Protein AF-A0A953D0G1-F1 (afdb_monomer_lite)

Structure (mmCIF, N/CA/C/O backbone):
data_AF-A0A953D0G1-F1
#
_entry.id   AF-A0A953D0G1-F1
#
loop_
_atom_site.group_PDB
_atom_site.id
_atom_site.type_symbol
_atom_site.label_atom_id
_atom_site.label_alt_id
_atom_site.label_comp_id
_atom_site.label_asym_id
_atom_site.label_entity_id
_atom_site.label_seq_id
_atom_site.pdbx_PDB_ins_code
_atom_site.Cartn_x
_atom_site.Cartn_y
_atom_site.Cartn_z
_atom_site.occupancy
_atom_site.B_iso_or_equiv
_atom_site.auth_seq_id
_atom_site.auth_comp_id
_atom_site.auth_asym_id
_atom_site.auth_atom_id
_atom_site.pdbx_PDB_model_num
ATOM 1 N N . MET A 1 1 ? -32.115 -0.349 17.732 1.00 46.56 1 MET A N 1
ATOM 2 C CA . MET A 1 1 ? -31.097 -0.478 16.671 1.00 46.56 1 MET A CA 1
ATOM 3 C C . MET A 1 1 ? -31.678 0.105 15.397 1.00 46.56 1 MET A C 1
ATOM 5 O O . MET A 1 1 ? -32.883 -0.043 15.217 1.00 46.56 1 MET A O 1
ATOM 9 N N . PRO A 1 2 ? -30.878 0.761 14.545 1.00 66.00 2 PRO A N 1
ATOM 10 C CA . PRO A 1 2 ? -31.287 1.095 13.185 1.00 66.00 2 PRO A CA 1
ATOM 11 C C . PRO A 1 2 ? -31.813 -0.146 12.453 1.00 66.00 2 PRO A C 1
ATOM 13 O O . PRO A 1 2 ? -31.323 -1.262 12.674 1.00 66.00 2 PRO A O 1
ATOM 16 N N . ALA A 1 3 ? -32.807 0.029 11.581 1.00 73.88 3 ALA A N 1
ATOM 17 C CA . ALA A 1 3 ? -33.380 -1.086 10.828 1.00 73.88 3 ALA A CA 1
ATOM 18 C C . ALA A 1 3 ? -32.315 -1.794 9.967 1.00 73.88 3 ALA A C 1
ATOM 20 O O . ALA A 1 3 ? -32.366 -3.013 9.815 1.00 73.88 3 ALA A O 1
ATOM 21 N N . THR A 1 4 ? -31.308 -1.056 9.481 1.00 72.38 4 THR A N 1
ATOM 22 C CA . THR A 1 4 ? -30.199 -1.603 8.679 1.00 72.38 4 THR A CA 1
ATOM 23 C C . THR A 1 4 ? -29.346 -2.585 9.473 1.00 72.38 4 THR A C 1
ATOM 25 O O . THR A 1 4 ? -29.095 -3.696 9.010 1.00 72.38 4 THR A O 1
ATOM 28 N N . ASP A 1 5 ? -28.963 -2.215 10.694 1.00 65.75 5 ASP A N 1
ATOM 29 C CA . ASP A 1 5 ? -28.135 -3.062 11.560 1.00 65.75 5 ASP A CA 1
ATOM 30 C C . ASP A 1 5 ? -28.916 -4.293 12.026 1.00 65.75 5 ASP A C 1
ATOM 32 O O . ASP A 1 5 ? -28.376 -5.393 12.130 1.00 65.75 5 ASP A O 1
ATOM 36 N N . THR A 1 6 ? -30.221 -4.116 12.251 1.00 77.75 6 THR A N 1
ATOM 37 C CA . THR A 1 6 ? -31.141 -5.211 12.582 1.00 77.75 6 THR A CA 1
ATOM 38 C C . THR A 1 6 ? -31.219 -6.213 11.431 1.00 77.75 6 THR A C 1
ATOM 40 O O . THR A 1 6 ? -31.063 -7.410 11.656 1.00 77.75 6 THR A O 1
ATOM 43 N N . ALA A 1 7 ? -31.384 -5.737 10.193 1.00 79.38 7 ALA A N 1
ATOM 44 C CA . ALA A 1 7 ? -31.421 -6.582 9.003 1.00 79.38 7 ALA A CA 1
ATOM 45 C C . ALA A 1 7 ? -30.132 -7.402 8.836 1.00 79.38 7 ALA A C 1
ATOM 47 O O . ALA A 1 7 ? -30.193 -8.616 8.636 1.00 79.38 7 ALA A O 1
ATOM 48 N N . ALA A 1 8 ? -28.971 -6.751 8.960 1.00 67.19 8 ALA A N 1
ATOM 49 C CA . ALA A 1 8 ? -27.669 -7.402 8.835 1.00 67.19 8 ALA A CA 1
ATOM 50 C C . ALA A 1 8 ? -27.447 -8.454 9.934 1.00 67.19 8 ALA A C 1
ATOM 52 O O . ALA A 1 8 ? -27.114 -9.602 9.635 1.00 67.19 8 ALA A O 1
ATOM 53 N N . SER A 1 9 ? -27.704 -8.088 11.193 1.00 73.00 9 SER A N 1
ATOM 54 C CA . SER A 1 9 ? -27.576 -8.987 12.343 1.00 73.00 9 SER A CA 1
ATOM 55 C C . SER A 1 9 ? -28.488 -10.210 12.222 1.00 73.00 9 SER A C 1
ATOM 57 O O . SER A 1 9 ? -28.054 -11.330 12.481 1.00 73.00 9 SER A O 1
ATOM 59 N N . TRP A 1 10 ? -29.731 -10.027 11.776 1.00 84.06 10 TRP A N 1
ATOM 60 C CA . TRP A 1 10 ? -30.706 -11.114 11.689 1.00 84.06 10 TRP A CA 1
ATOM 61 C C . TRP A 1 10 ? -30.413 -12.085 10.553 1.00 84.06 10 TRP A C 1
ATOM 63 O O . TRP A 1 10 ? -30.514 -13.297 10.738 1.00 84.06 10 TRP A O 1
ATOM 73 N N . LEU A 1 11 ? -30.022 -11.565 9.387 1.00 79.12 11 LEU A N 1
ATOM 74 C CA . LEU A 1 11 ? -29.588 -12.404 8.274 1.00 79.12 11 LEU A CA 1
ATOM 75 C C . LEU A 1 11 ? -28.327 -13.187 8.648 1.00 79.12 11 LEU A C 1
ATOM 77 O O . LEU A 1 11 ? -28.242 -14.374 8.343 1.00 79.12 11 LEU A O 1
ATOM 81 N N . HIS A 1 12 ? -27.379 -12.554 9.344 1.00 68.50 12 HIS A N 1
ATOM 82 C CA . HIS A 1 12 ? -26.197 -13.237 9.857 1.00 68.50 12 HIS A CA 1
ATOM 83 C C . HIS A 1 12 ? -26.571 -14.347 10.846 1.00 68.50 12 HIS A C 1
ATOM 85 O O . HIS A 1 12 ? -26.161 -15.485 10.643 1.00 68.50 12 HIS A O 1
ATOM 91 N N . ALA A 1 13 ? -27.397 -14.044 11.854 1.00 71.31 13 ALA A N 1
ATOM 92 C CA . ALA A 1 13 ? -27.840 -15.013 12.855 1.00 71.31 13 ALA A CA 1
ATOM 93 C C . ALA A 1 13 ? -28.551 -16.220 12.226 1.00 71.31 13 ALA A C 1
ATOM 95 O O . ALA A 1 13 ? -28.287 -17.361 12.596 1.00 71.31 13 ALA A O 1
ATOM 96 N N . TYR A 1 14 ? -29.402 -15.990 11.222 1.00 78.69 14 TYR A N 1
ATOM 97 C CA . TYR A 1 14 ? -30.036 -17.078 10.485 1.00 78.69 14 TYR A CA 1
ATOM 98 C C . TYR A 1 14 ? -28.998 -17.997 9.818 1.00 78.69 14 TYR A C 1
ATOM 100 O O . TYR A 1 14 ? -29.037 -19.209 10.039 1.00 78.69 14 TYR A O 1
ATOM 108 N N . HIS A 1 15 ? -28.047 -17.429 9.068 1.00 70.50 15 HIS A N 1
ATOM 109 C CA . HIS A 1 15 ? -27.034 -18.187 8.315 1.00 70.50 15 HIS A CA 1
ATOM 110 C C . HIS A 1 15 ? -26.004 -18.897 9.193 1.00 70.50 15 HIS A C 1
ATOM 112 O O . HIS A 1 15 ? -25.489 -19.939 8.801 1.00 70.50 15 HIS A O 1
ATOM 118 N N . THR A 1 16 ? -25.716 -18.371 10.382 1.00 62.53 16 THR A N 1
ATOM 119 C CA . THR A 1 16 ? -24.800 -19.003 11.345 1.00 62.53 16 THR A CA 1
ATOM 120 C C . THR A 1 16 ? -25.491 -19.977 12.295 1.00 62.53 16 THR A C 1
ATOM 122 O O . THR A 1 16 ? -24.829 -20.592 13.127 1.00 62.53 16 THR A O 1
ATOM 125 N N . GLY A 1 17 ? -26.813 -20.140 12.182 1.00 71.19 17 GLY A N 1
ATOM 126 C CA . GLY A 1 17 ? -27.579 -21.009 13.075 1.00 71.19 17 GLY A CA 1
ATOM 127 C C . GLY A 1 17 ? -27.797 -20.432 14.476 1.00 71.19 17 GLY A C 1
ATOM 128 O O . GLY A 1 17 ? -28.228 -21.165 15.359 1.00 71.19 17 GLY A O 1
ATOM 129 N N . ALA A 1 18 ? -27.525 -19.143 14.689 1.00 71.94 18 ALA A N 1
ATOM 130 C CA . ALA A 1 18 ? -27.785 -18.468 15.953 1.00 71.94 18 ALA A CA 1
ATOM 131 C C . ALA A 1 18 ? -29.286 -18.184 16.157 1.00 71.94 18 ALA A C 1
ATOM 133 O O . ALA A 1 18 ? -30.061 -18.034 15.204 1.00 71.94 18 ALA A O 1
ATOM 134 N N . ASP A 1 19 ? -29.692 -18.083 17.424 1.00 76.06 19 ASP A N 1
ATOM 135 C CA . ASP A 1 19 ? -31.077 -17.805 17.798 1.00 76.06 19 ASP A CA 1
ATOM 136 C C . ASP A 1 19 ? -31.446 -16.329 17.601 1.00 76.06 19 ASP A C 1
ATOM 138 O O . ASP A 1 19 ? -30.710 -15.413 17.971 1.00 76.06 19 ASP A O 1
ATOM 142 N N . LEU A 1 20 ? -32.639 -16.094 17.050 1.00 77.44 20 LEU A N 1
ATOM 143 C CA . LEU A 1 20 ? -33.211 -14.756 16.898 1.00 77.44 20 LEU A CA 1
ATOM 144 C C . LEU A 1 20 ? -34.002 -14.358 18.157 1.00 77.44 20 LEU A C 1
ATOM 146 O O . LEU A 1 20 ? -34.798 -15.163 18.655 1.00 77.44 20 LEU A O 1
ATOM 150 N N . PRO A 1 21 ? -33.876 -13.108 18.647 1.00 73.69 21 PRO A N 1
ATOM 151 C CA . PRO A 1 21 ? -34.663 -12.622 19.778 1.00 73.69 21 PRO A CA 1
ATOM 152 C C . PRO A 1 21 ? -36.174 -12.784 19.548 1.00 73.69 21 PRO A C 1
ATOM 154 O O . PRO A 1 21 ? -36.735 -12.244 18.594 1.00 73.69 21 PRO A O 1
ATOM 157 N N . GLY A 1 22 ? -36.849 -13.521 20.436 1.00 74.88 22 GLY A N 1
ATOM 158 C CA . GLY A 1 22 ? -38.285 -13.813 20.317 1.00 74.88 22 GLY A CA 1
ATOM 159 C C . GLY A 1 22 ? -38.638 -15.009 19.420 1.00 74.88 22 GLY A C 1
ATOM 160 O O . GLY A 1 22 ? -39.822 -15.245 19.175 1.00 74.88 22 GLY A O 1
ATOM 161 N N . GLY A 1 23 ? -37.634 -15.772 18.972 1.00 86.56 23 GLY A N 1
ATOM 162 C CA . GLY A 1 23 ? -37.783 -17.002 18.195 1.00 86.56 23 GLY A CA 1
ATOM 163 C C . GLY A 1 23 ? -38.026 -16.770 16.702 1.00 86.56 23 GLY A C 1
ATOM 164 O O . GLY A 1 23 ? -38.278 -15.652 16.254 1.00 86.56 23 GLY A O 1
ATOM 165 N N . LEU A 1 24 ? -37.961 -17.843 15.913 1.00 90.31 24 LEU A N 1
ATOM 166 C CA . LEU A 1 24 ? -38.213 -17.820 14.471 1.00 90.31 24 LEU A CA 1
ATOM 167 C C . LEU A 1 24 ? -39.171 -18.953 14.096 1.00 90.31 24 LEU A C 1
ATOM 169 O O . LEU A 1 24 ? -38.821 -20.131 14.177 1.00 90.31 24 LEU A O 1
ATOM 173 N N . ALA A 1 25 ? -40.389 -18.597 13.688 1.00 90.69 25 ALA A N 1
ATOM 174 C CA . ALA A 1 25 ? -41.349 -19.577 13.196 1.00 90.69 25 ALA A CA 1
ATOM 175 C C . ALA A 1 25 ? -40.888 -20.164 11.852 1.00 90.69 25 ALA A C 1
ATOM 177 O O . ALA A 1 25 ? -40.199 -19.504 11.076 1.00 90.69 25 ALA A O 1
ATOM 178 N N . PHE A 1 26 ? -41.297 -21.405 11.574 1.00 91.38 26 PHE A N 1
ATOM 179 C CA . PHE A 1 26 ? -41.009 -22.116 10.320 1.00 91.38 26 PHE A CA 1
ATOM 180 C C . PHE A 1 26 ? -39.513 -22.288 9.993 1.00 91.38 26 PHE A C 1
ATOM 182 O O . PHE A 1 26 ? -39.172 -22.488 8.830 1.00 91.38 26 PHE A O 1
ATOM 189 N N . ARG A 1 27 ? -38.618 -22.269 10.996 1.00 88.88 27 ARG A N 1
ATOM 190 C CA . ARG A 1 27 ? -37.161 -22.409 10.804 1.00 88.88 27 ARG A CA 1
ATOM 191 C C . ARG A 1 27 ? -36.781 -23.606 9.925 1.00 88.88 27 ARG A C 1
ATOM 193 O O . ARG A 1 27 ? -36.149 -23.409 8.900 1.00 88.88 27 ARG A O 1
ATOM 200 N N . ALA A 1 28 ? -37.266 -24.804 10.252 1.00 85.12 28 ALA A N 1
ATOM 201 C CA . ALA A 1 28 ? -36.971 -26.011 9.474 1.00 85.12 28 ALA A CA 1
ATOM 202 C C . ALA A 1 28 ? -37.431 -25.920 8.005 1.00 85.12 28 ALA A C 1
ATOM 204 O O . ALA A 1 28 ? -36.800 -26.486 7.118 1.00 85.12 28 ALA A O 1
ATOM 205 N N . ALA A 1 29 ? -38.523 -25.199 7.735 1.00 86.75 29 ALA A N 1
ATOM 206 C CA . ALA A 1 29 ? -39.020 -24.998 6.379 1.00 86.75 29 ALA A CA 1
ATOM 207 C C . ALA A 1 29 ? -38.210 -23.932 5.620 1.00 86.75 29 ALA A C 1
ATOM 209 O O . ALA A 1 29 ? -38.031 -24.050 4.411 1.00 86.75 29 ALA A O 1
ATOM 210 N N . LEU A 1 30 ? -37.683 -22.920 6.319 1.00 89.12 30 LEU A N 1
ATOM 211 C CA . LEU A 1 30 ? -36.721 -21.970 5.756 1.00 89.12 30 LEU A CA 1
ATOM 212 C C . LEU A 1 30 ? -35.383 -22.644 5.432 1.00 89.12 30 LEU A C 1
ATOM 214 O O . LEU A 1 30 ? -34.840 -22.407 4.356 1.00 89.12 30 LEU A O 1
ATOM 218 N N . ASP A 1 31 ? -34.897 -23.527 6.309 1.00 83.75 31 ASP A N 1
ATOM 219 C CA . ASP A 1 31 ? -33.670 -24.293 6.070 1.00 83.75 31 ASP A CA 1
ATOM 220 C C . ASP A 1 31 ? -33.829 -25.190 4.822 1.00 83.75 31 ASP A C 1
ATOM 222 O O . ASP A 1 31 ? -32.925 -25.273 3.997 1.00 83.75 31 ASP A O 1
ATOM 226 N N . GLN A 1 32 ? -35.013 -25.784 4.611 1.00 83.12 32 GLN A N 1
ATOM 227 C CA . GLN A 1 32 ? -35.348 -26.526 3.382 1.00 83.12 32 GLN A CA 1
ATOM 228 C C . GLN A 1 32 ? -35.504 -25.633 2.144 1.00 83.12 32 GLN A C 1
ATOM 230 O O . GLN A 1 32 ? -35.216 -26.066 1.027 1.00 83.12 32 GLN A O 1
ATOM 235 N N . ALA A 1 33 ? -35.998 -24.405 2.317 1.00 82.81 33 ALA A N 1
ATOM 236 C CA . ALA A 1 33 ? -36.114 -23.436 1.234 1.00 82.81 33 ALA A CA 1
ATOM 237 C C . ALA A 1 33 ? -34.751 -22.879 0.794 1.00 82.81 33 ALA A C 1
ATOM 239 O O . ALA A 1 33 ? -34.701 -22.251 -0.260 1.00 82.81 33 ALA A O 1
ATOM 240 N N . ASP A 1 34 ? -33.684 -23.133 1.558 1.00 79.81 34 ASP A N 1
ATOM 241 C CA . ASP A 1 34 ? -32.287 -22.794 1.278 1.00 79.81 34 ASP A CA 1
ATOM 242 C C . ASP A 1 34 ? -32.098 -21.336 0.829 1.00 79.81 34 ASP A C 1
ATOM 244 O O . ASP A 1 34 ? -32.114 -21.005 -0.359 1.00 79.81 34 ASP A O 1
ATOM 248 N N . LEU A 1 35 ? -31.965 -20.431 1.798 1.00 81.44 35 LEU A N 1
ATOM 249 C CA . LEU A 1 35 ? -31.828 -18.992 1.567 1.00 81.44 35 LEU A CA 1
ATOM 250 C C . LEU A 1 35 ? -30.412 -18.611 1.070 1.00 81.44 35 LEU A C 1
ATOM 252 O O . LEU A 1 35 ? -29.725 -17.797 1.674 1.00 81.44 35 LEU A O 1
ATOM 256 N N . ASP A 1 36 ? -29.996 -19.121 -0.084 1.00 72.25 36 ASP A N 1
ATOM 257 C CA . ASP A 1 36 ? -28.635 -19.003 -0.655 1.00 72.25 36 ASP A CA 1
ATOM 258 C C . ASP A 1 36 ? -28.317 -17.675 -1.392 1.00 72.25 36 ASP A C 1
ATOM 260 O O . ASP A 1 36 ? -27.187 -17.428 -1.807 1.00 72.25 36 ASP A O 1
ATOM 264 N N . TYR A 1 37 ? -29.308 -16.798 -1.542 1.00 70.50 37 TYR A N 1
ATOM 265 C CA . TYR A 1 37 ? -29.297 -15.522 -2.277 1.00 70.50 37 TYR A CA 1
ATOM 266 C C . TYR A 1 37 ? -29.243 -15.672 -3.805 1.00 70.50 37 TYR A C 1
ATOM 268 O O . TYR A 1 37 ? -29.005 -14.698 -4.530 1.00 70.50 37 TYR A O 1
ATOM 276 N N . SER A 1 38 ? -29.523 -16.870 -4.313 1.00 70.25 38 SER A N 1
ATOM 277 C CA . SER A 1 38 ? -29.777 -17.108 -5.731 1.00 70.25 38 SER A CA 1
ATOM 278 C C . SER A 1 38 ? -31.161 -16.582 -6.131 1.00 70.25 38 SER A C 1
ATOM 280 O O . SER A 1 38 ? -32.081 -16.584 -5.311 1.00 70.25 38 SER A O 1
ATOM 282 N N . PRO A 1 39 ? -31.380 -16.183 -7.394 1.00 71.12 39 PRO A N 1
ATOM 283 C CA . PRO A 1 39 ? -32.729 -15.917 -7.896 1.00 71.12 39 PRO A CA 1
ATOM 284 C C . PRO A 1 39 ? -33.682 -17.115 -7.721 1.00 71.12 39 PRO A C 1
ATOM 286 O O . PRO A 1 39 ? -34.866 -16.924 -7.451 1.00 71.12 39 PRO A O 1
ATOM 289 N N . ASP A 1 40 ? -33.162 -18.346 -7.782 1.00 74.62 40 ASP A N 1
ATOM 290 C CA . ASP A 1 40 ? -33.941 -19.581 -7.615 1.00 74.62 40 ASP A CA 1
ATOM 291 C C . ASP A 1 40 ? -34.504 -19.751 -6.195 1.00 74.62 40 ASP A C 1
ATOM 293 O O . ASP A 1 40 ? -35.574 -20.347 -6.015 1.00 74.62 40 ASP A O 1
ATOM 297 N N . SER A 1 41 ? -33.841 -19.182 -5.182 1.00 80.25 41 SER A N 1
ATOM 298 C CA . SER A 1 41 ? -34.364 -19.132 -3.810 1.00 80.25 41 SER A CA 1
ATOM 299 C C . SER A 1 41 ? -35.730 -18.450 -3.736 1.00 80.25 41 SER A C 1
ATOM 301 O O . SER A 1 41 ? -36.585 -18.881 -2.964 1.00 80.25 41 SER A O 1
ATOM 303 N N . LEU A 1 42 ? -36.004 -17.457 -4.593 1.00 86.75 42 LEU A N 1
ATOM 304 C CA . LEU A 1 42 ? -37.288 -16.756 -4.616 1.00 86.75 42 LEU A CA 1
ATOM 305 C C . LEU A 1 42 ? -38.433 -17.706 -4.967 1.00 86.75 42 LEU A C 1
ATOM 307 O O . LEU A 1 42 ? -39.495 -17.633 -4.353 1.00 86.75 42 LEU A O 1
ATOM 311 N N . ALA A 1 43 ? -38.205 -18.648 -5.886 1.00 83.12 43 ALA A N 1
ATOM 312 C CA . ALA A 1 43 ? -39.187 -19.670 -6.244 1.00 83.12 43 ALA A CA 1
ATOM 313 C C . ALA A 1 43 ? -39.382 -20.713 -5.128 1.00 83.12 43 ALA A C 1
ATOM 315 O O . ALA A 1 43 ? -40.465 -21.288 -4.985 1.00 83.12 43 ALA A O 1
ATOM 316 N N . ARG A 1 44 ? -38.348 -20.985 -4.319 1.00 88.88 44 ARG A N 1
ATOM 317 C CA . ARG A 1 44 ? -38.456 -21.852 -3.131 1.00 88.88 44 ARG A CA 1
ATOM 318 C C . ARG A 1 44 ? -39.252 -21.167 -2.019 1.00 88.88 44 ARG A C 1
ATOM 320 O O . ARG A 1 44 ? -40.179 -21.772 -1.482 1.00 88.88 44 ARG A O 1
ATOM 327 N N . ILE A 1 45 ? -38.972 -19.892 -1.751 1.00 92.00 45 ILE A N 1
ATOM 328 C CA . ILE A 1 45 ? -39.709 -19.079 -0.773 1.00 92.00 45 ILE A CA 1
ATOM 329 C C . ILE A 1 45 ? -41.170 -18.905 -1.206 1.00 92.00 45 ILE A C 1
ATOM 331 O O . ILE A 1 45 ? -42.072 -19.051 -0.387 1.00 92.00 45 ILE A O 1
ATOM 335 N N . ASP A 1 46 ? -41.433 -18.645 -2.488 1.00 89.62 46 ASP A N 1
ATOM 336 C CA . ASP A 1 46 ? -42.798 -18.504 -3.008 1.00 89.62 46 ASP A CA 1
ATOM 337 C C . ASP A 1 46 ? -43.622 -19.785 -2.785 1.00 89.62 46 ASP A C 1
ATOM 339 O O . ASP A 1 46 ? -44.746 -19.730 -2.277 1.00 89.62 46 ASP A O 1
ATOM 343 N N . ARG A 1 47 ? -43.030 -20.959 -3.059 1.00 89.44 47 ARG A N 1
ATOM 344 C CA . ARG A 1 47 ? -43.646 -22.262 -2.755 1.00 89.44 47 ARG A CA 1
ATOM 345 C C . ARG A 1 47 ? -43.948 -22.423 -1.267 1.00 89.44 47 ARG A C 1
ATOM 347 O O . ARG A 1 47 ? -45.065 -22.822 -0.933 1.00 89.44 47 ARG A O 1
ATOM 354 N N . LEU A 1 48 ? -43.002 -22.069 -0.396 1.00 92.50 48 LEU A N 1
ATOM 355 C CA . LEU A 1 48 ? -43.180 -22.114 1.057 1.00 92.50 48 LEU A CA 1
ATOM 356 C C . LEU A 1 48 ? -44.343 -21.218 1.513 1.00 92.50 48 LEU A C 1
ATOM 358 O O . LEU A 1 48 ? -45.238 -21.677 2.220 1.00 92.50 48 LEU A O 1
ATOM 362 N N . LEU A 1 49 ? -44.386 -19.960 1.071 1.00 91.62 49 LEU A N 1
ATOM 363 C CA . LEU A 1 49 ? -45.449 -19.022 1.447 1.00 91.62 49 LEU A CA 1
ATOM 364 C C . LEU A 1 49 ? -46.828 -19.494 0.969 1.00 91.62 49 LEU A C 1
ATOM 366 O O . LEU A 1 49 ? -47.806 -19.405 1.715 1.00 91.62 49 LEU A O 1
ATOM 370 N N . ARG A 1 50 ? -46.918 -20.047 -0.248 1.00 90.19 50 ARG A N 1
ATOM 371 C CA . ARG A 1 50 ? -48.169 -20.627 -0.764 1.00 90.19 50 ARG A CA 1
ATOM 372 C C . ARG A 1 50 ? -48.593 -21.869 0.010 1.00 90.19 50 ARG A C 1
ATOM 374 O O . ARG A 1 50 ? -49.791 -22.061 0.206 1.00 90.19 50 ARG A O 1
ATOM 381 N N . GLN A 1 51 ? -47.649 -22.702 0.445 1.00 90.00 51 GLN A N 1
ATOM 382 C CA . GLN A 1 51 ? -47.943 -23.858 1.289 1.00 90.00 51 GLN A CA 1
ATOM 383 C C . GLN A 1 51 ? -48.514 -23.411 2.640 1.00 90.00 51 GLN A C 1
ATOM 385 O O . GLN A 1 51 ? -49.606 -23.842 3.004 1.00 90.00 51 GLN A O 1
ATOM 390 N N . ILE A 1 52 ? -47.858 -22.457 3.310 1.00 90.00 52 ILE A N 1
ATOM 391 C CA . ILE A 1 52 ? -48.342 -21.876 4.571 1.00 90.00 52 ILE A CA 1
ATOM 392 C C . ILE A 1 52 ? -49.747 -21.284 4.390 1.00 90.00 52 ILE A C 1
ATOM 394 O O . ILE A 1 52 ? -50.629 -21.513 5.217 1.00 90.00 52 ILE A O 1
ATOM 398 N N . ARG A 1 53 ? -50.005 -20.570 3.284 1.00 88.38 53 ARG A N 1
ATOM 399 C CA . ARG A 1 53 ? -51.344 -20.039 2.986 1.00 88.38 53 ARG A CA 1
ATOM 400 C C . ARG A 1 53 ? -52.389 -21.143 2.823 1.00 88.38 53 ARG A C 1
ATOM 402 O O . ARG A 1 53 ? -53.502 -20.975 3.312 1.00 88.38 53 ARG A O 1
ATOM 409 N N . ARG A 1 54 ? -52.063 -22.231 2.120 1.00 88.69 54 ARG A N 1
ATOM 410 C CA . ARG A 1 54 ? -52.984 -23.356 1.884 1.00 88.69 54 ARG A CA 1
ATOM 411 C C . ARG A 1 54 ? -53.321 -24.106 3.169 1.00 88.69 54 ARG A C 1
ATOM 413 O O . ARG A 1 54 ? -54.466 -24.501 3.336 1.00 88.69 54 ARG A O 1
ATOM 420 N N . GLU A 1 55 ? -52.339 -24.296 4.043 1.00 87.56 55 GLU A N 1
ATOM 421 C CA . GLU A 1 55 ? -52.492 -25.092 5.263 1.00 87.56 55 GLU A CA 1
ATOM 422 C C . GLU A 1 55 ? -53.081 -24.289 6.430 1.00 87.56 55 GLU A C 1
ATOM 424 O O . GLU A 1 55 ? -53.910 -24.811 7.169 1.00 87.56 55 GLU A O 1
ATOM 429 N N . LEU A 1 56 ? -52.680 -23.022 6.593 1.00 86.00 56 LEU A N 1
ATOM 430 C CA . LEU A 1 56 ? -53.041 -22.212 7.765 1.00 86.00 56 LEU A CA 1
ATOM 431 C C . LEU A 1 56 ? -54.045 -21.091 7.472 1.00 86.00 56 LEU A C 1
ATOM 433 O O . LEU A 1 56 ? -54.662 -20.588 8.405 1.00 86.00 56 LEU A O 1
ATOM 437 N N . ALA A 1 57 ? -54.182 -20.665 6.210 1.00 84.88 57 ALA A N 1
ATOM 438 C CA . ALA A 1 57 ? -55.008 -19.526 5.792 1.00 84.88 57 ALA A CA 1
ATOM 439 C C . ALA A 1 57 ? -54.921 -18.304 6.743 1.00 84.88 57 ALA A C 1
ATOM 441 O O . ALA A 1 57 ? -55.953 -17.807 7.199 1.00 84.88 57 ALA A O 1
ATOM 442 N N . PRO A 1 58 ? -53.708 -17.805 7.056 1.00 85.00 58 PRO A N 1
ATOM 443 C CA . PRO A 1 58 ? -53.509 -16.901 8.183 1.00 85.00 58 PRO A CA 1
ATOM 444 C C . PRO A 1 58 ? -54.217 -15.554 7.990 1.00 85.00 58 PRO A C 1
ATOM 446 O O . PRO A 1 58 ? -54.258 -15.005 6.882 1.00 85.00 58 PRO A O 1
ATOM 449 N N . GLU A 1 59 ? -54.751 -15.013 9.086 1.00 84.88 59 GLU A N 1
ATOM 450 C CA . GLU A 1 59 ? -55.275 -13.647 9.160 1.00 84.88 59 GLU A CA 1
ATOM 451 C C . GLU A 1 59 ? -54.127 -12.686 9.540 1.00 84.88 59 GLU A C 1
ATOM 453 O O . GLU A 1 59 ? -53.372 -12.992 10.468 1.00 84.88 59 GLU A O 1
ATOM 458 N N . PRO A 1 60 ? -53.942 -11.553 8.829 1.00 82.25 60 PRO A N 1
ATOM 459 C CA . PRO A 1 60 ? -52.771 -10.691 8.998 1.00 82.25 60 PRO A CA 1
ATOM 460 C C . PRO A 1 60 ? -52.519 -10.175 10.416 1.00 82.25 60 PRO A C 1
ATOM 462 O O . PRO A 1 60 ? -51.361 -10.100 10.820 1.00 82.25 60 PRO A O 1
ATOM 465 N N . ARG A 1 61 ? -53.555 -9.782 11.170 1.00 81.56 61 ARG A N 1
ATOM 466 C CA . ARG A 1 61 ? -53.365 -9.226 12.519 1.00 81.56 61 ARG A CA 1
ATOM 467 C C . ARG A 1 61 ? -52.932 -10.316 13.488 1.00 81.56 61 ARG A C 1
ATOM 469 O O . ARG A 1 61 ? -51.887 -10.173 14.115 1.00 81.56 61 ARG A O 1
ATOM 476 N N . ILE A 1 62 ? -53.663 -11.428 13.522 1.00 85.06 62 ILE A N 1
ATOM 477 C CA . ILE A 1 62 ? -53.383 -12.558 14.419 1.00 85.06 62 ILE A CA 1
ATOM 478 C C . ILE A 1 62 ? -51.994 -13.148 14.137 1.00 85.06 62 ILE A C 1
ATOM 480 O O . ILE A 1 62 ? -51.243 -13.459 15.060 1.00 85.06 62 ILE A O 1
ATOM 484 N N . PHE A 1 63 ? -51.622 -13.270 12.861 1.00 87.81 63 PHE A N 1
ATOM 485 C CA . PHE A 1 63 ? -50.323 -13.823 12.475 1.00 87.81 63 PHE A CA 1
ATOM 486 C C . PHE A 1 63 ? -49.152 -12.911 12.879 1.00 87.81 63 PHE A C 1
ATOM 488 O O . PHE A 1 63 ? -48.088 -13.380 13.272 1.00 87.81 63 PHE A O 1
ATOM 495 N N . MET A 1 64 ? -49.334 -11.590 12.815 1.00 84.56 64 MET A N 1
ATOM 496 C CA . MET A 1 64 ? -48.282 -10.626 13.158 1.00 84.56 64 MET A CA 1
ATOM 497 C C . MET A 1 64 ? -48.171 -10.341 14.664 1.00 84.56 64 MET A C 1
ATOM 499 O O . MET A 1 64 ? -47.149 -9.806 15.100 1.00 84.56 64 MET A O 1
ATOM 503 N N . GLU A 1 65 ? -49.182 -10.704 15.462 1.00 86.19 65 GLU A N 1
ATOM 504 C CA . GLU A 1 65 ? -49.140 -10.644 16.932 1.00 86.19 65 GLU A CA 1
ATOM 505 C C . GLU A 1 65 ? -48.179 -11.682 17.528 1.00 86.19 65 GLU A C 1
ATOM 507 O O . GLU A 1 65 ? -47.580 -11.447 18.579 1.00 86.19 65 GLU A O 1
ATOM 512 N N . GLN A 1 66 ? -47.972 -12.812 16.845 1.00 88.38 66 GLN A N 1
ATOM 513 C CA . GLN A 1 66 ? -47.024 -13.828 17.288 1.00 88.38 66 GLN A CA 1
ATOM 514 C C . GLN A 1 66 ? -45.589 -13.434 16.919 1.00 88.38 66 GLN A C 1
ATOM 516 O O . GLN A 1 66 ? -45.223 -13.376 15.743 1.00 88.38 66 GLN A O 1
ATOM 521 N N . THR A 1 67 ? -44.736 -13.231 17.928 1.00 87.25 67 THR A N 1
ATOM 522 C CA . THR A 1 67 ? -43.351 -12.759 17.745 1.00 87.25 67 THR A CA 1
ATOM 523 C C . THR A 1 67 ? -42.552 -13.606 16.752 1.00 87.25 67 THR A C 1
ATOM 525 O O . THR A 1 67 ? -41.940 -13.051 15.843 1.00 87.25 67 THR A O 1
ATOM 528 N N . GLY A 1 68 ? -42.612 -14.939 16.848 1.00 87.38 68 GLY A N 1
ATOM 529 C CA . GLY A 1 68 ? -41.882 -15.827 15.936 1.00 87.38 68 GLY A CA 1
ATOM 530 C C . GLY A 1 68 ? -42.363 -15.759 14.480 1.00 87.38 68 GLY A C 1
ATOM 531 O O . GLY A 1 68 ? -41.551 -15.860 13.560 1.00 87.38 68 GLY A O 1
ATOM 532 N N . GLN A 1 69 ? -43.665 -15.555 14.255 1.00 90.94 69 GLN A N 1
ATOM 533 C CA . GLN A 1 69 ? -44.263 -15.422 12.918 1.00 90.94 69 GLN A CA 1
ATOM 534 C C . GLN A 1 69 ? -43.969 -14.048 12.308 1.00 90.94 69 GLN A C 1
ATOM 536 O O . GLN A 1 69 ? -43.613 -13.946 11.134 1.00 90.94 69 GLN A O 1
ATOM 541 N N . ARG A 1 70 ? -44.006 -12.992 13.125 1.00 90.31 70 ARG A N 1
ATOM 542 C CA . ARG A 1 70 ? -43.534 -11.659 12.737 1.00 90.31 70 ARG A CA 1
ATOM 543 C C . ARG A 1 70 ? -42.057 -11.682 12.341 1.00 90.31 70 ARG A C 1
ATOM 545 O O . ARG A 1 70 ? -41.697 -11.117 11.309 1.00 90.31 70 ARG A O 1
ATOM 552 N N . ASN A 1 71 ? -41.217 -12.361 13.124 1.00 92.00 71 ASN A N 1
ATOM 553 C CA . ASN A 1 71 ? -39.790 -12.495 12.840 1.00 92.00 71 ASN A CA 1
ATOM 554 C C . ASN A 1 71 ? -39.537 -13.237 11.520 1.00 92.00 71 ASN A C 1
ATOM 556 O O . ASN A 1 71 ? -38.682 -12.817 10.746 1.00 92.00 71 ASN A O 1
ATOM 560 N N . PHE A 1 72 ? -40.325 -14.275 11.222 1.00 93.88 72 PHE A N 1
ATOM 561 C CA . PHE A 1 72 ? -40.293 -14.989 9.941 1.00 93.88 72 PHE A CA 1
ATOM 562 C C . PHE A 1 72 ? -40.546 -14.058 8.744 1.00 93.88 72 PHE A C 1
ATOM 564 O O . PHE A 1 72 ? -39.765 -14.043 7.792 1.00 93.88 72 PHE A O 1
ATOM 571 N N . VAL A 1 73 ? -41.594 -13.229 8.803 1.00 92.50 73 VAL A N 1
ATOM 572 C CA . VAL A 1 73 ? -41.924 -12.297 7.710 1.00 92.50 73 VAL A CA 1
ATOM 573 C C . VAL A 1 73 ? -40.848 -11.216 7.552 1.00 92.50 73 VAL A C 1
ATOM 575 O O . VAL A 1 73 ? -40.476 -10.882 6.427 1.00 92.50 73 VAL A O 1
ATOM 578 N N . LEU A 1 74 ? -40.318 -10.688 8.660 1.00 91.75 74 LEU A N 1
ATOM 579 C CA . LEU A 1 74 ? -39.252 -9.680 8.635 1.00 91.75 74 LEU A CA 1
ATOM 580 C C . LEU A 1 74 ? -37.934 -10.237 8.091 1.00 91.75 74 LEU A C 1
ATOM 582 O O . LEU A 1 74 ? -37.292 -9.574 7.282 1.00 91.75 74 LEU A O 1
ATOM 586 N N . LEU A 1 75 ? -37.557 -11.462 8.464 1.00 92.50 75 LEU A N 1
ATOM 587 C CA . LEU A 1 75 ? -36.359 -12.116 7.940 1.00 92.50 75 LEU A CA 1
ATOM 588 C C . LEU A 1 75 ? -36.437 -12.285 6.416 1.00 92.50 75 LEU A C 1
ATOM 590 O O . LEU A 1 75 ? -35.489 -11.942 5.714 1.00 92.50 75 LEU A O 1
ATOM 594 N N . LEU A 1 76 ? -37.578 -12.749 5.893 1.00 94.38 76 LEU A N 1
ATOM 595 C CA . LEU A 1 76 ? -37.795 -12.855 4.446 1.00 94.38 76 LEU A CA 1
ATOM 596 C C . LEU A 1 76 ? -37.798 -11.488 3.756 1.00 94.38 76 LEU A C 1
ATOM 598 O O . LEU A 1 76 ? -37.314 -11.365 2.630 1.00 94.38 76 LEU A O 1
ATOM 602 N N . ALA A 1 77 ? -38.307 -10.452 4.425 1.00 93.75 77 ALA A N 1
ATOM 603 C CA . ALA A 1 77 ? -38.257 -9.093 3.908 1.00 93.75 77 ALA A CA 1
ATOM 604 C C . ALA A 1 77 ? -36.808 -8.610 3.776 1.00 93.75 77 ALA A C 1
ATOM 606 O O . ALA A 1 77 ? -36.419 -8.166 2.693 1.00 93.75 77 ALA A O 1
ATOM 607 N N . PHE A 1 78 ? -36.006 -8.769 4.836 1.00 92.62 78 PHE A N 1
ATOM 608 C CA . PHE A 1 78 ? -34.576 -8.460 4.841 1.00 92.62 78 PHE A CA 1
ATOM 609 C C . PHE A 1 78 ? -33.824 -9.234 3.768 1.00 92.62 78 PHE A C 1
ATOM 611 O O . PHE A 1 78 ? -33.026 -8.660 3.029 1.00 92.62 78 PHE A O 1
ATOM 618 N N . TYR A 1 79 ? -34.126 -10.521 3.634 1.00 90.12 79 TYR A N 1
ATOM 619 C CA . TYR A 1 79 ? -33.530 -11.376 2.625 1.00 90.12 79 TYR A CA 1
ATOM 620 C C . TYR A 1 79 ? -33.813 -10.876 1.206 1.00 90.12 79 TYR A C 1
ATOM 622 O O . TYR A 1 79 ? -32.883 -10.723 0.418 1.00 90.12 79 TYR A O 1
ATOM 630 N N . LEU A 1 80 ? -35.073 -10.557 0.894 1.00 89.94 80 LEU A N 1
ATOM 631 C CA . LEU A 1 80 ? -35.489 -10.105 -0.434 1.00 89.94 80 LEU A CA 1
ATOM 632 C C . LEU A 1 80 ? -34.840 -8.770 -0.823 1.00 89.94 80 LEU A C 1
ATOM 634 O O . LEU A 1 80 ? -34.341 -8.629 -1.938 1.00 89.94 80 LEU A O 1
ATOM 638 N N . GLY A 1 81 ? -34.812 -7.801 0.098 1.00 88.00 81 GLY A N 1
ATOM 639 C CA . GLY A 1 81 ? -34.130 -6.524 -0.133 1.00 88.00 81 GLY A CA 1
ATOM 640 C C . GLY A 1 81 ? -32.628 -6.716 -0.347 1.00 88.00 81 GLY A C 1
ATOM 641 O O . GLY A 1 81 ? -32.071 -6.203 -1.316 1.00 88.00 81 GLY A O 1
ATOM 642 N N . THR A 1 82 ? -31.983 -7.512 0.508 1.00 82.44 82 THR A N 1
ATOM 643 C CA . THR A 1 82 ? -30.551 -7.818 0.401 1.00 82.44 82 THR A CA 1
ATOM 644 C C . THR A 1 82 ? -30.223 -8.574 -0.884 1.00 82.44 82 THR A C 1
ATOM 646 O O . THR A 1 82 ? -29.228 -8.255 -1.523 1.00 82.44 82 THR A O 1
ATOM 649 N N . LEU A 1 83 ? -31.058 -9.520 -1.321 1.00 82.06 83 LEU A N 1
ATOM 650 C CA . LEU A 1 83 ? -30.894 -10.206 -2.603 1.00 82.06 83 LEU A CA 1
ATOM 651 C C . LEU A 1 83 ? -30.887 -9.195 -3.754 1.00 82.06 83 LEU A C 1
ATOM 653 O O . LEU A 1 83 ? -29.950 -9.192 -4.548 1.00 82.06 83 LEU A O 1
ATOM 657 N N . ILE A 1 84 ? -31.866 -8.286 -3.810 1.00 80.00 84 ILE A N 1
ATOM 658 C CA . ILE A 1 84 ? -31.908 -7.243 -4.847 1.00 80.00 84 ILE A CA 1
ATOM 659 C C . ILE A 1 84 ? -30.632 -6.391 -4.801 1.00 80.00 84 ILE A C 1
ATOM 661 O O . ILE A 1 84 ? -29.996 -6.208 -5.833 1.00 80.00 84 ILE A O 1
ATOM 665 N N . ALA A 1 85 ? -30.217 -5.938 -3.616 1.00 75.94 85 ALA A N 1
ATOM 666 C CA . ALA A 1 85 ? -29.013 -5.125 -3.437 1.00 75.94 85 ALA A CA 1
ATOM 667 C C . ALA A 1 85 ? -27.727 -5.831 -3.899 1.00 75.94 85 ALA A C 1
ATOM 669 O O . ALA A 1 85 ? -26.877 -5.212 -4.540 1.00 75.94 85 ALA A O 1
ATOM 670 N N . ARG A 1 86 ? -27.598 -7.133 -3.608 1.00 71.62 86 ARG A N 1
ATOM 671 C CA . ARG A 1 86 ? -26.471 -7.971 -4.044 1.00 71.62 86 ARG A CA 1
ATOM 672 C C . ARG A 1 86 ? -26.428 -8.100 -5.562 1.00 71.62 86 ARG A C 1
ATOM 674 O O . ARG A 1 86 ? -25.376 -7.912 -6.163 1.00 71.62 86 ARG A O 1
ATOM 681 N N . HIS A 1 87 ? -27.575 -8.363 -6.185 1.00 67.38 87 HIS A N 1
ATOM 682 C CA . HIS A 1 87 ? -27.672 -8.522 -7.639 1.00 67.38 87 HIS A CA 1
ATOM 683 C C . HIS A 1 87 ? -27.513 -7.194 -8.395 1.00 67.38 87 HIS A C 1
ATOM 685 O O . HIS A 1 87 ? -27.012 -7.188 -9.518 1.00 67.38 87 HIS A O 1
ATOM 691 N N . THR A 1 88 ? -27.854 -6.052 -7.786 1.00 66.25 88 THR A N 1
ATOM 692 C CA . THR A 1 88 ? -27.648 -4.720 -8.385 1.00 66.25 88 THR A CA 1
ATOM 693 C C . THR A 1 88 ? -26.324 -4.048 -7.994 1.00 66.25 88 THR A C 1
ATOM 695 O O . THR A 1 88 ? -26.030 -2.965 -8.504 1.00 66.25 88 THR A O 1
ATOM 698 N N . LEU A 1 89 ? -25.518 -4.671 -7.121 1.00 59.75 89 LEU A N 1
ATOM 699 C CA . LEU A 1 89 ? -24.330 -4.087 -6.472 1.00 59.75 89 LEU A CA 1
ATOM 700 C C . LEU A 1 89 ? -24.604 -2.685 -5.898 1.00 59.75 89 LEU A C 1
ATOM 702 O O . LEU A 1 89 ? -23.844 -1.738 -6.116 1.00 59.75 89 LEU A O 1
ATOM 706 N N . GLN A 1 90 ? -25.729 -2.533 -5.203 1.00 64.00 90 GLN A N 1
ATOM 707 C CA . GLN A 1 90 ? -26.118 -1.281 -4.559 1.00 64.00 90 GLN A CA 1
ATOM 708 C C . GLN A 1 90 ? -26.021 -1.404 -3.047 1.00 64.00 90 GLN A C 1
ATOM 710 O O . GLN A 1 90 ? -26.289 -2.457 -2.469 1.00 64.00 90 GLN A O 1
ATOM 715 N N . ARG A 1 91 ? -25.695 -0.292 -2.386 1.00 67.69 91 ARG A N 1
ATOM 716 C CA . ARG A 1 91 ? -25.821 -0.223 -0.933 1.00 67.69 91 ARG A CA 1
ATOM 717 C C . ARG A 1 91 ? -27.302 -0.241 -0.576 1.00 67.69 91 ARG A C 1
ATOM 719 O O . ARG A 1 91 ? -28.082 0.508 -1.162 1.00 67.69 91 ARG A O 1
ATOM 726 N N . ILE A 1 92 ? -27.666 -1.057 0.404 1.00 79.81 92 ILE A N 1
ATOM 727 C CA . ILE A 1 92 ? -29.011 -1.093 0.967 1.00 79.81 92 ILE A CA 1
ATOM 728 C C . ILE A 1 92 ? -29.028 -0.413 2.330 1.00 79.81 92 ILE A C 1
ATOM 730 O O . ILE A 1 92 ? -28.214 -0.724 3.194 1.00 79.81 92 ILE A O 1
ATOM 734 N N . ASP A 1 93 ? -29.973 0.498 2.514 1.00 81.38 93 ASP A N 1
ATOM 735 C CA . ASP A 1 93 ? -30.306 1.056 3.821 1.00 81.38 93 ASP A CA 1
ATOM 736 C C . ASP A 1 93 ? -31.785 0.762 4.105 1.00 81.38 93 ASP A C 1
ATOM 738 O O . ASP A 1 93 ? -32.629 0.827 3.205 1.00 81.38 93 ASP A O 1
ATOM 742 N N . TRP A 1 94 ? -32.095 0.408 5.345 1.00 87.06 94 TRP A N 1
ATOM 743 C CA . TRP A 1 94 ? -33.426 0.021 5.792 1.00 87.06 94 TRP A CA 1
ATOM 744 C C . TRP A 1 94 ? -34.032 1.109 6.664 1.00 87.06 94 TRP A C 1
ATOM 746 O O . TRP A 1 94 ? -33.334 1.720 7.472 1.00 87.06 94 TRP A O 1
ATOM 756 N N . TYR A 1 95 ? -35.340 1.298 6.522 1.00 85.06 95 TYR A N 1
ATOM 757 C CA . TYR A 1 95 ? -36.086 2.346 7.203 1.00 85.06 95 TYR A CA 1
ATOM 758 C C . TYR A 1 95 ? -37.432 1.821 7.685 1.00 85.06 95 TYR A C 1
ATOM 760 O O . TYR A 1 95 ? -38.141 1.104 6.966 1.00 85.06 95 TYR A O 1
ATOM 768 N N . HIS A 1 96 ? -37.804 2.215 8.895 1.00 87.06 96 HIS A N 1
ATOM 769 C CA . HIS A 1 96 ? -39.181 2.154 9.349 1.00 87.06 96 HIS A CA 1
ATOM 770 C C . HIS A 1 96 ? -40.014 3.236 8.662 1.00 87.06 96 HIS A C 1
ATOM 772 O O . HIS A 1 96 ? -39.488 4.227 8.158 1.00 87.06 96 HIS A O 1
ATOM 778 N N . HIS A 1 97 ? -41.334 3.054 8.655 1.00 83.12 97 HIS A N 1
ATOM 779 C CA . HIS A 1 97 ? -42.256 3.990 8.008 1.00 83.12 97 HIS A CA 1
ATOM 780 C C . HIS A 1 97 ? -42.031 5.454 8.415 1.00 83.12 97 HIS A C 1
ATOM 782 O O . HIS A 1 97 ? -42.019 6.342 7.566 1.00 83.12 97 HIS A O 1
ATOM 788 N N . ASP A 1 98 ? -41.805 5.686 9.707 1.00 81.38 98 ASP A N 1
ATOM 789 C CA . ASP A 1 98 ? -41.658 7.027 10.280 1.00 81.38 98 ASP A CA 1
ATOM 790 C C . ASP A 1 98 ? -40.363 7.727 9.832 1.00 81.38 98 ASP A C 1
ATOM 792 O O . ASP A 1 98 ? -40.244 8.944 9.940 1.00 81.38 98 ASP A O 1
ATOM 796 N N . GLU A 1 99 ? -39.401 6.968 9.301 1.00 81.88 99 GLU A N 1
ATOM 797 C CA . GLU A 1 99 ? -38.099 7.452 8.831 1.00 81.88 99 GLU A CA 1
ATOM 798 C C . GLU A 1 99 ? -38.107 7.753 7.320 1.00 81.88 99 GLU A C 1
ATOM 800 O O . GLU A 1 99 ? -37.162 8.340 6.795 1.00 81.88 99 GLU A O 1
ATOM 805 N N . LEU A 1 100 ? -39.172 7.387 6.592 1.00 80.00 100 LEU A N 1
ATOM 806 C CA . LEU A 1 100 ? -39.238 7.564 5.135 1.00 80.00 100 LEU A CA 1
ATOM 807 C C . LEU A 1 100 ? -39.289 9.034 4.709 1.00 80.00 100 LEU A C 1
ATOM 809 O O . LEU A 1 100 ? -38.810 9.362 3.624 1.00 80.00 100 LEU A O 1
ATOM 813 N N . ALA A 1 101 ? -39.827 9.912 5.561 1.00 80.44 101 ALA A N 1
ATOM 814 C CA . ALA A 1 101 ? -39.872 11.355 5.321 1.00 80.44 101 ALA A CA 1
ATOM 815 C C . ALA A 1 101 ? -38.476 11.994 5.227 1.00 80.44 101 ALA A C 1
ATOM 817 O O . ALA A 1 101 ? -38.314 12.999 4.539 1.00 80.44 101 ALA A O 1
ATOM 818 N N . ASP A 1 102 ? -37.473 11.385 5.864 1.00 74.50 102 ASP A N 1
ATOM 819 C CA . ASP A 1 102 ? -36.097 11.888 5.886 1.00 74.50 102 ASP A CA 1
ATOM 820 C C . ASP A 1 102 ? -35.293 11.461 4.640 1.00 74.50 102 ASP A C 1
ATOM 822 O O . ASP A 1 102 ? -34.145 11.875 4.463 1.00 74.50 102 ASP A O 1
ATOM 826 N N . VAL A 1 103 ? -35.858 10.590 3.792 1.00 74.00 103 VAL A N 1
ATOM 827 C CA . VAL A 1 103 ? -35.110 9.890 2.733 1.00 74.00 103 VAL A CA 1
ATOM 828 C C . VAL A 1 103 ? -35.798 9.929 1.374 1.00 74.00 103 VAL A C 1
ATOM 830 O O . VAL A 1 103 ? -35.111 9.988 0.355 1.00 74.00 103 VAL A O 1
ATOM 833 N N . LEU A 1 104 ? -37.130 9.883 1.329 1.00 77.88 104 LEU A N 1
ATOM 834 C CA . LEU A 1 104 ? -37.900 9.909 0.088 1.00 77.88 104 LEU A CA 1
ATOM 835 C C . LEU A 1 104 ? -38.486 11.307 -0.177 1.00 77.88 104 LEU A C 1
ATOM 837 O O . LEU A 1 104 ? -38.812 12.025 0.768 1.00 77.88 104 LEU A O 1
ATOM 841 N N . PRO A 1 105 ? -38.693 11.692 -1.452 1.00 78.69 105 PRO A N 1
ATOM 842 C CA . PRO A 1 105 ? -39.398 12.925 -1.792 1.00 78.69 105 PRO A CA 1
ATOM 843 C C . PRO A 1 105 ? -40.796 12.983 -1.159 1.00 78.69 105 PRO A C 1
ATOM 845 O O . PRO A 1 105 ? -41.503 11.973 -1.111 1.00 78.69 105 PRO A O 1
ATOM 848 N N . ALA A 1 106 ? -41.231 14.175 -0.738 1.00 74.50 106 ALA A N 1
ATOM 849 C CA . ALA A 1 106 ? -42.499 14.371 -0.024 1.00 74.50 106 ALA A CA 1
ATOM 850 C C . ALA A 1 106 ? -43.724 13.796 -0.766 1.00 74.50 106 ALA A C 1
ATOM 852 O O . ALA A 1 106 ? -44.641 13.266 -0.136 1.00 74.50 106 ALA A O 1
ATOM 853 N N . ASP A 1 107 ? -43.729 13.850 -2.099 1.00 79.56 107 ASP A N 1
ATOM 854 C CA . ASP A 1 107 ? -44.814 13.307 -2.922 1.00 79.56 107 ASP A CA 1
ATOM 855 C C . ASP A 1 107 ? -44.876 11.776 -2.918 1.00 79.56 107 ASP A C 1
ATOM 857 O O . ASP A 1 107 ? -45.963 11.210 -3.022 1.00 79.56 107 ASP A O 1
ATOM 861 N N . GLU A 1 108 ? -43.741 11.090 -2.769 1.00 77.81 108 GLU A N 1
ATOM 862 C CA . GLU A 1 108 ? -43.704 9.631 -2.635 1.00 77.81 108 GLU A CA 1
ATOM 863 C C . GLU A 1 108 ? -44.164 9.201 -1.243 1.00 77.81 108 GLU A C 1
ATOM 865 O O . GLU A 1 108 ? -44.979 8.290 -1.117 1.00 77.81 108 GLU A O 1
ATOM 870 N N . VAL A 1 109 ? -43.740 9.916 -0.197 1.00 82.50 109 VAL A N 1
ATOM 871 C CA . VAL A 1 109 ? -44.158 9.643 1.188 1.00 82.50 109 VAL A CA 1
ATOM 872 C C . VAL A 1 109 ? -45.674 9.792 1.344 1.00 82.50 109 VAL A C 1
ATOM 874 O O . VAL A 1 109 ? -46.320 8.939 1.946 1.00 82.50 109 VAL A O 1
ATOM 877 N N . ARG A 1 110 ? -46.285 10.808 0.716 1.00 80.75 110 ARG A N 1
ATOM 878 C CA . ARG A 1 110 ? -47.749 11.008 0.721 1.00 80.75 110 ARG A CA 1
ATOM 879 C C . ARG A 1 110 ? -48.539 9.837 0.128 1.00 80.75 110 ARG A C 1
ATOM 881 O O . ARG A 1 110 ? -49.688 9.631 0.509 1.00 80.75 110 ARG A O 1
ATOM 888 N N . LYS A 1 111 ? -47.950 9.071 -0.797 1.00 82.12 111 LYS A N 1
ATOM 889 C CA . LYS A 1 111 ? -48.588 7.899 -1.430 1.00 82.12 111 LYS A CA 1
ATOM 890 C C . LYS A 1 111 ? -48.496 6.635 -0.570 1.00 82.12 111 LYS A C 1
ATOM 892 O O . LYS A 1 111 ? -49.085 5.614 -0.930 1.00 82.12 111 LYS A O 1
ATOM 897 N N . LEU A 1 112 ? -47.760 6.676 0.539 1.00 85.31 112 LEU A N 1
ATOM 898 C CA . LEU A 1 112 ? -47.500 5.536 1.408 1.00 85.31 112 LEU A CA 1
ATOM 899 C C . LEU A 1 112 ? -48.271 5.707 2.725 1.00 85.31 112 LEU A C 1
ATOM 901 O O . LEU A 1 112 ? -47.750 6.310 3.655 1.00 85.31 112 LEU A O 1
ATOM 905 N N . PRO A 1 113 ? -49.505 5.183 2.853 1.00 84.56 113 PRO A N 1
ATOM 906 C CA . PRO A 1 113 ? -50.205 5.199 4.134 1.00 84.56 113 PRO A CA 1
ATOM 907 C C . PRO A 1 113 ? -49.505 4.281 5.142 1.00 84.56 113 PRO A C 1
ATOM 909 O O . PRO A 1 113 ? -48.956 3.245 4.755 1.00 84.56 113 PRO A O 1
ATOM 912 N N . HIS A 1 114 ? -49.555 4.624 6.432 1.00 82.94 114 HIS A N 1
ATOM 913 C CA . HIS A 1 114 ? -49.008 3.797 7.516 1.00 82.94 114 HIS A CA 1
ATOM 914 C C . HIS A 1 114 ? -49.791 2.481 7.608 1.00 82.94 114 HIS A C 1
ATOM 916 O O . HIS A 1 114 ? -50.986 2.461 7.902 1.00 82.94 114 HIS A O 1
ATOM 922 N N . SER A 1 115 ? -49.146 1.374 7.253 1.00 85.00 115 SER A N 1
ATOM 923 C CA . SER A 1 115 ? -49.766 0.052 7.158 1.00 85.00 115 SER A CA 1
ATOM 924 C C . SER A 1 115 ? -48.723 -1.036 7.386 1.00 85.00 115 SER A C 1
ATOM 926 O O . SER A 1 115 ? -47.525 -0.801 7.248 1.00 85.00 115 SER A O 1
ATOM 928 N N . MET A 1 116 ? -49.161 -2.271 7.640 1.00 84.00 116 MET A N 1
ATOM 929 C CA . MET A 1 116 ? -48.246 -3.412 7.771 1.00 84.00 116 MET A CA 1
ATOM 930 C C . MET A 1 116 ? -47.333 -3.580 6.543 1.00 84.00 116 MET A C 1
ATOM 932 O O . MET A 1 116 ? -46.170 -3.925 6.685 1.00 84.00 116 MET A O 1
ATOM 936 N N . THR A 1 117 ? -47.825 -3.317 5.330 1.00 85.50 117 THR A N 1
ATOM 937 C CA . THR A 1 117 ? -47.030 -3.470 4.097 1.00 85.50 117 THR A CA 1
ATOM 938 C C . THR A 1 117 ? -46.046 -2.329 3.834 1.00 85.50 117 THR A C 1
ATOM 940 O O . THR A 1 117 ? -45.209 -2.447 2.943 1.00 85.50 117 THR A O 1
ATOM 943 N N . THR A 1 118 ? -46.160 -1.229 4.579 1.00 87.00 118 THR A N 1
ATOM 944 C CA . THR A 1 118 ? -45.334 -0.016 4.460 1.00 87.00 118 THR A CA 1
ATOM 945 C C . THR A 1 118 ? -44.560 0.283 5.745 1.00 87.00 118 THR A C 1
ATOM 947 O O . THR A 1 118 ? -43.900 1.315 5.819 1.00 87.00 118 THR A O 1
ATOM 950 N N . SER A 1 119 ? -44.628 -0.604 6.745 1.00 87.75 119 SER A N 1
ATOM 951 C CA . SER A 1 119 ? -43.959 -0.456 8.045 1.00 87.75 119 SER A CA 1
ATOM 952 C C . SER A 1 119 ? -42.439 -0.610 7.962 1.00 87.75 119 SER A C 1
ATOM 954 O O . SER A 1 119 ? -41.722 -0.140 8.846 1.00 87.75 119 SER A O 1
ATOM 956 N N . LEU A 1 120 ? -41.963 -1.253 6.894 1.00 90.69 120 LEU A N 1
ATOM 957 C CA . LEU A 1 120 ? -40.560 -1.457 6.579 1.00 90.69 120 LEU A CA 1
ATOM 958 C C . LEU A 1 120 ? -40.336 -1.210 5.086 1.00 90.69 120 LEU A C 1
ATOM 960 O O . LEU A 1 120 ? -41.019 -1.798 4.239 1.00 90.69 120 LEU A O 1
ATOM 964 N N . ALA A 1 121 ? -39.344 -0.385 4.774 1.00 89.69 121 ALA A N 1
ATOM 965 C CA . ALA A 1 121 ? -38.843 -0.187 3.425 1.00 89.69 121 ALA A CA 1
ATOM 966 C C . ALA A 1 121 ? -37.325 -0.345 3.398 1.00 89.69 121 ALA A C 1
ATOM 968 O O . ALA A 1 121 ? -36.642 -0.175 4.409 1.00 89.69 121 ALA A O 1
ATOM 969 N N . CYS A 1 122 ? -36.793 -0.607 2.213 1.00 88.31 122 CYS A N 1
ATOM 970 C CA . CYS A 1 122 ? -35.374 -0.458 1.950 1.00 88.31 122 CYS A CA 1
ATOM 971 C C . CYS A 1 122 ? -35.152 0.487 0.776 1.00 88.31 122 CYS A C 1
ATOM 973 O O . CYS A 1 122 ? -35.906 0.484 -0.199 1.00 88.31 122 CYS A O 1
ATOM 975 N N . THR A 1 123 ? -34.101 1.288 0.856 1.00 84.44 123 THR A N 1
ATOM 976 C CA . THR A 1 123 ? -33.626 2.093 -0.263 1.00 84.44 123 THR A CA 1
ATOM 977 C C . THR A 1 123 ? -32.339 1.521 -0.806 1.00 84.44 123 THR A C 1
ATOM 979 O O . THR A 1 123 ? -31.484 1.076 -0.042 1.00 84.44 123 THR A O 1
ATOM 982 N N . PHE A 1 124 ? -32.182 1.609 -2.116 1.00 78.50 124 PHE A N 1
ATOM 983 C CA . PHE A 1 124 ? -30.947 1.283 -2.798 1.00 78.50 124 PHE A CA 1
ATOM 984 C C . PHE A 1 124 ? -30.226 2.575 -3.146 1.00 78.50 124 PHE A C 1
ATOM 986 O O . PHE A 1 124 ? -30.805 3.464 -3.781 1.00 78.50 124 PHE A O 1
ATOM 993 N N . ARG A 1 125 ? -28.962 2.675 -2.740 1.00 65.94 125 ARG A N 1
ATOM 994 C CA . ARG A 1 125 ? -28.107 3.821 -3.032 1.00 65.94 125 ARG A CA 1
ATOM 995 C C . ARG A 1 125 ? -27.030 3.477 -4.050 1.00 65.94 125 ARG A C 1
ATOM 997 O O . ARG A 1 125 ? -26.445 2.393 -4.014 1.00 65.94 125 ARG A O 1
ATOM 1004 N N . ARG A 1 126 ? -26.756 4.429 -4.938 1.00 53.66 126 ARG A N 1
ATOM 1005 C CA . ARG A 1 126 ? -25.693 4.397 -5.946 1.00 53.66 126 ARG A CA 1
ATOM 1006 C C . ARG A 1 126 ? -24.803 5.613 -5.710 1.00 53.66 126 ARG A C 1
ATOM 1008 O O . ARG A 1 126 ? -25.311 6.723 -5.698 1.00 53.66 126 ARG A O 1
ATOM 1015 N N . ASP A 1 127 ? -23.519 5.393 -5.436 1.00 50.38 127 ASP A N 1
ATOM 1016 C CA . ASP A 1 127 ? -22.532 6.463 -5.203 1.00 50.38 127 ASP A CA 1
ATOM 1017 C C . ASP A 1 127 ? -22.950 7.485 -4.114 1.00 50.38 127 ASP A C 1
ATOM 1019 O O . ASP A 1 127 ? -22.556 8.644 -4.118 1.00 50.38 127 ASP A O 1
ATOM 1023 N N . GLY A 1 128 ? -23.753 7.032 -3.139 1.00 49.00 128 GLY A N 1
ATOM 1024 C CA . GLY A 1 128 ? -24.301 7.846 -2.044 1.00 49.00 128 GLY A CA 1
ATOM 1025 C C . GLY A 1 128 ? -25.710 8.403 -2.295 1.00 49.00 128 GLY A C 1
ATOM 1026 O O . GLY A 1 128 ? -26.417 8.724 -1.333 1.00 49.00 128 GLY A O 1
ATOM 1027 N N . GLU A 1 129 ? -26.164 8.424 -3.545 1.00 53.84 129 GLU A N 1
ATOM 1028 C CA . GLU A 1 129 ? -27.471 8.944 -3.953 1.00 53.84 129 GLU A CA 1
ATOM 1029 C C . GLU A 1 129 ? -28.561 7.871 -3.963 1.00 53.84 129 GLU A C 1
ATOM 1031 O O . GLU A 1 129 ? -28.298 6.687 -4.174 1.00 53.84 129 GLU A O 1
ATOM 1036 N N . LEU A 1 130 ? -29.810 8.281 -3.733 1.00 65.88 130 LEU A N 1
ATOM 1037 C CA . LEU A 1 130 ? -30.972 7.395 -3.763 1.00 65.88 130 LEU A CA 1
ATOM 1038 C C . LEU A 1 130 ? -31.277 6.969 -5.208 1.00 65.88 130 LEU A C 1
ATOM 1040 O O . LEU A 1 130 ? -31.680 7.786 -6.027 1.00 65.88 130 LEU A O 1
ATOM 1044 N N . SER A 1 131 ? -31.143 5.678 -5.506 1.00 66.38 131 SER A N 1
ATOM 1045 C CA . SER A 1 131 ? -31.422 5.128 -6.838 1.00 66.38 131 SER A CA 1
ATOM 1046 C C . SER A 1 131 ? -32.838 4.569 -6.963 1.00 66.38 131 SER A C 1
ATOM 1048 O O . SER A 1 131 ? -33.443 4.677 -8.027 1.00 66.38 131 SER A O 1
ATOM 1050 N N . ALA A 1 132 ? -33.342 3.913 -5.919 1.00 75.44 132 ALA A N 1
ATOM 1051 C CA . ALA A 1 132 ? -34.679 3.328 -5.880 1.00 75.44 132 ALA A CA 1
ATOM 1052 C C . ALA A 1 132 ? -35.068 3.001 -4.432 1.00 75.44 132 ALA A C 1
ATOM 1054 O O . ALA A 1 132 ? -34.212 2.934 -3.550 1.00 75.44 132 ALA A O 1
ATOM 1055 N N . PHE A 1 133 ? -36.350 2.732 -4.192 1.00 86.19 133 PHE A N 1
ATOM 1056 C CA . PHE A 1 133 ? -36.827 2.178 -2.926 1.00 86.19 133 PHE A CA 1
ATOM 1057 C C . PHE A 1 133 ? -37.764 0.995 -3.165 1.00 86.19 133 PHE A C 1
ATOM 1059 O O . PHE A 1 133 ? -38.409 0.893 -4.210 1.00 86.19 133 PHE A O 1
ATOM 1066 N N . PHE A 1 134 ? -37.826 0.094 -2.192 1.00 88.69 134 PHE A N 1
ATOM 1067 C CA . PHE A 1 134 ? -38.591 -1.138 -2.253 1.00 88.69 134 PHE A CA 1
ATOM 1068 C C . PHE A 1 134 ? -39.317 -1.407 -0.935 1.00 88.69 134 PHE A C 1
ATOM 1070 O O . PHE A 1 134 ? -38.820 -1.108 0.149 1.00 88.69 134 PHE A O 1
ATOM 1077 N N . LEU A 1 135 ? -40.521 -1.971 -1.051 1.00 90.81 135 LEU A N 1
ATOM 1078 C CA . LEU A 1 135 ? -41.414 -2.306 0.058 1.00 90.81 135 LEU A CA 1
ATOM 1079 C C . LEU A 1 135 ? -41.543 -3.832 0.146 1.00 90.81 135 LEU A C 1
ATOM 1081 O O . LEU A 1 135 ? -42.505 -4.392 -0.388 1.00 90.81 135 LEU A O 1
ATOM 1085 N N . PRO A 1 136 ? -40.583 -4.524 0.781 1.00 91.31 136 PRO A N 1
ATOM 1086 C CA . PRO A 1 136 ? -40.489 -5.983 0.728 1.00 91.31 136 PRO A CA 1
ATOM 1087 C C . PRO A 1 136 ? -41.667 -6.699 1.396 1.00 91.31 136 PRO A C 1
ATOM 1089 O O . PRO A 1 136 ? -42.028 -7.802 0.991 1.00 91.31 136 PRO A O 1
ATOM 1092 N N . LEU A 1 137 ? -42.330 -6.061 2.365 1.00 91.00 137 LEU A N 1
ATOM 1093 C CA . LEU A 1 137 ? -43.510 -6.627 3.024 1.00 91.00 137 LEU A CA 1
ATOM 1094 C C . LEU A 1 137 ? -44.739 -6.686 2.111 1.00 91.00 137 LEU A C 1
ATOM 1096 O O . LEU A 1 137 ? -45.633 -7.495 2.345 1.00 91.00 137 LEU A O 1
ATOM 1100 N N . ARG A 1 138 ? -44.803 -5.865 1.058 1.00 89.19 138 ARG A N 1
ATOM 1101 C CA . ARG A 1 138 ? -45.945 -5.821 0.137 1.00 89.19 138 ARG A CA 1
ATOM 1102 C C . ARG A 1 138 ? -46.122 -7.116 -0.675 1.00 89.19 138 ARG A C 1
ATOM 1104 O O . ARG A 1 138 ? -47.228 -7.658 -0.628 1.00 89.19 138 ARG A O 1
ATOM 1111 N N . PRO A 1 139 ? -45.109 -7.637 -1.397 1.00 88.81 139 PRO A N 1
ATOM 1112 C CA . PRO A 1 139 ? -45.252 -8.905 -2.114 1.00 88.81 139 PRO A CA 1
ATOM 1113 C C . PRO A 1 139 ? -45.403 -10.102 -1.160 1.00 88.81 139 PRO A C 1
ATOM 1115 O O . PRO A 1 139 ? -46.251 -10.958 -1.403 1.00 88.81 139 PRO A O 1
ATOM 1118 N N . LEU A 1 140 ? -44.689 -10.113 -0.025 1.00 90.69 140 LEU A N 1
ATOM 1119 C CA . LEU A 1 140 ? -44.816 -11.163 0.997 1.00 90.69 140 LEU A CA 1
ATOM 1120 C C . LEU A 1 140 ? -46.246 -11.256 1.548 1.00 90.69 140 LEU A C 1
ATOM 1122 O O . LEU A 1 140 ? -46.837 -12.334 1.577 1.00 90.69 140 LEU A O 1
ATOM 1126 N N . ALA A 1 141 ? -46.833 -10.117 1.927 1.00 87.94 141 ALA A N 1
ATOM 1127 C CA . ALA A 1 141 ? -48.207 -10.049 2.413 1.00 87.94 141 ALA A CA 1
ATOM 1128 C C . ALA A 1 141 ? -49.235 -10.432 1.340 1.00 87.94 141 ALA A C 1
ATOM 1130 O O . ALA A 1 141 ? -50.279 -11.002 1.659 1.00 87.94 141 ALA A O 1
ATOM 1131 N N . GLY A 1 142 ? -48.953 -10.124 0.070 1.00 86.56 142 GLY A N 1
ATOM 1132 C CA . GLY A 1 142 ? -49.788 -10.534 -1.056 1.00 86.56 142 GLY A CA 1
ATOM 1133 C C . GLY A 1 142 ? -49.946 -12.052 -1.117 1.00 86.56 142 GLY A C 1
ATOM 1134 O O . GLY A 1 142 ? -51.066 -12.559 -1.049 1.00 86.56 142 GLY A O 1
ATOM 1135 N N . ILE A 1 143 ? -48.826 -12.772 -1.132 1.00 88.19 143 ILE A N 1
ATOM 1136 C CA . ILE A 1 143 ? -48.819 -14.235 -1.249 1.00 88.19 143 ILE A CA 1
ATOM 1137 C C . ILE A 1 143 ? -49.366 -14.887 0.029 1.00 88.19 143 ILE A C 1
ATOM 1139 O O . ILE A 1 143 ? -50.218 -15.775 -0.038 1.00 88.19 143 ILE A O 1
ATOM 1143 N N . LEU A 1 144 ? -48.916 -14.420 1.198 1.00 88.00 144 LEU A N 1
ATOM 1144 C CA . LEU A 1 144 ? -49.226 -15.047 2.484 1.00 88.00 144 LEU A CA 1
ATOM 1145 C C . LEU A 1 144 ? -50.665 -14.796 2.960 1.00 88.00 144 LEU A C 1
ATOM 1147 O O . LEU A 1 144 ? -51.214 -15.630 3.677 1.00 88.00 144 LEU A O 1
ATOM 1151 N N . PHE A 1 145 ? -51.293 -13.680 2.568 1.00 86.50 145 PHE A N 1
ATOM 1152 C CA . PHE A 1 145 ? -52.616 -13.297 3.081 1.00 86.50 145 PHE A CA 1
ATOM 1153 C C . PHE A 1 145 ? -53.707 -13.151 2.012 1.00 86.50 145 PHE A C 1
ATOM 1155 O O . PHE A 1 145 ? -54.883 -13.289 2.350 1.00 86.50 145 PHE A O 1
ATOM 1162 N N . ARG A 1 146 ? -53.367 -12.885 0.740 1.00 78.88 146 ARG A N 1
ATOM 1163 C CA . ARG A 1 146 ? -54.357 -12.635 -0.332 1.00 78.88 146 ARG A CA 1
ATOM 1164 C C . ARG A 1 146 ? -54.473 -13.760 -1.369 1.00 78.88 146 ARG A C 1
ATOM 1166 O O . ARG A 1 146 ? -55.532 -13.881 -1.973 1.00 78.88 146 ARG A O 1
ATOM 1173 N N . GLY A 1 147 ? -53.473 -14.634 -1.514 1.00 65.69 147 GLY A N 1
ATOM 1174 C CA . GLY A 1 147 ? -53.566 -15.852 -2.338 1.00 65.69 147 GLY A CA 1
ATOM 1175 C C . GLY A 1 147 ? -53.108 -15.703 -3.801 1.00 65.69 147 GLY A C 1
ATOM 1176 O O . GLY A 1 147 ? -52.362 -14.796 -4.142 1.00 65.69 147 GLY A O 1
ATOM 1177 N N . THR A 1 148 ? -53.511 -16.641 -4.671 1.00 57.62 148 THR A N 1
ATOM 1178 C CA . THR A 1 148 ? -52.857 -16.981 -5.961 1.00 57.62 148 THR A CA 1
ATOM 1179 C C . THR A 1 148 ? -52.931 -15.949 -7.092 1.00 57.62 148 THR A C 1
ATOM 1181 O O . THR A 1 148 ? -52.312 -16.175 -8.127 1.00 57.62 148 THR A O 1
ATOM 1184 N N . GLU A 1 149 ? -53.658 -14.844 -6.924 1.00 58.59 149 GLU A N 1
ATOM 1185 C CA . GLU A 1 149 ? -53.759 -13.771 -7.930 1.00 58.59 149 GLU A CA 1
ATOM 1186 C C . GLU A 1 149 ? -52.644 -12.717 -7.808 1.00 58.59 149 GLU A C 1
ATOM 1188 O O . GLU A 1 149 ? -52.549 -11.808 -8.632 1.00 58.59 149 GLU A O 1
ATOM 1193 N N . THR A 1 150 ? -51.782 -12.813 -6.790 1.00 62.69 150 THR A N 1
ATOM 1194 C CA . THR A 1 150 ? -50.656 -11.887 -6.615 1.00 62.69 150 THR A CA 1
ATOM 1195 C C . THR A 1 150 ? -49.418 -12.339 -7.393 1.00 62.69 150 THR A C 1
ATOM 1197 O O . THR A 1 150 ? -49.141 -13.541 -7.420 1.00 62.69 150 THR A O 1
ATOM 1200 N N . PRO A 1 151 ? -48.640 -11.404 -7.976 1.00 67.50 151 PRO A N 1
ATOM 1201 C CA . PRO A 1 151 ? -47.362 -11.734 -8.603 1.00 67.50 151 PRO A CA 1
ATOM 1202 C C . PRO A 1 151 ? -46.438 -12.437 -7.600 1.00 67.50 151 PRO A C 1
ATOM 1204 O O . PRO A 1 151 ? -46.448 -12.107 -6.411 1.00 67.50 151 PRO A O 1
ATOM 1207 N N . ASP A 1 152 ? -45.669 -13.413 -8.083 1.00 77.81 152 ASP A N 1
ATOM 1208 C CA . ASP A 1 152 ? -44.696 -14.136 -7.266 1.00 77.81 152 ASP A CA 1
ATOM 1209 C C . ASP A 1 152 ? -43.528 -13.229 -6.834 1.00 77.81 152 ASP A C 1
ATOM 1211 O O . ASP A 1 152 ? -43.341 -12.104 -7.319 1.00 77.81 152 ASP A O 1
ATOM 1215 N N . LEU A 1 153 ? -42.738 -13.706 -5.867 1.00 82.19 153 LEU A N 1
ATOM 1216 C CA . LEU A 1 153 ? -41.587 -12.949 -5.358 1.00 82.19 153 LEU A CA 1
ATOM 1217 C C . LEU A 1 153 ? -40.565 -12.629 -6.452 1.00 82.19 153 LEU A C 1
ATOM 1219 O O . LEU A 1 153 ? -39.968 -11.549 -6.429 1.00 82.19 153 LEU A O 1
ATOM 1223 N N . ALA A 1 154 ? -40.400 -13.541 -7.413 1.00 74.62 154 ALA A N 1
ATOM 1224 C CA . ALA A 1 154 ? -39.537 -13.340 -8.565 1.00 74.62 154 ALA A CA 1
ATOM 1225 C C . ALA A 1 154 ? -40.012 -12.140 -9.389 1.00 74.62 154 ALA A C 1
ATOM 1227 O O . ALA A 1 154 ? -39.222 -11.236 -9.606 1.00 74.62 154 ALA A O 1
ATOM 1228 N N . ALA A 1 155 ? -41.295 -12.039 -9.742 1.00 74.31 155 ALA A N 1
ATOM 1229 C CA . ALA A 1 155 ? -41.860 -10.909 -10.479 1.00 74.31 155 ALA A CA 1
ATOM 1230 C C . ALA A 1 155 ? -41.765 -9.574 -9.714 1.00 74.31 155 ALA A C 1
ATOM 1232 O O . ALA A 1 155 ? -41.563 -8.516 -10.318 1.00 74.31 155 ALA A O 1
ATOM 1233 N N . ALA A 1 156 ? -41.879 -9.596 -8.382 1.00 77.56 156 ALA A N 1
ATOM 1234 C CA . ALA A 1 156 ? -41.687 -8.400 -7.563 1.00 77.56 156 ALA A CA 1
ATOM 1235 C C . ALA A 1 156 ? -40.232 -7.894 -7.623 1.00 77.56 156 ALA A C 1
ATOM 1237 O O . ALA A 1 156 ? -40.006 -6.699 -7.854 1.00 77.56 156 ALA A O 1
ATOM 1238 N N . ALA A 1 157 ? -39.261 -8.802 -7.473 1.00 76.00 157 ALA A N 1
ATOM 1239 C CA . ALA A 1 157 ? -37.834 -8.508 -7.612 1.00 76.00 157 ALA A CA 1
ATOM 1240 C C . ALA A 1 157 ? -37.462 -8.144 -9.061 1.00 76.00 157 ALA A C 1
ATOM 1242 O O . ALA A 1 157 ? -36.697 -7.207 -9.287 1.00 76.00 157 ALA A O 1
ATOM 1243 N N . GLU A 1 158 ? -38.087 -8.798 -10.041 1.00 67.50 158 GLU A N 1
ATOM 1244 C CA . GLU A 1 158 ? -37.893 -8.612 -11.480 1.00 67.50 158 GLU A CA 1
ATOM 1245 C C . GLU A 1 158 ? -38.131 -7.161 -11.890 1.00 67.50 158 GLU A C 1
ATOM 1247 O O . GLU A 1 158 ? -37.457 -6.661 -12.773 1.00 67.50 158 GLU A O 1
ATOM 1252 N N . SER A 1 159 ? -39.024 -6.416 -11.235 1.00 62.28 159 SER A N 1
ATOM 1253 C CA . SER A 1 159 ? -39.205 -4.988 -11.540 1.00 62.28 159 SER A CA 1
ATOM 1254 C C . SER A 1 159 ? -37.977 -4.125 -11.203 1.00 62.28 159 SER A C 1
ATOM 1256 O O . SER A 1 159 ? -37.777 -3.077 -11.820 1.00 62.28 159 SER A O 1
ATOM 1258 N N . PHE A 1 160 ? -37.155 -4.540 -10.238 1.00 66.56 160 PHE A N 1
ATOM 1259 C CA . PHE A 1 160 ? -35.896 -3.887 -9.865 1.00 66.56 160 PHE A CA 1
ATOM 1260 C C . PHE A 1 160 ? -34.733 -4.432 -10.695 1.00 66.56 160 PHE A C 1
ATOM 1262 O O . PHE A 1 160 ? -33.895 -3.654 -11.149 1.00 66.56 160 PHE A O 1
ATOM 1269 N N . LEU A 1 161 ? -34.750 -5.734 -10.991 1.00 62.81 161 LEU A N 1
ATOM 1270 C CA . LEU A 1 161 ? -33.778 -6.386 -11.869 1.00 62.81 161 LEU A CA 1
ATOM 1271 C C . LEU A 1 161 ? -33.955 -5.973 -13.353 1.00 62.81 161 LEU A C 1
ATOM 1273 O O . LEU A 1 161 ? -32.966 -5.781 -14.048 1.00 62.81 161 LEU A O 1
ATOM 1277 N N . ARG A 1 162 ? -35.186 -5.723 -13.839 1.00 50.12 162 ARG A N 1
ATOM 1278 C CA . ARG A 1 162 ? -35.517 -5.286 -15.220 1.00 50.12 162 ARG A CA 1
ATOM 1279 C C . ARG A 1 162 ? -35.438 -3.792 -15.468 1.00 50.12 162 ARG A C 1
ATOM 1281 O O . ARG A 1 162 ? -35.067 -3.407 -16.572 1.00 50.12 162 ARG A O 1
ATOM 1288 N N . ARG A 1 163 ? -35.781 -2.925 -14.503 1.00 45.16 163 ARG A N 1
ATOM 1289 C CA . ARG A 1 163 ? -35.577 -1.463 -14.668 1.00 45.16 163 ARG A CA 1
ATOM 1290 C C . ARG A 1 163 ? -34.095 -1.114 -14.847 1.00 45.16 163 ARG A C 1
ATOM 1292 O O . ARG A 1 163 ? -33.760 -0.066 -15.381 1.00 45.16 163 ARG A O 1
ATOM 1299 N N . ALA A 1 164 ? -33.232 -2.041 -14.463 1.00 45.34 164 ALA A N 1
ATOM 1300 C CA . ALA A 1 164 ? -31.811 -2.075 -14.731 1.00 45.34 164 ALA A CA 1
ATOM 1301 C C . ALA A 1 164 ? -31.430 -2.536 -16.168 1.00 45.34 164 ALA A C 1
ATOM 1303 O O . ALA A 1 164 ? -30.327 -2.236 -16.607 1.00 45.34 164 ALA A O 1
ATOM 1304 N N . LEU A 1 165 ? -32.316 -3.205 -16.917 1.00 44.25 165 LEU A N 1
ATOM 1305 C CA . LEU A 1 165 ? -32.003 -3.988 -18.127 1.00 44.25 165 LEU A CA 1
ATOM 1306 C C . LEU A 1 165 ? -32.668 -3.534 -19.436 1.00 44.25 165 LEU A C 1
ATOM 1308 O O . LEU A 1 165 ? -32.505 -4.204 -20.452 1.00 44.25 165 LEU A O 1
ATOM 1312 N N . ALA A 1 166 ? -33.415 -2.430 -19.467 1.00 45.72 166 ALA A N 1
ATOM 1313 C CA . ALA A 1 166 ? -34.178 -2.018 -20.655 1.00 45.72 166 ALA A CA 1
ATOM 1314 C C . ALA A 1 166 ? -33.327 -1.386 -21.786 1.00 45.72 166 ALA A C 1
ATOM 1316 O O . ALA A 1 166 ? -33.767 -0.435 -22.427 1.00 45.72 166 ALA A O 1
ATOM 1317 N N . ALA A 1 167 ? -32.115 -1.889 -22.034 1.00 59.47 167 ALA A N 1
ATOM 1318 C CA . ALA A 1 167 ? -31.216 -1.395 -23.072 1.00 59.47 167 ALA A CA 1
ATOM 1319 C C . ALA A 1 167 ? -31.012 -2.453 -24.167 1.00 59.47 167 ALA A C 1
ATOM 1321 O O . ALA A 1 167 ? -30.656 -3.595 -23.871 1.00 59.47 167 ALA A O 1
ATOM 1322 N N . ALA A 1 168 ? -31.229 -2.082 -25.433 1.00 68.31 168 ALA A N 1
ATOM 1323 C CA . ALA A 1 168 ? -31.031 -2.986 -26.569 1.00 68.31 168 ALA A CA 1
ATOM 1324 C C . ALA A 1 168 ? -29.554 -3.407 -26.675 1.00 68.31 168 ALA A C 1
ATOM 1326 O O . ALA A 1 168 ? -28.658 -2.583 -26.485 1.00 68.31 168 ALA A O 1
ATOM 1327 N N . VAL A 1 169 ? -29.288 -4.683 -26.965 1.00 77.50 169 VAL A N 1
ATOM 1328 C CA . VAL A 1 169 ? -27.922 -5.226 -27.048 1.00 77.50 169 VAL A CA 1
ATOM 1329 C C . VAL A 1 169 ? -27.376 -5.052 -28.464 1.00 77.50 169 VAL A C 1
ATOM 1331 O O . VAL A 1 169 ? -28.010 -5.496 -29.420 1.00 77.50 169 VAL A O 1
ATOM 1334 N N . LEU A 1 170 ? -26.193 -4.448 -28.612 1.00 81.62 170 LEU A N 1
ATOM 1335 C CA . LEU A 1 170 ? -25.484 -4.444 -29.896 1.00 81.62 170 LEU A CA 1
ATOM 1336 C C . LEU A 1 170 ? -24.742 -5.773 -30.067 1.00 81.62 170 LEU A C 1
ATOM 1338 O O . LEU A 1 170 ? -23.911 -6.143 -29.236 1.00 81.62 170 LEU A O 1
ATOM 1342 N N . VAL A 1 171 ? -25.032 -6.485 -31.154 1.00 79.81 171 VAL A N 1
ATOM 1343 C CA . VAL A 1 171 ? -24.392 -7.764 -31.489 1.00 79.81 171 VAL A CA 1
ATOM 1344 C C . VAL A 1 171 ? -23.336 -7.529 -32.565 1.00 79.81 171 VAL A C 1
ATOM 1346 O O . VAL A 1 171 ? -23.602 -6.845 -33.556 1.00 79.81 171 VAL A O 1
ATOM 1349 N N . ALA A 1 172 ? -22.137 -8.079 -32.362 1.00 76.62 172 ALA A N 1
ATOM 1350 C CA . ALA A 1 172 ? -21.068 -8.005 -33.351 1.00 76.62 172 ALA A CA 1
ATOM 1351 C C . ALA A 1 172 ? -21.471 -8.765 -34.631 1.00 76.62 172 ALA A C 1
ATOM 1353 O O . ALA A 1 172 ? -21.970 -9.887 -34.528 1.00 76.62 172 ALA A O 1
ATOM 1354 N N . PRO A 1 173 ? -21.294 -8.177 -35.829 1.00 72.12 173 PRO A N 1
ATOM 1355 C CA . PRO A 1 173 ? -21.617 -8.854 -37.080 1.00 72.12 173 PRO A CA 1
ATOM 1356 C C . PRO A 1 173 ? -20.668 -10.036 -37.334 1.00 72.12 173 PRO A C 1
ATOM 1358 O O . PRO A 1 173 ? -19.492 -9.982 -36.976 1.00 72.12 173 PRO A O 1
ATOM 1361 N N . GLU A 1 174 ? -21.165 -11.099 -37.976 1.00 63.50 174 GLU A N 1
ATOM 1362 C CA . GLU A 1 174 ? -20.325 -12.233 -38.378 1.00 63.50 174 GLU A CA 1
ATOM 1363 C C . GLU A 1 174 ? -19.252 -11.801 -39.402 1.00 63.50 174 GLU A C 1
ATOM 1365 O O . GLU A 1 174 ? -19.536 -10.952 -40.253 1.00 63.50 174 GLU A O 1
ATOM 1370 N N . PRO A 1 175 ? -18.044 -12.409 -39.396 1.00 51.69 175 PRO A N 1
ATOM 1371 C CA . PRO A 1 175 ? -16.914 -12.013 -40.253 1.00 51.69 175 PRO A CA 1
ATOM 1372 C C . PRO A 1 175 ? -17.174 -12.063 -41.768 1.00 51.69 175 PRO A C 1
ATOM 1374 O O . PRO A 1 175 ? -16.355 -11.577 -42.542 1.00 51.69 175 PRO A O 1
ATOM 1377 N N . GLN A 1 176 ? -18.277 -12.683 -42.199 1.00 46.00 176 GLN A N 1
ATOM 1378 C CA . GLN A 1 176 ? -18.646 -12.884 -43.603 1.00 46.00 176 GLN A CA 1
ATOM 1379 C C . GLN A 1 176 ? -19.858 -12.049 -44.049 1.00 46.00 176 GLN A C 1
ATOM 1381 O O . GLN A 1 176 ? -20.323 -12.209 -45.175 1.00 46.00 176 GLN A O 1
ATOM 1386 N N . ALA A 1 177 ? -20.382 -11.154 -43.205 1.00 45.69 177 ALA A N 1
ATOM 1387 C CA . ALA A 1 177 ? -21.460 -10.262 -43.616 1.00 45.69 177 ALA A CA 1
ATOM 1388 C C . ALA A 1 177 ? -20.922 -9.214 -44.608 1.00 45.69 177 ALA A C 1
ATOM 1390 O O . ALA A 1 177 ? -20.072 -8.399 -44.253 1.00 45.69 177 ALA A O 1
ATOM 1391 N N . GLU A 1 178 ? -21.409 -9.254 -45.851 1.00 44.22 178 GLU A N 1
ATOM 1392 C CA . GLU A 1 178 ? -21.091 -8.282 -46.902 1.00 44.22 178 GLU A CA 1
ATOM 1393 C C . GLU A 1 178 ? -21.171 -6.840 -46.372 1.00 44.22 178 GLU A C 1
ATOM 1395 O O . GLU A 1 178 ? -22.138 -6.462 -45.703 1.00 44.22 178 GLU A O 1
ATOM 1400 N N . SER A 1 179 ? -20.155 -6.025 -46.687 1.00 44.12 179 SER A N 1
ATOM 1401 C CA . SER A 1 179 ? -20.205 -4.576 -46.476 1.00 44.12 179 SER A CA 1
ATOM 1402 C C . SER A 1 179 ? -21.492 -4.042 -47.107 1.00 44.12 179 SER A C 1
ATOM 1404 O O . SER A 1 179 ? -21.685 -4.257 -48.307 1.00 44.12 179 SER A O 1
ATOM 1406 N N . PRO A 1 180 ? -22.377 -3.361 -46.357 1.00 44.22 180 PRO A N 1
ATOM 1407 C CA . PRO A 1 180 ? -23.594 -2.833 -46.948 1.00 44.22 180 PRO A CA 1
ATOM 1408 C C . PRO A 1 180 ? -23.224 -1.903 -48.107 1.00 44.22 180 PRO A C 1
ATOM 1410 O O . PRO A 1 180 ? -22.324 -1.066 -47.985 1.00 44.22 180 PRO A O 1
ATOM 1413 N N . GLN A 1 181 ? -23.913 -2.073 -49.239 1.00 52.91 181 GLN A N 1
ATOM 1414 C CA . GLN A 1 181 ? -23.918 -1.086 -50.314 1.00 52.91 181 GLN A CA 1
ATOM 1415 C C . GLN A 1 181 ? -24.191 0.296 -49.709 1.00 52.91 181 GLN A C 1
ATOM 1417 O O . GLN A 1 181 ? -24.982 0.413 -48.770 1.00 52.91 181 GLN A O 1
ATOM 1422 N N . GLN A 1 182 ? -23.502 1.313 -50.232 1.00 52.31 182 GLN A N 1
ATOM 1423 C CA . GLN A 1 182 ? -23.595 2.705 -49.792 1.00 52.31 182 GLN A CA 1
ATOM 1424 C C . GLN A 1 182 ? -25.064 3.067 -49.503 1.00 52.31 182 GLN A C 1
ATOM 1426 O O . GLN A 1 182 ? -25.897 2.897 -50.400 1.00 52.31 182 GLN A O 1
ATOM 1431 N N . PRO A 1 183 ? -25.413 3.473 -48.268 1.00 53.38 183 PRO A N 1
ATOM 1432 C CA . PRO A 1 183 ? -26.804 3.688 -47.901 1.00 53.38 183 PRO A CA 1
ATOM 1433 C C . PRO A 1 183 ? -27.443 4.707 -48.849 1.00 53.38 183 PRO A C 1
ATOM 1435 O O . PRO A 1 183 ? -26.939 5.812 -49.021 1.00 53.38 183 PRO A O 1
ATOM 1438 N N . ALA A 1 184 ? -28.559 4.328 -49.478 1.00 55.09 184 ALA A N 1
ATOM 1439 C CA . ALA A 1 184 ? -29.271 5.176 -50.438 1.00 55.09 184 ALA A CA 1
ATOM 1440 C C . ALA A 1 184 ? -29.987 6.380 -49.780 1.00 55.09 184 ALA A C 1
ATOM 1442 O O . ALA A 1 184 ? -30.523 7.231 -50.486 1.00 55.09 184 ALA A O 1
ATOM 1443 N N . ASP A 1 185 ? -30.002 6.444 -48.442 1.00 74.62 185 ASP A N 1
ATOM 1444 C CA . ASP A 1 185 ? -30.682 7.449 -47.620 1.00 74.62 185 ASP A CA 1
ATOM 1445 C C . ASP A 1 185 ? -29.676 8.222 -46.744 1.00 74.62 185 ASP A C 1
ATOM 1447 O O . ASP A 1 185 ? -28.833 7.636 -46.058 1.00 74.62 185 ASP A O 1
ATOM 1451 N N . TYR A 1 186 ? -29.807 9.549 -46.734 1.00 74.25 186 TYR A N 1
ATOM 1452 C CA . TYR A 1 186 ? -28.995 10.493 -45.962 1.00 74.25 186 TYR A CA 1
ATOM 1453 C C . TYR A 1 186 ? -29.018 10.205 -44.450 1.00 74.25 186 TYR A C 1
ATOM 1455 O O . TYR A 1 186 ? -27.996 10.337 -43.776 1.00 74.25 186 TYR A O 1
ATOM 1463 N N . ALA A 1 187 ? -30.156 9.758 -43.906 1.00 77.12 187 ALA A N 1
ATOM 1464 C CA . ALA A 1 187 ? -30.258 9.406 -42.488 1.00 77.12 187 ALA A CA 1
ATOM 1465 C C . ALA A 1 187 ? -29.485 8.120 -42.137 1.00 77.12 187 ALA A C 1
ATOM 1467 O O . ALA A 1 187 ? -28.925 8.008 -41.044 1.00 77.12 187 ALA A O 1
ATOM 1468 N N . ALA A 1 188 ? -29.420 7.164 -43.066 1.00 81.50 188 ALA A N 1
ATOM 1469 C CA . ALA A 1 188 ? -28.670 5.925 -42.890 1.00 81.50 188 ALA A CA 1
ATOM 1470 C C . ALA A 1 188 ? -27.149 6.149 -43.007 1.00 81.50 188 ALA A C 1
ATOM 1472 O O . ALA A 1 188 ? -26.403 5.557 -42.227 1.00 81.50 188 ALA A O 1
ATOM 1473 N N . ASP A 1 189 ? -26.694 7.046 -43.894 1.00 84.75 189 ASP A N 1
ATOM 1474 C CA . ASP A 1 189 ? -25.283 7.476 -43.961 1.00 84.75 189 ASP A CA 1
ATOM 1475 C C . ASP A 1 189 ? -24.839 8.168 -42.664 1.00 84.75 189 ASP A C 1
ATOM 1477 O O . ASP A 1 189 ? -23.820 7.808 -42.069 1.00 84.75 189 ASP A O 1
ATOM 1481 N N . ALA A 1 190 ? -25.651 9.103 -42.162 1.00 86.81 190 ALA A N 1
ATOM 1482 C CA . ALA A 1 190 ? -25.396 9.784 -40.897 1.00 86.81 190 ALA A CA 1
ATOM 1483 C C . ALA A 1 190 ? -25.289 8.804 -39.718 1.00 86.81 190 ALA A C 1
ATOM 1485 O O . ALA A 1 190 ? -24.366 8.896 -38.908 1.00 86.81 190 ALA A O 1
ATOM 1486 N N . LEU A 1 191 ? -26.188 7.818 -39.647 1.00 88.19 191 LEU A N 1
ATOM 1487 C CA . LEU A 1 191 ? -26.162 6.792 -38.608 1.00 88.19 191 LEU A CA 1
ATOM 1488 C C . LEU A 1 191 ? -24.940 5.867 -38.724 1.00 88.19 191 LEU A C 1
ATOM 1490 O O . LEU A 1 191 ? -24.346 5.501 -37.708 1.00 88.19 191 LEU A O 1
ATOM 1494 N N . GLN A 1 192 ? -24.531 5.519 -39.948 1.00 89.56 192 GLN A N 1
ATOM 1495 C CA . GLN A 1 192 ? -23.319 4.741 -40.202 1.00 89.56 192 GLN A CA 1
ATOM 1496 C C . GLN A 1 192 ? -22.062 5.518 -39.776 1.00 89.56 192 GLN A C 1
ATOM 1498 O O . GLN A 1 192 ? -21.180 4.966 -39.115 1.00 89.56 192 GLN A O 1
ATOM 1503 N N . ARG A 1 193 ? -21.969 6.811 -40.102 1.00 90.31 193 ARG A N 1
ATOM 1504 C CA . ARG A 1 193 ? -20.843 7.665 -39.686 1.00 90.31 193 ARG A CA 1
ATOM 1505 C C . ARG A 1 193 ? -20.811 7.861 -38.173 1.00 90.31 193 ARG A C 1
ATOM 1507 O O . ARG A 1 193 ? -19.741 7.718 -37.581 1.00 90.31 193 ARG A O 1
ATOM 1514 N N . LEU A 1 194 ? -21.967 8.077 -37.542 1.00 91.44 194 LEU A N 1
ATOM 1515 C CA . LEU A 1 194 ? -22.095 8.185 -36.088 1.00 91.44 194 LEU A CA 1
ATOM 1516 C C . LEU A 1 194 ? -21.663 6.893 -35.378 1.00 91.44 194 LEU A C 1
ATOM 1518 O O . LEU A 1 194 ? -20.882 6.950 -34.430 1.00 91.44 194 LEU A O 1
ATOM 1522 N N . GLY A 1 195 ? -22.112 5.730 -35.863 1.00 92.06 195 GLY A N 1
ATOM 1523 C CA . GLY A 1 195 ? -21.701 4.429 -35.328 1.00 92.06 195 GLY A CA 1
ATOM 1524 C C . GLY A 1 195 ? -20.193 4.224 -35.429 1.00 92.06 195 GLY A C 1
ATOM 1525 O O . GLY A 1 195 ? -19.549 3.889 -34.435 1.00 92.06 195 GLY A O 1
ATOM 1526 N N . ARG A 1 196 ? -19.596 4.521 -36.590 1.00 92.81 196 ARG A N 1
ATOM 1527 C CA . ARG A 1 196 ? -18.141 4.428 -36.784 1.00 92.81 196 ARG A CA 1
ATOM 1528 C C . ARG A 1 196 ? -17.371 5.364 -35.850 1.00 92.81 196 ARG A C 1
ATOM 1530 O O . ARG A 1 196 ? -16.378 4.934 -35.267 1.00 92.81 196 ARG A O 1
ATOM 1537 N N . LEU A 1 197 ? -17.822 6.609 -35.689 1.00 93.38 197 LEU A N 1
ATOM 1538 C CA . LEU A 1 197 ? -17.204 7.582 -34.784 1.00 93.38 197 LEU A CA 1
ATOM 1539 C C . LEU A 1 197 ? -17.273 7.110 -33.322 1.00 93.38 197 LEU A C 1
ATOM 1541 O O . LEU A 1 197 ? -16.273 7.175 -32.610 1.00 93.38 197 LEU A O 1
ATOM 1545 N N . ALA A 1 198 ? -18.412 6.551 -32.900 1.00 93.75 198 ALA A N 1
ATOM 1546 C CA . ALA A 1 198 ? -18.580 5.983 -31.563 1.00 93.75 198 ALA A CA 1
ATOM 1547 C C . ALA A 1 198 ? -17.671 4.768 -31.318 1.00 93.75 198 ALA A C 1
ATOM 1549 O O . ALA A 1 198 ? -17.079 4.650 -30.245 1.00 93.75 198 ALA A O 1
ATOM 1550 N N . GLY A 1 199 ? -17.505 3.899 -32.319 1.00 93.56 199 GLY A N 1
ATOM 1551 C CA . GLY A 1 199 ? -16.592 2.756 -32.251 1.00 93.56 199 GLY A CA 1
ATOM 1552 C C . GLY A 1 199 ? -15.122 3.163 -32.127 1.00 93.56 199 GLY A C 1
ATOM 1553 O O . GLY A 1 199 ? -14.398 2.619 -31.295 1.00 93.56 199 GLY A O 1
ATOM 1554 N N . ILE A 1 200 ? -14.690 4.163 -32.904 1.00 92.19 200 ILE A N 1
ATOM 1555 C CA . ILE A 1 200 ? -13.330 4.724 -32.818 1.00 92.19 200 ILE A CA 1
ATOM 1556 C C . ILE A 1 200 ? -13.086 5.315 -31.426 1.00 92.19 200 ILE A C 1
ATOM 1558 O O . ILE A 1 200 ? -12.080 5.002 -30.789 1.00 92.19 200 ILE A O 1
ATOM 1562 N N . GLN A 1 201 ? -14.025 6.128 -30.930 1.00 94.12 201 GLN A N 1
ATOM 1563 C CA . GLN A 1 201 ? -13.883 6.762 -29.622 1.00 94.12 201 GLN A CA 1
ATOM 1564 C C . GLN A 1 201 ? -13.834 5.729 -28.488 1.00 94.12 201 GLN A C 1
ATOM 1566 O O . GLN A 1 201 ? -13.017 5.852 -27.576 1.00 94.12 201 GLN A O 1
ATOM 1571 N N . PHE A 1 202 ? -14.652 4.676 -28.561 1.00 94.06 202 PHE A N 1
ATOM 1572 C CA . PHE A 1 202 ? -14.579 3.567 -27.614 1.00 94.06 202 PHE A CA 1
ATOM 1573 C C . PHE A 1 202 ? -13.216 2.865 -27.643 1.00 94.06 202 PHE A C 1
ATOM 1575 O O . PHE A 1 202 ? -12.631 2.630 -26.588 1.00 94.06 202 PHE A O 1
ATOM 1582 N N . ALA A 1 203 ? -12.685 2.560 -28.831 1.00 92.38 203 ALA A N 1
ATOM 1583 C CA . ALA A 1 203 ? -11.383 1.911 -28.960 1.00 92.38 203 ALA A CA 1
ATOM 1584 C C . ALA A 1 203 ? -10.254 2.760 -28.356 1.00 92.38 203 ALA A C 1
ATOM 1586 O O . ALA A 1 203 ? -9.400 2.227 -27.649 1.00 92.38 203 ALA A O 1
ATOM 1587 N N . HIS A 1 204 ? -10.271 4.081 -28.558 1.00 90.44 204 HIS A N 1
ATOM 1588 C CA . HIS A 1 204 ? -9.317 4.984 -27.910 1.00 90.44 204 HIS A CA 1
ATOM 1589 C C . HIS A 1 204 ? -9.483 5.021 -26.387 1.00 90.44 204 HIS A C 1
ATOM 1591 O O . HIS A 1 204 ? -8.483 4.975 -25.673 1.00 90.44 204 HIS A O 1
ATOM 1597 N N . ALA A 1 205 ? -10.719 5.055 -25.877 1.00 89.00 205 ALA A N 1
ATOM 1598 C CA . ALA A 1 205 ? -10.979 5.007 -24.438 1.00 89.00 205 ALA A CA 1
ATOM 1599 C C . ALA A 1 205 ? -10.482 3.693 -23.808 1.00 89.00 205 ALA A C 1
ATOM 1601 O O . ALA A 1 205 ? -9.888 3.712 -22.731 1.00 89.00 205 ALA A O 1
ATOM 1602 N N . LEU A 1 206 ? -10.664 2.564 -24.500 1.00 88.62 206 LEU A N 1
ATOM 1603 C CA . LEU A 1 206 ? -10.184 1.252 -24.069 1.00 88.62 206 LEU A CA 1
ATOM 1604 C C . LEU A 1 206 ? -8.653 1.171 -24.059 1.00 88.62 206 LEU A C 1
ATOM 1606 O O . LEU A 1 206 ? -8.073 0.735 -23.071 1.00 88.62 206 LEU A O 1
ATOM 1610 N N . LEU A 1 207 ? -7.991 1.620 -25.129 1.00 86.69 207 LEU A N 1
ATOM 1611 C CA . LEU A 1 207 ? -6.527 1.631 -25.208 1.00 86.69 207 LEU A CA 1
ATOM 1612 C C . LEU A 1 207 ? -5.910 2.567 -24.161 1.00 86.69 207 LEU A C 1
ATOM 1614 O O . LEU A 1 207 ? -4.893 2.229 -23.560 1.00 86.69 207 LEU A O 1
ATOM 1618 N N . ALA A 1 208 ? -6.540 3.718 -23.908 1.00 82.75 208 ALA A N 1
ATOM 1619 C CA . ALA A 1 208 ? -6.132 4.624 -22.840 1.00 82.75 208 ALA A CA 1
ATOM 1620 C C . ALA A 1 208 ? -6.298 3.977 -21.459 1.00 82.75 208 ALA A C 1
ATOM 1622 O O . ALA A 1 208 ? -5.404 4.099 -20.628 1.00 82.75 208 ALA A O 1
ATOM 1623 N N . TRP A 1 209 ? -7.390 3.236 -21.231 1.00 83.00 209 TRP A N 1
ATOM 1624 C CA . TRP A 1 209 ? -7.566 2.477 -19.994 1.00 83.00 209 TRP A CA 1
ATOM 1625 C C . TRP A 1 209 ? -6.446 1.449 -19.818 1.00 83.00 209 TRP A C 1
ATOM 1627 O O . TRP A 1 209 ? -5.801 1.427 -18.775 1.00 83.00 209 TRP A O 1
ATOM 1637 N N . GLN A 1 210 ? -6.147 0.650 -20.843 1.00 81.00 210 GLN A N 1
ATOM 1638 C CA . GLN A 1 210 ? -5.067 -0.341 -20.776 1.00 81.00 210 GLN A CA 1
ATOM 1639 C C . GLN A 1 210 ? -3.699 0.284 -20.487 1.00 81.00 210 GLN A C 1
ATOM 1641 O O . GLN A 1 210 ? -2.915 -0.293 -19.746 1.00 81.00 210 GLN A O 1
ATOM 1646 N N . ALA A 1 211 ? -3.414 1.459 -21.051 1.00 77.44 211 ALA A N 1
ATOM 1647 C CA . ALA A 1 211 ? -2.149 2.150 -20.824 1.00 77.44 211 ALA A CA 1
ATOM 1648 C C . ALA A 1 211 ? -2.044 2.774 -19.420 1.00 77.44 211 ALA A C 1
ATOM 1650 O O . ALA A 1 211 ? -0.956 2.825 -18.855 1.00 77.44 211 ALA A O 1
ATOM 1651 N N . GLU A 1 212 ? -3.153 3.275 -18.867 1.00 72.88 212 GLU A N 1
ATOM 1652 C CA . GLU A 1 212 ? -3.171 3.984 -17.580 1.00 72.88 212 GLU A CA 1
ATOM 1653 C C . GLU A 1 212 ? -3.531 3.083 -16.383 1.00 72.88 212 GLU A C 1
ATOM 1655 O O . GLU A 1 212 ? -3.461 3.537 -15.242 1.00 72.88 212 GLU A O 1
ATOM 1660 N N . GLY A 1 213 ? -3.965 1.838 -16.613 1.00 68.00 213 GLY A N 1
ATOM 1661 C CA . GLY A 1 213 ? -4.427 0.914 -15.565 1.00 68.00 213 GLY A CA 1
ATOM 1662 C C . GLY A 1 213 ? -5.741 1.332 -14.886 1.00 68.00 213 GLY A C 1
ATOM 1663 O O . GLY A 1 213 ? -6.179 0.709 -13.921 1.00 68.00 213 GLY A O 1
ATOM 1664 N N . ARG A 1 214 ? -6.399 2.386 -15.379 1.00 69.06 214 ARG A N 1
ATOM 1665 C CA . ARG A 1 214 ? -7.631 2.966 -14.821 1.00 69.06 214 ARG A CA 1
ATOM 1666 C C . ARG A 1 214 ? -8.515 3.537 -15.936 1.00 69.06 214 ARG A C 1
ATOM 1668 O O . ARG A 1 214 ? -7.986 3.863 -16.997 1.00 69.06 214 ARG A O 1
ATOM 1675 N N . PRO A 1 215 ? -9.833 3.705 -15.717 1.00 72.62 215 PRO A N 1
ATOM 1676 C CA . PRO A 1 215 ? -10.707 4.332 -16.704 1.00 72.62 215 PRO A CA 1
ATOM 1677 C C . PRO A 1 215 ? -10.186 5.714 -17.118 1.00 72.62 215 PRO A C 1
ATOM 1679 O O . PRO A 1 215 ? -9.807 6.515 -16.263 1.00 72.62 215 PRO A O 1
ATOM 1682 N N . ALA A 1 216 ? -10.177 5.990 -18.422 1.00 71.06 216 ALA A N 1
ATOM 1683 C CA . ALA A 1 216 ? -9.706 7.266 -18.949 1.00 71.06 216 ALA A CA 1
ATOM 1684 C C . ALA A 1 216 ? -10.603 8.439 -18.501 1.00 71.06 216 ALA A C 1
ATOM 1686 O O . ALA A 1 216 ? -11.828 8.296 -18.424 1.00 71.06 216 ALA A O 1
ATOM 1687 N N . ASP A 1 217 ? -9.993 9.608 -18.260 1.00 78.62 217 ASP A N 1
ATOM 1688 C CA . ASP A 1 217 ? -10.714 10.874 -18.034 1.00 78.62 217 ASP A CA 1
ATOM 1689 C C . ASP A 1 217 ? -11.712 11.149 -19.176 1.00 78.62 217 ASP A C 1
ATOM 1691 O O . ASP A 1 217 ? -11.442 10.716 -20.301 1.00 78.62 217 ASP A O 1
ATOM 1695 N N . PRO A 1 218 ? -12.816 11.891 -18.947 1.00 86.38 218 PRO A N 1
ATOM 1696 C CA . PRO A 1 218 ? -13.779 12.223 -19.994 1.00 86.38 218 PRO A CA 1
ATOM 1697 C C . PRO A 1 218 ? -13.132 12.822 -21.251 1.00 86.38 218 PRO A C 1
ATOM 1699 O O . PRO A 1 218 ? -12.244 13.679 -21.193 1.00 86.38 218 PRO A O 1
ATOM 1702 N N . GLN A 1 219 ? -13.572 12.358 -22.418 1.00 87.88 219 GLN A N 1
ATOM 1703 C CA . GLN A 1 219 ? -13.016 12.757 -23.714 1.00 87.88 219 GLN A CA 1
ATOM 1704 C C . GLN A 1 219 ? -14.136 13.073 -24.689 1.00 87.88 219 GLN A C 1
ATOM 1706 O O . GLN A 1 219 ? -15.187 12.442 -24.651 1.00 87.88 219 GLN A O 1
ATOM 1711 N N . LEU A 1 220 ? -13.878 14.011 -25.593 1.00 89.75 220 LEU A N 1
ATOM 1712 C CA . LEU A 1 220 ? -14.795 14.415 -26.646 1.00 89.75 220 LEU A CA 1
ATOM 1713 C C . LEU A 1 220 ? -14.101 14.262 -27.999 1.00 89.75 220 LEU A C 1
ATOM 1715 O O . LEU A 1 220 ? -13.107 14.938 -28.265 1.00 89.75 220 LEU A O 1
ATOM 1719 N N . CYS A 1 221 ? -14.625 13.395 -28.857 1.00 92.06 221 CYS A N 1
ATOM 1720 C CA . CYS A 1 221 ? -14.220 13.287 -30.256 1.00 92.06 221 CYS A CA 1
ATOM 1721 C C . CYS A 1 221 ? -15.282 13.915 -31.150 1.00 92.06 221 CYS A C 1
ATOM 1723 O O . CYS A 1 221 ? -16.469 13.823 -30.856 1.00 92.06 221 CYS A O 1
ATOM 1725 N N . PHE A 1 222 ? -14.869 14.560 -32.235 1.00 92.69 222 PHE A N 1
ATOM 1726 C CA . PHE A 1 222 ? -15.785 15.161 -33.196 1.00 92.69 222 PHE A CA 1
ATOM 1727 C C . PHE A 1 222 ? -15.289 14.986 -34.629 1.00 92.69 222 PHE A C 1
ATOM 1729 O O . PHE A 1 222 ? -14.101 14.789 -34.891 1.00 92.69 222 PHE A O 1
ATOM 1736 N N . GLU A 1 223 ? -16.230 15.058 -35.564 1.00 92.56 223 GLU A N 1
ATOM 1737 C CA . GLU A 1 223 ? -15.999 15.056 -37.002 1.00 92.56 223 GLU A CA 1
ATOM 1738 C C . GLU A 1 223 ? -16.487 16.385 -37.582 1.00 92.56 223 GLU A C 1
ATOM 1740 O O . GLU A 1 223 ? -17.582 16.846 -37.248 1.00 92.56 223 GLU A O 1
ATOM 1745 N N . THR A 1 224 ? -15.681 17.011 -38.441 1.00 90.31 224 THR A N 1
ATOM 1746 C CA . THR A 1 224 ? -16.032 18.272 -39.106 1.00 90.31 224 THR A CA 1
ATOM 1747 C C . THR A 1 224 ? -16.655 18.041 -40.482 1.00 90.31 224 THR A C 1
ATOM 1749 O O . THR A 1 224 ? -16.535 16.965 -41.073 1.00 90.31 224 THR A O 1
ATOM 1752 N N . SER A 1 225 ? -17.286 19.072 -41.044 1.00 84.69 225 SER A N 1
ATOM 1753 C CA . SER A 1 225 ? -17.866 19.054 -42.397 1.00 84.69 225 SER A CA 1
ATOM 1754 C C . SER A 1 225 ? -16.851 18.741 -43.505 1.00 84.69 225 SER A C 1
ATOM 1756 O O . SER A 1 225 ? -17.227 18.200 -44.543 1.00 84.69 225 SER A O 1
ATOM 1758 N N . ALA A 1 226 ? -15.560 18.991 -43.264 1.00 83.31 226 ALA A N 1
ATOM 1759 C CA . ALA A 1 226 ? -14.457 18.622 -44.154 1.00 83.31 226 ALA A CA 1
ATOM 1760 C C . ALA A 1 226 ? -14.003 17.151 -44.008 1.00 83.31 226 ALA A C 1
ATOM 1762 O O . ALA A 1 226 ? -13.026 16.746 -44.635 1.00 83.31 226 ALA A O 1
ATOM 1763 N N . GLY A 1 227 ? -14.662 16.357 -43.156 1.00 78.94 227 GLY A N 1
ATOM 1764 C CA . GLY A 1 227 ? -14.310 14.961 -42.881 1.00 78.94 227 GLY A CA 1
ATOM 1765 C C . GLY A 1 227 ? -13.094 14.783 -41.966 1.00 78.94 227 GLY A C 1
ATOM 1766 O O . GLY A 1 227 ? -12.614 13.662 -41.795 1.00 78.94 227 GLY A O 1
ATOM 1767 N N . ARG A 1 228 ? -12.581 15.867 -41.364 1.00 84.75 228 ARG A N 1
ATOM 1768 C CA . ARG A 1 228 ? -11.495 15.802 -40.377 1.00 84.75 228 ARG A CA 1
ATOM 1769 C C . ARG A 1 228 ? -12.053 15.321 -39.041 1.00 84.75 228 ARG A C 1
ATOM 1771 O O . ARG A 1 228 ? -13.073 15.831 -38.584 1.00 84.75 228 ARG A O 1
ATOM 1778 N N . ARG A 1 229 ? -11.350 14.388 -38.399 1.00 87.25 229 ARG A N 1
ATOM 1779 C CA . ARG A 1 229 ? -11.639 13.926 -37.036 1.00 87.25 229 ARG A CA 1
ATOM 1780 C C . ARG A 1 229 ? -10.582 14.434 -36.079 1.00 87.25 229 ARG A C 1
ATOM 1782 O O . ARG A 1 229 ? -9.403 14.434 -36.426 1.00 87.25 229 ARG A O 1
ATOM 1789 N N . ASP A 1 230 ? -11.013 14.844 -34.899 1.00 82.88 230 ASP A N 1
ATOM 1790 C CA . ASP A 1 230 ? -10.127 15.300 -33.834 1.00 82.88 230 ASP A CA 1
ATOM 1791 C C . ASP A 1 230 ? -10.696 14.896 -32.465 1.00 82.88 230 ASP A C 1
ATOM 1793 O O . ASP A 1 230 ? -11.868 14.521 -32.341 1.00 82.88 230 ASP A O 1
ATOM 1797 N N . GLN A 1 231 ? -9.850 14.921 -31.439 1.00 83.44 231 GLN A N 1
ATOM 1798 C CA . GLN A 1 231 ? -10.167 14.456 -30.095 1.00 83.44 231 GLN A CA 1
ATOM 1799 C C . GLN A 1 231 ? -9.607 15.419 -29.050 1.00 83.44 231 GLN A C 1
ATOM 1801 O O . GLN A 1 231 ? -8.437 15.791 -29.070 1.00 83.44 231 GLN A O 1
ATOM 1806 N N . ARG A 1 232 ? -10.446 15.803 -28.087 1.00 81.38 232 ARG A N 1
ATOM 1807 C CA . ARG A 1 232 ? -10.087 16.688 -26.976 1.00 81.38 232 ARG A CA 1
ATOM 1808 C C . ARG A 1 232 ? -10.316 15.965 -25.651 1.00 81.38 232 ARG A C 1
ATOM 1810 O O . ARG A 1 232 ? -11.416 15.486 -25.382 1.00 81.38 232 ARG A O 1
ATOM 1817 N N . ARG A 1 233 ? -9.285 15.900 -24.803 1.00 73.06 233 ARG A N 1
ATOM 1818 C CA . ARG A 1 233 ? -9.404 15.410 -23.418 1.00 73.06 233 ARG A CA 1
ATOM 1819 C C . ARG A 1 233 ? -9.924 16.545 -22.530 1.00 73.06 233 ARG A C 1
ATOM 1821 O O . ARG A 1 233 ? -9.440 17.671 -22.637 1.00 73.06 233 ARG A O 1
ATOM 1828 N N . VAL A 1 234 ? -10.899 16.254 -21.671 1.00 70.25 234 VAL A N 1
ATOM 1829 C CA . VAL A 1 234 ? -11.471 17.211 -20.713 1.00 70.25 234 VAL A CA 1
ATOM 1830 C C . VAL A 1 234 ? -11.002 16.799 -19.319 1.00 70.25 234 VAL A C 1
ATOM 1832 O O . VAL A 1 234 ? -11.287 15.698 -18.858 1.00 70.25 234 VAL A O 1
ATOM 1835 N N . SER A 1 235 ? -10.179 17.638 -18.687 1.00 58.88 235 SER A N 1
ATOM 1836 C CA . SER A 1 235 ? -9.456 17.276 -17.463 1.00 58.88 235 SER A CA 1
ATOM 1837 C C . SER A 1 235 ? -10.218 17.692 -16.210 1.00 58.88 235 SER A C 1
ATOM 1839 O O . SER A 1 235 ? -10.563 18.860 -16.041 1.00 58.88 235 SER A O 1
ATOM 1841 N N . SER A 1 236 ? -10.347 16.760 -15.266 1.00 52.53 236 SER A N 1
ATOM 1842 C CA . SER A 1 236 ? -10.876 16.993 -13.913 1.00 52.53 236 SER A CA 1
ATOM 1843 C C . SER A 1 236 ? -10.085 18.020 -13.089 1.00 52.53 236 SER A C 1
ATOM 1845 O O . SER A 1 236 ? -10.563 18.481 -12.058 1.00 52.53 236 SER A O 1
ATOM 1847 N N . ARG A 1 237 ? -8.869 18.396 -13.516 1.00 49.84 237 ARG A N 1
ATOM 1848 C CA . ARG A 1 237 ? -8.052 19.426 -12.845 1.00 49.84 237 ARG A CA 1
ATOM 1849 C C . ARG A 1 237 ? -8.462 20.858 -13.192 1.00 49.84 237 ARG A C 1
ATOM 1851 O O . ARG A 1 237 ? -8.061 21.774 -12.481 1.00 49.84 237 ARG A O 1
ATOM 1858 N N . LEU A 1 238 ? -9.180 21.052 -14.297 1.00 49.44 238 LEU A N 1
ATOM 1859 C CA . LEU A 1 238 ? -9.535 22.372 -14.830 1.00 49.44 238 LEU A CA 1
ATOM 1860 C C . LEU A 1 238 ? -11.044 22.635 -14.773 1.00 49.44 238 LEU A C 1
ATOM 1862 O O . LEU A 1 238 ? -11.445 23.784 -14.617 1.00 49.44 238 LEU A O 1
ATOM 1866 N N . ASP A 1 239 ? -11.860 21.582 -14.855 1.00 47.28 239 ASP A N 1
ATOM 1867 C CA . ASP A 1 239 ? -13.319 21.660 -14.872 1.00 47.28 239 ASP A CA 1
ATOM 1868 C C . ASP A 1 239 ? -13.923 21.036 -13.602 1.00 47.28 239 ASP A C 1
ATOM 1870 O O . ASP A 1 239 ? -13.513 19.954 -13.180 1.00 47.28 239 ASP A O 1
ATOM 1874 N N . ALA A 1 240 ? -14.919 21.701 -13.004 1.00 51.50 240 ALA A N 1
ATOM 1875 C CA . ALA A 1 240 ? -15.604 21.220 -11.798 1.00 51.50 240 ALA A CA 1
ATOM 1876 C C . ALA A 1 240 ? -16.427 19.938 -12.043 1.00 51.50 240 ALA A C 1
ATOM 1878 O O . ALA A 1 240 ? -16.536 19.108 -11.143 1.00 51.50 240 ALA A O 1
ATOM 1879 N N . ASP A 1 241 ? -16.963 19.773 -13.261 1.00 74.06 241 ASP A N 1
ATOM 1880 C CA . ASP A 1 241 ? -17.604 18.546 -13.745 1.00 74.06 241 ASP A CA 1
ATOM 1881 C C . ASP A 1 241 ? -17.236 18.303 -15.229 1.00 74.06 241 ASP A C 1
ATOM 1883 O O . ASP A 1 241 ? -17.852 18.870 -16.136 1.00 74.06 241 ASP A O 1
ATOM 1887 N N . PRO A 1 242 ? -16.207 17.485 -15.512 1.00 74.25 242 PRO A N 1
ATOM 1888 C CA . PRO A 1 242 ? -15.727 17.261 -16.874 1.00 74.25 242 PRO A CA 1
ATOM 1889 C C . PRO A 1 242 ? -16.722 16.507 -17.777 1.00 74.25 242 PRO A C 1
ATOM 1891 O O . PRO A 1 242 ? -16.631 16.630 -19.002 1.00 74.25 242 PRO A O 1
ATOM 1894 N N . VAL A 1 243 ? -17.681 15.754 -17.217 1.00 77.62 243 VAL A N 1
ATOM 1895 C CA . VAL A 1 243 ? -18.745 15.105 -18.007 1.00 77.62 243 VAL A CA 1
ATOM 1896 C C . VAL A 1 243 ? -19.758 16.153 -18.452 1.00 77.62 243 VAL A C 1
ATOM 1898 O O . VAL A 1 243 ? -20.101 16.218 -19.635 1.00 77.62 243 VAL A O 1
ATOM 1901 N N . GLU A 1 244 ? -20.166 17.031 -17.539 1.00 77.31 244 GLU A N 1
ATOM 1902 C CA . GLU A 1 244 ? -21.100 18.108 -17.857 1.00 77.31 244 GLU A CA 1
ATOM 1903 C C . GLU A 1 244 ? -20.487 19.121 -18.839 1.00 77.31 244 GLU A C 1
ATOM 1905 O O . GLU A 1 244 ? -21.164 19.586 -19.755 1.00 77.31 244 GLU A O 1
ATOM 1910 N N . THR A 1 245 ? -19.173 19.372 -18.764 1.00 79.19 245 THR A N 1
ATOM 1911 C CA . THR A 1 245 ? -18.444 20.155 -19.778 1.00 79.19 245 THR A CA 1
ATOM 1912 C C . THR A 1 245 ? -18.505 19.511 -21.170 1.00 79.19 245 THR A C 1
ATOM 1914 O O . THR A 1 245 ? -18.665 20.220 -22.169 1.00 79.19 245 THR A O 1
ATOM 1917 N N . CYS A 1 246 ? -18.404 18.179 -21.274 1.00 82.69 246 CYS A N 1
ATOM 1918 C CA . CYS A 1 246 ? -18.572 17.482 -22.555 1.00 82.69 246 CYS A CA 1
ATOM 1919 C C . CYS A 1 246 ? -19.997 17.661 -23.097 1.00 82.69 246 CYS A C 1
ATOM 1921 O O . CYS A 1 246 ? -20.166 18.034 -24.260 1.00 82.69 246 CYS A O 1
ATOM 1923 N N . ARG A 1 247 ? -21.012 17.476 -22.244 1.00 84.06 247 ARG A N 1
ATOM 1924 C CA . ARG A 1 247 ? -22.427 17.656 -22.607 1.00 84.06 247 ARG A CA 1
ATOM 1925 C C . ARG A 1 247 ? -22.745 19.078 -23.042 1.00 84.06 247 ARG A C 1
ATOM 1927 O O . ARG A 1 247 ? -23.379 19.263 -24.076 1.00 84.06 247 ARG A O 1
ATOM 1934 N N . ALA A 1 248 ? -22.252 20.082 -22.319 1.00 82.44 248 ALA A N 1
ATOM 1935 C CA . ALA A 1 248 ? -22.446 21.488 -22.660 1.00 82.44 248 ALA A CA 1
ATOM 1936 C C . ALA A 1 248 ? -21.872 21.825 -24.046 1.00 82.44 248 ALA A C 1
ATOM 1938 O O . ALA A 1 248 ? -22.510 22.521 -24.836 1.00 82.44 248 ALA A O 1
ATOM 1939 N N . ARG A 1 249 ? -20.697 21.277 -24.385 1.00 85.00 249 ARG A N 1
ATOM 1940 C CA . ARG A 1 249 ? -20.089 21.444 -25.717 1.00 85.00 249 ARG A CA 1
ATOM 1941 C C . ARG A 1 249 ? -20.843 20.696 -26.811 1.00 85.00 249 ARG A C 1
ATOM 1943 O O . ARG A 1 249 ? -20.918 21.181 -27.930 1.00 85.00 249 ARG A O 1
ATOM 1950 N N . MET A 1 250 ? -21.419 19.536 -26.507 1.00 86.00 250 MET A N 1
ATOM 1951 C CA . MET A 1 250 ? -22.278 18.818 -27.452 1.00 86.00 250 MET A CA 1
ATOM 1952 C C . MET A 1 250 ? -23.648 19.485 -27.636 1.00 86.00 250 MET A C 1
ATOM 1954 O O . MET A 1 250 ? -24.240 19.353 -28.703 1.00 86.00 250 MET A O 1
ATOM 1958 N N . ALA A 1 251 ? -24.152 20.208 -26.634 1.00 85.19 251 ALA A N 1
ATOM 1959 C CA . ALA A 1 251 ? -25.363 21.023 -26.746 1.00 85.19 251 ALA A CA 1
ATOM 1960 C C . ALA A 1 251 ? -25.130 22.306 -27.567 1.00 85.19 251 ALA A C 1
ATOM 1962 O O . ALA A 1 251 ? -26.042 22.783 -28.243 1.00 85.19 251 ALA A O 1
ATOM 1963 N N . HIS A 1 252 ? -23.903 22.834 -27.544 1.00 85.38 252 HIS A N 1
ATOM 1964 C CA . HIS A 1 252 ? -23.475 24.017 -28.293 1.00 85.38 252 HIS A CA 1
ATOM 1965 C C . HIS A 1 252 ? -22.234 23.715 -29.157 1.00 85.38 252 HIS A C 1
ATOM 1967 O O . HIS A 1 252 ? -21.141 24.195 -28.840 1.00 85.38 252 HIS A O 1
ATOM 1973 N N . PRO A 1 253 ? -22.375 22.904 -30.226 1.00 86.00 253 PRO A N 1
ATOM 1974 C CA . PRO A 1 253 ? -21.243 22.484 -31.049 1.00 86.00 253 PRO A CA 1
ATOM 1975 C C . PRO A 1 253 ? -20.621 23.653 -31.822 1.00 86.00 253 PRO A C 1
ATOM 1977 O O . PRO A 1 253 ? -21.303 24.626 -32.156 1.00 86.00 253 PRO A O 1
ATOM 1980 N N . GLU A 1 254 ? -19.327 23.548 -32.148 1.00 84.81 254 GLU A N 1
ATOM 1981 C CA . GLU A 1 254 ? -18.694 24.508 -33.061 1.00 84.81 254 GLU A CA 1
ATOM 1982 C C . GLU A 1 254 ? -19.368 24.425 -34.454 1.00 84.81 254 GLU A C 1
ATOM 1984 O O . GLU A 1 254 ? -19.819 23.346 -34.852 1.00 84.81 254 GLU A O 1
ATOM 1989 N N . PRO A 1 255 ? -19.460 25.534 -35.218 1.00 83.00 255 PRO A N 1
ATOM 1990 C CA . PRO A 1 255 ? -20.266 25.588 -36.445 1.00 83.00 255 PRO A CA 1
ATOM 1991 C C . PRO A 1 255 ? -19.873 24.590 -37.542 1.00 83.00 255 PRO A C 1
ATOM 1993 O O . PRO A 1 255 ? -20.663 24.333 -38.447 1.00 83.00 255 PRO A O 1
ATOM 1996 N N . ASP A 1 256 ? -18.648 24.062 -37.510 1.00 89.31 256 ASP A N 1
ATOM 1997 C CA . ASP A 1 256 ? -18.125 23.117 -38.493 1.00 89.31 256 ASP A CA 1
ATOM 1998 C C . ASP A 1 256 ? -18.303 21.645 -38.091 1.00 89.31 256 ASP A C 1
ATOM 2000 O O . ASP A 1 256 ? -17.993 20.770 -38.903 1.00 89.31 256 ASP A O 1
ATOM 2004 N N . TRP A 1 257 ? -18.801 21.348 -36.887 1.00 90.88 257 TRP A N 1
ATOM 2005 C CA . TRP A 1 257 ? -19.001 19.978 -36.414 1.00 90.88 257 TRP A CA 1
ATOM 2006 C C . TRP A 1 257 ? -20.234 19.346 -37.062 1.00 90.88 257 TRP A C 1
ATOM 2008 O O . TRP A 1 257 ? -21.333 19.896 -37.031 1.00 90.88 257 TRP A O 1
ATOM 2018 N N . VAL A 1 258 ? -20.066 18.143 -37.611 1.00 91.25 258 VAL A N 1
ATOM 2019 C CA . VAL A 1 258 ? -21.168 17.334 -38.159 1.00 91.25 258 VAL A CA 1
ATOM 2020 C C . VAL A 1 258 ? -21.591 16.211 -37.215 1.00 91.25 258 VAL A C 1
ATOM 2022 O O . VAL A 1 258 ? -22.760 15.827 -37.209 1.00 91.25 258 VAL A O 1
ATOM 2025 N N . GLY A 1 259 ?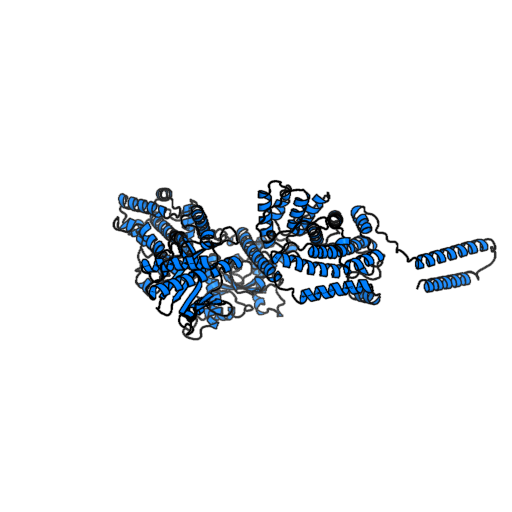 -20.685 15.750 -36.350 1.00 91.88 259 GLY A N 1
ATOM 2026 C CA . GLY A 1 259 ? -20.997 14.812 -35.276 1.00 91.88 259 GLY A CA 1
ATOM 2027 C C . GLY A 1 259 ? -19.948 14.822 -34.171 1.00 91.88 259 GLY A C 1
ATOM 2028 O O . GLY A 1 259 ? -18.802 15.204 -34.399 1.00 91.88 259 GLY A O 1
ATOM 2029 N N . ALA A 1 260 ? -20.345 14.411 -32.972 1.00 94.25 260 ALA A N 1
ATOM 2030 C CA . ALA A 1 260 ? -19.494 14.351 -31.794 1.00 94.25 260 ALA A CA 1
ATOM 2031 C C . ALA A 1 260 ? -19.849 13.158 -30.902 1.00 94.25 260 ALA A C 1
ATOM 2033 O O . ALA A 1 260 ? -21.006 12.754 -30.817 1.00 94.25 260 ALA A O 1
ATOM 2034 N N . VAL A 1 261 ? -18.848 12.602 -30.224 1.00 94.81 261 VAL A N 1
ATOM 2035 C CA . VAL A 1 261 ? -18.986 11.514 -29.258 1.00 94.81 261 VAL A CA 1
ATOM 2036 C C . VAL A 1 261 ? -18.206 11.863 -28.002 1.00 94.81 261 VAL A C 1
ATOM 2038 O O . VAL A 1 261 ? -16.980 11.986 -28.042 1.00 94.81 261 VAL A O 1
ATOM 2041 N N . ALA A 1 262 ? -18.909 11.989 -26.883 1.00 91.81 262 ALA A N 1
ATOM 2042 C CA . ALA A 1 262 ? -18.296 12.033 -25.568 1.00 91.81 262 ALA A CA 1
ATOM 2043 C C . ALA A 1 262 ? -18.149 10.613 -25.017 1.00 91.81 262 ALA A C 1
ATOM 2045 O O . ALA A 1 262 ? -19.077 9.811 -25.108 1.00 91.81 262 ALA A O 1
ATOM 2046 N N . SER A 1 263 ? -16.999 10.306 -24.423 1.00 92.62 263 SER A N 1
ATOM 2047 C CA . SER A 1 263 ? -16.786 9.081 -23.657 1.00 92.62 263 SER A CA 1
ATOM 2048 C C . SER A 1 263 ? -16.414 9.395 -22.221 1.00 92.62 263 SER A C 1
ATOM 2050 O O . SER A 1 263 ? -15.536 10.228 -21.993 1.00 92.62 263 SER A O 1
ATOM 2052 N N . HIS A 1 264 ? -17.001 8.683 -21.268 1.00 87.06 264 HIS A N 1
ATOM 2053 C CA . HIS A 1 264 ? -16.638 8.784 -19.859 1.00 87.06 264 HIS A CA 1
ATOM 2054 C C . HIS A 1 264 ? -16.838 7.448 -19.137 1.00 87.06 264 HIS A C 1
ATOM 2056 O O . HIS A 1 264 ? -17.543 6.557 -19.616 1.00 87.06 264 HIS A O 1
ATOM 2062 N N . ALA A 1 265 ? -16.220 7.296 -17.969 1.00 82.31 265 ALA A N 1
ATOM 2063 C CA . ALA A 1 265 ? -16.476 6.149 -17.109 1.00 82.31 265 ALA A CA 1
ATOM 2064 C C . ALA A 1 265 ? -17.891 6.225 -16.514 1.00 82.31 265 ALA A C 1
ATOM 2066 O O . ALA A 1 265 ? -18.383 7.298 -16.156 1.00 82.31 265 ALA A O 1
ATOM 2067 N N . GLY A 1 266 ? -18.547 5.077 -16.393 1.00 74.69 266 GLY A N 1
ATOM 2068 C CA . GLY A 1 266 ? -19.848 4.947 -15.756 1.00 74.69 266 GLY A CA 1
ATOM 2069 C C . GLY A 1 266 ? -20.151 3.500 -15.399 1.00 74.69 266 GLY A C 1
ATOM 2070 O O . GLY A 1 266 ? -19.249 2.678 -15.236 1.00 74.69 266 GLY A O 1
ATOM 2071 N N . HIS A 1 267 ? -21.434 3.188 -15.244 1.00 71.75 267 HIS A N 1
ATOM 2072 C CA . HIS A 1 267 ? -21.882 1.863 -14.834 1.00 71.75 267 HIS A CA 1
ATOM 2073 C C . HIS A 1 267 ? -23.176 1.483 -15.541 1.00 71.75 267 HIS A C 1
ATOM 2075 O O . HIS A 1 267 ? -24.055 2.322 -15.738 1.00 71.75 267 HIS A O 1
ATOM 2081 N N . VAL A 1 268 ? -23.319 0.197 -15.848 1.00 70.31 268 VAL A N 1
ATOM 2082 C CA . VAL A 1 268 ? -24.519 -0.379 -16.457 1.00 70.31 268 VAL A CA 1
ATOM 2083 C C . VAL A 1 268 ? -24.907 -1.652 -15.720 1.00 70.31 268 VAL A C 1
ATOM 2085 O O . VAL A 1 268 ? -24.053 -2.389 -15.225 1.00 70.31 268 VAL A O 1
ATOM 2088 N N . ASN A 1 269 ? -26.205 -1.907 -15.623 1.00 66.94 269 ASN A N 1
ATOM 2089 C CA . ASN A 1 269 ? -26.691 -3.145 -15.042 1.00 66.94 269 ASN A CA 1
ATOM 2090 C C . ASN A 1 269 ? -26.903 -4.185 -16.152 1.00 66.94 269 ASN A C 1
ATOM 2092 O O . ASN A 1 269 ? -27.516 -3.904 -17.182 1.00 66.94 269 ASN A O 1
ATOM 2096 N N . LEU A 1 270 ? -26.371 -5.380 -15.933 1.00 67.44 270 LEU A N 1
ATOM 2097 C CA . LEU A 1 270 ? -26.527 -6.564 -16.772 1.00 67.44 270 LEU A CA 1
ATOM 2098 C C . LEU A 1 270 ? -27.526 -7.528 -16.131 1.00 67.44 270 LEU A C 1
ATOM 2100 O O . LEU A 1 270 ? -28.014 -7.290 -15.027 1.00 67.44 270 LEU A O 1
ATOM 2104 N N . ALA A 1 271 ? -27.861 -8.610 -16.841 1.00 60.34 271 ALA A N 1
ATOM 2105 C CA . ALA A 1 271 ? -28.976 -9.487 -16.473 1.00 60.34 271 ALA A CA 1
ATOM 2106 C C . ALA A 1 271 ? -28.854 -10.095 -15.070 1.00 60.34 271 ALA A C 1
ATOM 2108 O O . ALA A 1 271 ? -29.855 -10.465 -14.464 1.00 60.34 271 ALA A O 1
ATOM 2109 N N . ARG A 1 272 ? -27.620 -10.217 -14.574 1.00 56.69 272 ARG A N 1
ATOM 2110 C CA . ARG A 1 272 ? -27.287 -10.917 -13.331 1.00 56.69 272 ARG A CA 1
ATOM 2111 C C . ARG A 1 272 ? -26.389 -10.113 -12.385 1.00 56.69 272 ARG A C 1
ATOM 2113 O O . ARG A 1 272 ? -26.120 -10.584 -11.288 1.00 56.69 272 ARG A O 1
ATOM 2120 N N . PHE A 1 273 ? -25.875 -8.956 -12.807 1.00 62.41 273 PHE A N 1
ATOM 2121 C CA . PHE A 1 273 ? -24.901 -8.163 -12.045 1.00 62.41 273 PHE A CA 1
ATOM 2122 C C . PHE A 1 273 ? -24.757 -6.745 -12.610 1.00 62.41 273 PHE A C 1
ATOM 2124 O O . PHE A 1 273 ? -25.060 -6.496 -13.774 1.00 62.41 273 PHE A O 1
ATOM 2131 N N . ARG A 1 274 ? -24.241 -5.803 -11.816 1.00 68.19 274 ARG A N 1
ATOM 2132 C CA . ARG A 1 274 ? -23.778 -4.494 -12.307 1.00 68.19 274 ARG A CA 1
ATOM 2133 C C . ARG A 1 274 ? -22.339 -4.605 -12.808 1.00 68.19 274 ARG A C 1
ATOM 2135 O O . ARG A 1 274 ? -21.531 -5.321 -12.230 1.00 68.19 274 ARG A O 1
ATOM 2142 N N . SER A 1 275 ? -22.011 -3.868 -13.863 1.00 72.31 275 SER A N 1
ATOM 2143 C CA . SER A 1 275 ? -20.648 -3.752 -14.380 1.00 72.31 275 SER A CA 1
ATOM 2144 C C . SER A 1 275 ? -20.257 -2.284 -14.505 1.00 72.31 275 SER A C 1
ATOM 2146 O O . SER A 1 275 ? -21.096 -1.436 -14.832 1.00 72.31 275 SER A O 1
ATOM 2148 N N . SER A 1 276 ? -18.978 -1.973 -14.284 1.00 77.69 276 SER A N 1
ATOM 2149 C CA . SER A 1 276 ? -18.398 -0.740 -14.821 1.00 77.69 276 SER A CA 1
ATOM 2150 C C . SER A 1 276 ? -18.606 -0.711 -16.334 1.00 77.69 276 SER A C 1
ATOM 2152 O O . SER A 1 276 ? -18.779 -1.754 -16.968 1.00 77.69 276 SER A O 1
ATOM 2154 N N . ALA A 1 277 ? -18.665 0.479 -16.911 1.00 83.69 277 ALA A N 1
ATOM 2155 C CA . ALA A 1 277 ? -18.881 0.650 -18.335 1.00 83.69 277 ALA A CA 1
ATOM 2156 C C . ALA A 1 277 ? -18.154 1.884 -18.855 1.00 83.69 277 ALA A C 1
ATOM 2158 O O . ALA A 1 277 ? -18.030 2.890 -18.153 1.00 83.69 277 ALA A O 1
ATOM 2159 N N . VAL A 1 278 ? -17.744 1.824 -20.117 1.00 89.94 278 VAL A N 1
ATOM 2160 C CA . VAL A 1 278 ? -17.448 3.029 -20.892 1.00 89.94 278 VAL A CA 1
ATOM 2161 C C . VAL A 1 278 ? -18.770 3.540 -21.449 1.00 89.94 278 VAL A C 1
ATOM 2163 O O . VAL A 1 278 ? -19.435 2.852 -22.225 1.00 89.94 278 VAL A O 1
ATOM 2166 N N . MET A 1 279 ? -19.166 4.729 -21.015 1.00 88.44 279 MET A N 1
ATOM 2167 C CA . MET A 1 279 ? -20.365 5.420 -21.472 1.00 88.44 279 MET A CA 1
ATOM 2168 C C . MET A 1 279 ? -20.007 6.263 -22.688 1.00 88.44 279 MET A C 1
ATOM 2170 O O . MET A 1 279 ? -19.016 6.988 -22.654 1.00 88.44 279 MET A O 1
ATOM 2174 N N . LEU A 1 280 ? -20.807 6.164 -23.743 1.00 92.06 280 LEU A N 1
ATOM 2175 C CA . LEU A 1 280 ? -20.673 6.921 -24.979 1.00 92.06 280 LEU A CA 1
ATOM 2176 C C . LEU A 1 280 ? -21.958 7.713 -25.199 1.00 92.06 280 LEU A C 1
ATOM 2178 O O . LEU A 1 280 ? -23.030 7.121 -25.312 1.00 92.06 280 LEU A O 1
ATOM 2182 N N . GLU A 1 281 ? -21.849 9.031 -25.290 1.00 91.62 281 GLU A N 1
ATOM 2183 C CA . GLU A 1 281 ? -22.932 9.920 -25.708 1.00 91.62 281 GLU A CA 1
ATOM 2184 C C . GLU A 1 281 ? -22.574 10.430 -27.105 1.00 91.62 281 GLU A C 1
ATOM 2186 O O . GLU A 1 281 ? -21.591 11.147 -27.271 1.00 91.62 281 GLU A O 1
ATOM 2191 N N . ALA A 1 282 ? -23.308 9.995 -28.129 1.00 91.50 282 ALA A N 1
ATOM 2192 C CA . ALA A 1 282 ? -22.973 10.211 -29.534 1.00 91.50 282 ALA A CA 1
ATOM 2193 C C . ALA A 1 282 ? -24.068 11.021 -30.232 1.00 91.50 282 ALA A C 1
ATOM 2195 O O . ALA A 1 282 ? -25.204 10.561 -30.332 1.00 91.50 282 ALA A O 1
ATOM 2196 N N . HIS A 1 283 ? -23.735 12.212 -30.728 1.00 92.00 283 HIS A N 1
ATOM 2197 C CA . HIS A 1 283 ? -24.643 13.101 -31.449 1.00 92.00 283 HIS A CA 1
ATOM 2198 C C . HIS A 1 283 ? -24.181 13.307 -32.894 1.00 92.00 283 HIS A C 1
ATOM 2200 O O . HIS A 1 283 ? -23.015 13.588 -33.159 1.00 92.00 283 HIS A O 1
ATOM 2206 N N . TRP A 1 284 ? -25.115 13.231 -33.830 1.00 91.31 284 TRP A N 1
ATOM 2207 C CA . TRP A 1 284 ? -24.977 13.739 -35.186 1.00 91.31 284 TRP A CA 1
ATOM 2208 C C . TRP A 1 284 ? -25.882 14.964 -35.316 1.00 91.31 284 TRP A C 1
ATOM 2210 O O . TRP A 1 284 ? -27.053 14.904 -34.938 1.00 91.31 284 TRP A O 1
ATOM 2220 N N . PHE A 1 285 ? -25.348 16.095 -35.778 1.00 88.12 285 PHE A N 1
ATOM 2221 C CA . PHE A 1 285 ? -26.055 17.380 -35.678 1.00 88.12 285 PHE A CA 1
ATOM 2222 C C . PHE A 1 285 ? -27.005 17.641 -36.850 1.00 88.12 285 PHE A C 1
ATOM 2224 O O . PHE A 1 285 ? -27.996 18.343 -36.679 1.00 88.12 285 PHE A O 1
ATOM 2231 N N . ALA A 1 286 ? -26.745 17.053 -38.019 1.00 81.44 286 ALA A N 1
ATOM 2232 C CA . ALA A 1 286 ? -27.617 17.140 -39.189 1.00 81.44 286 ALA A CA 1
ATOM 2233 C C . ALA A 1 286 ? -27.544 15.826 -39.998 1.00 81.44 286 ALA A C 1
ATOM 2235 O O . ALA A 1 286 ? -26.511 15.570 -40.622 1.00 81.44 286 ALA A O 1
ATOM 2236 N N . PRO A 1 287 ? -28.588 14.967 -39.976 1.00 79.44 287 PRO A N 1
ATOM 2237 C CA . PRO A 1 287 ? -29.824 15.078 -39.192 1.00 79.44 287 PRO A CA 1
ATOM 2238 C C . PRO A 1 287 ? -29.566 14.879 -37.688 1.00 79.44 287 PRO A C 1
ATOM 2240 O O . PRO A 1 287 ? -28.593 14.228 -37.322 1.00 79.44 287 PRO A O 1
ATOM 2243 N N . HIS A 1 288 ? -30.439 15.420 -36.831 1.00 84.50 288 HIS A N 1
ATOM 2244 C CA . HIS A 1 288 ? -30.339 15.294 -35.371 1.00 84.50 288 HIS A CA 1
ATOM 2245 C C . HIS A 1 288 ? -30.517 13.838 -34.913 1.00 84.50 288 HIS A C 1
ATOM 2247 O O . HIS A 1 288 ? -31.636 13.384 -34.673 1.00 84.50 288 HIS A O 1
ATOM 2253 N N . LEU A 1 289 ? -29.411 13.107 -34.789 1.00 86.44 289 LEU A N 1
ATOM 2254 C CA . LEU A 1 289 ? -29.371 11.746 -34.255 1.00 86.44 289 LEU A CA 1
ATOM 2255 C C . LEU A 1 289 ? -28.616 11.768 -32.932 1.00 86.44 289 LEU A C 1
ATOM 2257 O O . LEU A 1 289 ? -27.520 12.309 -32.862 1.00 86.44 289 LEU A O 1
ATOM 2261 N N . ALA A 1 290 ? -29.176 11.161 -31.895 1.00 87.06 290 ALA A N 1
ATOM 2262 C CA . ALA A 1 290 ? -28.515 11.021 -30.605 1.00 87.06 290 ALA A CA 1
ATOM 2263 C C . ALA A 1 290 ? -28.604 9.568 -30.153 1.00 87.06 290 ALA A C 1
ATOM 2265 O O . ALA A 1 290 ? -29.666 8.951 -30.250 1.00 87.06 290 ALA A O 1
ATOM 2266 N N . VAL A 1 291 ? -27.483 9.021 -29.694 1.00 86.75 291 VAL A N 1
ATOM 2267 C CA . VAL A 1 291 ? -27.364 7.634 -29.253 1.00 86.75 291 VAL A CA 1
ATOM 2268 C C . VAL A 1 291 ? -26.497 7.581 -28.012 1.00 86.75 291 VAL A C 1
ATOM 2270 O O . VAL A 1 291 ? -25.352 8.028 -28.032 1.00 86.75 291 VAL A O 1
ATOM 2273 N N . SER A 1 292 ? -27.014 6.963 -26.956 1.00 86.75 292 SER A N 1
ATOM 2274 C CA . SER A 1 292 ? -26.218 6.638 -25.775 1.00 86.75 292 SER A CA 1
ATOM 2275 C C . SER A 1 292 ? -25.915 5.145 -25.733 1.00 86.75 292 SER A C 1
ATOM 2277 O O . SER A 1 292 ? -26.836 4.326 -25.753 1.00 86.75 292 SER A O 1
ATOM 2279 N N . VAL A 1 293 ? -24.636 4.782 -25.647 1.00 88.06 293 VAL A N 1
ATOM 2280 C CA . VAL A 1 293 ? -24.176 3.390 -25.563 1.00 88.06 293 VAL A CA 1
ATOM 2281 C C . VAL A 1 293 ? -23.349 3.203 -24.301 1.00 88.06 293 VAL A C 1
ATOM 2283 O O . VAL A 1 293 ? -22.399 3.937 -24.067 1.00 88.06 293 VAL A O 1
ATOM 2286 N N . ALA A 1 294 ? -23.670 2.193 -23.502 1.00 87.69 294 ALA A N 1
ATOM 2287 C CA . ALA A 1 294 ? -22.790 1.703 -22.452 1.00 87.69 294 ALA A CA 1
ATOM 2288 C C . ALA A 1 294 ? -22.097 0.435 -22.938 1.00 87.69 294 ALA A C 1
ATOM 2290 O O . ALA A 1 294 ? -22.768 -0.529 -23.302 1.00 87.69 294 ALA A O 1
ATOM 2291 N N . VAL A 1 295 ? -20.768 0.408 -22.919 1.00 90.94 295 VAL A N 1
ATOM 2292 C CA . VAL A 1 295 ? -20.000 -0.818 -23.147 1.00 90.94 295 VAL A CA 1
ATOM 2293 C C . VAL A 1 295 ? -19.565 -1.359 -21.789 1.00 90.94 295 VAL A C 1
ATOM 2295 O O . VAL A 1 295 ? -18.667 -0.774 -21.179 1.00 90.94 295 VAL A O 1
ATOM 2298 N N . PRO A 1 296 ? -20.211 -2.420 -21.272 1.00 87.12 296 PRO A N 1
ATOM 2299 C CA . PRO A 1 296 ? -19.867 -2.969 -19.974 1.00 87.12 296 PRO A CA 1
ATOM 2300 C C . PRO A 1 296 ? -18.475 -3.589 -20.022 1.00 87.12 296 PRO A C 1
ATOM 2302 O O . PRO A 1 296 ? -18.126 -4.301 -20.963 1.00 87.12 296 PRO A O 1
ATOM 2305 N N . CYS A 1 297 ? -17.693 -3.325 -18.991 1.00 85.62 297 CYS A N 1
ATOM 2306 C CA . CYS A 1 297 ? -16.310 -3.738 -18.894 1.00 85.62 297 CYS A CA 1
ATOM 2307 C C . CYS A 1 297 ? -15.900 -3.987 -17.440 1.00 85.62 297 CYS A C 1
ATOM 2309 O O . CYS A 1 297 ? -16.504 -3.454 -16.503 1.00 85.62 297 CYS A O 1
ATOM 2311 N N . ARG A 1 298 ? -14.841 -4.771 -17.253 1.00 80.38 298 ARG A N 1
ATOM 2312 C CA . ARG A 1 298 ? -14.185 -4.975 -15.958 1.00 80.38 298 ARG A CA 1
ATOM 2313 C C . ARG A 1 298 ? -12.676 -5.167 -16.131 1.00 80.38 298 ARG A C 1
ATOM 2315 O O . ARG A 1 298 ? -12.254 -5.593 -17.208 1.00 80.38 298 ARG A O 1
ATOM 2322 N N . PRO A 1 299 ? -11.868 -4.930 -15.089 1.00 71.31 299 PRO A N 1
ATOM 2323 C CA . PRO A 1 299 ? -10.497 -5.427 -15.058 1.00 71.31 299 PRO A CA 1
ATOM 2324 C C . PRO A 1 299 ? -10.491 -6.959 -15.169 1.00 71.31 299 PRO A C 1
ATOM 2326 O O . PRO A 1 299 ? -11.346 -7.641 -14.593 1.00 71.31 299 PRO A O 1
ATOM 2329 N N . ALA A 1 300 ? -9.553 -7.512 -15.929 1.00 65.44 300 ALA A N 1
ATOM 2330 C CA . ALA A 1 300 ? -9.233 -8.931 -15.906 1.00 65.44 300 ALA A CA 1
ATOM 2331 C C . ALA A 1 300 ? -8.425 -9.268 -14.640 1.00 65.44 300 ALA A C 1
ATOM 2333 O O . ALA A 1 300 ? -7.935 -8.382 -13.946 1.00 65.44 300 ALA A O 1
ATOM 2334 N N . ALA A 1 301 ? -8.281 -10.561 -14.334 1.00 52.56 301 ALA A N 1
ATOM 2335 C CA . ALA A 1 301 ? -7.404 -11.015 -13.248 1.00 52.56 301 ALA A CA 1
ATOM 2336 C C . ALA A 1 301 ? -5.918 -10.707 -13.526 1.00 52.56 301 ALA A C 1
ATOM 2338 O O . ALA A 1 301 ? -5.123 -10.585 -12.600 1.00 52.56 301 ALA A O 1
ATOM 2339 N N . ASP A 1 302 ? -5.568 -10.561 -14.804 1.00 55.94 302 ASP A N 1
ATOM 2340 C CA . ASP A 1 302 ? -4.296 -10.019 -15.267 1.00 55.94 302 ASP A CA 1
ATOM 2341 C C . ASP A 1 302 ? -4.381 -8.481 -15.264 1.00 55.94 302 ASP A C 1
ATOM 2343 O O . ASP A 1 302 ? -5.306 -7.923 -15.865 1.00 55.94 302 ASP A O 1
ATOM 2347 N N . ARG A 1 303 ? -3.458 -7.803 -14.563 1.00 43.44 303 ARG A N 1
ATOM 2348 C CA . ARG A 1 303 ? -3.545 -6.363 -14.223 1.00 43.44 303 ARG A CA 1
ATOM 2349 C C . ARG A 1 303 ? -3.628 -5.435 -15.449 1.00 43.44 303 ARG A C 1
ATOM 2351 O O . ARG A 1 303 ? -4.105 -4.312 -15.305 1.00 43.44 303 ARG A O 1
ATOM 2358 N N . ASP A 1 304 ? -3.270 -5.928 -16.637 1.00 47.62 304 ASP A N 1
ATOM 2359 C CA . ASP A 1 304 ? -3.207 -5.151 -17.886 1.00 47.62 304 ASP A CA 1
ATOM 2360 C C . ASP A 1 304 ? -4.328 -5.474 -18.900 1.00 47.62 304 ASP A C 1
ATOM 2362 O O . ASP A 1 304 ? -4.393 -4.896 -19.994 1.00 47.62 304 ASP A O 1
ATOM 2366 N N . ALA A 1 305 ? -5.235 -6.403 -18.581 1.00 66.25 305 ALA A N 1
ATOM 2367 C CA . ALA A 1 305 ? -6.320 -6.790 -19.481 1.00 66.25 305 ALA A CA 1
ATOM 2368 C C . ALA A 1 305 ? -7.680 -6.259 -18.998 1.00 66.25 305 ALA A C 1
ATOM 2370 O O . ALA A 1 305 ? -8.007 -6.297 -17.819 1.00 66.25 305 ALA A O 1
ATOM 2371 N N . VAL A 1 306 ? -8.502 -5.767 -19.927 1.00 81.50 306 VAL A N 1
ATOM 2372 C CA . VAL A 1 306 ? -9.896 -5.363 -19.678 1.00 81.50 306 VAL A CA 1
ATOM 2373 C C . VAL A 1 306 ? -10.800 -6.388 -20.352 1.00 81.50 306 VAL A C 1
ATOM 2375 O O . VAL A 1 306 ? -10.592 -6.697 -21.521 1.00 81.50 306 VAL A O 1
ATOM 2378 N N . MET A 1 307 ? -11.791 -6.925 -19.648 1.00 86.19 307 MET A N 1
ATOM 2379 C CA . MET A 1 307 ? -12.815 -7.785 -20.247 1.00 86.19 307 MET A CA 1
ATOM 2380 C C . MET A 1 307 ? -14.039 -6.948 -20.604 1.00 86.19 307 MET A C 1
ATOM 2382 O O . MET A 1 307 ? -14.453 -6.093 -19.820 1.00 86.19 307 MET A O 1
ATOM 2386 N N . LEU A 1 308 ? -14.609 -7.190 -21.781 1.00 88.75 308 LEU A N 1
ATOM 2387 C CA . LEU A 1 308 ? -15.764 -6.489 -22.333 1.00 88.75 308 LEU A CA 1
ATOM 2388 C C . LEU A 1 308 ? -16.965 -7.422 -22.429 1.00 88.75 308 LEU A C 1
ATOM 2390 O O . LEU A 1 308 ? -16.833 -8.590 -22.786 1.00 88.75 308 LEU A O 1
ATOM 2394 N N . HIS A 1 309 ? -18.148 -6.868 -22.206 1.00 86.62 309 HIS A N 1
ATOM 2395 C CA . HIS A 1 309 ? -19.422 -7.530 -22.464 1.00 86.62 309 HIS A CA 1
ATOM 2396 C C . HIS A 1 309 ? -20.183 -6.805 -23.579 1.00 86.62 309 HIS A C 1
ATOM 2398 O O . HIS A 1 309 ? -19.745 -5.773 -24.095 1.00 86.62 309 HIS A O 1
ATOM 2404 N N . SER A 1 310 ? -21.332 -7.349 -23.983 1.00 87.06 310 SER A N 1
ATOM 2405 C CA . SER A 1 310 ? -22.077 -6.810 -25.122 1.00 87.06 310 SER A CA 1
ATOM 2406 C C . SER A 1 310 ? -22.539 -5.361 -24.861 1.00 87.06 310 SER A C 1
ATOM 2408 O O . SER A 1 310 ? -23.098 -5.080 -23.796 1.00 87.06 310 SER A O 1
ATOM 2410 N N . PRO A 1 311 ? -22.357 -4.419 -25.804 1.00 89.12 311 PRO A N 1
ATOM 2411 C CA . PRO A 1 311 ? -22.788 -3.038 -25.612 1.00 89.12 311 PRO A CA 1
ATOM 2412 C C . PRO A 1 311 ? -24.306 -2.915 -25.448 1.00 89.12 311 PRO A C 1
ATOM 2414 O O . PRO A 1 311 ? -25.073 -3.690 -26.022 1.00 89.12 311 PRO A O 1
ATOM 2417 N N . ARG A 1 312 ? -24.736 -1.913 -24.683 1.00 83.69 312 ARG A N 1
ATOM 2418 C CA . ARG A 1 312 ? -26.129 -1.617 -24.342 1.00 83.69 312 ARG A CA 1
ATOM 2419 C C . ARG A 1 312 ? -26.518 -0.229 -24.843 1.00 83.69 312 ARG A C 1
ATOM 2421 O O . ARG A 1 312 ? -25.893 0.752 -24.457 1.00 83.69 312 ARG A O 1
ATOM 2428 N N . VAL A 1 313 ? -27.558 -0.132 -25.668 1.00 81.69 313 VAL A N 1
ATOM 2429 C CA . VAL A 1 313 ? -28.124 1.144 -26.137 1.00 81.69 313 VAL A CA 1
ATOM 2430 C C . VAL A 1 313 ? -29.124 1.654 -25.107 1.00 81.69 313 VAL A C 1
ATOM 2432 O O . VAL A 1 313 ? -30.150 1.017 -24.877 1.00 81.69 313 VAL A O 1
ATOM 2435 N N . LEU A 1 314 ? -28.814 2.784 -24.473 1.00 74.06 314 LEU A N 1
ATOM 2436 C CA . LEU A 1 314 ? -29.561 3.305 -23.329 1.00 74.06 314 LEU A CA 1
ATOM 2437 C C . LEU A 1 314 ? -30.756 4.170 -23.747 1.00 74.06 314 LEU A C 1
ATOM 2439 O O . LEU A 1 314 ? -31.828 4.022 -23.167 1.00 74.06 314 LEU A O 1
ATOM 2443 N N . GLN A 1 315 ? -30.588 5.065 -24.728 1.00 65.88 315 GLN A N 1
ATOM 2444 C CA . GLN A 1 315 ? -31.626 5.987 -25.215 1.00 65.88 315 GLN A CA 1
ATOM 2445 C C . GLN A 1 315 ? -31.299 6.514 -26.630 1.00 65.88 315 GLN A C 1
ATOM 2447 O O . GLN A 1 315 ? -30.113 6.659 -26.944 1.00 65.88 315 GLN A O 1
ATOM 2452 N N . PRO A 1 316 ? -32.315 6.898 -27.436 1.00 53.56 316 PRO A N 1
ATOM 2453 C CA . PRO A 1 316 ? -33.662 6.326 -27.526 1.00 53.56 316 PRO A CA 1
ATOM 2454 C C . PRO A 1 316 ? -33.667 5.016 -28.344 1.00 53.56 316 PRO A C 1
ATOM 2456 O O . PRO A 1 316 ? -32.690 4.671 -29.008 1.00 53.56 316 PRO A O 1
ATOM 2459 N N . ALA A 1 317 ? -34.775 4.268 -28.280 1.00 55.25 317 ALA A N 1
ATOM 2460 C CA . ALA A 1 317 ? -34.942 3.003 -28.996 1.00 55.25 317 ALA A CA 1
ATOM 2461 C C . ALA A 1 317 ? -34.826 3.212 -30.517 1.00 55.25 317 ALA A C 1
ATOM 2463 O O . ALA A 1 317 ? -35.731 3.752 -31.152 1.00 55.25 317 ALA A O 1
ATOM 2464 N N . MET A 1 318 ? -33.703 2.784 -31.095 1.00 66.25 318 MET A N 1
ATOM 2465 C CA . MET A 1 318 ? -33.544 2.685 -32.544 1.00 66.25 318 MET A CA 1
ATOM 2466 C C . MET A 1 318 ? -34.540 1.672 -33.108 1.00 66.25 318 MET A C 1
ATOM 2468 O O . MET A 1 318 ? -34.797 0.638 -32.488 1.00 66.25 318 MET A O 1
ATOM 2472 N N . GLN A 1 319 ? -35.049 1.920 -34.317 1.00 69.00 319 GLN A N 1
ATOM 2473 C CA . GLN A 1 319 ? -35.734 0.864 -35.063 1.00 69.00 319 GLN A CA 1
ATOM 2474 C C . GLN A 1 319 ? -34.755 -0.287 -35.349 1.00 69.00 319 GLN A C 1
ATOM 2476 O O . GLN A 1 319 ? -33.553 -0.065 -35.487 1.00 69.00 319 GLN A O 1
ATOM 2481 N N . GLU A 1 320 ? -35.253 -1.517 -35.484 1.00 65.38 320 GLU A N 1
ATOM 2482 C CA . GLU A 1 320 ? -34.416 -2.719 -35.648 1.00 65.38 320 GLU A CA 1
ATOM 2483 C C . GLU A 1 320 ? -33.415 -2.605 -36.820 1.00 65.38 320 GLU A C 1
ATOM 2485 O O . GLU A 1 320 ? -32.244 -2.967 -36.690 1.00 65.38 320 GLU A O 1
ATOM 2490 N N . GLY A 1 321 ? -33.828 -1.986 -37.934 1.00 71.44 321 GLY A N 1
ATOM 2491 C CA . GLY A 1 321 ? -32.944 -1.697 -39.071 1.00 71.44 321 GLY A CA 1
ATOM 2492 C C . GLY A 1 321 ? -31.847 -0.665 -38.770 1.00 71.44 321 GLY A C 1
ATOM 2493 O O . GLY A 1 321 ? -30.707 -0.834 -39.198 1.00 71.44 321 GLY A O 1
ATOM 2494 N N . GLN A 1 322 ? -32.154 0.369 -37.982 1.00 78.19 322 GLN A N 1
ATOM 2495 C CA . GLN A 1 322 ? -31.195 1.396 -37.557 1.00 78.19 322 GLN A CA 1
ATOM 2496 C C . GLN A 1 322 ? -30.170 0.826 -36.567 1.00 78.19 322 GLN A C 1
ATOM 2498 O O . GLN A 1 322 ? -28.973 1.072 -36.709 1.00 78.19 322 GLN A O 1
ATOM 2503 N N . ALA A 1 323 ? -30.619 -0.004 -35.620 1.00 77.38 323 ALA A N 1
ATOM 2504 C CA . ALA A 1 323 ? -29.742 -0.682 -34.669 1.00 77.38 323 ALA A CA 1
ATOM 2505 C C . ALA A 1 323 ? -28.704 -1.563 -35.378 1.00 77.38 323 ALA A C 1
ATOM 2507 O O . ALA A 1 323 ? -27.533 -1.555 -35.001 1.00 77.38 323 ALA A O 1
ATOM 2508 N N . LYS A 1 324 ? -29.102 -2.268 -36.447 1.00 81.56 324 LYS A N 1
ATOM 2509 C CA . LYS A 1 324 ? -28.189 -3.090 -37.254 1.00 81.56 324 LYS A CA 1
ATOM 2510 C C . LYS A 1 324 ? -27.135 -2.249 -37.983 1.00 81.56 324 LYS A C 1
ATOM 2512 O O . LYS A 1 324 ? -25.957 -2.601 -37.940 1.00 81.56 324 LYS A O 1
ATOM 2517 N N . ILE A 1 325 ? -27.539 -1.136 -38.604 1.00 85.25 325 ILE A N 1
ATOM 2518 C CA . ILE A 1 325 ? -26.625 -0.203 -39.293 1.00 85.25 325 ILE A CA 1
ATOM 2519 C C . ILE A 1 325 ? -25.615 0.385 -38.300 1.00 85.25 325 ILE A C 1
ATOM 2521 O O . ILE A 1 325 ? -24.408 0.364 -38.551 1.00 85.25 325 ILE A O 1
ATOM 2525 N N . PHE A 1 326 ? -26.099 0.863 -37.151 1.00 87.62 326 PHE A N 1
ATOM 2526 C CA . PHE A 1 326 ? -25.248 1.421 -36.107 1.00 87.62 326 PHE A CA 1
ATOM 2527 C C . PHE A 1 326 ? -24.292 0.369 -35.536 1.00 87.62 326 PHE A C 1
ATOM 2529 O O . PHE A 1 326 ? -23.099 0.639 -35.443 1.00 87.62 326 PHE A O 1
ATOM 2536 N N . ALA A 1 327 ? -24.779 -0.834 -35.203 1.00 87.31 327 ALA A N 1
ATOM 2537 C CA . ALA A 1 327 ? -23.957 -1.921 -34.670 1.00 87.31 327 ALA A CA 1
ATOM 2538 C C . ALA A 1 327 ? -22.814 -2.282 -35.627 1.00 87.31 327 ALA A C 1
ATOM 2540 O O . ALA A 1 327 ? -21.653 -2.307 -35.222 1.00 87.31 327 ALA A O 1
ATOM 2541 N N . GLN A 1 328 ? -23.121 -2.498 -36.910 1.00 87.56 328 GLN A N 1
ATOM 2542 C CA . GLN A 1 328 ? -22.111 -2.812 -37.924 1.00 87.56 328 GLN A CA 1
ATOM 2543 C C . GLN A 1 328 ? -21.041 -1.721 -38.014 1.00 87.56 328 GLN A C 1
ATOM 2545 O O . GLN A 1 328 ? -19.846 -2.020 -38.010 1.00 87.56 328 GLN A O 1
ATOM 2550 N N . ALA A 1 329 ? -21.457 -0.455 -38.053 1.00 90.19 329 ALA A N 1
ATOM 2551 C CA . ALA A 1 329 ? -20.530 0.662 -38.121 1.00 90.19 329 ALA A CA 1
ATOM 2552 C C . ALA A 1 329 ? -19.710 0.840 -36.835 1.00 90.19 329 ALA A C 1
ATOM 2554 O O . ALA A 1 329 ? -18.523 1.149 -36.915 1.00 90.19 329 ALA A O 1
ATOM 2555 N N . PHE A 1 330 ? -20.318 0.608 -35.672 1.00 93.25 330 PHE A N 1
ATOM 2556 C CA . PHE A 1 330 ? -19.674 0.655 -34.363 1.00 93.25 330 PHE A CA 1
ATOM 2557 C C . PHE A 1 330 ? -18.526 -0.346 -34.269 1.00 93.25 330 PHE A C 1
ATOM 2559 O O . PHE A 1 330 ? -17.384 0.056 -34.051 1.00 93.25 330 PHE A O 1
ATOM 2566 N N . PHE A 1 331 ? -18.782 -1.627 -34.539 1.00 92.81 331 PHE A N 1
ATOM 2567 C CA . PHE A 1 331 ? -17.722 -2.638 -34.522 1.00 92.81 331 PHE A CA 1
ATOM 2568 C C . PHE A 1 331 ? -16.675 -2.392 -35.618 1.00 92.81 331 PHE A C 1
ATOM 2570 O O . PHE A 1 331 ? -15.483 -2.516 -35.353 1.00 92.81 331 PHE A O 1
ATOM 2577 N N . ALA A 1 332 ? -17.075 -1.929 -36.809 1.00 89.50 332 ALA A N 1
ATOM 2578 C CA . ALA A 1 332 ? -16.121 -1.529 -37.848 1.00 89.50 332 ALA A CA 1
ATOM 2579 C C . ALA A 1 332 ? -15.242 -0.328 -37.440 1.00 89.50 332 ALA A C 1
ATOM 2581 O O . ALA A 1 332 ? -14.104 -0.214 -37.894 1.00 89.50 332 ALA A O 1
ATOM 2582 N N . GLY A 1 333 ? -15.755 0.578 -36.602 1.00 91.00 333 GLY A N 1
ATOM 2583 C CA . GLY A 1 333 ? -14.988 1.674 -36.011 1.00 91.00 333 GLY A CA 1
ATOM 2584 C C . GLY A 1 333 ? -13.928 1.174 -35.032 1.00 91.00 333 GLY A C 1
ATOM 2585 O O . GLY A 1 333 ? -12.783 1.609 -35.115 1.00 91.00 333 GLY A O 1
ATOM 2586 N N . ILE A 1 334 ? -14.289 0.218 -34.168 1.00 92.88 334 ILE A N 1
ATOM 2587 C CA . ILE A 1 334 ? -13.369 -0.409 -33.204 1.00 92.88 334 ILE A CA 1
ATOM 2588 C C . ILE A 1 334 ? -12.225 -1.116 -33.936 1.00 92.88 334 ILE A C 1
ATOM 2590 O O . ILE A 1 334 ? -11.049 -0.846 -33.691 1.00 92.88 334 ILE A O 1
ATOM 2594 N N . GLU A 1 335 ? -12.580 -1.985 -34.880 1.00 90.44 335 GLU A N 1
ATOM 2595 C CA . GLU A 1 335 ? -11.624 -2.781 -35.653 1.00 90.44 335 GLU A CA 1
ATOM 2596 C C . GLU A 1 335 ? -10.761 -1.913 -36.584 1.00 90.44 335 GLU A C 1
ATOM 2598 O O . GLU A 1 335 ? -9.619 -2.258 -36.881 1.00 90.44 335 GLU A O 1
ATOM 2603 N N . GLY A 1 336 ? -11.274 -0.749 -36.999 1.00 87.06 336 GLY A N 1
ATOM 2604 C CA . GLY A 1 336 ? -10.530 0.236 -37.782 1.00 87.06 336 GLY A CA 1
ATOM 2605 C C . GLY A 1 336 ? -9.398 0.930 -37.016 1.00 87.06 336 GLY A C 1
ATOM 2606 O O . GLY A 1 336 ? -8.458 1.401 -37.651 1.00 87.06 336 GLY A O 1
ATOM 2607 N N . VAL A 1 337 ? -9.463 0.989 -35.680 1.00 89.75 337 VAL A N 1
ATOM 2608 C CA . VAL A 1 337 ? -8.373 1.516 -34.837 1.00 89.75 337 VAL A CA 1
ATOM 2609 C C . VAL A 1 337 ? -7.304 0.450 -34.617 1.00 89.75 337 VAL A C 1
ATOM 2611 O O . VAL A 1 337 ? -6.115 0.710 -34.802 1.00 89.75 337 VAL A O 1
ATOM 2614 N N . LYS A 1 338 ? -7.715 -0.759 -34.220 1.00 86.81 338 LYS A N 1
ATOM 2615 C CA . LYS A 1 338 ? -6.811 -1.894 -34.015 1.00 86.81 338 LYS A CA 1
ATOM 2616 C C . LYS A 1 338 ? -7.536 -3.205 -34.347 1.00 86.81 338 LYS A C 1
ATOM 2618 O O . LYS A 1 338 ? -8.443 -3.581 -33.606 1.00 86.81 338 LYS A O 1
ATOM 2623 N N . PRO A 1 339 ? -7.121 -3.926 -35.403 1.00 89.69 339 PRO A N 1
ATOM 2624 C CA . PRO A 1 339 ? -7.726 -5.208 -35.750 1.00 89.69 339 PRO A CA 1
ATOM 2625 C C . PRO A 1 339 ? -7.606 -6.243 -34.621 1.00 89.69 339 PRO A C 1
ATOM 2627 O O . PRO A 1 339 ? -6.553 -6.379 -33.993 1.00 89.69 339 PRO A O 1
ATOM 2630 N N . GLY A 1 340 ? -8.683 -6.986 -34.377 1.00 84.44 340 GLY A N 1
ATOM 2631 C CA . GLY A 1 340 ? -8.825 -7.993 -33.328 1.00 84.44 340 GLY A CA 1
ATOM 2632 C C . GLY A 1 340 ? -9.089 -7.428 -31.929 1.00 84.44 340 GLY A C 1
ATOM 2633 O O . GLY A 1 340 ? -9.112 -8.202 -30.969 1.00 84.44 340 GLY A O 1
ATOM 2634 N N . LEU A 1 341 ? -9.266 -6.107 -31.781 1.00 86.62 341 LEU A N 1
ATOM 2635 C CA . LEU A 1 341 ? -9.409 -5.470 -30.469 1.00 86.62 341 LEU A CA 1
ATOM 2636 C C . LEU A 1 341 ? -10.678 -5.933 -29.751 1.00 86.62 341 LEU A C 1
ATOM 2638 O O . LEU A 1 341 ? -10.614 -6.241 -28.566 1.00 86.62 341 LEU A O 1
ATOM 2642 N N . TRP A 1 342 ? -11.813 -6.051 -30.442 1.00 88.38 342 TRP A N 1
ATOM 2643 C CA . TRP A 1 342 ? -13.033 -6.522 -29.788 1.00 88.38 342 TRP A CA 1
ATOM 2644 C C . TRP A 1 342 ? -12.929 -8.001 -29.401 1.00 88.38 342 TRP A C 1
ATOM 2646 O O . TRP A 1 342 ? -13.152 -8.365 -28.247 1.00 88.38 342 TRP A O 1
ATOM 2656 N N . ALA A 1 343 ? -12.526 -8.851 -30.350 1.00 85.94 343 ALA A N 1
ATOM 2657 C CA . ALA A 1 343 ? -12.468 -10.301 -30.164 1.00 85.94 343 ALA A CA 1
ATOM 2658 C C . ALA A 1 343 ? -11.503 -10.731 -29.045 1.00 85.94 343 ALA A C 1
ATOM 2660 O O . ALA A 1 343 ? -11.762 -11.714 -28.359 1.00 85.94 343 ALA A O 1
ATOM 2661 N N . ARG A 1 344 ? -10.412 -9.983 -28.830 1.00 84.75 344 ARG A N 1
ATOM 2662 C CA . ARG A 1 344 ? -9.441 -10.251 -27.759 1.00 84.75 344 ARG A CA 1
ATOM 2663 C C . ARG A 1 344 ? -9.999 -9.996 -26.356 1.00 84.75 344 ARG A C 1
ATOM 2665 O O . ARG A 1 344 ? -9.528 -10.609 -25.403 1.00 84.75 344 ARG A O 1
ATOM 2672 N N . HIS A 1 345 ? -10.940 -9.065 -26.231 1.00 86.50 345 HIS A N 1
ATOM 2673 C CA . HIS A 1 345 ? -11.416 -8.563 -24.944 1.00 86.50 345 HIS A CA 1
ATOM 2674 C C . HIS A 1 345 ? -12.844 -9.008 -24.610 1.00 86.50 345 HIS A C 1
ATOM 2676 O O . HIS A 1 345 ? -13.249 -8.935 -23.454 1.00 86.50 345 HIS A O 1
ATOM 2682 N N . PHE A 1 346 ? -13.615 -9.467 -25.5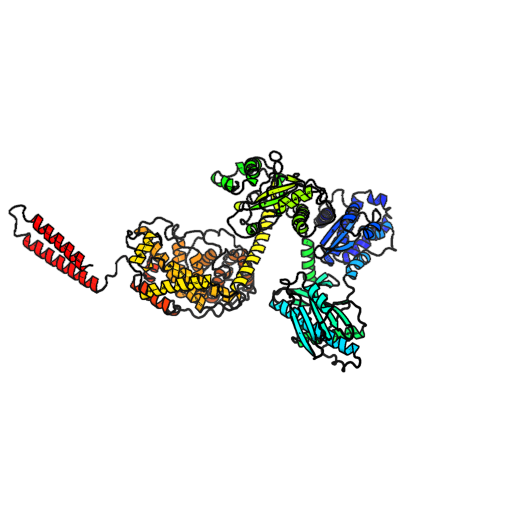94 1.00 89.31 346 PHE A N 1
ATOM 2683 C CA . PHE A 1 346 ? -15.000 -9.872 -25.400 1.00 89.31 346 PHE A CA 1
ATOM 2684 C C . PHE A 1 346 ? -15.133 -11.193 -24.629 1.00 89.31 346 PHE A C 1
ATOM 2686 O O . PHE A 1 346 ? -14.562 -12.213 -25.012 1.00 89.31 346 PHE A O 1
ATOM 2693 N N . VAL A 1 347 ? -15.968 -11.181 -23.590 1.00 85.94 347 VAL A N 1
ATOM 2694 C CA . VAL A 1 347 ? -16.381 -12.358 -22.821 1.00 85.94 347 VAL A CA 1
ATOM 2695 C C . VAL A 1 347 ? -17.902 -12.361 -22.703 1.00 85.94 347 VAL A C 1
ATOM 2697 O O . VAL A 1 347 ? -18.523 -11.366 -22.310 1.00 85.94 347 VAL A O 1
ATOM 2700 N N . ALA A 1 348 ? -18.515 -13.499 -23.031 1.00 81.44 348 ALA A N 1
ATOM 2701 C CA . ALA A 1 348 ? -19.955 -13.668 -22.904 1.00 81.44 348 ALA A CA 1
ATOM 2702 C C . ALA A 1 348 ? -20.385 -13.582 -21.430 1.00 81.44 348 ALA A C 1
ATOM 2704 O O . ALA A 1 348 ? -19.786 -14.199 -20.558 1.00 81.44 348 ALA A O 1
ATOM 2705 N N . GLU A 1 349 ? -21.481 -12.874 -21.153 1.00 74.06 349 GLU A N 1
ATOM 2706 C CA . GLU A 1 349 ? -22.033 -12.734 -19.791 1.00 74.06 349 GLU A CA 1
ATOM 2707 C C . GLU A 1 349 ? -22.477 -14.075 -19.181 1.00 74.06 349 GLU A C 1
ATOM 2709 O O . GLU A 1 349 ? -22.645 -14.195 -17.970 1.00 74.06 349 GLU A O 1
ATOM 2714 N N . THR A 1 350 ? -22.699 -15.082 -20.028 1.00 74.50 350 THR A N 1
ATOM 2715 C CA . THR A 1 350 ? -23.064 -16.448 -19.644 1.00 74.50 350 THR A CA 1
ATOM 2716 C C . THR A 1 350 ? -21.862 -17.377 -19.496 1.00 74.50 350 THR A C 1
ATOM 2718 O O . THR A 1 350 ? -22.063 -18.565 -19.249 1.00 74.50 350 THR A O 1
ATOM 2721 N N . ASP A 1 351 ? -20.637 -16.883 -19.692 1.00 78.56 351 ASP A N 1
ATOM 2722 C CA . ASP A 1 351 ? -19.433 -17.689 -19.523 1.00 78.56 351 ASP A CA 1
ATOM 2723 C C . ASP A 1 351 ? -19.343 -18.219 -18.073 1.00 78.56 351 ASP A C 1
ATOM 2725 O O . ASP A 1 351 ? -19.498 -17.440 -17.127 1.00 78.56 351 ASP A O 1
ATOM 2729 N N . PRO A 1 352 ? -19.130 -19.531 -17.854 1.00 71.94 352 PRO A N 1
ATOM 2730 C CA . PRO A 1 352 ? -19.103 -20.100 -16.508 1.00 71.94 352 PRO A CA 1
ATOM 2731 C C . PRO A 1 352 ? -18.021 -19.509 -15.597 1.00 71.94 352 PRO A C 1
ATOM 2733 O O . PRO A 1 352 ? -18.263 -19.360 -14.399 1.00 71.94 352 PRO A O 1
ATOM 2736 N N . ALA A 1 353 ? -16.848 -19.163 -16.137 1.00 72.06 353 ALA A N 1
ATOM 2737 C CA . ALA A 1 353 ? -15.768 -18.563 -15.359 1.00 72.06 353 ALA A CA 1
ATOM 2738 C C . ALA A 1 353 ? -16.090 -17.104 -15.010 1.00 72.06 353 ALA A C 1
ATOM 2740 O O . ALA A 1 353 ? -15.831 -16.676 -13.884 1.00 72.06 353 ALA A O 1
ATOM 2741 N N . GLU A 1 354 ? -16.726 -16.371 -15.931 1.00 73.12 354 GLU A N 1
ATOM 2742 C CA . GLU A 1 354 ? -17.258 -15.033 -15.654 1.00 73.12 354 GLU A CA 1
ATOM 2743 C C . GLU A 1 354 ? -18.307 -15.075 -14.542 1.00 73.12 354 GLU A C 1
ATOM 2745 O O . GLU A 1 354 ? -18.212 -14.332 -13.570 1.00 73.12 354 GLU A O 1
ATOM 2750 N N . LEU A 1 355 ? -19.285 -15.976 -14.641 1.00 68.75 355 LEU A N 1
ATOM 2751 C CA . LEU A 1 355 ? -20.343 -16.110 -13.641 1.00 68.75 355 LEU A CA 1
ATOM 2752 C C . LEU A 1 355 ? -19.791 -16.499 -12.264 1.00 68.75 355 LEU A C 1
ATOM 2754 O O . LEU A 1 355 ? -20.228 -15.933 -11.264 1.00 68.75 355 LEU A O 1
ATOM 2758 N N . ALA A 1 356 ? -18.816 -17.409 -12.201 1.00 66.94 356 ALA A N 1
ATOM 2759 C CA . ALA A 1 356 ? -18.165 -17.794 -10.950 1.00 66.94 356 ALA A CA 1
ATOM 2760 C C . ALA A 1 356 ? -17.386 -16.626 -10.320 1.00 66.94 356 ALA A C 1
ATOM 2762 O O . ALA A 1 356 ? -17.504 -16.380 -9.119 1.00 66.94 356 ALA A O 1
ATOM 2763 N N . TRP A 1 357 ? -16.635 -15.870 -11.127 1.00 67.62 357 TRP A N 1
ATOM 2764 C CA . TRP A 1 357 ? -15.911 -14.682 -10.670 1.00 67.62 357 TRP A CA 1
ATOM 2765 C C . TRP A 1 357 ? -16.870 -13.595 -10.170 1.00 67.62 357 TRP A C 1
ATOM 2767 O O . TRP A 1 357 ? -16.684 -13.044 -9.088 1.00 67.62 357 TRP A O 1
ATOM 2777 N N . ARG A 1 358 ? -17.958 -13.338 -10.905 1.00 66.81 358 ARG A N 1
ATOM 2778 C CA . ARG A 1 358 ? -19.002 -12.381 -10.506 1.00 66.81 358 ARG A CA 1
ATOM 2779 C C . ARG A 1 358 ? -19.718 -12.808 -9.241 1.00 66.81 358 ARG A C 1
ATOM 2781 O O . ARG A 1 358 ? -20.036 -11.964 -8.413 1.00 66.81 358 ARG A O 1
ATOM 2788 N N . GLN A 1 359 ? -19.935 -14.104 -9.055 1.00 60.72 359 GLN A N 1
ATOM 2789 C CA . GLN A 1 359 ? -20.491 -14.624 -7.817 1.00 60.72 359 GLN A CA 1
ATOM 2790 C C . GLN A 1 359 ? -19.541 -14.376 -6.639 1.00 60.72 359 GLN A C 1
ATOM 2792 O O . GLN A 1 359 ? -20.004 -13.987 -5.573 1.00 60.72 359 GLN A O 1
ATOM 2797 N N . GLN A 1 360 ? -18.224 -14.504 -6.826 1.00 58.06 360 GLN A N 1
ATOM 2798 C CA . GLN A 1 360 ? -17.233 -14.129 -5.810 1.00 58.06 360 GLN A CA 1
ATOM 2799 C C . GLN A 1 360 ? -17.203 -12.616 -5.550 1.00 58.06 360 GLN A C 1
ATOM 2801 O O . GLN A 1 360 ? -17.179 -12.214 -4.392 1.00 58.06 360 GLN A O 1
ATOM 2806 N N . GLU A 1 361 ? -17.269 -11.776 -6.588 1.00 59.09 361 GLU A N 1
ATOM 2807 C CA . GLU A 1 361 ? -17.350 -10.310 -6.472 1.00 59.09 361 GLU A CA 1
ATOM 2808 C C . GLU A 1 361 ? -18.624 -9.879 -5.728 1.00 59.09 361 GLU A C 1
ATOM 2810 O O . GLU A 1 361 ? -18.576 -9.044 -4.828 1.00 59.09 361 GLU A O 1
ATOM 2815 N N . GLN A 1 362 ? -19.764 -10.495 -6.042 1.00 56.19 362 GLN A N 1
ATOM 2816 C CA . GLN A 1 362 ? -21.037 -10.276 -5.357 1.00 56.19 362 GLN A CA 1
ATOM 2817 C C . GLN A 1 362 ? -20.999 -10.768 -3.915 1.00 56.19 362 GLN A C 1
ATOM 2819 O O . GLN A 1 362 ? -21.532 -10.094 -3.038 1.00 56.19 362 GLN A O 1
ATOM 2824 N N . VAL A 1 363 ? -20.368 -11.914 -3.650 1.00 49.16 363 VAL A N 1
ATOM 2825 C CA . VAL A 1 363 ? -20.144 -12.420 -2.293 1.00 49.16 363 VAL A CA 1
ATOM 2826 C C . VAL A 1 363 ? -19.231 -11.471 -1.525 1.00 49.16 363 VAL A C 1
ATOM 2828 O O . VAL A 1 363 ? -19.576 -11.141 -0.402 1.00 49.16 363 VAL A O 1
ATOM 2831 N N . ALA A 1 364 ? -18.159 -10.947 -2.118 1.00 43.16 364 ALA A N 1
ATOM 2832 C CA . ALA A 1 364 ? -17.262 -9.976 -1.492 1.00 43.16 364 ALA A CA 1
ATOM 2833 C C . ALA A 1 364 ? -17.938 -8.613 -1.257 1.00 43.16 364 ALA A C 1
ATOM 2835 O O . ALA A 1 364 ? -17.797 -8.034 -0.185 1.00 43.16 364 ALA A O 1
ATOM 2836 N N . ALA A 1 365 ? -18.737 -8.120 -2.207 1.00 42.59 365 ALA A N 1
ATOM 2837 C CA . ALA A 1 365 ? -19.515 -6.889 -2.062 1.00 42.59 365 ALA A CA 1
ATOM 2838 C C . ALA A 1 365 ? -20.639 -7.040 -1.020 1.00 42.59 365 ALA A C 1
ATOM 2840 O O . ALA A 1 365 ? -20.930 -6.112 -0.268 1.00 42.59 365 ALA A O 1
ATOM 2841 N N . ALA A 1 366 ? -21.240 -8.230 -0.929 1.00 39.94 366 ALA A N 1
ATOM 2842 C CA . ALA A 1 366 ? -22.236 -8.587 0.077 1.00 39.94 366 ALA A CA 1
ATOM 2843 C C . ALA A 1 366 ? -21.634 -8.818 1.472 1.00 39.94 366 ALA A C 1
ATOM 2845 O O . ALA A 1 366 ? -22.223 -8.419 2.476 1.00 39.94 366 ALA A O 1
ATOM 2846 N N . GLN A 1 367 ? -20.463 -9.453 1.529 1.00 41.00 367 GLN A N 1
ATOM 2847 C CA . GLN A 1 367 ? -19.611 -9.636 2.707 1.00 41.00 367 GLN A CA 1
ATOM 2848 C C . GLN A 1 367 ? -18.780 -8.383 3.009 1.00 41.00 367 GLN A C 1
ATOM 2850 O O . GLN A 1 367 ? -18.034 -8.371 3.977 1.00 41.00 367 GLN A O 1
ATOM 2855 N N . GLY A 1 368 ? -18.985 -7.284 2.272 1.00 34.78 368 GLY A N 1
ATOM 2856 C CA . GLY A 1 368 ? -18.612 -5.931 2.689 1.00 34.78 368 GLY A CA 1
ATOM 2857 C C . GLY A 1 368 ? -19.347 -5.486 3.962 1.00 34.78 368 GLY A C 1
ATOM 2858 O O . GLY A 1 368 ? -19.012 -4.462 4.548 1.00 34.78 368 GLY A O 1
ATOM 2859 N N . THR A 1 369 ? -20.308 -6.291 4.428 1.00 41.53 369 THR A N 1
ATOM 2860 C CA . THR A 1 369 ? -20.600 -6.446 5.855 1.00 41.53 369 THR A CA 1
ATOM 2861 C C . THR A 1 369 ? -19.780 -7.605 6.419 1.00 41.53 369 THR A C 1
ATOM 2863 O O . THR A 1 369 ? -20.309 -8.662 6.761 1.00 41.53 369 THR A O 1
ATOM 2866 N N . ALA A 1 370 ? -18.469 -7.399 6.578 1.00 38.69 370 ALA A N 1
ATOM 2867 C CA . ALA A 1 370 ? -17.823 -8.017 7.721 1.00 38.69 370 ALA A CA 1
ATOM 2868 C C . ALA A 1 370 ? -18.682 -7.577 8.909 1.00 38.69 370 ALA A C 1
ATOM 2870 O O . ALA A 1 370 ? -19.045 -6.397 8.986 1.00 38.69 370 ALA A O 1
ATOM 2871 N N . CYS A 1 371 ? -19.090 -8.518 9.765 1.00 42.09 371 CYS A N 1
ATOM 2872 C CA . CYS A 1 371 ? -19.577 -8.160 11.092 1.00 42.09 371 CYS A CA 1
ATOM 2873 C C . CYS A 1 371 ? -18.637 -7.054 11.579 1.00 42.09 371 CYS A C 1
ATOM 2875 O O . CYS A 1 371 ? -17.425 -7.283 11.524 1.00 42.09 371 CYS A O 1
ATOM 2877 N N . ASP A 1 372 ? -19.159 -5.849 11.860 1.00 53.81 372 ASP A N 1
ATOM 2878 C CA . ASP A 1 372 ? -18.317 -4.717 12.258 1.00 53.81 372 ASP A CA 1
ATOM 2879 C C . ASP A 1 372 ? -17.353 -5.288 13.303 1.00 53.81 372 ASP A C 1
ATOM 2881 O O . ASP A 1 372 ? -17.842 -5.839 14.295 1.00 53.81 372 ASP A O 1
ATOM 2885 N N . PRO A 1 373 ? -16.023 -5.297 13.074 1.00 55.50 373 PRO A N 1
ATOM 2886 C CA . PRO A 1 373 ? -15.092 -5.934 14.004 1.00 55.50 373 PRO A CA 1
ATOM 2887 C C . PRO A 1 373 ? -15.244 -5.351 15.417 1.00 55.50 373 PRO A C 1
ATOM 2889 O O . PRO A 1 373 ? -14.830 -5.973 16.391 1.00 55.50 373 PRO A O 1
ATOM 2892 N N . CYS A 1 374 ? -15.895 -4.189 15.528 1.00 63.16 374 CYS A N 1
ATOM 2893 C CA . CYS A 1 374 ? -16.248 -3.502 16.755 1.00 63.16 374 CYS A CA 1
ATOM 2894 C C . CYS A 1 374 ? -17.553 -3.985 17.413 1.00 63.16 374 CYS A C 1
ATOM 2896 O O . CYS A 1 374 ? -17.735 -3.746 18.602 1.00 63.16 374 CYS A O 1
ATOM 2898 N N . ALA A 1 375 ? -18.463 -4.653 16.696 1.00 64.88 375 ALA A N 1
ATOM 2899 C CA . ALA A 1 375 ? -19.780 -5.055 17.205 1.00 64.88 375 ALA A CA 1
ATOM 2900 C C . ALA A 1 375 ? -19.717 -6.129 18.300 1.00 64.88 375 ALA A C 1
ATOM 2902 O O . ALA A 1 375 ? -20.594 -6.174 19.159 1.00 64.88 375 ALA A O 1
ATOM 2903 N N . ALA A 1 376 ? -18.692 -6.984 18.274 1.00 67.69 376 ALA A N 1
ATOM 2904 C CA . ALA A 1 376 ? -18.470 -8.015 19.289 1.00 67.69 376 ALA A CA 1
ATOM 2905 C C . ALA A 1 376 ? -17.579 -7.542 20.456 1.00 67.69 376 ALA A C 1
ATOM 2907 O O . ALA A 1 376 ? -17.353 -8.306 21.393 1.00 67.69 376 ALA A O 1
ATOM 2908 N N . LEU A 1 377 ? -17.047 -6.314 20.400 1.00 79.00 377 LEU A N 1
ATOM 2909 C CA . LEU A 1 377 ? -16.108 -5.796 21.395 1.00 79.00 377 LEU A CA 1
ATOM 2910 C C . LEU A 1 377 ? -16.843 -5.058 22.516 1.00 79.00 377 LEU A C 1
ATOM 2912 O O . LEU A 1 377 ? -17.495 -4.042 22.279 1.00 79.00 377 LEU A O 1
ATOM 2916 N N . ASP A 1 378 ? -16.660 -5.522 23.751 1.00 80.50 378 ASP A N 1
ATOM 2917 C CA . ASP A 1 378 ? -17.050 -4.776 24.948 1.00 80.50 378 ASP A CA 1
ATOM 2918 C C . ASP A 1 378 ? -15.883 -3.900 25.425 1.00 80.50 378 ASP A C 1
ATOM 2920 O O . ASP A 1 378 ? -15.026 -4.332 26.197 1.00 80.50 378 ASP A O 1
ATOM 2924 N N . LEU A 1 379 ? -15.837 -2.653 24.946 1.00 81.75 379 LEU A N 1
ATOM 2925 C CA . LEU A 1 379 ? -14.838 -1.680 25.399 1.00 81.75 379 LEU A CA 1
ATOM 2926 C C . LEU A 1 379 ? -15.012 -1.299 26.878 1.00 81.75 379 LEU A C 1
ATOM 2928 O O . LEU A 1 379 ? -14.043 -0.890 27.515 1.00 81.75 379 LEU A O 1
ATOM 2932 N N . GLY A 1 380 ? -16.220 -1.439 27.435 1.00 76.38 380 GLY A N 1
ATOM 2933 C CA . GLY A 1 380 ? -16.513 -1.084 28.823 1.00 76.38 380 GLY A CA 1
ATOM 2934 C C . GLY A 1 380 ? -15.856 -2.017 29.841 1.00 76.38 380 GLY A C 1
ATOM 2935 O O . GLY A 1 380 ? -15.689 -1.630 30.995 1.00 76.38 380 GLY A O 1
ATOM 2936 N N . ALA A 1 381 ? -15.445 -3.214 29.416 1.00 81.38 381 ALA A N 1
ATOM 2937 C CA . ALA A 1 381 ? -14.740 -4.179 30.254 1.00 81.38 381 ALA A CA 1
ATOM 2938 C C . ALA A 1 381 ? -13.265 -3.815 30.521 1.00 81.38 381 ALA A C 1
ATOM 2940 O O . ALA A 1 381 ? -12.632 -4.433 31.380 1.00 81.38 381 ALA A O 1
ATOM 2941 N N . LEU A 1 382 ? -12.695 -2.847 29.793 1.00 87.81 382 LEU A N 1
ATOM 2942 C CA . LEU A 1 382 ? -11.290 -2.469 29.933 1.00 87.81 382 LEU A CA 1
ATOM 2943 C C . LEU A 1 382 ? -11.080 -1.536 31.142 1.00 87.81 382 LEU A C 1
ATOM 2945 O O . LEU A 1 382 ? -11.536 -0.393 31.143 1.00 87.81 382 LEU A O 1
ATOM 2949 N N . ASP A 1 383 ? -10.354 -2.013 32.156 1.00 89.56 383 ASP A N 1
ATOM 2950 C CA . ASP A 1 383 ? -10.011 -1.247 33.362 1.00 89.56 383 ASP A CA 1
ATOM 2951 C C . ASP A 1 383 ? -8.665 -0.521 33.196 1.00 89.56 383 ASP A C 1
ATOM 2953 O O . ASP A 1 383 ? -7.589 -1.106 33.342 1.00 89.56 383 ASP A O 1
ATOM 2957 N N . ILE A 1 384 ? -8.730 0.779 32.902 1.00 91.75 384 ILE A N 1
ATOM 2958 C CA . ILE A 1 384 ? -7.546 1.613 32.656 1.00 91.75 384 ILE A CA 1
ATOM 2959 C C . ILE A 1 384 ? -6.691 1.789 33.910 1.00 91.75 384 ILE A C 1
ATOM 2961 O O . ILE A 1 384 ? -5.465 1.800 33.807 1.00 91.75 384 ILE A O 1
ATOM 2965 N N . ALA A 1 385 ? -7.303 1.877 35.093 1.00 89.00 385 ALA A N 1
ATOM 2966 C CA . ALA A 1 385 ? -6.559 2.021 36.341 1.00 89.00 385 ALA A CA 1
ATOM 2967 C C . ALA A 1 385 ? -5.686 0.785 36.582 1.00 89.00 385 ALA A C 1
ATOM 2969 O O . ALA A 1 385 ? -4.507 0.896 36.930 1.00 89.00 385 ALA A O 1
ATOM 2970 N N . ARG A 1 386 ? -6.243 -0.400 36.307 1.00 90.75 386 ARG A N 1
ATOM 2971 C CA . ARG A 1 386 ? -5.491 -1.653 36.330 1.00 90.75 386 ARG A CA 1
ATOM 2972 C C . ARG A 1 386 ? -4.384 -1.670 35.276 1.00 90.75 386 ARG A C 1
ATOM 2974 O O . ARG A 1 386 ? -3.239 -1.947 35.630 1.00 90.75 386 ARG A O 1
ATOM 2981 N N . CYS A 1 387 ? -4.685 -1.315 34.025 1.00 90.31 387 CYS A N 1
ATOM 2982 C CA . CYS A 1 387 ? -3.688 -1.240 32.952 1.00 90.31 387 CYS A CA 1
ATOM 2983 C C . CYS A 1 387 ? -2.519 -0.294 33.283 1.00 90.31 387 CYS A C 1
ATOM 2985 O O . CYS A 1 387 ? -1.373 -0.595 32.949 1.00 90.31 387 CYS A O 1
ATOM 2987 N N . MET A 1 388 ? -2.798 0.826 33.957 1.00 90.94 388 MET A N 1
ATOM 2988 C CA . MET A 1 388 ? -1.786 1.758 34.459 1.00 90.94 388 MET A CA 1
ATOM 2989 C C . MET A 1 388 ? -0.961 1.164 35.601 1.00 90.94 388 MET A C 1
ATOM 2991 O O . MET A 1 388 ? 0.246 1.358 35.635 1.00 90.94 388 MET A O 1
ATOM 2995 N N . SER A 1 389 ? -1.575 0.412 36.516 1.00 88.31 389 SER A N 1
ATOM 2996 C CA . SER A 1 389 ? -0.848 -0.225 37.625 1.00 88.31 389 SER A CA 1
ATOM 2997 C C . SER A 1 389 ? 0.075 -1.369 37.184 1.00 88.31 389 SER A C 1
ATOM 2999 O O . SER A 1 389 ? 1.078 -1.641 37.839 1.00 88.31 389 SER A O 1
ATOM 3001 N N . GLU A 1 390 ? -0.255 -2.032 36.073 1.00 90.19 390 GLU A N 1
ATOM 3002 C CA . GLU A 1 390 ? 0.519 -3.139 35.496 1.00 90.19 390 GLU A CA 1
ATOM 3003 C C . GLU A 1 390 ? 1.660 -2.651 34.576 1.00 90.19 390 GLU A C 1
ATOM 3005 O O . GLU A 1 390 ? 2.490 -3.449 34.136 1.00 90.19 390 GLU A O 1
ATOM 3010 N N . LEU A 1 391 ? 1.733 -1.345 34.285 1.00 88.75 391 LEU A N 1
ATOM 3011 C CA . LEU A 1 391 ? 2.789 -0.742 33.472 1.00 88.75 391 LEU A CA 1
ATOM 3012 C C . LEU A 1 391 ? 4.128 -0.680 34.239 1.00 88.75 391 LEU A C 1
ATOM 3014 O O . LEU A 1 391 ? 4.179 -0.163 35.359 1.00 88.75 391 LEU A O 1
ATOM 3018 N N . PRO A 1 392 ? 5.239 -1.141 33.631 1.00 88.44 392 PRO A N 1
ATOM 3019 C CA . PRO A 1 392 ? 6.580 -0.918 34.164 1.00 88.44 392 PRO A CA 1
ATOM 3020 C C . PRO A 1 392 ? 6.907 0.573 34.338 1.00 88.44 392 PRO A C 1
ATOM 3022 O O . PRO A 1 392 ? 6.446 1.418 33.568 1.00 88.44 392 PRO A O 1
ATOM 3025 N N . ALA A 1 393 ? 7.737 0.897 35.335 1.00 84.06 393 ALA A N 1
ATOM 3026 C CA . ALA A 1 393 ? 8.047 2.280 35.706 1.00 84.06 393 ALA A CA 1
ATOM 3027 C C . ALA A 1 393 ? 8.689 3.106 34.573 1.00 84.06 393 ALA A C 1
ATOM 3029 O O . ALA A 1 393 ? 8.426 4.296 34.426 1.00 84.06 393 ALA A O 1
ATOM 3030 N N . ASP A 1 394 ? 9.503 2.459 33.749 1.00 82.00 394 ASP A N 1
ATOM 3031 C CA . ASP A 1 394 ? 10.154 3.015 32.564 1.00 82.00 394 ASP A CA 1
ATOM 3032 C C . ASP A 1 394 ? 9.193 3.231 31.381 1.00 82.00 394 ASP A C 1
ATOM 3034 O O . ASP A 1 394 ? 9.550 3.892 30.409 1.00 82.00 394 ASP A O 1
ATOM 3038 N N . GLN A 1 395 ? 7.961 2.718 31.464 1.00 83.19 395 GLN A N 1
ATOM 3039 C CA . GLN A 1 395 ? 6.966 2.779 30.393 1.00 83.19 395 GLN A CA 1
ATOM 3040 C C . GLN A 1 395 ? 5.802 3.737 30.684 1.00 83.19 395 GLN A C 1
ATOM 3042 O O . GLN A 1 395 ? 4.966 3.937 29.805 1.00 83.19 395 GLN A O 1
ATOM 3047 N N . TYR A 1 396 ? 5.735 4.381 31.857 1.00 84.94 396 TYR A N 1
ATOM 3048 C CA . TYR A 1 396 ? 4.681 5.374 32.144 1.00 84.94 396 TYR A CA 1
ATOM 3049 C C . TYR A 1 396 ? 4.671 6.525 31.131 1.00 84.94 396 TYR A C 1
ATOM 3051 O O . TYR A 1 396 ? 3.604 6.918 30.661 1.00 84.94 396 TYR A O 1
ATOM 3059 N N . ALA A 1 397 ? 5.854 6.980 30.707 1.00 86.25 397 ALA A N 1
ATOM 3060 C CA . ALA A 1 397 ? 6.008 8.037 29.707 1.00 86.25 397 ALA A CA 1
ATOM 3061 C C . ALA A 1 397 ? 5.372 7.691 28.347 1.00 86.25 397 ALA A C 1
ATOM 3063 O O . ALA A 1 397 ? 5.045 8.588 27.570 1.00 86.25 397 ALA A O 1
ATOM 3064 N N . TYR A 1 398 ? 5.169 6.402 28.041 1.00 88.94 398 TYR A N 1
ATOM 3065 C CA . TYR A 1 398 ? 4.427 6.004 26.847 1.00 88.94 398 TYR A CA 1
ATOM 3066 C C . TYR A 1 398 ? 2.951 6.384 26.962 1.00 88.94 398 TYR A C 1
ATOM 3068 O O . TYR A 1 398 ? 2.399 6.873 25.988 1.00 88.94 398 TYR A O 1
ATOM 3076 N N . ALA A 1 399 ? 2.308 6.169 28.116 1.00 88.50 399 ALA A N 1
ATOM 3077 C CA . ALA A 1 399 ? 0.873 6.410 28.302 1.00 88.50 399 ALA A CA 1
ATOM 3078 C C . ALA A 1 399 ? 0.521 7.903 28.415 1.00 88.50 399 ALA A C 1
ATOM 3080 O O . ALA A 1 399 ? -0.609 8.295 28.130 1.00 88.50 399 ALA A O 1
ATOM 3081 N N . GLU A 1 400 ? 1.482 8.736 28.804 1.00 89.44 400 GLU A N 1
ATOM 3082 C CA . GLU A 1 400 ? 1.314 10.184 28.905 1.00 89.44 400 GLU A CA 1
ATOM 3083 C C . GLU A 1 400 ? 1.310 10.863 27.526 1.00 89.44 400 GLU A C 1
ATOM 3085 O O . GLU A 1 400 ? 1.941 10.400 26.573 1.00 89.44 400 GLU A O 1
ATOM 3090 N N . VAL A 1 401 ? 0.578 11.974 27.419 1.00 88.31 401 VAL A N 1
ATOM 3091 C CA . VAL A 1 401 ? 0.580 12.845 26.234 1.00 88.31 401 VAL A CA 1
ATOM 3092 C C . VAL A 1 401 ? 1.678 13.884 26.406 1.00 88.31 401 VAL A C 1
ATOM 3094 O O . VAL A 1 401 ? 1.713 14.576 27.428 1.00 88.31 401 VAL A O 1
ATOM 3097 N N . ASP A 1 402 ? 2.523 14.042 25.391 1.00 85.00 402 ASP A N 1
ATOM 3098 C CA . ASP A 1 402 ? 3.605 15.021 25.398 1.00 85.00 402 ASP A CA 1
ATOM 3099 C C . ASP A 1 402 ? 3.021 16.393 25.041 1.00 85.00 402 ASP A C 1
ATOM 3101 O O . ASP A 1 402 ? 3.010 16.840 23.891 1.00 85.00 402 ASP A O 1
ATOM 3105 N N . ALA A 1 403 ? 2.451 17.055 26.051 1.00 76.56 403 ALA A N 1
ATOM 3106 C CA . ALA A 1 403 ? 1.796 18.340 25.865 1.00 76.56 403 ALA A CA 1
ATOM 3107 C C . ALA A 1 403 ? 2.809 19.391 25.365 1.00 76.56 403 ALA A C 1
ATOM 3109 O O . ALA A 1 403 ? 3.861 19.585 25.986 1.00 76.56 403 ALA A O 1
ATOM 3110 N N . PRO A 1 404 ? 2.508 20.124 24.276 1.00 77.75 404 PRO A N 1
ATOM 3111 C CA . PRO A 1 404 ? 3.343 21.240 23.861 1.00 77.75 404 PRO A CA 1
ATOM 3112 C C . PRO A 1 404 ? 3.392 22.294 24.973 1.00 77.75 404 PRO A C 1
ATOM 3114 O O . PRO A 1 404 ? 2.440 22.452 25.740 1.00 77.75 404 PRO A O 1
ATOM 3117 N N . ALA A 1 405 ? 4.492 23.053 25.033 1.00 72.62 405 ALA A N 1
ATOM 3118 C CA . ALA A 1 405 ? 4.630 24.163 25.975 1.00 72.62 405 ALA A CA 1
ATOM 3119 C C . ALA A 1 405 ? 3.367 25.042 25.960 1.00 72.62 405 ALA A C 1
ATOM 3121 O O . ALA A 1 405 ? 2.884 25.397 24.884 1.00 72.62 405 ALA A O 1
ATOM 3122 N N . ALA A 1 406 ? 2.841 25.392 27.139 1.00 62.69 406 ALA A N 1
ATOM 3123 C CA . ALA A 1 406 ? 1.540 26.058 27.292 1.00 62.69 406 ALA A CA 1
ATOM 3124 C C . ALA A 1 406 ? 1.393 27.344 26.453 1.00 62.69 406 ALA A C 1
ATOM 3126 O O . ALA A 1 406 ? 0.291 27.687 26.033 1.00 62.69 406 ALA A O 1
ATOM 3127 N N . GLU A 1 407 ? 2.504 28.017 26.150 1.00 63.16 407 GLU A N 1
ATOM 3128 C CA . GLU A 1 407 ? 2.576 29.196 25.278 1.00 63.16 407 GLU A CA 1
ATOM 3129 C C . GLU A 1 407 ? 2.204 28.904 23.812 1.00 63.16 407 GLU A C 1
ATOM 3131 O O . GLU A 1 407 ? 1.704 29.783 23.116 1.00 63.16 407 GLU A O 1
ATOM 3136 N N . ARG A 1 408 ? 2.420 27.671 23.332 1.00 68.44 408 ARG A N 1
ATOM 3137 C CA . ARG A 1 408 ? 2.144 27.252 21.947 1.00 68.44 408 ARG A CA 1
ATOM 3138 C C . ARG A 1 408 ? 0.691 26.827 21.719 1.00 68.44 408 ARG A C 1
ATOM 3140 O O . ARG A 1 408 ? 0.236 26.852 20.579 1.00 68.44 408 ARG A O 1
ATOM 3147 N N . ALA A 1 409 ? -0.026 26.419 22.768 1.00 77.44 409 ALA A N 1
ATOM 3148 C CA . ALA A 1 409 ? -1.384 25.873 22.662 1.00 77.44 409 ALA A CA 1
ATOM 3149 C C . ALA A 1 409 ? -2.256 26.162 23.911 1.00 77.44 409 ALA A C 1
ATOM 3151 O O . ALA A 1 409 ? -2.821 25.231 24.499 1.00 77.44 409 ALA A O 1
ATOM 3152 N N . PRO A 1 410 ? -2.395 27.432 24.346 1.00 83.69 410 PRO A N 1
ATOM 3153 C CA . PRO A 1 410 ? -3.048 27.786 25.613 1.00 83.69 410 PRO A CA 1
ATOM 3154 C C . PRO A 1 410 ? -4.513 27.331 25.700 1.00 83.69 410 PRO A C 1
ATOM 3156 O O . PRO A 1 410 ? -4.998 26.972 26.772 1.00 83.69 410 PRO A O 1
ATOM 3159 N N . GLN A 1 411 ? -5.216 27.272 24.569 1.00 86.62 411 GLN A N 1
ATOM 3160 C CA . GLN A 1 411 ? -6.604 26.825 24.484 1.00 86.62 411 GLN A CA 1
ATOM 3161 C C . GLN A 1 411 ? -6.802 25.338 24.837 1.00 86.62 411 GLN A C 1
ATOM 3163 O O . GLN A 1 411 ? -7.914 24.935 25.178 1.00 86.62 411 GLN A O 1
ATOM 3168 N N . PHE A 1 412 ? -5.740 24.524 24.810 1.00 89.62 412 PHE A N 1
ATOM 3169 C CA . PHE A 1 412 ? -5.773 23.105 25.184 1.00 89.62 412 PHE A CA 1
ATOM 3170 C C . PHE A 1 412 ? -5.325 22.842 26.629 1.00 89.62 412 PHE A C 1
ATOM 3172 O O . PHE A 1 412 ? -5.447 21.712 27.097 1.00 89.62 412 PHE A O 1
ATOM 3179 N N . ALA A 1 413 ? -4.892 23.857 27.387 1.00 89.31 413 ALA A N 1
ATOM 3180 C CA . ALA A 1 413 ? -4.498 23.685 28.789 1.00 89.31 413 ALA A CA 1
ATOM 3181 C C . ALA A 1 413 ? -5.564 22.970 29.658 1.00 89.31 413 ALA A C 1
ATOM 3183 O O . ALA A 1 413 ? -5.194 22.078 30.425 1.00 89.31 413 ALA A O 1
ATOM 3184 N N . PRO A 1 414 ? -6.883 23.243 29.509 1.00 90.31 414 PRO A N 1
ATOM 3185 C CA . PRO A 1 414 ? -7.915 22.503 30.240 1.00 90.31 414 PRO A CA 1
ATOM 3186 C C . PRO A 1 414 ? -8.024 21.024 29.848 1.00 90.31 414 PRO A C 1
ATOM 3188 O O . PRO A 1 414 ? -8.458 20.211 30.660 1.00 90.31 414 PRO A O 1
ATOM 3191 N N . LEU A 1 415 ? -7.671 20.673 28.606 1.00 92.44 415 LEU A N 1
ATOM 3192 C CA . LEU A 1 415 ? -7.607 19.282 28.165 1.00 92.44 415 LEU A CA 1
ATOM 3193 C C . LEU A 1 415 ? -6.406 18.584 28.807 1.00 92.44 415 LEU A C 1
ATOM 3195 O O . LEU A 1 415 ? -6.587 17.536 29.418 1.00 92.44 415 LEU A O 1
ATOM 3199 N N . PHE A 1 416 ? -5.217 19.191 28.741 1.00 92.50 416 PHE A N 1
ATOM 3200 C CA . PHE A 1 416 ? -3.997 18.620 29.319 1.00 92.50 416 PHE A CA 1
ATOM 3201 C C . PHE A 1 416 ? -4.104 18.418 30.836 1.00 92.50 416 PHE A C 1
ATOM 3203 O O . PHE A 1 416 ? -3.724 17.367 31.343 1.00 92.50 416 PHE A O 1
ATOM 3210 N N . GLY A 1 417 ? -4.723 19.361 31.554 1.00 90.94 417 GLY A N 1
ATOM 3211 C CA . GLY A 1 417 ? -4.986 19.216 32.990 1.00 90.94 417 GLY A CA 1
ATOM 3212 C C . GLY A 1 417 ? -5.958 18.082 33.349 1.00 90.94 417 GLY A C 1
ATOM 3213 O O . GLY A 1 417 ? -5.947 17.611 34.483 1.00 90.94 417 GLY A O 1
ATOM 3214 N N . ALA A 1 418 ? -6.785 17.620 32.404 1.00 93.31 418 ALA A N 1
ATOM 3215 C CA . ALA A 1 418 ? -7.751 16.542 32.620 1.00 93.31 418 ALA A CA 1
ATOM 3216 C C . ALA A 1 418 ? -7.190 15.138 32.325 1.00 93.31 418 ALA A C 1
ATOM 3218 O O . ALA A 1 418 ? -7.795 14.152 32.751 1.00 93.31 418 ALA A O 1
ATOM 3219 N N . LEU A 1 419 ? -6.055 15.027 31.623 1.00 93.44 419 LEU A N 1
ATOM 3220 C CA . LEU A 1 419 ? -5.485 13.738 31.207 1.00 93.44 419 LEU A CA 1
ATOM 3221 C C . LEU A 1 419 ? -5.159 12.798 32.380 1.00 93.44 419 LEU A C 1
ATOM 3223 O O . LEU A 1 419 ? -5.531 11.627 32.290 1.00 93.44 419 LEU A O 1
ATOM 3227 N N . PRO A 1 420 ? -4.577 13.260 33.510 1.00 92.19 420 PRO A N 1
ATOM 3228 C CA . PRO A 1 420 ? -4.325 12.375 34.648 1.00 92.19 420 PRO A CA 1
ATOM 3229 C C . PRO A 1 420 ? -5.609 11.757 35.215 1.00 92.19 420 PRO A C 1
ATOM 3231 O O . PRO A 1 420 ? -5.624 10.586 35.580 1.00 92.19 420 PRO A O 1
ATOM 3234 N N . ALA A 1 421 ? -6.713 12.513 35.241 1.00 92.44 421 ALA A N 1
ATOM 3235 C CA . ALA A 1 421 ? -8.006 12.005 35.702 1.00 92.44 421 ALA A CA 1
ATOM 3236 C C . ALA A 1 421 ? -8.614 10.985 34.722 1.00 92.44 421 ALA A C 1
ATOM 3238 O O . ALA A 1 421 ? -9.242 10.018 35.152 1.00 92.44 421 ALA A O 1
ATOM 3239 N N . LEU A 1 422 ? -8.406 11.176 33.413 1.00 94.31 422 LEU A N 1
ATOM 3240 C CA . LEU A 1 422 ? -8.828 10.221 32.384 1.00 94.31 422 LEU A CA 1
ATOM 3241 C C . LEU A 1 422 ? -8.042 8.904 32.477 1.00 94.31 422 LEU A C 1
ATOM 3243 O O . LEU A 1 422 ? -8.643 7.841 32.364 1.00 94.31 422 LEU A O 1
ATOM 3247 N N . LEU A 1 423 ? -6.736 8.955 32.750 1.00 92.50 423 LEU A N 1
ATOM 3248 C CA . LEU A 1 423 ? -5.906 7.759 32.951 1.00 92.50 423 LEU A CA 1
ATOM 3249 C C . LEU A 1 423 ? -6.157 7.065 34.300 1.00 92.50 423 LEU A C 1
ATOM 3251 O O . LEU A 1 423 ? -5.996 5.855 34.403 1.00 92.50 423 LEU A O 1
ATOM 3255 N N . ALA A 1 424 ? -6.563 7.804 35.335 1.00 89.81 424 ALA A N 1
ATOM 3256 C CA . ALA A 1 424 ? -6.798 7.233 36.662 1.00 89.81 424 ALA A CA 1
ATOM 3257 C C . ALA A 1 424 ? -8.119 6.453 36.781 1.00 89.81 424 ALA A C 1
ATOM 3259 O O . ALA A 1 424 ? -8.230 5.575 37.632 1.00 89.81 424 ALA A O 1
ATOM 3260 N N . GLY A 1 425 ? -9.133 6.785 35.978 1.00 84.31 425 GLY A N 1
ATOM 3261 C CA . GLY A 1 425 ? -10.458 6.164 36.105 1.00 84.31 425 GLY A CA 1
ATOM 3262 C C . GLY A 1 425 ? -11.424 6.471 34.966 1.00 84.31 425 GLY A C 1
ATOM 3263 O O . GLY A 1 425 ? -12.638 6.421 35.158 1.00 84.31 425 GLY A O 1
ATOM 3264 N N . GLY A 1 426 ? -10.909 6.851 33.796 1.00 91.81 426 GLY A N 1
ATOM 3265 C CA . GLY A 1 426 ? -11.722 7.021 32.601 1.00 91.81 426 GLY A CA 1
ATOM 3266 C C . GLY A 1 426 ? -12.261 5.685 32.098 1.00 91.81 426 GLY A C 1
ATOM 3267 O O . GLY A 1 426 ? -11.651 4.632 32.274 1.00 91.81 426 GLY A O 1
ATOM 3268 N N . ARG A 1 427 ? -13.413 5.745 31.436 1.00 93.44 427 ARG A N 1
ATOM 3269 C CA . ARG A 1 427 ? -14.024 4.606 30.746 1.00 93.44 427 ARG A CA 1
ATOM 3270 C C . ARG A 1 427 ? -13.807 4.715 29.248 1.00 93.44 427 ARG A C 1
ATOM 3272 O O . ARG A 1 427 ? -13.768 5.820 28.702 1.00 93.44 427 ARG A O 1
ATOM 3279 N N . VAL A 1 428 ? -13.694 3.567 28.594 1.00 95.25 428 VAL A N 1
ATOM 3280 C CA . VAL A 1 428 ? -13.424 3.497 27.160 1.00 95.25 428 VAL A CA 1
ATOM 3281 C C . VAL A 1 428 ? -14.730 3.514 26.374 1.00 95.25 428 VAL A C 1
ATOM 3283 O O . VAL A 1 428 ? -15.649 2.747 26.651 1.00 95.25 428 VAL A O 1
ATOM 3286 N N . VAL A 1 429 ? -14.809 4.385 25.373 1.00 93.88 429 VAL A N 1
ATOM 3287 C CA . VAL A 1 429 ? -15.915 4.443 24.408 1.00 93.88 429 VAL A CA 1
ATOM 3288 C C . VAL A 1 429 ? -15.371 4.601 22.991 1.00 93.88 429 VAL A C 1
ATOM 3290 O O . VAL A 1 429 ? -14.196 4.908 22.792 1.00 93.88 429 VAL A O 1
ATOM 3293 N N . TRP A 1 430 ? -16.224 4.420 21.986 1.00 94.00 430 TRP A N 1
ATOM 3294 C CA . TRP A 1 430 ? -15.856 4.702 20.601 1.00 94.00 430 TRP A CA 1
ATOM 3295 C C . TRP A 1 430 ? -15.860 6.202 20.308 1.00 94.00 430 TRP A C 1
ATOM 3297 O O . TRP A 1 430 ? -16.831 6.903 20.597 1.00 94.00 430 TRP A O 1
ATOM 3307 N N . GLY A 1 431 ? -14.792 6.672 19.667 1.00 94.38 431 GLY A N 1
ATOM 3308 C CA . GLY A 1 431 ? -14.721 7.985 19.041 1.00 94.38 431 GLY A CA 1
ATOM 3309 C C . GLY A 1 431 ? -14.621 7.864 17.524 1.00 94.38 431 GLY A C 1
ATOM 3310 O O . GLY A 1 431 ? -13.922 6.992 17.004 1.00 94.38 431 GLY A O 1
ATOM 3311 N N . HIS A 1 432 ? -15.293 8.761 16.801 1.00 94.62 432 HIS A N 1
ATOM 3312 C CA . HIS A 1 432 ? -15.086 8.936 15.367 1.00 94.62 432 HIS A CA 1
ATOM 3313 C C . HIS A 1 432 ? -14.563 10.341 15.072 1.00 94.62 432 HIS A C 1
ATOM 3315 O O . HIS A 1 432 ? -15.160 11.352 15.444 1.00 94.62 432 HIS A O 1
ATOM 3321 N N . LEU A 1 433 ? -13.442 10.405 14.367 1.00 94.19 433 LEU A N 1
ATOM 3322 C CA . LEU A 1 433 ? -12.796 11.637 13.962 1.00 94.19 433 LEU A CA 1
ATOM 3323 C C . LEU A 1 433 ? -13.683 12.417 12.986 1.00 94.19 433 LEU A C 1
ATOM 3325 O O . LEU A 1 433 ? -14.124 11.891 11.959 1.00 94.19 433 LEU A O 1
ATOM 3329 N N . VAL A 1 434 ? -13.909 13.687 13.300 1.00 89.69 434 VAL A N 1
ATOM 3330 C CA . VAL A 1 434 ? -14.593 14.657 12.441 1.00 89.69 434 VAL A CA 1
ATOM 3331 C C . VAL A 1 434 ? -13.564 15.405 11.599 1.00 89.69 434 VAL A C 1
ATOM 3333 O O . VAL A 1 434 ? -13.702 15.490 10.378 1.00 89.69 434 VAL A O 1
ATOM 3336 N N . LEU A 1 435 ? -12.515 15.920 12.245 1.00 88.31 435 LEU A N 1
ATOM 3337 C CA . LEU A 1 435 ? -11.516 16.775 11.614 1.00 88.31 435 LEU A CA 1
ATOM 3338 C C . LEU A 1 435 ? -10.172 16.718 12.354 1.00 88.31 435 LEU A C 1
ATOM 3340 O O . LEU A 1 435 ? -10.149 16.634 13.574 1.00 88.31 435 LEU A O 1
ATOM 3344 N N . THR A 1 436 ? -9.066 16.795 11.617 1.00 90.25 436 THR A N 1
ATOM 3345 C CA . THR A 1 436 ? -7.703 17.025 12.127 1.00 90.25 436 THR A CA 1
ATOM 3346 C C . THR A 1 436 ? -6.814 17.499 10.972 1.00 90.25 436 THR A C 1
ATOM 3348 O O . THR A 1 436 ? -7.256 17.503 9.816 1.00 90.25 436 THR A O 1
ATOM 3351 N N . SER A 1 437 ? -5.567 17.845 11.284 1.00 85.12 437 SER A N 1
ATOM 3352 C CA . SER A 1 437 ? -4.532 18.170 10.307 1.00 85.12 437 SER A CA 1
ATOM 3353 C C . SER A 1 437 ? -4.275 17.005 9.352 1.00 85.12 437 SER A C 1
ATOM 3355 O O . SER A 1 437 ? -4.163 15.846 9.759 1.00 85.12 437 SER A O 1
ATOM 3357 N N . ARG A 1 438 ? -4.089 17.315 8.063 1.00 83.06 438 ARG A N 1
ATOM 3358 C CA . ARG A 1 438 ? -3.694 16.317 7.051 1.00 83.06 438 ARG A CA 1
ATOM 3359 C C . ARG A 1 438 ? -2.370 15.629 7.392 1.00 83.06 438 ARG A C 1
ATOM 3361 O O . ARG A 1 438 ? -2.173 14.490 6.992 1.00 83.06 438 ARG A O 1
ATOM 3368 N N . LEU A 1 439 ? -1.507 16.284 8.168 1.00 82.19 439 LEU A N 1
ATOM 3369 C CA . LEU A 1 439 ? -0.211 15.743 8.575 1.00 82.19 439 LEU A CA 1
ATOM 3370 C C . LEU A 1 439 ? -0.344 14.460 9.407 1.00 82.19 439 LEU A C 1
ATOM 3372 O O . LEU A 1 439 ? 0.525 13.602 9.306 1.00 82.19 439 LEU A O 1
ATOM 3376 N N . MET A 1 440 ? -1.443 14.268 10.150 1.00 85.94 440 MET A N 1
ATOM 3377 C CA . MET A 1 440 ? -1.671 13.036 10.924 1.00 85.94 440 MET A CA 1
ATOM 3378 C C . MET A 1 440 ? -1.854 11.788 10.050 1.00 85.94 440 MET A C 1
ATOM 3380 O O . MET A 1 440 ? -1.647 10.679 10.532 1.00 85.94 440 MET A O 1
ATOM 3384 N N . PHE A 1 441 ? -2.222 11.952 8.775 1.00 82.44 441 PHE A N 1
ATOM 3385 C CA . PHE A 1 441 ? -2.390 10.852 7.815 1.00 82.44 441 PHE A CA 1
ATOM 3386 C C . PHE A 1 441 ? -1.084 10.489 7.089 1.00 82.44 441 PHE A C 1
ATOM 3388 O O . PHE A 1 441 ? -1.072 9.575 6.272 1.00 82.44 441 PHE A O 1
ATOM 3395 N N . HIS A 1 442 ? 0.014 11.189 7.385 1.00 77.00 442 HIS A N 1
ATOM 3396 C CA . HIS A 1 442 ? 1.334 10.958 6.802 1.00 77.00 442 HIS A CA 1
ATOM 3397 C C . HIS A 1 442 ? 2.373 10.680 7.904 1.00 77.00 442 HIS A C 1
ATOM 3399 O O . HIS A 1 442 ? 2.149 11.057 9.063 1.00 77.00 442 HIS A O 1
ATOM 3405 N N . PRO A 1 443 ? 3.510 10.035 7.579 1.00 73.19 443 PRO A N 1
ATOM 3406 C CA . PRO A 1 443 ? 4.628 9.895 8.510 1.00 73.19 443 PRO A CA 1
ATOM 3407 C C . PRO A 1 443 ? 5.113 11.261 9.013 1.00 73.19 443 PRO A C 1
ATOM 3409 O O . PRO A 1 443 ? 5.172 12.228 8.253 1.00 73.19 443 PRO A O 1
ATOM 3412 N N . GLY A 1 444 ? 5.458 11.352 10.294 1.00 77.81 444 GLY A N 1
ATOM 3413 C CA . GLY A 1 444 ? 5.939 12.589 10.900 1.00 77.81 444 GLY A CA 1
ATOM 3414 C C . GLY A 1 444 ? 6.141 12.446 12.403 1.00 77.81 444 GLY A C 1
ATOM 3415 O O . GLY A 1 444 ? 5.658 11.492 12.999 1.00 77.81 444 GLY A O 1
ATOM 3416 N N . ALA A 1 445 ? 6.844 13.404 13.005 1.00 77.00 445 ALA A N 1
ATOM 3417 C CA . ALA A 1 445 ? 7.124 13.412 14.443 1.00 77.00 445 ALA A CA 1
ATOM 3418 C C . ALA A 1 445 ? 6.118 14.248 15.256 1.00 77.00 445 ALA A C 1
ATOM 3420 O O . ALA A 1 445 ? 6.078 14.152 16.477 1.00 77.00 445 ALA A O 1
ATOM 3421 N N . GLU A 1 446 ? 5.320 15.094 14.597 1.00 83.31 446 GLU A N 1
ATOM 3422 C CA . GLU A 1 446 ? 4.446 16.049 15.281 1.00 83.31 446 GLU A CA 1
ATOM 3423 C C . GLU A 1 446 ? 3.035 15.498 15.501 1.00 83.31 446 GLU A C 1
ATOM 3425 O O . GLU A 1 446 ? 2.366 15.058 14.560 1.00 83.31 446 GLU A O 1
ATOM 3430 N N . SER A 1 447 ? 2.577 15.575 16.748 1.00 89.94 447 SER A N 1
ATOM 3431 C CA . SER A 1 447 ? 1.200 15.299 17.160 1.00 89.94 447 SER A CA 1
ATOM 3432 C C . SER A 1 447 ? 0.314 16.525 16.936 1.00 89.94 447 SER A C 1
ATOM 3434 O O . SER A 1 447 ? 0.753 17.668 17.088 1.00 89.94 447 SER A O 1
ATOM 3436 N N . HIS A 1 448 ? -0.952 16.304 16.578 1.00 89.81 448 HIS A N 1
ATOM 3437 C CA . HIS A 1 448 ? -1.873 17.388 16.234 1.00 89.81 448 HIS A CA 1
ATOM 3438 C C . HIS A 1 448 ? -3.223 17.263 16.948 1.00 89.81 448 HIS A C 1
ATOM 3440 O O . HIS A 1 448 ? -3.694 16.155 17.226 1.00 89.81 448 HIS A O 1
ATOM 3446 N N . PRO A 1 449 ? -3.900 18.395 17.209 1.00 92.56 449 PRO A N 1
ATOM 3447 C CA . PRO A 1 449 ? -5.266 18.366 17.695 1.00 92.56 449 PRO A CA 1
ATOM 3448 C C . PRO A 1 449 ? -6.240 17.894 16.608 1.00 92.56 449 PRO A C 1
ATOM 3450 O O . PRO A 1 449 ? -5.985 17.946 15.400 1.00 92.56 449 PRO A O 1
ATOM 3453 N N . GLY A 1 450 ? -7.407 17.454 17.051 1.00 92.62 450 GLY A N 1
ATOM 3454 C CA . GLY A 1 450 ? -8.535 17.137 16.195 1.00 92.62 450 GLY A CA 1
ATOM 3455 C C . GLY A 1 450 ? -9.858 17.269 16.933 1.00 92.62 450 GLY A C 1
ATOM 3456 O O . GLY A 1 450 ? -9.910 17.611 18.113 1.00 92.62 450 GLY A O 1
ATOM 3457 N N . PHE A 1 451 ? -10.934 16.959 16.225 1.00 95.12 451 PHE A N 1
ATOM 3458 C CA . PHE A 1 451 ? -12.292 16.903 16.745 1.00 95.12 451 PHE A CA 1
ATOM 3459 C C . PHE A 1 451 ? -12.833 15.490 16.618 1.00 95.12 451 PHE A C 1
ATOM 3461 O O . PHE A 1 451 ? -12.770 14.891 15.542 1.00 95.12 451 PHE A O 1
ATOM 3468 N N . VAL A 1 452 ? -13.411 14.981 17.699 1.00 96.50 452 VAL A N 1
ATOM 3469 C CA . VAL A 1 452 ? -14.008 13.649 17.768 1.00 96.50 452 VAL A CA 1
ATOM 3470 C C . VAL A 1 452 ? -15.464 13.756 18.207 1.00 96.50 452 VAL A C 1
ATOM 3472 O O . VAL A 1 452 ? -15.795 14.515 19.119 1.00 96.50 452 VAL A O 1
ATOM 3475 N N . VAL A 1 453 ? -16.334 12.996 17.542 1.00 95.12 453 VAL A N 1
ATOM 3476 C CA . VAL A 1 453 ? -17.711 12.770 17.985 1.00 95.12 453 VAL A CA 1
ATOM 3477 C C . VAL A 1 453 ? -17.803 11.406 18.652 1.00 95.12 453 VAL A C 1
ATOM 3479 O O . VAL A 1 453 ? -17.239 10.428 18.158 1.00 95.12 453 VAL A O 1
ATOM 3482 N N . TYR A 1 454 ? -18.500 11.343 19.779 1.00 94.75 454 TYR A N 1
ATOM 3483 C CA . TYR A 1 454 ? -18.639 10.121 20.562 1.00 94.75 454 TYR A CA 1
ATOM 3484 C C . TYR A 1 454 ? -19.973 10.085 21.299 1.00 94.75 454 TYR A C 1
ATOM 3486 O O . TYR A 1 454 ? -20.611 11.113 21.550 1.00 94.75 454 TYR A O 1
ATOM 3494 N N . ASP A 1 455 ? -20.389 8.869 21.639 1.00 91.62 455 ASP A N 1
ATOM 3495 C CA . ASP A 1 455 ? -21.501 8.636 22.546 1.00 91.62 455 ASP A CA 1
ATOM 3496 C C . ASP A 1 455 ? -20.966 8.591 23.978 1.00 91.62 455 ASP A C 1
ATOM 3498 O O . ASP A 1 455 ? -20.244 7.645 24.318 1.00 91.62 455 ASP A O 1
ATOM 3502 N N . PRO A 1 456 ? -21.316 9.555 24.848 1.00 88.50 456 PRO A N 1
ATOM 3503 C CA . PRO A 1 456 ? -20.917 9.481 26.237 1.00 88.50 456 PRO A CA 1
ATOM 3504 C C . PRO A 1 456 ? -21.492 8.238 26.909 1.00 88.50 456 PRO A C 1
ATOM 3506 O O . PRO A 1 456 ? -20.930 7.836 27.900 1.00 88.50 456 PRO A O 1
ATOM 3509 N N . ALA A 1 457 ? -22.543 7.571 26.431 1.00 84.06 457 ALA A N 1
ATOM 3510 C CA . ALA A 1 457 ? -22.995 6.310 27.024 1.00 84.06 457 ALA A CA 1
ATOM 3511 C C . ALA A 1 457 ? -22.210 5.074 26.537 1.00 84.06 457 ALA A C 1
ATOM 3513 O O . ALA A 1 457 ? -22.411 3.993 27.086 1.00 84.06 457 ALA A O 1
ATOM 3514 N N . GLY A 1 458 ? -21.341 5.214 25.528 1.00 82.56 458 GLY A N 1
ATOM 3515 C CA . GLY A 1 458 ? -20.541 4.120 24.969 1.00 82.56 458 GLY A CA 1
ATOM 3516 C C . GLY A 1 458 ? -21.333 3.053 24.208 1.00 82.56 458 GLY A C 1
ATOM 3517 O O . GLY A 1 458 ? -20.827 1.953 24.020 1.00 82.56 458 GLY A O 1
ATOM 3518 N N . ARG A 1 459 ? -22.573 3.336 23.789 1.00 80.25 459 ARG A N 1
ATOM 3519 C CA . ARG A 1 459 ? -23.481 2.338 23.191 1.00 80.25 459 ARG A CA 1
ATOM 3520 C C . ARG A 1 459 ? -23.398 2.283 21.672 1.00 80.25 459 ARG A C 1
ATOM 3522 O O . ARG A 1 459 ? -23.821 1.297 21.074 1.00 80.25 459 ARG A O 1
ATOM 3529 N N . LEU A 1 460 ? -22.937 3.359 21.040 1.00 76.75 460 LEU A N 1
ATOM 3530 C CA . LEU A 1 460 ? -22.883 3.461 19.586 1.00 76.75 460 LEU A CA 1
ATOM 3531 C C . LEU A 1 460 ? -21.564 2.938 19.018 1.00 76.75 460 LEU A C 1
ATOM 3533 O O . LEU A 1 460 ? -20.484 3.238 19.523 1.00 76.75 460 LEU A O 1
ATOM 3537 N N . LEU A 1 461 ? -21.685 2.182 17.926 1.00 80.25 461 LEU A N 1
ATOM 3538 C CA . LEU A 1 461 ? -20.562 1.638 17.169 1.00 80.25 461 LEU A CA 1
ATOM 3539 C C . LEU A 1 461 ? -19.945 2.693 16.232 1.00 80.25 461 LEU A C 1
ATOM 3541 O O . LEU A 1 461 ? -20.632 3.648 15.837 1.00 80.25 461 LEU A O 1
ATOM 3545 N N . PRO A 1 462 ? -18.681 2.509 15.802 1.00 81.12 462 PRO A N 1
ATOM 3546 C CA . PRO A 1 462 ? -18.005 3.418 14.878 1.00 81.12 462 PRO A CA 1
ATOM 3547 C C . PRO A 1 462 ? -18.790 3.730 13.601 1.00 81.12 462 PRO A C 1
ATOM 3549 O O . PRO A 1 462 ? -18.816 4.885 13.172 1.00 81.12 462 PRO A O 1
ATOM 3552 N N . ALA A 1 463 ? -19.482 2.744 13.021 1.00 69.81 463 ALA A N 1
ATOM 3553 C CA . ALA A 1 463 ? -20.288 2.934 11.814 1.00 69.81 463 ALA A CA 1
ATOM 3554 C C . ALA A 1 463 ? -21.430 3.953 12.008 1.00 69.81 463 ALA A C 1
ATOM 3556 O O . ALA A 1 463 ? -21.682 4.784 11.132 1.00 69.81 463 ALA A O 1
ATOM 3557 N N . ALA A 1 464 ? -22.085 3.951 13.175 1.00 70.81 464 ALA A N 1
ATOM 3558 C CA . ALA A 1 464 ? -23.137 4.914 13.501 1.00 70.81 464 ALA A CA 1
ATOM 3559 C C . ALA A 1 464 ? -22.560 6.323 13.725 1.00 70.81 464 ALA A C 1
ATOM 3561 O O . ALA A 1 464 ? -23.100 7.315 13.225 1.00 70.81 464 ALA A O 1
ATOM 3562 N N . LEU A 1 465 ? -21.418 6.414 14.415 1.00 78.94 465 LEU A N 1
ATOM 3563 C CA . LEU A 1 465 ? -20.711 7.678 14.641 1.00 78.94 465 LEU A CA 1
ATOM 3564 C C . LEU A 1 465 ? -20.174 8.283 13.333 1.00 78.94 465 LEU A C 1
ATOM 3566 O O . LEU A 1 465 ? -20.185 9.504 13.175 1.00 78.94 465 LEU A O 1
ATOM 3570 N N . GLN A 1 466 ? -19.777 7.456 12.360 1.00 80.62 466 GLN A N 1
ATOM 3571 C CA . GLN A 1 466 ? -19.285 7.900 11.053 1.00 80.62 466 GLN A CA 1
ATOM 3572 C C . GLN A 1 466 ? -20.306 8.760 10.301 1.00 80.62 466 GLN A C 1
ATOM 3574 O O . GLN A 1 466 ? -19.944 9.777 9.702 1.00 80.62 466 GLN A O 1
ATOM 3579 N N . VAL A 1 467 ? -21.584 8.365 10.320 1.00 70.69 467 VAL A N 1
ATOM 3580 C CA . VAL A 1 467 ? -22.662 9.109 9.648 1.00 70.69 467 VAL A CA 1
ATOM 3581 C C . VAL A 1 467 ? -22.775 10.518 10.231 1.00 70.69 467 VAL A C 1
ATOM 3583 O O . VAL A 1 467 ? -22.862 11.498 9.489 1.00 70.69 467 VAL A O 1
ATOM 3586 N N . VAL A 1 468 ? -22.702 10.625 11.558 1.00 76.75 468 VAL A N 1
ATOM 3587 C CA . VAL A 1 468 ? -22.759 11.900 12.281 1.00 76.75 468 VAL A CA 1
ATOM 3588 C C . VAL A 1 468 ? -21.509 12.736 12.010 1.00 76.75 468 VAL A C 1
ATOM 3590 O O . VAL A 1 468 ? -21.628 13.911 11.670 1.00 76.75 468 VAL A O 1
ATOM 3593 N N . ALA A 1 469 ? -20.319 12.133 12.061 1.00 79.25 469 ALA A N 1
ATOM 3594 C CA . ALA A 1 469 ? -19.056 12.812 11.778 1.00 79.25 469 ALA A CA 1
ATOM 3595 C C . ALA A 1 469 ? -19.028 13.434 10.370 1.00 79.25 469 ALA A C 1
ATOM 3597 O O . ALA A 1 469 ? -18.603 14.578 10.205 1.00 79.25 469 ALA A O 1
ATOM 3598 N N . ARG A 1 470 ? -19.540 12.720 9.355 1.00 76.00 470 ARG A N 1
ATOM 3599 C CA . ARG A 1 470 ? -19.652 13.239 7.979 1.00 76.00 470 ARG A CA 1
ATOM 3600 C C . ARG A 1 470 ? -20.588 14.444 7.889 1.00 76.00 470 ARG A C 1
ATOM 3602 O O . ARG A 1 470 ? -20.249 15.413 7.214 1.00 76.00 470 ARG A O 1
ATOM 3609 N N . ARG A 1 471 ? -21.735 14.405 8.576 1.00 78.25 471 ARG A N 1
ATOM 3610 C CA . ARG A 1 471 ? -22.690 15.528 8.624 1.00 78.25 471 ARG A CA 1
ATOM 3611 C C . ARG A 1 471 ? -22.100 16.748 9.334 1.00 78.25 471 ARG A C 1
ATOM 3613 O O . ARG A 1 471 ? -22.224 17.854 8.822 1.00 78.25 471 ARG A O 1
ATOM 3620 N N . LEU A 1 472 ? -21.402 16.547 10.454 1.00 81.25 472 LEU A N 1
ATOM 3621 C CA . LEU A 1 472 ? -20.700 17.616 11.173 1.00 81.25 472 LEU A CA 1
ATOM 3622 C C . LEU A 1 472 ? -19.619 18.268 10.300 1.00 81.25 472 LEU A C 1
ATOM 3624 O O . LEU A 1 472 ? -19.552 19.489 10.212 1.00 81.25 472 LEU A O 1
ATOM 3628 N N . LEU A 1 473 ? -18.820 17.468 9.588 1.00 78.19 473 LEU A N 1
ATOM 3629 C CA . LEU A 1 473 ? -17.810 17.989 8.664 1.00 78.19 473 LEU A CA 1
ATOM 3630 C C . LEU A 1 473 ? -18.433 18.743 7.475 1.00 78.19 473 LEU A C 1
ATOM 3632 O O . LEU A 1 473 ? -17.845 19.708 6.986 1.00 78.19 473 LEU A O 1
ATOM 3636 N N . ALA A 1 474 ? -19.615 18.330 7.006 1.00 73.50 474 ALA A N 1
ATOM 3637 C CA . ALA A 1 474 ? -20.320 19.003 5.918 1.00 73.50 474 ALA A CA 1
ATOM 3638 C C . ALA A 1 474 ? -20.749 20.434 6.285 1.00 73.50 474 ALA A C 1
ATOM 3640 O O . ALA A 1 474 ? -20.679 21.302 5.416 1.00 73.50 474 ALA A O 1
ATOM 3641 N N . LEU A 1 475 ? -21.074 20.710 7.560 1.00 73.31 475 LEU A N 1
ATOM 3642 C CA . LEU A 1 475 ? -21.386 22.069 8.036 1.00 73.31 475 LEU A CA 1
ATOM 3643 C C . LEU A 1 475 ? -20.259 23.069 7.735 1.00 73.31 475 LEU A C 1
ATOM 3645 O O . LEU A 1 475 ? -20.517 24.197 7.314 1.00 73.31 475 LEU A O 1
ATOM 3649 N N . ARG A 1 476 ? -18.997 22.631 7.880 1.00 69.88 476 ARG A N 1
ATOM 3650 C CA . ARG A 1 476 ? -17.806 23.436 7.553 1.00 69.88 476 ARG A CA 1
ATOM 3651 C C . ARG A 1 476 ? -17.785 23.839 6.074 1.00 69.88 476 ARG A C 1
ATOM 3653 O O . ARG A 1 476 ? -17.323 24.925 5.750 1.00 69.88 476 ARG A O 1
ATOM 3660 N N . ARG A 1 477 ? -18.271 22.973 5.176 1.00 58.22 477 ARG A N 1
ATOM 3661 C CA . ARG A 1 477 ? -18.255 23.185 3.715 1.00 58.22 477 ARG A CA 1
ATOM 3662 C C . ARG A 1 477 ? -19.421 24.049 3.235 1.00 58.22 477 ARG A C 1
ATOM 3664 O O . ARG A 1 477 ? -19.238 24.860 2.335 1.00 58.22 477 ARG A O 1
ATOM 3671 N N . THR A 1 478 ? -20.598 23.913 3.843 1.00 55.41 478 THR A N 1
ATOM 3672 C CA . THR A 1 478 ? -21.792 24.706 3.495 1.00 55.41 478 THR A CA 1
ATOM 3673 C C . THR A 1 478 ? -21.708 26.155 3.971 1.00 55.41 478 THR A C 1
ATOM 3675 O O . THR A 1 478 ? -22.264 27.034 3.318 1.00 55.41 478 THR A O 1
ATOM 3678 N N . ALA A 1 479 ? -20.956 26.433 5.042 1.00 51.88 479 ALA A N 1
ATOM 3679 C CA . ALA A 1 479 ? -20.688 27.800 5.498 1.00 51.88 479 ALA A CA 1
ATOM 3680 C C . ALA A 1 479 ? -19.935 28.652 4.455 1.00 51.88 479 ALA A C 1
ATOM 3682 O O . ALA A 1 479 ? -20.054 29.874 4.463 1.00 51.88 479 ALA A O 1
ATOM 3683 N N . SER A 1 480 ? -19.203 28.019 3.528 1.00 44.41 480 SER A N 1
ATOM 3684 C CA . SER A 1 480 ? -18.545 28.699 2.404 1.00 44.41 480 SER A CA 1
ATOM 3685 C C . SER A 1 480 ? -19.446 28.900 1.175 1.00 44.41 480 SER A C 1
ATOM 3687 O O . SER A 1 480 ? -19.019 29.580 0.249 1.00 44.41 480 SER A O 1
ATOM 3689 N N . ALA A 1 481 ? -20.662 28.334 1.142 1.00 39.31 481 ALA A N 1
ATOM 3690 C CA . ALA A 1 481 ? -21.518 28.319 -0.051 1.00 39.31 481 ALA A CA 1
ATOM 3691 C C . ALA A 1 481 ? -22.911 28.957 0.125 1.00 39.31 481 ALA A C 1
ATOM 3693 O O . ALA A 1 481 ? -23.585 29.183 -0.875 1.00 39.31 481 ALA A O 1
ATOM 3694 N N . VAL A 1 482 ? -23.366 29.265 1.347 1.00 36.28 482 VAL A N 1
ATOM 3695 C CA . VAL A 1 482 ? -24.735 29.767 1.573 1.00 36.28 482 VAL A CA 1
ATOM 3696 C C . VAL A 1 482 ? -24.734 30.998 2.480 1.00 36.28 482 VAL A C 1
ATOM 3698 O O . VAL A 1 482 ? -24.601 30.915 3.699 1.00 36.28 482 VAL A O 1
ATOM 3701 N N . HIS A 1 483 ? -24.922 32.168 1.873 1.00 42.62 483 HIS A N 1
ATOM 3702 C CA . HIS A 1 483 ? -25.717 33.231 2.479 1.00 42.62 483 HIS A CA 1
ATOM 3703 C C . HIS A 1 483 ? -27.126 33.128 1.889 1.00 42.62 483 HIS A C 1
ATOM 3705 O O . HIS A 1 483 ? -27.253 33.052 0.671 1.00 42.62 483 HIS A O 1
ATOM 3711 N N . ALA A 1 484 ? -28.127 33.182 2.773 1.00 39.88 484 ALA A N 1
ATOM 3712 C CA . ALA A 1 484 ? -29.575 33.287 2.545 1.00 39.88 484 ALA A CA 1
ATOM 3713 C C . ALA A 1 484 ? -30.410 32.024 2.872 1.00 39.88 484 ALA A C 1
ATOM 3715 O O . ALA A 1 484 ? -30.166 30.934 2.373 1.00 39.88 484 ALA A O 1
ATOM 3716 N N . GLU A 1 485 ? -31.435 32.264 3.704 1.00 35.88 485 GLU A N 1
ATOM 3717 C CA . GLU A 1 485 ? -32.669 31.476 3.902 1.00 35.88 485 GLU A CA 1
ATOM 3718 C C . GLU A 1 485 ? -32.685 30.277 4.876 1.00 35.88 485 GLU A C 1
ATOM 3720 O O . GLU A 1 485 ? -33.246 29.232 4.580 1.00 35.88 485 GLU A O 1
ATOM 3725 N N . ALA A 1 486 ? -32.168 30.453 6.097 1.00 43.75 486 ALA A N 1
ATOM 3726 C CA . ALA A 1 486 ? -32.770 29.975 7.362 1.00 43.75 486 ALA A CA 1
ATOM 3727 C C . ALA A 1 486 ? -31.861 30.393 8.528 1.00 43.75 486 ALA A C 1
ATOM 3729 O O . ALA A 1 486 ? -30.641 30.304 8.406 1.00 43.75 486 ALA A O 1
ATOM 3730 N N . ALA A 1 487 ? -32.415 30.842 9.659 1.00 40.81 487 ALA A N 1
ATOM 3731 C CA . ALA A 1 487 ? -31.610 31.073 10.860 1.00 40.81 487 ALA A CA 1
ATOM 3732 C C . ALA A 1 487 ? -31.010 29.727 11.322 1.00 40.81 487 ALA A C 1
ATOM 3734 O O . ALA A 1 487 ? -31.785 28.825 11.652 1.00 40.81 487 ALA A O 1
ATOM 3735 N N . PRO A 1 488 ? -29.674 29.540 11.312 1.00 53.16 488 PRO A N 1
ATOM 3736 C CA . PRO A 1 488 ? -29.082 28.293 11.772 1.00 53.16 488 PRO A CA 1
ATOM 3737 C C . PRO A 1 488 ? -29.388 28.102 13.261 1.00 53.16 488 PRO A C 1
ATOM 3739 O O . PRO A 1 488 ? -29.325 29.053 14.041 1.00 53.16 488 PRO A O 1
ATOM 3742 N N . ASP A 1 489 ? -29.711 26.868 13.652 1.00 67.19 489 ASP A N 1
ATOM 3743 C CA . ASP A 1 489 ? -29.752 26.446 15.055 1.00 67.19 489 ASP A CA 1
ATOM 3744 C C . ASP A 1 489 ? -28.472 26.942 15.758 1.00 67.19 489 ASP A C 1
ATOM 3746 O O . ASP A 1 489 ? -27.365 26.729 15.253 1.00 67.19 489 ASP A O 1
ATOM 3750 N N . ALA A 1 490 ? -28.604 27.640 16.891 1.00 72.44 490 ALA A N 1
ATOM 3751 C CA . ALA A 1 490 ? -27.481 28.282 17.583 1.00 72.44 490 ALA A CA 1
ATOM 3752 C C . ALA A 1 490 ? -26.353 27.283 17.901 1.00 72.44 490 ALA A C 1
ATOM 3754 O O . ALA A 1 490 ? -25.171 27.627 17.865 1.00 72.44 490 ALA A O 1
ATOM 3755 N N . LEU A 1 491 ? -26.717 26.020 18.139 1.00 73.25 491 LEU A N 1
ATOM 3756 C CA . LEU A 1 491 ? -25.777 24.931 18.379 1.00 73.25 491 LEU A CA 1
ATOM 3757 C C . LEU A 1 491 ? -25.010 24.524 17.106 1.00 73.25 491 LEU A C 1
ATOM 3759 O O . LEU A 1 491 ? -23.812 24.245 17.162 1.00 73.25 491 LEU A O 1
ATOM 3763 N N . ALA A 1 492 ? -25.667 24.538 15.943 1.00 74.94 492 ALA A N 1
ATOM 3764 C CA . ALA A 1 492 ? -25.028 24.275 14.654 1.00 74.94 492 ALA A CA 1
ATOM 3765 C C . ALA A 1 492 ? -24.073 25.412 14.250 1.00 74.94 492 ALA A C 1
ATOM 3767 O O . ALA A 1 492 ? -22.997 25.144 13.710 1.00 74.94 492 ALA A O 1
ATOM 3768 N N . ALA A 1 493 ? -24.427 26.664 14.559 1.00 77.38 493 ALA A N 1
ATOM 3769 C CA . ALA A 1 493 ? -23.552 27.818 14.356 1.00 77.38 493 ALA A CA 1
ATOM 3770 C C . ALA A 1 493 ? -22.281 27.722 15.220 1.00 77.38 493 ALA A C 1
ATOM 3772 O O . ALA A 1 493 ? -21.177 27.835 14.689 1.00 77.38 493 ALA A O 1
ATOM 3773 N N . ALA A 1 494 ? -22.429 27.403 16.512 1.00 79.69 494 ALA A N 1
ATOM 3774 C CA . ALA A 1 494 ? -21.301 27.223 17.427 1.00 79.69 494 ALA A CA 1
ATOM 3775 C C . ALA A 1 494 ? -20.348 26.106 16.967 1.00 79.69 494 ALA A C 1
ATOM 3777 O O . ALA A 1 494 ? -19.134 26.287 16.951 1.00 79.69 494 ALA A O 1
ATOM 3778 N N . ILE A 1 495 ? -20.876 24.958 16.529 1.00 83.75 495 ILE A N 1
ATOM 3779 C CA . ILE A 1 495 ? -20.050 23.868 15.982 1.00 83.75 495 ILE A CA 1
ATOM 3780 C C . ILE A 1 495 ? -19.342 24.292 14.693 1.00 83.75 495 ILE A C 1
ATOM 3782 O O . ILE A 1 495 ? -18.172 23.964 14.500 1.00 83.75 495 ILE A O 1
ATOM 3786 N N . THR A 1 496 ? -20.033 25.016 13.810 1.00 83.62 496 THR A N 1
ATOM 3787 C CA . THR A 1 496 ? -19.450 25.491 12.549 1.00 83.62 496 THR A CA 1
ATOM 3788 C C . THR A 1 496 ? -18.250 26.397 12.813 1.00 83.62 496 THR A C 1
ATOM 3790 O O . THR A 1 496 ? -17.208 26.199 12.194 1.00 83.62 496 THR A O 1
ATOM 3793 N N . GLU A 1 497 ? -18.364 27.326 13.765 1.00 83.25 497 GLU A N 1
ATOM 3794 C CA . GLU A 1 497 ? -17.265 28.198 14.194 1.00 83.25 497 GLU A CA 1
ATOM 3795 C C . GLU A 1 497 ? -16.068 27.391 14.720 1.00 83.25 497 GLU A C 1
ATOM 3797 O O . GLU A 1 497 ? -14.934 27.609 14.291 1.00 83.25 497 GLU A O 1
ATOM 3802 N N . GLN A 1 498 ? -16.308 26.389 15.575 1.00 85.25 498 GLN A N 1
ATOM 3803 C CA . GLN A 1 498 ? -15.235 25.528 16.087 1.00 85.25 498 GLN A CA 1
ATOM 3804 C C . GLN A 1 498 ? -14.515 24.764 14.968 1.00 85.25 498 GLN A C 1
ATOM 3806 O O . GLN A 1 498 ? -13.292 24.675 14.975 1.00 85.25 498 GLN A O 1
ATOM 3811 N N . LEU A 1 499 ? -15.250 24.243 13.981 1.00 84.25 499 LEU A N 1
ATOM 3812 C CA . LEU A 1 499 ? -14.683 23.445 12.889 1.00 84.25 499 LEU A CA 1
ATOM 3813 C C . LEU A 1 499 ? -13.948 24.274 11.822 1.00 84.25 499 LEU A C 1
ATOM 3815 O O . LEU A 1 499 ? -13.273 23.690 10.971 1.00 84.25 499 LEU A O 1
ATOM 3819 N N . GLN A 1 500 ? -14.059 25.608 11.825 1.00 82.81 500 GLN A N 1
ATOM 3820 C CA . GLN A 1 500 ? -13.320 26.459 10.882 1.00 82.81 500 GLN A CA 1
ATOM 3821 C C . GLN A 1 500 ? -11.812 26.446 11.147 1.00 82.81 500 GLN A C 1
ATOM 3823 O O . GLN A 1 500 ? -11.033 26.482 10.190 1.00 82.81 500 GLN A O 1
ATOM 3828 N N . ASN A 1 501 ? -11.411 26.341 12.415 1.00 80.56 501 ASN A N 1
ATOM 3829 C CA . ASN A 1 501 ? -10.019 26.338 12.840 1.00 80.56 501 ASN A CA 1
ATOM 3830 C C . ASN A 1 501 ? -9.679 25.027 13.566 1.00 80.56 501 ASN A C 1
ATOM 3832 O O . ASN A 1 501 ? -10.219 24.717 14.621 1.00 80.56 501 ASN A O 1
ATOM 3836 N N . GLU A 1 502 ? -8.732 24.273 13.012 1.00 74.00 502 GLU A N 1
ATOM 3837 C CA . GLU A 1 502 ? -8.288 22.975 13.544 1.00 74.00 502 GLU A CA 1
ATOM 3838 C C . GLU A 1 502 ? -7.589 23.092 14.910 1.00 74.00 502 GLU A C 1
ATOM 3840 O O . GLU A 1 502 ? -7.479 22.103 15.630 1.00 74.00 502 GLU A O 1
ATOM 3845 N N . LEU A 1 503 ? -7.171 24.303 15.292 1.00 79.19 503 LEU A N 1
ATOM 3846 C CA . LEU A 1 503 ? -6.583 24.615 16.595 1.00 79.19 503 LEU A CA 1
ATOM 3847 C C . LEU A 1 503 ? -7.614 25.068 17.642 1.00 79.19 503 LEU A C 1
ATOM 3849 O O . LEU A 1 503 ? -7.223 25.398 18.762 1.00 79.19 503 LEU A O 1
ATOM 3853 N N . SER A 1 504 ? -8.905 25.122 17.308 1.00 84.19 504 SER A N 1
ATOM 3854 C CA . SER A 1 504 ? -9.963 25.458 18.265 1.00 84.19 504 SER A CA 1
ATOM 3855 C C . SER A 1 504 ? -10.192 24.332 19.283 1.00 84.19 504 SER A C 1
ATOM 3857 O O . SER A 1 504 ? -9.954 23.154 19.008 1.00 84.19 504 SER A O 1
ATOM 3859 N N . CYS A 1 505 ? -10.667 24.697 20.478 1.00 84.94 505 CYS A N 1
ATOM 3860 C CA . CYS A 1 505 ? -10.886 23.766 21.583 1.00 84.94 505 CYS A CA 1
ATOM 3861 C C . CYS A 1 505 ? -12.369 23.713 21.977 1.00 84.94 505 CYS A C 1
ATOM 3863 O O . CYS A 1 505 ? -12.903 24.651 22.568 1.00 84.94 505 CYS A O 1
ATOM 3865 N N . ALA A 1 506 ? -13.018 22.585 21.690 1.00 88.75 506 ALA A N 1
ATOM 3866 C CA . ALA A 1 506 ? -14.380 22.264 22.087 1.00 88.75 506 ALA A CA 1
ATOM 3867 C C . ALA A 1 506 ? -14.395 21.264 23.253 1.00 88.75 506 ALA A C 1
ATOM 3869 O O . ALA A 1 506 ? -13.580 20.342 23.328 1.00 88.75 506 ALA A O 1
ATOM 3870 N N . ALA A 1 507 ? -15.358 21.430 24.159 1.00 90.81 507 ALA A N 1
ATOM 3871 C CA . ALA A 1 507 ? -15.480 20.653 25.388 1.00 90.81 507 ALA A CA 1
ATOM 3872 C C . ALA A 1 507 ? -16.885 20.053 25.513 1.00 90.81 507 ALA A C 1
ATOM 3874 O O . ALA A 1 507 ? -17.735 20.612 26.199 1.00 90.81 507 ALA A O 1
ATOM 3875 N N . GLY A 1 508 ? -17.149 18.938 24.830 1.00 89.81 508 GLY A N 1
ATOM 3876 C CA . GLY A 1 508 ? -18.434 18.245 24.929 1.00 89.81 508 GLY A CA 1
ATOM 3877 C C . GLY A 1 508 ? -19.613 19.070 24.412 1.00 89.81 508 GLY A C 1
ATOM 3878 O O . GLY A 1 508 ? -20.648 19.148 25.068 1.00 89.81 508 GLY A O 1
ATOM 3879 N N . LEU A 1 509 ? -19.467 19.700 23.244 1.00 91.50 509 LEU A N 1
ATOM 3880 C CA . LEU A 1 509 ? -20.578 20.383 22.584 1.00 91.50 509 LEU A CA 1
ATOM 3881 C C . LEU A 1 509 ? -21.624 19.353 22.157 1.00 91.50 509 LEU A C 1
ATOM 3883 O O . LEU A 1 509 ? -21.296 18.382 21.477 1.00 91.50 509 LEU A O 1
ATOM 3887 N N . ALA A 1 510 ? -22.880 19.561 22.543 1.00 89.50 510 ALA A N 1
ATOM 3888 C CA . ALA A 1 510 ? -23.961 18.678 22.129 1.00 89.50 510 ALA A CA 1
ATOM 3889 C C . ALA A 1 510 ? -24.129 18.707 20.603 1.00 89.50 510 ALA A C 1
ATOM 3891 O O . ALA A 1 510 ? -24.059 19.765 19.976 1.00 89.50 510 ALA A O 1
ATOM 3892 N N . VAL A 1 511 ? -24.362 17.544 19.997 1.00 84.62 511 VAL A N 1
ATOM 3893 C CA . VAL A 1 511 ? -24.671 17.460 18.566 1.00 84.62 511 VAL A CA 1
ATOM 3894 C C . VAL A 1 511 ? -26.123 17.921 18.329 1.00 84.62 511 VAL A C 1
ATOM 3896 O O . VAL A 1 511 ? -27.023 17.427 19.008 1.00 84.62 511 VAL A O 1
ATOM 3899 N N . PRO A 1 512 ? -26.386 18.833 17.368 1.00 79.56 512 PRO A N 1
ATOM 3900 C CA . PRO A 1 512 ? -27.727 19.323 17.056 1.00 79.56 512 PRO A CA 1
ATOM 3901 C C . PRO A 1 512 ? -28.710 18.212 16.708 1.00 79.56 512 PRO A C 1
ATOM 3903 O O . PRO A 1 512 ? -28.369 17.273 15.984 1.00 79.56 512 PRO A O 1
ATOM 3906 N N . GLN A 1 513 ? -29.965 18.369 17.142 1.00 71.81 513 GLN A N 1
ATOM 3907 C CA . GLN A 1 513 ? -31.023 17.381 16.896 1.00 71.81 513 GLN A CA 1
ATOM 3908 C C . GLN A 1 513 ? -31.303 17.166 15.402 1.00 71.81 513 GLN A C 1
ATOM 3910 O O . GLN A 1 513 ? -31.649 16.056 14.999 1.00 71.81 513 GLN A O 1
ATOM 3915 N N . GLY A 1 514 ? -31.085 18.194 14.571 1.00 63.19 514 GLY A N 1
ATOM 3916 C CA . GLY A 1 514 ? -31.158 18.086 13.109 1.00 63.19 514 GLY A CA 1
ATOM 3917 C C . GLY A 1 514 ? -30.064 17.205 12.487 1.00 63.19 514 GLY A C 1
ATOM 3918 O O . GLY A 1 514 ? -30.187 16.789 11.340 1.00 63.19 514 GLY A O 1
ATOM 3919 N N . ILE A 1 515 ? -29.002 16.888 13.235 1.00 61.91 515 ILE A N 1
ATOM 3920 C CA . ILE A 1 515 ? -27.884 16.042 12.795 1.00 61.91 515 ILE A CA 1
ATOM 3921 C C . ILE A 1 515 ? -27.967 14.650 13.429 1.00 61.91 515 ILE A C 1
ATOM 3923 O O . ILE A 1 515 ? -27.757 13.654 12.729 1.00 61.91 515 ILE A O 1
ATOM 3927 N N . SER A 1 516 ? -28.288 14.580 14.726 1.00 67.62 516 SER A N 1
ATOM 3928 C CA . SER A 1 516 ? -28.456 13.348 15.503 1.00 67.62 516 SER A CA 1
ATOM 3929 C C . SER A 1 516 ? -29.508 13.540 16.597 1.00 67.62 516 SER A C 1
ATOM 3931 O O . SER A 1 516 ? -29.406 14.465 17.393 1.00 67.62 516 SER A O 1
ATOM 3933 N N . ARG A 1 517 ? -30.472 12.615 16.708 1.00 59.69 517 ARG A N 1
ATOM 3934 C CA . ARG A 1 517 ? -31.428 12.568 17.837 1.00 59.69 517 ARG A CA 1
ATOM 3935 C C . ARG A 1 517 ? -30.830 11.951 19.111 1.00 59.69 517 ARG A C 1
ATOM 3937 O O . ARG A 1 517 ? -31.428 12.025 20.179 1.00 59.69 517 ARG A O 1
ATOM 3944 N N . SER A 1 518 ? -29.661 11.328 18.994 1.00 60.94 518 SER A N 1
ATOM 3945 C CA . SER A 1 518 ? -28.872 10.764 20.093 1.00 60.94 518 SER A CA 1
ATOM 3946 C C . SER A 1 518 ? -28.047 11.861 20.772 1.00 60.94 518 SER A C 1
ATOM 3948 O O . SER A 1 518 ? -27.489 12.706 20.070 1.00 60.94 518 SER A O 1
ATOM 3950 N N . GLY A 1 519 ? -27.958 11.831 22.111 1.00 78.56 519 GLY A N 1
ATOM 3951 C CA . GLY A 1 519 ? -27.221 12.783 22.962 1.00 78.56 519 GLY A CA 1
ATOM 3952 C C . GLY A 1 519 ? -25.696 12.687 22.833 1.00 78.56 519 GLY A C 1
ATOM 3953 O O . GLY A 1 519 ? -24.993 12.493 23.819 1.00 78.56 519 GLY A O 1
ATOM 3954 N N . LEU A 1 520 ? -25.209 12.769 21.597 1.00 89.88 520 LEU A N 1
ATOM 3955 C CA . LEU A 1 520 ? -23.805 12.707 21.219 1.00 89.88 520 LEU A CA 1
ATOM 3956 C C . LEU A 1 520 ? -23.092 14.009 21.559 1.00 89.88 520 LEU A C 1
ATOM 3958 O O . LEU A 1 520 ? -23.691 15.088 21.517 1.00 89.88 520 LEU A O 1
ATOM 3962 N N . LEU A 1 521 ? -21.791 13.898 21.814 1.00 93.56 521 LEU A N 1
ATOM 3963 C CA . LEU A 1 521 ? -20.928 15.027 22.131 1.00 93.56 521 LEU A CA 1
ATOM 3964 C C . LEU A 1 521 ? -19.805 15.164 21.099 1.00 93.56 521 LEU A C 1
ATOM 3966 O O . LEU A 1 521 ? -19.268 14.172 20.606 1.00 93.56 521 LEU A O 1
ATOM 3970 N N . LEU A 1 522 ? -19.443 16.410 20.803 1.00 94.62 522 LEU A N 1
ATOM 3971 C CA . LEU A 1 522 ? -18.275 16.807 20.027 1.00 94.62 522 LEU A CA 1
ATOM 3972 C C . LEU A 1 522 ? -17.235 17.414 20.974 1.00 94.62 522 LEU A C 1
ATOM 3974 O O . LEU A 1 522 ? -17.496 18.425 21.632 1.00 94.62 522 LEU A O 1
ATOM 3978 N N . SER A 1 523 ? -16.042 16.831 21.012 1.00 96.25 523 SER A N 1
ATOM 3979 C CA . SER A 1 523 ? -14.922 17.339 21.811 1.00 96.25 523 SER A CA 1
ATOM 3980 C C . SER A 1 523 ? -13.665 17.474 20.968 1.00 96.25 523 SER A C 1
ATOM 3982 O O . SER A 1 523 ? -13.470 16.745 19.994 1.00 96.25 523 SER A O 1
ATOM 3984 N N . SER A 1 524 ? -12.788 18.384 21.378 1.00 94.75 524 SER A N 1
ATOM 3985 C CA . SER A 1 524 ? -11.411 18.382 20.907 1.00 94.75 524 SER A CA 1
ATOM 3986 C C . SER A 1 524 ? -10.617 17.263 21.572 1.00 94.75 524 SER A C 1
ATOM 3988 O O . SER A 1 524 ? -10.811 16.964 22.751 1.00 94.75 524 SER A O 1
ATOM 3990 N N . ILE A 1 525 ? -9.708 16.671 20.809 1.00 94.75 525 ILE A N 1
ATOM 3991 C CA . ILE A 1 525 ? -8.810 15.595 21.222 1.00 94.75 525 ILE A CA 1
ATOM 3992 C C . ILE A 1 525 ? -7.387 15.940 20.783 1.00 94.75 525 ILE A C 1
ATOM 3994 O O . ILE A 1 525 ? -7.198 16.526 19.717 1.00 94.75 525 ILE A O 1
ATOM 3998 N N . TRP A 1 526 ? -6.391 15.580 21.590 1.00 94.00 526 TRP A N 1
ATOM 3999 C CA . TRP A 1 526 ? -4.989 15.628 21.181 1.00 94.00 526 TRP A CA 1
ATOM 4000 C C . TRP A 1 526 ? -4.584 14.247 20.664 1.00 94.00 526 TRP A C 1
ATOM 4002 O O . TRP A 1 526 ? -4.641 13.274 21.417 1.00 94.00 526 TRP A O 1
ATOM 4012 N N . LEU A 1 527 ? -4.254 14.141 19.376 1.00 93.88 527 LEU A N 1
ATOM 4013 C CA . LEU A 1 527 ? -3.877 12.872 18.759 1.00 93.88 527 LEU A CA 1
ATOM 4014 C C . LEU A 1 527 ? -2.369 12.687 18.892 1.00 93.88 527 LEU A C 1
ATOM 4016 O O . LEU A 1 527 ? -1.597 13.176 18.067 1.00 93.88 527 LEU A O 1
ATOM 4020 N N . GLU A 1 528 ? -1.971 12.002 19.956 1.00 93.19 528 GLU A N 1
ATOM 4021 C CA . GLU A 1 528 ? -0.580 11.666 20.227 1.00 93.19 528 GLU A CA 1
ATOM 4022 C C . GLU A 1 528 ? -0.110 10.533 19.300 1.00 93.19 528 GLU A C 1
ATOM 4024 O O . GLU A 1 528 ? -0.704 9.453 19.284 1.00 93.19 528 GLU A O 1
ATOM 4029 N N . ARG A 1 529 ? 0.950 10.757 18.515 1.00 90.69 529 ARG A N 1
ATOM 4030 C CA . ARG A 1 529 ? 1.402 9.789 17.502 1.00 90.69 529 ARG A CA 1
ATOM 4031 C C . ARG A 1 529 ? 1.821 8.457 18.098 1.00 90.69 529 ARG A C 1
ATOM 4033 O O . ARG A 1 529 ? 1.342 7.432 17.629 1.00 90.69 529 ARG A O 1
ATOM 4040 N N . LYS A 1 530 ? 2.606 8.458 19.181 1.00 90.38 530 LYS A N 1
ATOM 4041 C CA . LYS A 1 530 ? 3.014 7.221 19.880 1.00 90.38 530 LYS A CA 1
ATOM 4042 C C . LYS A 1 530 ? 1.825 6.395 20.396 1.00 90.38 530 LYS A C 1
ATOM 4044 O O . LYS A 1 530 ? 1.992 5.230 20.730 1.00 90.38 530 LYS A O 1
ATOM 4049 N N . HIS A 1 531 ? 0.620 6.971 20.468 1.00 93.75 531 HIS A N 1
ATOM 4050 C CA . HIS A 1 531 ? -0.609 6.273 20.864 1.00 93.75 531 HIS A CA 1
ATOM 4051 C C . HIS A 1 531 ? -1.396 5.689 19.688 1.00 93.75 531 HIS A C 1
ATOM 4053 O O . HIS A 1 531 ? -2.392 5.013 19.937 1.00 93.75 531 HIS A O 1
ATOM 4059 N N . LEU A 1 532 ? -0.983 5.925 18.441 1.00 91.94 532 LEU A N 1
ATOM 4060 C CA . LEU A 1 532 ? -1.591 5.359 17.237 1.00 91.94 532 LEU A CA 1
ATOM 4061 C C . LEU A 1 532 ? -0.781 4.156 16.725 1.00 91.94 532 LEU A C 1
ATOM 4063 O O . LEU A 1 532 ? 0.451 4.172 16.794 1.00 91.94 532 LEU A O 1
ATOM 4067 N N . PRO A 1 533 ? -1.437 3.136 16.143 1.00 87.44 533 PRO A N 1
ATOM 4068 C CA . PRO A 1 533 ? -0.736 2.105 15.383 1.00 87.44 533 PRO A CA 1
ATOM 4069 C C . PRO A 1 533 ? 0.104 2.741 14.267 1.00 87.44 533 PRO A C 1
ATOM 4071 O O . PRO A 1 533 ? -0.379 3.622 13.558 1.00 87.44 533 PRO A O 1
ATOM 4074 N N . ALA A 1 534 ? 1.363 2.314 14.132 1.00 79.19 534 ALA A N 1
ATOM 4075 C CA . ALA A 1 534 ? 2.322 2.860 13.163 1.00 79.19 534 ALA A CA 1
ATOM 4076 C C . ALA A 1 534 ? 2.537 4.390 13.240 1.00 79.19 534 ALA A C 1
ATOM 4078 O O . ALA A 1 534 ? 2.974 4.998 12.264 1.00 79.19 534 ALA A O 1
ATOM 4079 N N . GLU A 1 535 ? 2.216 5.021 14.378 1.00 87.25 535 GLU A N 1
ATOM 4080 C CA . GLU A 1 535 ? 2.368 6.467 14.608 1.00 87.25 535 GLU A CA 1
ATOM 4081 C C . GLU A 1 535 ? 1.637 7.360 13.588 1.00 87.25 535 GLU A C 1
ATOM 4083 O O . GLU A 1 535 ? 1.954 8.544 13.397 1.00 87.25 535 GLU A O 1
ATOM 4088 N N . ARG A 1 536 ? 0.624 6.789 12.927 1.00 85.06 536 ARG A N 1
ATOM 4089 C CA . ARG A 1 536 ? -0.107 7.397 11.820 1.00 85.06 536 ARG A CA 1
ATOM 4090 C C . ARG A 1 536 ? -1.595 7.128 11.947 1.00 85.06 536 ARG A C 1
ATOM 4092 O O . ARG A 1 536 ? -2.041 6.100 12.442 1.00 85.06 536 ARG A O 1
ATOM 4099 N N . LEU A 1 537 ? -2.391 8.079 11.481 1.00 88.25 537 LEU A N 1
ATOM 4100 C CA . LEU A 1 537 ? -3.836 7.962 11.464 1.00 88.25 537 LEU A CA 1
ATOM 4101 C C . LEU A 1 537 ? -4.310 7.210 10.205 1.00 88.25 537 LEU A C 1
ATOM 4103 O O . LEU A 1 537 ? -4.651 7.831 9.198 1.00 88.25 537 LEU A O 1
ATOM 4107 N N . SER A 1 538 ? -4.353 5.879 10.270 1.00 82.69 538 SER A N 1
ATOM 4108 C CA . SER A 1 538 ? -4.733 5.011 9.137 1.00 82.69 538 SER A CA 1
ATOM 4109 C C . SER A 1 538 ? -6.248 4.773 9.038 1.00 82.69 538 SER A C 1
ATOM 4111 O O . SER A 1 538 ? -6.767 4.462 7.967 1.00 82.69 538 SER A O 1
ATOM 4113 N N . ALA A 1 539 ? -6.992 4.983 10.130 1.00 86.00 539 ALA A N 1
ATOM 4114 C CA . ALA A 1 539 ? -8.454 4.979 10.143 1.00 86.00 539 ALA A CA 1
ATOM 4115 C C . ALA A 1 539 ? -9.024 6.171 10.932 1.00 86.00 539 ALA A C 1
ATOM 4117 O O . ALA A 1 539 ? -8.325 6.887 11.644 1.00 86.00 539 ALA A O 1
ATOM 4118 N N . ARG A 1 540 ? -10.331 6.419 10.783 1.00 88.75 540 ARG A N 1
ATOM 4119 C CA . ARG A 1 540 ? -11.019 7.582 11.382 1.00 88.75 540 ARG A CA 1
ATOM 4120 C C . ARG A 1 540 ? -11.820 7.256 12.638 1.00 88.75 540 ARG A C 1
ATOM 4122 O O . ARG A 1 540 ? -12.568 8.109 13.103 1.00 88.75 540 ARG A O 1
ATOM 4129 N N . PHE A 1 541 ? -11.690 6.053 13.176 1.00 91.50 541 PHE A N 1
ATOM 4130 C CA . PHE A 1 541 ? -12.347 5.651 14.413 1.00 91.50 541 PHE A CA 1
ATOM 4131 C C . PHE A 1 541 ? -11.351 4.952 15.325 1.00 91.50 541 PHE A C 1
ATOM 4133 O O . PHE A 1 541 ? -10.498 4.205 14.853 1.00 91.50 541 PHE A O 1
ATOM 4140 N N . PHE A 1 542 ? -11.466 5.196 16.621 1.00 94.44 542 PHE A N 1
ATOM 4141 C CA . PHE A 1 542 ? -10.546 4.666 17.620 1.00 94.44 542 PHE A CA 1
ATOM 4142 C C . PHE A 1 542 ? -11.205 4.687 19.006 1.00 94.44 542 PHE A C 1
ATOM 4144 O O . PHE A 1 542 ? -12.138 5.471 19.231 1.00 94.44 542 PHE A O 1
ATOM 4151 N N . PRO A 1 543 ? -10.755 3.840 19.946 1.00 95.19 543 PRO A N 1
ATOM 4152 C CA . PRO A 1 543 ? -11.186 3.929 21.332 1.00 95.19 543 PRO A CA 1
ATOM 4153 C C . PRO A 1 543 ? -10.673 5.225 21.975 1.00 95.19 543 PRO A C 1
ATOM 4155 O O . PRO A 1 543 ? -9.530 5.638 21.766 1.00 95.19 543 PRO A O 1
ATOM 4158 N N . ILE A 1 544 ? -11.518 5.866 22.775 1.00 96.88 544 ILE A N 1
ATOM 4159 C CA . ILE A 1 544 ? -11.189 7.071 23.541 1.00 96.88 544 ILE A CA 1
ATOM 4160 C C . ILE A 1 544 ? -11.567 6.891 25.009 1.00 96.88 544 ILE A C 1
ATOM 4162 O O . ILE A 1 544 ? -12.493 6.151 25.337 1.00 96.88 544 ILE A O 1
ATOM 4166 N N . LEU A 1 545 ? -10.876 7.612 25.884 1.00 96.50 545 LEU A N 1
ATOM 4167 C CA . LEU A 1 545 ? -11.200 7.742 27.296 1.00 96.50 545 LEU A CA 1
ATOM 4168 C C . LEU A 1 545 ? -12.134 8.925 27.514 1.00 96.50 545 LEU A C 1
ATOM 4170 O O . LEU A 1 545 ? -11.876 10.028 27.026 1.00 96.50 545 LEU A O 1
ATOM 4174 N N . VAL A 1 546 ? -13.182 8.694 28.298 1.00 95.69 546 VAL A N 1
ATOM 4175 C CA . VAL A 1 546 ? -14.101 9.722 28.795 1.00 95.69 546 VAL A CA 1
ATOM 4176 C C . VAL A 1 546 ? -14.261 9.572 30.305 1.00 95.69 546 VAL A C 1
ATOM 4178 O O . VAL A 1 546 ? -14.098 8.479 30.848 1.00 95.69 546 VAL A O 1
ATOM 4181 N N . SER A 1 547 ? -14.592 10.656 31.004 1.00 92.94 547 SER A N 1
ATOM 4182 C CA . SER A 1 547 ? -14.858 10.609 32.442 1.00 92.94 547 SER A CA 1
ATOM 4183 C C . SER A 1 547 ? -15.966 11.573 32.828 1.00 92.94 547 SER A C 1
ATOM 4185 O O . SER A 1 547 ? -16.021 12.708 32.353 1.00 92.94 547 SER A O 1
ATOM 4187 N N . ASP A 1 548 ? -16.820 11.130 33.745 1.00 89.38 548 ASP A N 1
ATOM 4188 C CA . ASP A 1 548 ? -17.861 11.973 34.324 1.00 89.38 548 ASP A CA 1
ATOM 4189 C C . ASP A 1 548 ? -17.257 13.003 35.307 1.00 89.38 548 ASP A C 1
ATOM 4191 O O . ASP A 1 548 ? -17.884 14.020 35.597 1.00 89.38 548 ASP A O 1
ATOM 4195 N N . ALA A 1 549 ? -16.016 12.791 35.779 1.00 88.81 549 ALA A N 1
ATOM 4196 C CA . ALA A 1 549 ? -15.273 13.754 36.600 1.00 88.81 549 ALA A CA 1
ATOM 4197 C C . ALA A 1 549 ? -14.732 14.940 35.782 1.00 88.81 549 ALA A C 1
ATOM 4199 O O . ALA A 1 549 ? -14.528 16.029 36.319 1.00 88.81 549 ALA A O 1
ATOM 4200 N N . THR A 1 550 ? -14.519 14.744 34.478 1.00 91.75 550 THR A N 1
ATOM 4201 C CA . THR A 1 550 ? -14.065 15.778 33.538 1.00 91.75 550 THR A CA 1
ATOM 4202 C C . THR A 1 550 ? -14.942 15.795 32.275 1.00 91.75 550 THR A C 1
ATOM 4204 O O . THR A 1 550 ? -14.459 15.509 31.175 1.00 91.75 550 THR A O 1
ATOM 4207 N N . PRO A 1 551 ? -16.242 16.153 32.388 1.00 89.88 551 PRO A N 1
ATOM 4208 C CA . PRO A 1 551 ? -17.184 16.064 31.275 1.00 89.88 551 PRO A CA 1
ATOM 4209 C C . PRO A 1 551 ? -16.712 16.825 30.034 1.00 89.88 551 PRO A C 1
ATOM 4211 O O . PRO A 1 551 ? -16.222 17.953 30.115 1.00 89.88 551 PRO A O 1
ATOM 4214 N N . GLY A 1 552 ? -16.864 16.203 28.865 1.00 91.25 552 GLY A N 1
ATOM 4215 C CA . GLY A 1 552 ? -16.468 16.801 27.593 1.00 91.25 552 GLY A CA 1
ATOM 4216 C C . GLY A 1 552 ? -14.960 16.793 27.316 1.00 91.25 552 GLY A C 1
ATOM 4217 O O . GLY A 1 552 ? -14.564 17.218 26.228 1.00 91.25 552 GLY A O 1
ATOM 4218 N N . ARG A 1 553 ? -14.115 16.310 28.239 1.00 95.25 553 ARG A N 1
ATOM 4219 C CA . ARG A 1 553 ? -12.681 16.072 28.008 1.00 95.25 553 ARG A CA 1
ATOM 4220 C C . ARG A 1 553 ? -12.461 14.626 27.597 1.00 95.25 553 ARG A C 1
ATOM 4222 O O . ARG A 1 553 ? -13.026 13.718 28.200 1.00 95.25 553 ARG A O 1
ATOM 4229 N N . VAL A 1 554 ? -11.653 14.433 26.559 1.00 96.81 554 VAL A N 1
ATOM 4230 C CA . VAL A 1 554 ? -11.431 13.118 25.957 1.00 96.81 554 VAL A CA 1
ATOM 4231 C C . VAL A 1 554 ? -9.963 12.912 25.633 1.00 96.81 554 VAL A C 1
ATOM 4233 O O . VAL A 1 554 ? -9.268 13.855 25.265 1.00 96.81 554 VAL A O 1
ATOM 4236 N N . MET A 1 555 ? -9.503 11.674 25.736 1.00 96.00 555 MET A N 1
ATOM 4237 C CA . MET A 1 555 ? -8.132 11.291 25.407 1.00 96.00 555 MET A CA 1
ATOM 4238 C C . MET A 1 555 ? -8.154 10.083 24.476 1.00 96.00 555 MET A C 1
ATOM 4240 O O . MET A 1 555 ? -9.004 9.209 24.622 1.00 96.00 555 MET A O 1
ATOM 4244 N N . LEU A 1 556 ? -7.241 10.032 23.509 1.00 96.31 556 LEU A N 1
ATOM 4245 C CA . LEU A 1 556 ? -7.041 8.839 22.691 1.00 96.31 556 LEU A CA 1
ATOM 4246 C C . LEU A 1 556 ? -6.589 7.697 23.607 1.00 96.31 556 LEU A C 1
ATOM 4248 O O . LEU A 1 556 ? -5.663 7.887 24.392 1.00 96.31 556 LEU A O 1
ATOM 4252 N N . LEU A 1 557 ? -7.222 6.525 23.533 1.00 95.56 557 LEU A N 1
ATOM 4253 C CA . LEU A 1 557 ? -6.698 5.366 24.254 1.00 95.56 557 LEU A CA 1
ATOM 4254 C C . LEU A 1 557 ? -5.337 4.996 23.636 1.00 95.56 557 LEU A C 1
ATOM 4256 O O . LEU A 1 557 ? -5.284 4.827 22.420 1.00 95.56 557 LEU A O 1
ATOM 4260 N N . PRO A 1 558 ? -4.254 4.817 24.408 1.00 94.94 558 PRO A N 1
ATOM 4261 C CA . PRO A 1 558 ? -2.989 4.335 23.860 1.00 94.94 558 PRO A CA 1
ATOM 4262 C C . PRO A 1 558 ? -3.129 2.983 23.136 1.00 94.94 558 PRO A C 1
ATOM 4264 O O . PRO A 1 558 ? -3.678 2.034 23.700 1.00 94.94 558 PRO A O 1
ATOM 4267 N N . ALA A 1 559 ? -2.581 2.875 21.915 1.00 93.00 559 ALA A N 1
ATOM 4268 C CA . ALA A 1 559 ? -2.698 1.700 21.033 1.00 93.00 559 ALA A CA 1
ATOM 4269 C C . ALA A 1 559 ? -2.358 0.355 21.691 1.00 93.00 559 ALA A C 1
ATOM 4271 O O . ALA A 1 559 ? -2.925 -0.671 21.326 1.00 93.00 559 ALA A O 1
ATOM 4272 N N . ARG A 1 560 ? -1.481 0.343 22.701 1.00 90.19 560 ARG A N 1
ATOM 4273 C CA . ARG A 1 560 ? -1.082 -0.881 23.410 1.00 90.19 560 ARG A CA 1
ATOM 4274 C C . ARG A 1 560 ? -2.246 -1.607 24.092 1.00 90.19 560 ARG A C 1
ATOM 4276 O O . ARG A 1 560 ? -2.126 -2.787 24.391 1.00 90.19 560 ARG A O 1
ATOM 4283 N N . TRP A 1 561 ? -3.325 -0.888 24.399 1.00 92.38 561 TRP A N 1
ATOM 4284 C CA . TRP A 1 561 ? -4.513 -1.441 25.050 1.00 92.38 561 TRP A CA 1
ATOM 4285 C C . TRP A 1 561 ? -5.684 -1.617 24.088 1.00 92.38 561 TRP A C 1
ATOM 4287 O O . TRP A 1 561 ? -6.809 -1.876 24.515 1.00 92.38 561 TRP A O 1
ATOM 4297 N N . TRP A 1 562 ? -5.454 -1.437 22.788 1.00 91.56 562 TRP A N 1
ATOM 4298 C CA . TRP A 1 562 ? -6.500 -1.644 21.804 1.00 91.56 562 TRP A CA 1
ATOM 4299 C C . TRP A 1 562 ? -6.782 -3.137 21.644 1.00 91.56 562 TRP A C 1
ATOM 4301 O O . TRP A 1 562 ? -5.849 -3.941 21.640 1.00 91.56 562 TRP A O 1
ATOM 4311 N N . PRO A 1 563 ? -8.054 -3.531 21.475 1.00 89.31 563 PRO A N 1
ATOM 4312 C CA . PRO A 1 563 ? -8.380 -4.914 21.165 1.00 89.31 563 PRO A CA 1
ATOM 4313 C C . PRO A 1 563 ? -7.761 -5.354 19.833 1.00 89.31 563 PRO A C 1
ATOM 4315 O O . PRO A 1 563 ? -7.773 -4.601 18.856 1.00 89.31 563 PRO A O 1
ATOM 4318 N N . GLU A 1 564 ? -7.308 -6.607 19.768 1.00 85.56 564 GLU A N 1
ATOM 4319 C CA . GLU A 1 564 ? -6.648 -7.183 18.586 1.00 85.56 564 GLU A CA 1
ATOM 4320 C C . GLU A 1 564 ? -7.437 -7.003 17.271 1.00 85.56 564 GLU A C 1
ATOM 4322 O O . GLU A 1 564 ? -6.834 -6.602 16.277 1.00 85.56 564 GLU A O 1
ATOM 4327 N N . PRO A 1 565 ? -8.778 -7.176 17.218 1.00 83.12 565 PRO A N 1
ATOM 4328 C CA . PRO A 1 565 ? -9.525 -6.947 15.977 1.00 83.12 565 PRO A CA 1
ATOM 4329 C C . PRO A 1 565 ? -9.433 -5.503 15.459 1.00 83.12 565 PRO A C 1
ATOM 4331 O O . PRO A 1 565 ? -9.484 -5.269 14.251 1.00 83.12 565 PRO A O 1
ATOM 4334 N N . VAL A 1 566 ? -9.282 -4.530 16.364 1.00 85.06 566 VAL A N 1
ATOM 4335 C CA . VAL A 1 566 ? -9.132 -3.108 16.024 1.00 85.06 566 VAL A CA 1
ATOM 4336 C C . VAL A 1 566 ? -7.732 -2.848 15.490 1.00 85.06 566 VAL A C 1
ATOM 4338 O O . VAL A 1 566 ? -7.591 -2.206 14.450 1.00 85.06 566 VAL A O 1
ATOM 4341 N N . LEU A 1 567 ? -6.710 -3.380 16.167 1.00 85.25 567 LEU A N 1
ATOM 4342 C CA . LEU A 1 567 ? -5.319 -3.304 15.719 1.00 85.25 567 LEU A CA 1
ATOM 4343 C C . LEU A 1 567 ? -5.158 -3.932 14.333 1.00 85.25 567 LEU A C 1
ATOM 4345 O O . LEU A 1 567 ? -4.625 -3.286 13.436 1.00 85.25 567 LEU A O 1
ATOM 4349 N N . ALA A 1 568 ? -5.702 -5.128 14.113 1.00 80.62 568 ALA A N 1
ATOM 4350 C CA . ALA A 1 568 ? -5.660 -5.806 12.821 1.00 80.62 568 ALA A CA 1
ATOM 4351 C C . ALA A 1 568 ? -6.317 -4.980 11.700 1.00 80.62 568 ALA A C 1
ATOM 4353 O O . ALA A 1 568 ? -5.762 -4.877 10.604 1.00 80.62 568 ALA A O 1
ATOM 4354 N N . HIS A 1 569 ? -7.465 -4.348 11.975 1.00 81.00 569 HIS A N 1
ATOM 4355 C CA . HIS A 1 569 ? -8.125 -3.453 11.021 1.00 81.00 569 HIS A CA 1
ATOM 4356 C C . HIS A 1 569 ? -7.257 -2.233 10.683 1.00 81.00 569 HIS A C 1
ATOM 4358 O O . HIS A 1 569 ? -7.087 -1.895 9.511 1.00 81.00 569 HIS A O 1
ATOM 4364 N N . TRP A 1 570 ? -6.680 -1.592 11.699 1.00 85.94 570 TRP A N 1
ATOM 4365 C CA . TRP A 1 570 ? -5.795 -0.443 11.520 1.00 85.94 570 TRP A CA 1
ATOM 4366 C C . TRP A 1 570 ? -4.527 -0.800 10.750 1.00 85.94 570 TRP A C 1
ATOM 4368 O O . TRP A 1 570 ? -4.165 -0.087 9.821 1.00 85.94 570 TRP A O 1
ATOM 4378 N N . MET A 1 571 ? -3.903 -1.935 11.063 1.00 81.00 571 MET A N 1
ATOM 4379 C CA . MET A 1 571 ? -2.722 -2.427 10.352 1.00 81.00 571 MET A CA 1
ATOM 4380 C C . MET A 1 571 ? -3.037 -2.836 8.908 1.00 81.00 571 MET A C 1
ATOM 4382 O O . MET A 1 571 ? -2.180 -2.733 8.035 1.00 81.00 571 MET A O 1
ATOM 4386 N N . ALA A 1 572 ? -4.256 -3.298 8.613 1.00 77.81 572 ALA A N 1
ATOM 4387 C CA . ALA A 1 572 ? -4.689 -3.537 7.236 1.00 77.81 572 ALA A CA 1
ATOM 4388 C C . ALA A 1 572 ? -4.852 -2.220 6.458 1.00 77.81 572 ALA A C 1
ATOM 4390 O O . ALA A 1 572 ? -4.345 -2.107 5.345 1.00 77.81 572 ALA A O 1
ATOM 4391 N N . ALA A 1 573 ? -5.497 -1.212 7.053 1.00 76.94 573 ALA A N 1
ATOM 4392 C CA . ALA A 1 573 ? -5.617 0.116 6.448 1.00 76.94 573 ALA A CA 1
ATOM 4393 C C . ALA A 1 573 ? -4.245 0.785 6.251 1.00 76.94 573 ALA A C 1
ATOM 4395 O O . ALA A 1 573 ? -4.000 1.409 5.221 1.00 76.94 573 ALA A O 1
ATOM 4396 N N . GLU A 1 574 ? -3.336 0.606 7.210 1.00 80.06 574 GLU A N 1
ATOM 4397 C CA . GLU A 1 574 ? -1.960 1.089 7.139 1.00 80.06 574 GLU A CA 1
ATOM 4398 C C . GLU A 1 574 ? -1.194 0.472 5.971 1.00 80.06 574 GLU A C 1
ATOM 4400 O O . GLU A 1 574 ? -0.547 1.202 5.226 1.00 80.06 574 GLU A O 1
ATOM 4405 N N . ARG A 1 575 ? -1.304 -0.847 5.770 1.00 76.00 575 ARG A N 1
ATOM 4406 C CA . ARG A 1 575 ? -0.676 -1.540 4.634 1.00 76.00 575 ARG A CA 1
ATOM 4407 C C . ARG A 1 575 ? -1.174 -1.017 3.292 1.00 76.00 575 ARG A C 1
ATOM 4409 O O . ARG A 1 575 ? -0.360 -0.748 2.417 1.00 76.00 575 ARG A O 1
ATOM 4416 N N . VAL A 1 576 ? -2.484 -0.797 3.155 1.00 75.62 576 VAL A N 1
ATOM 4417 C CA . VAL A 1 576 ? -3.062 -0.191 1.943 1.00 75.62 576 VAL A CA 1
ATOM 4418 C C . VAL A 1 576 ? -2.489 1.208 1.712 1.00 75.62 576 VAL A C 1
ATOM 4420 O O . VAL A 1 576 ? -1.983 1.489 0.631 1.00 75.62 576 VAL A O 1
ATOM 4423 N N . ALA A 1 577 ? -2.489 2.063 2.737 1.00 75.44 577 ALA A N 1
ATOM 4424 C CA . ALA A 1 577 ? -1.964 3.421 2.619 1.00 75.44 577 ALA A CA 1
ATOM 4425 C C . ALA A 1 577 ? -0.449 3.455 2.335 1.00 75.44 577 ALA A C 1
ATOM 4427 O O . ALA A 1 577 ? 0.009 4.296 1.568 1.00 75.44 577 ALA A O 1
ATOM 4428 N N . ARG A 1 578 ? 0.342 2.537 2.913 1.00 76.75 578 ARG A N 1
ATOM 4429 C CA . ARG A 1 578 ? 1.769 2.371 2.579 1.00 76.75 578 ARG A CA 1
ATOM 4430 C C . ARG A 1 578 ? 1.960 1.910 1.128 1.00 76.75 578 ARG A C 1
ATOM 4432 O O . ARG A 1 578 ? 2.861 2.410 0.462 1.00 76.75 578 ARG A O 1
ATOM 4439 N N . GLY A 1 579 ? 1.091 1.030 0.626 1.00 78.69 579 GLY A N 1
ATOM 4440 C CA . GLY A 1 579 ? 1.054 0.642 -0.786 1.00 78.69 579 GLY A CA 1
ATOM 4441 C C . GLY A 1 579 ? 0.788 1.831 -1.715 1.00 78.69 579 GLY A C 1
ATOM 4442 O O . GLY A 1 579 ? 1.519 2.023 -2.687 1.00 78.69 579 GLY A O 1
ATOM 4443 N N . ASP A 1 580 ? -0.182 2.684 -1.375 1.00 75.44 580 ASP A N 1
ATOM 4444 C CA . ASP A 1 580 ? -0.473 3.917 -2.121 1.00 75.44 580 ASP A CA 1
ATOM 4445 C C . ASP A 1 580 ? 0.721 4.900 -2.091 1.00 75.44 580 ASP A C 1
ATOM 4447 O O . ASP A 1 580 ? 1.109 5.452 -3.126 1.00 75.44 580 ASP A O 1
ATOM 4451 N N . ASP A 1 581 ? 1.349 5.097 -0.922 1.00 75.94 581 ASP A N 1
ATOM 4452 C CA . ASP A 1 581 ? 2.552 5.931 -0.761 1.00 75.94 581 ASP A CA 1
ATOM 4453 C C . ASP A 1 581 ? 3.730 5.389 -1.586 1.00 75.94 581 ASP A C 1
ATOM 4455 O O . ASP A 1 581 ? 4.491 6.152 -2.196 1.00 75.94 581 ASP A O 1
ATOM 4459 N N . TRP A 1 582 ? 3.883 4.065 -1.634 1.00 83.00 582 TRP A N 1
ATOM 4460 C CA . TRP A 1 582 ? 4.883 3.405 -2.460 1.00 83.00 582 TRP A CA 1
ATOM 4461 C C . TRP A 1 582 ? 4.615 3.646 -3.949 1.00 83.00 582 TRP A C 1
ATOM 4463 O O . TRP A 1 582 ? 5.534 4.020 -4.683 1.00 83.00 582 TRP A O 1
ATOM 4473 N N . GLU A 1 583 ? 3.368 3.506 -4.409 1.00 80.00 583 GLU A N 1
ATOM 4474 C CA . GLU A 1 583 ? 3.014 3.780 -5.804 1.00 80.00 583 GLU A CA 1
ATOM 4475 C C . GLU A 1 583 ? 3.273 5.238 -6.177 1.00 80.00 583 GLU A C 1
ATOM 4477 O O . GLU A 1 583 ? 3.826 5.510 -7.248 1.00 80.00 583 GLU A O 1
ATOM 4482 N N . HIS A 1 584 ? 2.944 6.167 -5.277 1.00 80.31 584 HIS A N 1
ATOM 4483 C CA . HIS A 1 584 ? 3.262 7.580 -5.433 1.00 80.31 584 HIS A CA 1
ATOM 4484 C C . HIS A 1 584 ? 4.773 7.813 -5.537 1.00 80.31 584 HIS A C 1
ATOM 4486 O O . HIS A 1 584 ? 5.229 8.512 -6.443 1.00 80.31 584 HIS A O 1
ATOM 4492 N N . THR A 1 585 ? 5.560 7.185 -4.662 1.00 79.94 585 THR A N 1
ATOM 4493 C CA . THR A 1 585 ? 7.027 7.268 -4.673 1.00 79.94 585 THR A CA 1
ATOM 4494 C C . THR A 1 585 ? 7.609 6.716 -5.975 1.00 79.94 585 THR A C 1
ATOM 4496 O O . THR A 1 585 ? 8.435 7.369 -6.615 1.00 79.94 585 THR A O 1
ATOM 4499 N N . ARG A 1 586 ? 7.133 5.553 -6.435 1.00 80.12 586 ARG A N 1
ATOM 4500 C CA . ARG A 1 586 ? 7.529 4.960 -7.721 1.00 80.12 586 ARG A CA 1
ATOM 4501 C C . ARG A 1 586 ? 7.185 5.880 -8.895 1.00 80.12 586 ARG A C 1
ATOM 4503 O O . ARG A 1 586 ? 8.019 6.076 -9.777 1.00 80.12 586 ARG A O 1
ATOM 4510 N N . ALA A 1 587 ? 5.984 6.457 -8.908 1.00 79.88 587 ALA A N 1
ATOM 4511 C CA . ALA A 1 587 ? 5.564 7.397 -9.945 1.00 79.88 587 ALA A CA 1
ATOM 4512 C C . ALA A 1 587 ? 6.411 8.681 -9.931 1.00 79.88 587 ALA A C 1
ATOM 4514 O O . ALA A 1 587 ? 6.790 9.183 -10.988 1.00 79.88 587 ALA A O 1
ATOM 4515 N N . ALA A 1 588 ? 6.766 9.188 -8.748 1.00 80.00 588 ALA A N 1
ATOM 4516 C CA . ALA A 1 588 ? 7.652 10.338 -8.598 1.00 80.00 588 ALA A CA 1
ATOM 4517 C C . ALA A 1 588 ? 9.080 10.039 -9.084 1.00 80.00 588 ALA A C 1
ATOM 4519 O O . ALA A 1 588 ? 9.703 10.896 -9.709 1.00 80.00 588 ALA A O 1
ATOM 4520 N N . LEU A 1 589 ? 9.591 8.823 -8.864 1.00 77.06 589 LEU A N 1
ATOM 4521 C CA . LEU A 1 589 ? 10.898 8.401 -9.376 1.00 77.06 589 LEU A CA 1
ATOM 4522 C C . LEU A 1 589 ? 10.955 8.370 -10.903 1.00 77.06 589 LEU A C 1
ATOM 4524 O O . LEU A 1 589 ? 12.022 8.637 -11.460 1.00 77.06 589 LEU A O 1
ATOM 4528 N N . ALA A 1 590 ? 9.833 8.077 -11.569 1.00 69.88 590 ALA A N 1
ATOM 4529 C CA . ALA A 1 590 ? 9.735 8.115 -13.025 1.00 69.88 590 ALA A CA 1
ATOM 4530 C C . ALA A 1 590 ? 9.868 9.544 -13.599 1.00 69.88 590 ALA A C 1
ATOM 4532 O O . ALA A 1 590 ? 10.180 9.717 -14.775 1.00 69.88 590 ALA A O 1
ATOM 4533 N N . ALA A 1 591 ? 9.699 10.587 -12.783 1.00 75.50 591 ALA A N 1
ATOM 4534 C CA . ALA A 1 591 ? 9.973 11.954 -13.208 1.00 75.50 591 ALA A CA 1
ATOM 4535 C C . ALA A 1 591 ? 11.490 12.204 -13.408 1.00 75.50 591 ALA A C 1
ATOM 4537 O O . ALA A 1 591 ? 12.335 11.491 -12.848 1.00 75.50 591 ALA A O 1
ATOM 4538 N N . PRO A 1 592 ? 11.872 13.237 -14.188 1.00 75.38 592 PRO A N 1
ATOM 4539 C CA . PRO A 1 592 ? 13.263 13.664 -14.303 1.00 75.38 592 PRO A CA 1
ATOM 4540 C C . PRO A 1 592 ? 13.902 13.924 -12.934 1.00 75.38 592 PRO A C 1
ATOM 4542 O O . PRO A 1 592 ? 13.230 14.326 -11.982 1.00 75.38 592 PRO A O 1
ATOM 4545 N N . ARG A 1 593 ? 15.221 13.715 -12.840 1.00 76.94 593 ARG A N 1
ATOM 4546 C CA . ARG A 1 593 ? 15.982 13.958 -11.608 1.00 76.94 593 ARG A CA 1
ATOM 4547 C C . ARG A 1 593 ? 15.740 15.386 -11.108 1.00 76.94 593 ARG A C 1
ATOM 4549 O O . ARG A 1 593 ? 15.868 16.332 -11.878 1.00 76.94 593 ARG A O 1
ATOM 4556 N N . SER A 1 594 ? 15.442 15.537 -9.817 1.00 79.19 594 SER A N 1
ATOM 4557 C CA . SER A 1 594 ? 15.288 16.864 -9.218 1.00 79.19 594 SER A CA 1
ATOM 4558 C C . SER A 1 594 ? 16.626 17.604 -9.119 1.00 79.19 594 SER A C 1
ATOM 4560 O O . SER A 1 594 ? 17.682 16.993 -8.931 1.00 79.19 594 SER A O 1
ATOM 4562 N N . ASP A 1 595 ? 16.575 18.936 -9.161 1.00 82.69 595 ASP A N 1
ATOM 4563 C CA . ASP A 1 595 ? 17.760 19.800 -9.050 1.00 82.69 595 ASP A CA 1
ATOM 4564 C C . ASP A 1 595 ? 18.546 19.578 -7.750 1.00 82.69 595 ASP A C 1
ATOM 4566 O O . ASP A 1 595 ? 19.759 19.771 -7.706 1.00 82.69 595 ASP A O 1
ATOM 4570 N N . ALA A 1 596 ? 17.873 19.162 -6.674 1.00 82.50 596 ALA A N 1
ATOM 4571 C CA . ALA A 1 596 ? 18.521 18.825 -5.409 1.00 82.50 596 ALA A CA 1
ATOM 4572 C C . ALA A 1 596 ? 19.437 17.596 -5.542 1.00 82.50 596 ALA A C 1
ATOM 4574 O O . ALA A 1 596 ? 20.603 17.670 -5.169 1.00 82.50 596 ALA A O 1
ATOM 4575 N N . HIS A 1 597 ? 18.951 16.503 -6.140 1.00 82.38 597 HIS A N 1
ATOM 4576 C CA . HIS A 1 597 ? 19.763 15.297 -6.351 1.00 82.38 597 HIS A CA 1
ATOM 4577 C C . HIS A 1 597 ? 20.895 15.532 -7.357 1.00 82.38 597 HIS A C 1
ATOM 4579 O O . HIS A 1 597 ? 21.987 14.994 -7.196 1.00 82.38 597 HIS A O 1
ATOM 4585 N N . SER A 1 598 ? 20.653 16.344 -8.392 1.00 85.44 598 SER A N 1
ATOM 4586 C CA . SER A 1 598 ? 21.693 16.724 -9.356 1.00 85.44 598 SER A CA 1
ATOM 4587 C C . SER A 1 598 ? 22.823 17.512 -8.692 1.00 85.44 598 SER A C 1
ATOM 4589 O O . SER A 1 598 ? 23.988 17.225 -8.956 1.00 85.44 598 SER A O 1
ATOM 4591 N N . ARG A 1 599 ? 22.490 18.460 -7.804 1.00 89.38 599 ARG A N 1
ATOM 4592 C CA . ARG A 1 599 ? 23.480 19.215 -7.022 1.00 89.38 599 ARG A CA 1
ATOM 4593 C C . ARG A 1 599 ? 24.252 18.322 -6.056 1.00 89.38 599 ARG A C 1
ATOM 4595 O O . ARG A 1 599 ? 25.471 18.373 -6.069 1.00 89.38 599 ARG A O 1
ATOM 4602 N N . ALA A 1 600 ? 23.566 17.454 -5.312 1.00 86.19 600 ALA A N 1
ATOM 4603 C CA . ALA A 1 600 ? 24.217 16.534 -4.378 1.00 86.19 600 ALA A CA 1
ATOM 4604 C C . ALA A 1 600 ? 25.237 15.612 -5.073 1.00 86.19 600 ALA A C 1
ATOM 4606 O O . ALA A 1 600 ? 26.337 15.408 -4.565 1.00 86.19 600 ALA A O 1
ATOM 4607 N N . LEU A 1 601 ? 24.909 15.090 -6.264 1.00 90.69 601 LEU A N 1
ATOM 4608 C CA . LEU A 1 601 ? 25.865 14.303 -7.048 1.00 90.69 601 LEU A CA 1
ATOM 4609 C C . LEU A 1 601 ? 27.047 15.147 -7.525 1.00 90.69 601 LEU A C 1
ATOM 4611 O O . LEU A 1 601 ? 28.178 14.682 -7.450 1.00 90.69 601 LEU A O 1
ATOM 4615 N N . ALA A 1 602 ? 26.795 16.361 -8.022 1.00 91.94 602 ALA A N 1
ATOM 4616 C CA . ALA A 1 602 ? 27.859 17.250 -8.473 1.00 91.94 602 ALA A CA 1
ATOM 4617 C C . ALA A 1 602 ? 28.826 17.591 -7.329 1.00 91.94 602 ALA A C 1
ATOM 4619 O O . ALA A 1 602 ? 30.030 17.463 -7.509 1.00 91.94 602 ALA A O 1
ATOM 4620 N N . GLU A 1 603 ? 28.308 17.920 -6.144 1.00 92.94 603 GLU A N 1
ATOM 4621 C CA . GLU A 1 603 ? 29.106 18.197 -4.942 1.00 92.94 603 GLU A CA 1
ATOM 4622 C C . GLU A 1 603 ? 29.936 16.978 -4.510 1.00 92.94 603 GLU A C 1
ATOM 4624 O O . GLU A 1 603 ? 31.124 17.104 -4.210 1.00 92.94 603 GLU A O 1
ATOM 4629 N N . ALA A 1 604 ? 29.340 15.780 -4.512 1.00 92.75 604 ALA A N 1
ATOM 4630 C CA . ALA A 1 604 ? 30.047 14.550 -4.167 1.00 92.75 604 ALA A CA 1
ATOM 4631 C C . ALA A 1 604 ? 31.166 14.218 -5.171 1.00 92.75 604 ALA A C 1
ATOM 4633 O O . ALA A 1 604 ? 32.278 13.877 -4.766 1.00 92.75 604 ALA A O 1
ATOM 4634 N N . LEU A 1 605 ? 30.891 14.334 -6.474 1.00 94.25 605 LEU A N 1
ATOM 4635 C CA . LEU A 1 605 ? 31.882 14.088 -7.524 1.00 94.25 605 LEU A CA 1
ATOM 4636 C C . LEU A 1 605 ? 32.990 15.140 -7.514 1.00 94.25 605 LEU A C 1
ATOM 4638 O O . LEU A 1 605 ? 34.156 14.774 -7.623 1.00 94.25 605 LEU A O 1
ATOM 4642 N N . GLU A 1 606 ? 32.656 16.413 -7.305 1.00 94.00 606 GLU A N 1
ATOM 4643 C CA . GLU A 1 606 ? 33.639 17.487 -7.187 1.00 94.00 606 GLU A CA 1
ATOM 4644 C C . GLU A 1 606 ? 34.579 17.242 -5.997 1.00 94.00 606 GLU A C 1
ATOM 4646 O O . GLU A 1 606 ? 35.795 17.359 -6.139 1.00 94.00 606 GLU A O 1
ATOM 4651 N N . ALA A 1 607 ? 34.054 16.822 -4.842 1.00 91.19 607 ALA A N 1
ATOM 4652 C CA . ALA A 1 607 ? 34.882 16.472 -3.688 1.00 91.19 607 ALA A CA 1
ATOM 4653 C C . ALA A 1 607 ? 35.839 15.301 -3.991 1.00 91.19 607 ALA A C 1
ATOM 4655 O O . ALA A 1 607 ? 37.018 15.340 -3.619 1.00 91.19 607 ALA A O 1
ATOM 4656 N N . ILE A 1 608 ? 35.362 14.279 -4.711 1.00 94.44 608 ILE A N 1
ATOM 4657 C CA . ILE A 1 608 ? 36.190 13.150 -5.158 1.00 94.44 608 ILE A CA 1
ATOM 4658 C C . ILE A 1 608 ? 37.275 13.628 -6.134 1.00 94.44 608 ILE A C 1
ATOM 4660 O O . ILE A 1 608 ? 38.445 13.288 -5.961 1.00 94.44 608 ILE A O 1
ATOM 4664 N N . GLU A 1 609 ? 36.924 14.443 -7.130 1.00 94.50 609 GLU A N 1
ATOM 4665 C CA . GLU A 1 609 ? 37.858 15.009 -8.111 1.00 94.50 609 GLU A CA 1
ATOM 4666 C C . GLU A 1 609 ? 38.934 15.870 -7.449 1.00 94.50 609 GLU A C 1
ATOM 4668 O O . GLU A 1 609 ? 40.128 15.697 -7.718 1.00 94.50 609 GLU A O 1
ATOM 4673 N N . GLN A 1 610 ? 38.535 16.755 -6.533 1.00 90.94 610 GLN A N 1
ATOM 4674 C CA . GLN A 1 610 ? 39.452 17.597 -5.772 1.00 90.94 610 GLN A CA 1
ATOM 4675 C C . GLN A 1 610 ? 40.442 16.748 -4.968 1.00 90.94 610 GLN A C 1
ATOM 4677 O O . GLN A 1 610 ? 41.647 17.019 -5.001 1.00 90.94 610 GLN A O 1
ATOM 4682 N N . TYR A 1 611 ? 39.966 15.691 -4.305 1.00 92.19 611 TYR A N 1
ATOM 4683 C CA . TYR A 1 611 ? 40.826 14.770 -3.569 1.00 92.19 611 TYR A CA 1
ATOM 4684 C C . TYR A 1 611 ? 41.759 13.969 -4.489 1.00 92.19 611 TYR A C 1
ATOM 4686 O O . TYR A 1 611 ? 42.938 13.796 -4.173 1.00 92.19 611 TYR A O 1
ATOM 4694 N N . VAL A 1 612 ? 41.281 13.498 -5.642 1.00 93.00 612 VAL A N 1
ATOM 4695 C CA . VAL A 1 612 ? 42.114 12.785 -6.623 1.00 93.00 612 VAL A CA 1
ATOM 4696 C C . VAL A 1 612 ? 43.250 13.680 -7.115 1.00 93.00 612 VAL A C 1
ATOM 4698 O O . VAL A 1 612 ? 44.410 13.253 -7.109 1.00 93.00 612 VAL A O 1
ATOM 4701 N N . ALA A 1 613 ? 42.933 14.924 -7.477 1.00 90.69 613 ALA A N 1
ATOM 4702 C CA . ALA A 1 613 ? 43.889 15.881 -8.017 1.00 90.69 613 ALA A CA 1
ATOM 4703 C C . ALA A 1 613 ? 44.891 16.376 -6.961 1.00 90.69 613 ALA A C 1
ATOM 4705 O O . ALA A 1 613 ? 46.099 16.371 -7.200 1.00 90.69 613 ALA A O 1
ATOM 4706 N N . HIS A 1 614 ? 44.413 16.759 -5.775 1.00 86.12 614 HIS A N 1
ATOM 4707 C CA . HIS A 1 614 ? 45.214 17.515 -4.804 1.00 86.12 614 HIS A CA 1
ATOM 4708 C C . HIS A 1 614 ? 45.423 16.791 -3.466 1.00 86.12 614 HIS A C 1
ATOM 4710 O O . HIS A 1 614 ? 46.330 17.137 -2.711 1.00 86.12 614 HIS A O 1
ATOM 4716 N N . GLY A 1 615 ? 44.648 15.747 -3.169 1.00 85.75 615 GLY A N 1
ATOM 4717 C CA . GLY A 1 615 ? 44.558 15.159 -1.830 1.00 85.75 615 GLY A CA 1
ATOM 4718 C C . GLY A 1 615 ? 43.839 16.075 -0.840 1.00 85.75 615 GLY A C 1
ATOM 4719 O O . GLY A 1 615 ? 43.209 17.054 -1.228 1.00 85.75 615 GLY A O 1
ATOM 4720 N N . MET A 1 616 ? 43.951 15.764 0.454 1.00 81.75 616 MET A N 1
ATOM 4721 C CA . MET A 1 616 ? 43.499 16.669 1.516 1.00 81.75 616 MET A CA 1
ATOM 4722 C C . MET A 1 616 ? 44.640 17.584 1.940 1.00 81.75 616 MET A C 1
ATOM 4724 O O . MET A 1 616 ? 45.751 17.116 2.185 1.00 81.75 616 MET A O 1
ATOM 4728 N N . THR A 1 617 ? 44.354 18.878 2.063 1.00 80.12 617 THR A N 1
ATOM 4729 C CA . THR A 1 617 ? 45.302 19.852 2.611 1.00 80.12 617 THR A CA 1
ATOM 4730 C C . THR A 1 617 ? 45.232 19.872 4.137 1.00 80.12 617 THR A C 1
ATOM 4732 O O . THR A 1 617 ? 44.156 19.704 4.716 1.00 80.12 617 THR A O 1
ATOM 4735 N N . ASP A 1 618 ? 46.352 20.163 4.803 1.00 77.88 618 ASP A N 1
ATOM 4736 C CA . ASP A 1 618 ? 46.402 20.293 6.269 1.00 77.88 618 ASP A CA 1
ATOM 4737 C C . ASP A 1 618 ? 45.414 21.348 6.794 1.00 77.88 618 ASP A C 1
ATOM 4739 O O . ASP A 1 618 ? 44.813 21.176 7.852 1.00 77.88 618 ASP A O 1
ATOM 4743 N N . ALA A 1 619 ? 45.190 22.420 6.025 1.00 79.25 619 ALA A N 1
ATOM 4744 C CA . ALA A 1 619 ? 44.211 23.457 6.346 1.00 79.25 619 ALA A CA 1
ATOM 4745 C C . ALA A 1 619 ? 42.770 22.921 6.336 1.00 79.25 619 ALA A C 1
ATOM 4747 O O . ALA A 1 619 ? 41.990 23.237 7.235 1.00 79.25 619 ALA A O 1
ATOM 4748 N N . ARG A 1 620 ? 42.418 22.080 5.352 1.00 81.00 620 ARG A N 1
ATOM 4749 C CA . ARG A 1 620 ? 41.097 21.444 5.288 1.00 81.00 620 ARG A CA 1
ATOM 4750 C C . ARG A 1 620 ? 40.922 20.421 6.408 1.00 81.00 620 ARG A C 1
ATOM 4752 O O . ARG A 1 620 ? 39.867 20.405 7.031 1.00 81.00 620 ARG A O 1
ATOM 4759 N N . ILE A 1 621 ? 41.953 19.632 6.715 1.00 78.38 621 ILE A N 1
ATOM 4760 C CA . ILE A 1 621 ? 41.942 18.704 7.859 1.00 78.38 621 ILE A CA 1
ATOM 4761 C C . ILE A 1 621 ? 41.722 19.480 9.164 1.00 78.38 621 ILE A C 1
ATOM 4763 O O . ILE A 1 621 ? 40.844 19.132 9.945 1.00 78.38 621 ILE A O 1
ATOM 4767 N N . ALA A 1 622 ? 42.449 20.580 9.382 1.00 77.50 622 ALA A N 1
ATOM 4768 C CA . ALA A 1 622 ? 42.274 21.422 10.565 1.00 77.50 622 ALA A CA 1
ATOM 4769 C C . ALA A 1 622 ? 40.859 22.022 10.664 1.00 77.50 622 ALA A C 1
ATOM 4771 O O . ALA A 1 622 ? 40.292 22.077 11.756 1.00 77.50 622 ALA A O 1
ATOM 4772 N N . GLN A 1 623 ? 40.271 22.433 9.535 1.00 81.88 623 GLN A N 1
ATOM 4773 C CA . GLN A 1 623 ? 38.888 22.911 9.482 1.00 81.88 623 GLN A CA 1
ATOM 4774 C C . GLN A 1 623 ? 37.890 21.813 9.878 1.00 81.88 623 GLN A C 1
ATOM 4776 O O . GLN A 1 623 ? 37.017 22.061 10.706 1.00 81.88 623 GLN A O 1
ATOM 4781 N N . LEU A 1 624 ? 38.029 20.609 9.318 1.00 79.62 624 LEU A N 1
ATOM 4782 C CA . LEU A 1 624 ? 37.151 19.473 9.614 1.00 79.62 624 LEU A CA 1
ATOM 4783 C C . LEU A 1 624 ? 37.275 19.020 11.075 1.00 79.62 624 LEU A C 1
ATOM 4785 O O . LEU A 1 624 ? 36.258 18.800 11.731 1.00 79.62 624 LEU A O 1
ATOM 4789 N N . CYS A 1 625 ? 38.496 18.995 11.621 1.00 74.75 625 CYS A N 1
ATOM 4790 C CA . CYS A 1 625 ? 38.750 18.792 13.050 1.00 74.75 625 CYS A CA 1
ATOM 4791 C C . CYS A 1 625 ? 37.996 19.807 13.917 1.00 74.75 625 CYS A C 1
ATOM 4793 O O . CYS A 1 625 ? 37.360 19.431 14.898 1.00 74.75 625 CYS A O 1
ATOM 4795 N N . ALA A 1 626 ? 38.056 21.096 13.566 1.00 76.31 626 ALA A N 1
ATOM 4796 C CA . ALA A 1 626 ? 37.384 22.153 14.322 1.00 76.31 626 ALA A CA 1
ATOM 4797 C C . ALA A 1 626 ? 35.850 22.036 14.270 1.00 76.31 626 ALA A C 1
ATOM 4799 O O . ALA A 1 626 ? 35.168 22.463 15.197 1.00 76.31 626 ALA A O 1
ATOM 4800 N N . GLN A 1 627 ? 35.315 21.444 13.202 1.00 76.94 627 GLN A N 1
ATOM 4801 C CA . GLN A 1 627 ? 33.887 21.171 13.028 1.00 76.94 627 GLN A CA 1
ATOM 4802 C C . GLN A 1 627 ? 33.437 19.864 13.701 1.00 76.94 627 GLN A C 1
ATOM 4804 O O . GLN A 1 627 ? 32.247 19.564 13.698 1.00 76.94 627 GLN A O 1
ATOM 4809 N N . GLY A 1 628 ? 34.365 19.082 14.269 1.00 69.19 628 GLY A N 1
ATOM 4810 C CA . GLY A 1 628 ? 34.075 17.753 14.812 1.00 69.19 628 GLY A CA 1
ATOM 4811 C C . GLY A 1 628 ? 33.671 16.735 13.741 1.00 69.19 628 GLY A C 1
ATOM 4812 O O . GLY A 1 628 ? 33.038 15.729 14.061 1.00 69.19 628 GLY A O 1
ATOM 4813 N N . SER A 1 629 ? 34.005 16.991 12.472 1.00 65.38 629 SER A N 1
ATOM 4814 C CA . SER A 1 629 ? 33.647 16.089 11.380 1.00 65.38 629 SER A CA 1
ATOM 4815 C C . SER A 1 629 ? 34.427 14.771 11.467 1.00 65.38 629 SER A C 1
ATOM 4817 O O . SER A 1 629 ? 35.551 14.721 11.969 1.00 65.38 629 SER A O 1
ATOM 4819 N N . ALA A 1 630 ? 33.802 13.683 11.009 1.00 59.47 630 ALA A N 1
ATOM 4820 C CA . ALA A 1 630 ? 34.324 12.313 11.028 1.00 59.47 630 ALA A CA 1
ATOM 4821 C C . ALA A 1 630 ? 34.688 11.745 12.424 1.00 59.47 630 ALA A C 1
ATOM 4823 O O . ALA A 1 630 ? 35.264 10.664 12.511 1.00 59.47 630 ALA A O 1
ATOM 4824 N N . GLY A 1 631 ? 34.316 12.422 13.520 1.00 63.09 631 GLY A N 1
ATOM 4825 C CA . GLY A 1 631 ? 34.484 11.918 14.891 1.00 63.09 631 GLY A CA 1
ATOM 4826 C C . GLY A 1 631 ? 35.933 11.870 15.393 1.00 63.09 631 GLY A C 1
ATOM 4827 O O . GLY A 1 631 ? 36.206 11.234 16.409 1.00 63.09 631 GLY A O 1
ATOM 4828 N N . PHE A 1 632 ? 36.866 12.522 14.697 1.00 68.31 632 PHE A N 1
ATOM 4829 C CA . PHE A 1 632 ? 38.288 12.521 15.037 1.00 68.31 632 PHE A CA 1
ATOM 4830 C C . PHE A 1 632 ? 38.732 13.784 15.785 1.00 68.31 632 PHE A C 1
ATOM 4832 O O . PHE A 1 632 ? 38.141 14.857 15.680 1.00 68.31 632 PHE A O 1
ATOM 4839 N N . THR A 1 633 ? 39.883 13.663 16.448 1.00 62.44 633 THR A N 1
ATOM 4840 C CA . THR A 1 633 ? 40.811 14.777 16.687 1.00 62.44 633 THR A CA 1
ATOM 4841 C C . THR A 1 633 ? 42.183 14.376 16.129 1.00 62.44 633 THR A C 1
ATOM 4843 O O . THR A 1 633 ? 42.482 13.185 16.041 1.00 62.44 633 THR A O 1
ATOM 4846 N N . ASN A 1 634 ? 43.052 15.330 15.775 1.00 58.72 634 ASN A N 1
ATOM 4847 C CA . ASN A 1 634 ? 44.409 15.035 15.268 1.00 58.72 634 ASN A CA 1
ATOM 4848 C C . ASN A 1 634 ? 45.333 14.317 16.284 1.00 58.72 634 ASN A C 1
ATOM 4850 O O . ASN A 1 634 ? 46.488 14.051 15.969 1.00 58.72 634 ASN A O 1
ATOM 4854 N N . ALA A 1 635 ? 44.859 14.034 17.500 1.00 65.06 635 ALA A N 1
ATOM 4855 C CA . ALA A 1 635 ? 45.657 13.525 18.614 1.00 65.06 635 ALA A CA 1
ATOM 4856 C C . ALA A 1 635 ? 45.599 11.994 18.804 1.00 65.06 635 ALA A C 1
ATOM 4858 O O . ALA A 1 635 ? 46.108 11.501 19.808 1.00 65.06 635 ALA A O 1
ATOM 4859 N N . VAL A 1 636 ? 44.971 11.242 17.891 1.00 74.38 636 VAL A N 1
ATOM 4860 C CA . VAL A 1 636 ? 44.853 9.772 17.995 1.00 74.38 636 VAL A CA 1
ATOM 4861 C C . VAL A 1 636 ? 46.045 9.049 17.352 1.00 74.38 636 VAL A C 1
ATOM 4863 O O . VAL A 1 636 ? 46.595 9.531 16.364 1.00 74.38 636 VAL A O 1
ATOM 4866 N N . ASP A 1 637 ? 46.433 7.890 17.892 1.00 74.81 637 ASP A N 1
ATOM 4867 C CA . ASP A 1 637 ? 47.538 7.052 17.395 1.00 74.81 637 ASP A CA 1
ATOM 4868 C C . ASP A 1 637 ? 47.002 5.676 16.936 1.00 74.81 637 ASP A C 1
ATOM 4870 O O . ASP A 1 637 ? 46.328 5.005 17.719 1.00 74.81 637 ASP A O 1
ATOM 4874 N N . PRO A 1 638 ? 47.223 5.248 15.677 1.00 79.62 638 PRO A N 1
ATOM 4875 C CA . PRO A 1 638 ? 47.844 6.007 14.589 1.00 79.62 638 PRO A CA 1
ATOM 4876 C C . PRO A 1 638 ? 46.962 7.179 14.124 1.00 79.62 638 PRO A C 1
ATOM 4878 O O . PRO A 1 638 ? 45.727 7.060 14.147 1.00 79.62 638 PRO A O 1
ATOM 4881 N N . PRO A 1 639 ? 47.561 8.278 13.623 1.00 78.62 639 PRO A N 1
ATOM 4882 C CA . PRO A 1 639 ? 46.806 9.424 13.130 1.00 78.62 639 PRO A CA 1
ATOM 4883 C C . PRO A 1 639 ? 45.892 9.032 11.958 1.00 78.62 639 PRO A C 1
ATOM 4885 O O . PRO A 1 639 ? 46.223 8.116 11.191 1.00 78.62 639 PRO A O 1
ATOM 4888 N N . PRO A 1 640 ? 44.736 9.702 11.797 1.00 83.69 640 PRO A N 1
ATOM 4889 C CA . PRO A 1 640 ? 43.851 9.464 10.668 1.00 83.69 640 PRO A CA 1
ATOM 4890 C C . PRO A 1 640 ? 44.541 9.854 9.358 1.00 83.69 640 PRO A C 1
ATOM 4892 O O . PRO A 1 640 ? 45.178 10.904 9.247 1.00 83.69 640 PRO A O 1
ATOM 4895 N N . ARG A 1 641 ? 44.414 9.000 8.345 1.00 86.06 641 ARG A N 1
ATOM 4896 C CA . ARG A 1 641 ? 44.859 9.270 6.977 1.00 86.06 641 ARG A CA 1
ATOM 4897 C C . ARG A 1 641 ? 43.956 10.319 6.330 1.00 86.06 641 ARG A C 1
ATOM 4899 O O . ARG A 1 641 ? 42.797 10.476 6.693 1.00 86.06 641 ARG A O 1
ATOM 4906 N N . ALA A 1 642 ? 44.468 10.994 5.304 1.00 83.50 642 ALA A N 1
ATOM 4907 C CA . ALA A 1 642 ? 43.737 12.027 4.567 1.00 83.50 642 ALA A CA 1
ATOM 4908 C C . ALA A 1 642 ? 42.356 11.562 4.054 1.00 83.50 642 ALA A C 1
ATOM 4910 O O . ALA A 1 642 ? 41.383 12.294 4.170 1.00 83.50 642 ALA A O 1
ATOM 4911 N N . TRP A 1 643 ? 42.251 10.343 3.525 1.00 88.19 643 TRP A N 1
ATOM 4912 C CA . TRP A 1 643 ? 40.988 9.775 3.034 1.00 88.19 643 TRP A CA 1
ATOM 4913 C C . TRP A 1 643 ? 40.039 9.301 4.141 1.00 88.19 643 TRP A C 1
ATOM 4915 O O . TRP A 1 643 ? 38.886 8.991 3.865 1.00 88.19 643 TRP A O 1
ATOM 4925 N N . GLU A 1 644 ? 40.482 9.260 5.399 1.00 86.62 644 GLU A N 1
ATOM 4926 C CA . GLU A 1 644 ? 39.604 8.992 6.541 1.00 86.62 644 GLU A CA 1
ATOM 4927 C C . GLU A 1 644 ? 38.778 10.227 6.931 1.00 86.62 644 GLU A C 1
ATOM 4929 O O . GLU A 1 644 ? 38.054 10.172 7.916 1.00 86.62 644 GLU A O 1
ATOM 4934 N N . TRP A 1 645 ? 38.823 11.320 6.171 1.00 85.12 645 TRP A N 1
ATOM 4935 C CA . TRP A 1 645 ? 38.008 12.513 6.391 1.00 85.12 645 TRP A CA 1
ATOM 4936 C C . TRP A 1 645 ? 36.935 12.640 5.302 1.00 85.12 645 TRP A C 1
ATOM 4938 O O . TRP A 1 645 ? 37.247 13.011 4.176 1.00 85.12 645 TRP A O 1
ATOM 4948 N N . GLU A 1 646 ? 35.682 12.308 5.638 1.00 85.44 646 GLU A N 1
ATOM 4949 C CA . GLU A 1 646 ? 34.457 12.460 4.812 1.00 85.44 646 GLU A CA 1
ATOM 4950 C C . GLU A 1 646 ? 34.412 11.732 3.449 1.00 85.44 646 GLU A C 1
ATOM 4952 O O . GLU A 1 646 ? 33.358 11.694 2.817 1.00 85.44 646 GLU A O 1
ATOM 4957 N N . MET A 1 647 ? 35.500 11.111 2.981 1.00 91.75 647 MET A N 1
ATOM 4958 C CA . MET A 1 647 ? 35.533 10.445 1.668 1.00 91.75 647 MET A CA 1
ATOM 4959 C C . MET A 1 647 ? 34.499 9.318 1.544 1.00 91.75 647 MET A C 1
ATOM 4961 O O . MET A 1 647 ? 33.864 9.169 0.504 1.00 91.75 647 MET A O 1
ATOM 4965 N N . ASP A 1 648 ? 34.294 8.545 2.608 1.00 91.50 648 ASP A N 1
ATOM 4966 C CA . ASP A 1 648 ? 33.232 7.542 2.695 1.00 91.50 648 ASP A CA 1
ATOM 4967 C C . ASP A 1 648 ? 31.837 8.161 2.551 1.00 91.50 648 ASP A C 1
ATOM 4969 O O . ASP A 1 648 ? 31.006 7.608 1.836 1.00 91.50 648 ASP A O 1
ATOM 4973 N N . ALA A 1 649 ? 31.600 9.331 3.150 1.00 90.50 649 ALA A N 1
ATOM 4974 C CA . ALA A 1 649 ? 30.333 10.048 3.032 1.00 90.50 649 ALA A CA 1
ATOM 4975 C C . ALA A 1 649 ? 30.094 10.559 1.601 1.00 90.50 649 ALA A C 1
ATOM 4977 O O . ALA A 1 649 ? 28.995 10.402 1.073 1.00 90.50 649 ALA A O 1
ATOM 4978 N N . HIS A 1 650 ? 31.119 11.104 0.936 1.00 93.62 650 HIS A N 1
ATOM 4979 C CA . HIS A 1 650 ? 31.016 11.526 -0.467 1.00 93.62 650 HIS A CA 1
ATOM 4980 C C . HIS A 1 650 ? 30.770 10.340 -1.412 1.00 93.62 650 HIS A C 1
ATOM 4982 O O . HIS A 1 650 ? 29.917 10.413 -2.298 1.00 93.62 650 HIS A O 1
ATOM 4988 N N . LEU A 1 651 ? 31.467 9.221 -1.198 1.00 95.75 651 LEU A N 1
ATOM 4989 C CA . LEU A 1 651 ? 31.257 7.984 -1.952 1.00 95.75 651 LEU A CA 1
ATOM 4990 C C . LEU A 1 651 ? 29.851 7.414 -1.738 1.00 95.75 651 LEU A C 1
ATOM 4992 O O . LEU A 1 651 ? 29.199 7.009 -2.701 1.00 95.75 651 LEU A O 1
ATOM 4996 N N . GLN A 1 652 ? 29.366 7.415 -0.497 1.00 94.06 652 GLN A N 1
ATOM 4997 C CA . GLN A 1 652 ? 28.022 6.962 -0.155 1.00 94.06 652 GLN A CA 1
ATOM 4998 C C . GLN A 1 652 ? 26.945 7.861 -0.786 1.00 94.06 652 GLN A C 1
ATOM 5000 O O . GLN A 1 652 ? 26.003 7.348 -1.388 1.00 94.06 652 GLN A O 1
ATOM 5005 N N . ALA A 1 653 ? 27.123 9.186 -0.753 1.00 92.56 653 ALA A N 1
ATOM 5006 C CA . ALA A 1 653 ? 26.216 10.132 -1.404 1.00 92.56 653 ALA A CA 1
ATOM 5007 C C . ALA A 1 653 ? 26.142 9.906 -2.925 1.00 92.56 653 ALA A C 1
ATOM 5009 O O . ALA A 1 653 ? 25.052 9.861 -3.501 1.00 92.56 653 ALA A O 1
ATOM 5010 N N . ALA A 1 654 ? 27.286 9.690 -3.585 1.00 94.25 654 ALA A N 1
ATOM 5011 C CA . ALA A 1 654 ? 27.312 9.341 -5.005 1.00 94.25 654 ALA A CA 1
ATOM 5012 C C . ALA A 1 654 ? 26.602 8.000 -5.280 1.00 94.25 654 ALA A C 1
ATOM 5014 O O . ALA A 1 654 ? 25.819 7.897 -6.230 1.00 94.25 654 ALA A O 1
ATOM 5015 N N . ALA A 1 655 ? 26.824 6.986 -4.432 1.00 95.00 655 ALA A N 1
ATOM 5016 C CA . ALA A 1 655 ? 26.173 5.681 -4.547 1.00 95.00 655 ALA A CA 1
ATOM 5017 C C . ALA A 1 655 ? 24.643 5.788 -4.450 1.00 95.00 655 ALA A C 1
ATOM 5019 O O . ALA A 1 655 ? 23.939 5.171 -5.248 1.00 95.00 655 ALA A O 1
ATOM 5020 N N . GLU A 1 656 ? 24.121 6.587 -3.519 1.00 92.62 656 GLU A N 1
ATOM 5021 C CA . GLU A 1 656 ? 22.680 6.802 -3.341 1.00 92.62 656 GLU A CA 1
ATOM 5022 C C . GLU A 1 656 ? 22.039 7.514 -4.535 1.00 92.62 656 GLU A C 1
ATOM 5024 O O . GLU A 1 656 ? 20.974 7.096 -4.998 1.00 92.62 656 GLU A O 1
ATOM 5029 N N . VAL A 1 657 ? 22.697 8.530 -5.108 1.00 90.81 657 VAL A N 1
ATOM 5030 C CA . VAL A 1 657 ? 22.158 9.193 -6.306 1.00 90.81 657 VAL A CA 1
ATOM 5031 C C . VAL A 1 657 ? 22.150 8.247 -7.509 1.00 90.81 657 VAL A C 1
ATOM 5033 O O . VAL A 1 657 ? 21.148 8.177 -8.226 1.00 90.81 657 VAL A O 1
ATOM 5036 N N . TYR A 1 658 ? 23.220 7.473 -7.723 1.00 92.81 658 TYR A N 1
ATOM 5037 C CA . TYR A 1 658 ? 23.238 6.465 -8.788 1.00 92.81 658 TYR A CA 1
ATOM 5038 C C . TYR A 1 658 ? 22.209 5.355 -8.561 1.00 92.81 658 TYR A C 1
ATOM 5040 O O . TYR A 1 658 ? 21.617 4.868 -9.524 1.00 92.81 658 TYR A O 1
ATOM 5048 N N . LEU A 1 659 ? 21.952 4.975 -7.310 1.00 92.88 659 LEU A N 1
ATOM 5049 C CA . LEU A 1 659 ? 20.920 4.005 -6.960 1.00 92.88 659 LEU A CA 1
ATOM 5050 C C . LEU A 1 659 ? 19.527 4.541 -7.293 1.00 92.88 659 LEU A C 1
ATOM 5052 O O . LEU A 1 659 ? 18.707 3.802 -7.834 1.00 92.88 659 LEU A O 1
ATOM 5056 N N . GLY A 1 660 ? 19.294 5.839 -7.084 1.00 90.00 660 GLY A N 1
ATOM 5057 C CA . GLY A 1 660 ? 18.097 6.525 -7.563 1.00 90.00 660 GLY A CA 1
ATOM 5058 C C . GLY A 1 660 ? 17.906 6.411 -9.080 1.00 90.00 660 GLY A C 1
ATOM 5059 O O . GLY A 1 660 ? 16.782 6.224 -9.541 1.00 90.00 660 GLY A O 1
ATOM 5060 N N . ASP A 1 661 ? 18.982 6.445 -9.874 1.00 89.31 661 ASP A N 1
ATOM 5061 C CA . ASP A 1 661 ? 18.888 6.217 -11.325 1.00 89.31 661 ASP A CA 1
ATOM 5062 C C . ASP A 1 661 ? 18.581 4.754 -11.674 1.00 89.31 661 ASP A C 1
ATOM 5064 O O . ASP A 1 661 ? 17.814 4.495 -12.602 1.00 89.31 661 ASP A O 1
ATOM 5068 N N . VAL A 1 662 ? 19.151 3.794 -10.934 1.00 90.62 662 VAL A N 1
ATOM 5069 C CA . VAL A 1 662 ? 18.827 2.363 -11.080 1.00 90.62 662 VAL A CA 1
ATOM 5070 C C . VAL A 1 662 ? 17.342 2.134 -10.796 1.00 90.62 662 VAL A C 1
ATOM 5072 O O . VAL A 1 662 ? 16.651 1.502 -11.596 1.00 90.62 662 VAL A O 1
ATOM 5075 N N . ALA A 1 663 ? 16.840 2.681 -9.687 1.00 89.06 663 ALA A N 1
ATOM 5076 C CA . ALA A 1 663 ? 15.435 2.602 -9.310 1.00 89.06 663 ALA A CA 1
ATOM 5077 C C . ALA A 1 663 ? 14.531 3.301 -10.338 1.00 89.06 663 ALA A C 1
ATOM 5079 O O . ALA A 1 663 ? 13.495 2.751 -10.705 1.00 89.06 663 ALA A O 1
ATOM 5080 N N . ARG A 1 664 ? 14.943 4.461 -10.872 1.00 87.94 664 ARG A N 1
ATOM 5081 C CA . ARG A 1 664 ? 14.218 5.167 -11.941 1.00 87.94 664 ARG A CA 1
ATOM 5082 C C . ARG A 1 664 ? 14.085 4.315 -13.199 1.00 87.94 664 ARG A C 1
ATOM 5084 O O . ARG A 1 664 ? 12.985 4.228 -13.733 1.00 87.94 664 ARG A O 1
ATOM 5091 N N . ALA A 1 665 ? 15.163 3.694 -13.676 1.00 86.50 665 ALA A N 1
ATOM 5092 C CA . ALA A 1 665 ? 15.101 2.822 -14.853 1.00 86.50 665 ALA A CA 1
ATOM 5093 C C . ALA A 1 665 ? 14.118 1.661 -14.621 1.00 86.50 665 ALA A C 1
ATOM 5095 O O . ALA A 1 665 ? 13.216 1.415 -15.418 1.00 86.50 665 ALA A O 1
ATOM 5096 N N . ARG A 1 666 ? 14.204 1.012 -13.452 1.00 85.88 666 ARG A N 1
ATOM 5097 C CA . ARG A 1 666 ? 13.268 -0.054 -13.062 1.00 85.88 666 ARG A CA 1
ATOM 5098 C C . ARG A 1 666 ? 11.816 0.422 -13.000 1.00 85.88 666 ARG A C 1
ATOM 5100 O O . ARG A 1 666 ? 10.933 -0.303 -13.449 1.00 85.88 666 ARG A O 1
ATOM 5107 N N . ALA A 1 667 ? 11.567 1.630 -12.494 1.00 83.19 667 ALA A N 1
ATOM 5108 C CA . ALA A 1 667 ? 10.231 2.222 -12.435 1.00 83.19 667 ALA A CA 1
ATOM 5109 C C . ALA A 1 667 ? 9.624 2.481 -13.828 1.00 83.19 667 ALA A C 1
ATOM 5111 O O . ALA A 1 667 ? 8.408 2.395 -13.971 1.00 83.19 667 ALA A O 1
ATOM 5112 N N . HIS A 1 668 ? 10.448 2.729 -14.853 1.00 82.69 668 HIS A N 1
ATOM 5113 C CA . HIS A 1 668 ? 10.012 2.855 -16.252 1.00 82.69 668 HIS A CA 1
ATOM 5114 C C . HIS A 1 668 ? 9.763 1.509 -16.950 1.00 82.69 668 HIS A C 1
ATOM 5116 O O . HIS A 1 668 ? 9.352 1.485 -18.108 1.00 82.69 668 HIS A O 1
ATOM 5122 N N . GLY A 1 669 ? 9.995 0.388 -16.263 1.00 81.75 669 GLY A N 1
ATOM 5123 C CA . GLY A 1 669 ? 9.895 -0.944 -16.853 1.00 81.75 669 GLY A CA 1
ATOM 5124 C C . GLY A 1 669 ? 11.166 -1.402 -17.574 1.00 81.75 669 GLY A C 1
ATOM 5125 O O . GLY A 1 669 ? 11.143 -2.431 -18.252 1.00 81.75 669 GLY A O 1
ATOM 5126 N N . ASP A 1 670 ? 12.283 -0.688 -17.416 1.00 83.75 670 ASP A N 1
ATOM 5127 C CA . ASP A 1 670 ? 13.547 -1.079 -18.031 1.00 83.75 670 ASP A CA 1
ATOM 5128 C C . ASP A 1 670 ? 14.194 -2.269 -17.309 1.00 83.75 670 ASP A C 1
ATOM 5130 O O . ASP A 1 670 ? 13.909 -2.607 -16.146 1.00 83.75 670 ASP A O 1
ATOM 5134 N N . ALA A 1 671 ? 15.138 -2.901 -18.007 1.00 86.62 671 ALA A N 1
ATOM 5135 C CA . ALA A 1 671 ? 15.994 -3.890 -17.381 1.00 86.62 671 ALA A CA 1
ATOM 5136 C C . ALA A 1 671 ? 16.886 -3.282 -16.296 1.00 86.62 671 ALA A C 1
ATOM 5138 O O . ALA A 1 671 ? 17.133 -2.078 -16.297 1.00 86.62 671 ALA A O 1
ATOM 5139 N N . LEU A 1 672 ? 17.391 -4.109 -15.370 1.00 87.69 672 LEU A N 1
ATOM 5140 C CA . LEU A 1 672 ? 18.360 -3.645 -14.373 1.00 87.69 672 LEU A CA 1
ATOM 5141 C C . LEU A 1 672 ? 19.581 -3.040 -15.102 1.00 87.69 672 LEU A C 1
ATOM 5143 O O . LEU A 1 672 ? 20.294 -3.781 -15.787 1.00 87.69 672 LEU A O 1
ATOM 5147 N N . PRO A 1 673 ? 19.853 -1.726 -14.976 1.00 89.62 673 PRO A N 1
ATOM 5148 C CA . PRO A 1 673 ? 20.953 -1.088 -15.691 1.00 89.62 673 PRO A CA 1
ATOM 5149 C C . PRO A 1 673 ? 22.284 -1.495 -15.053 1.00 89.62 673 PRO A C 1
ATOM 5151 O O . PRO A 1 673 ? 22.781 -0.832 -14.141 1.00 89.62 673 PRO A O 1
ATOM 5154 N N . ALA A 1 674 ? 22.854 -2.608 -15.521 1.00 88.75 674 ALA A N 1
ATOM 5155 C CA . ALA A 1 674 ? 23.997 -3.264 -14.889 1.00 88.75 674 ALA A CA 1
ATOM 5156 C C . ALA A 1 674 ? 25.194 -2.322 -14.695 1.00 88.75 674 ALA A C 1
ATOM 5158 O O . ALA A 1 674 ? 25.759 -2.292 -13.611 1.00 88.75 674 ALA A O 1
ATOM 5159 N N . GLU A 1 675 ? 25.550 -1.502 -15.687 1.00 89.00 675 GLU A N 1
ATOM 5160 C CA . GLU A 1 675 ? 26.660 -0.543 -15.565 1.00 89.00 675 GLU A CA 1
ATOM 5161 C C . GLU A 1 675 ? 26.428 0.489 -14.456 1.00 89.00 675 GLU A C 1
ATOM 5163 O O . GLU A 1 675 ? 27.314 0.744 -13.642 1.00 89.00 675 GLU A O 1
ATOM 5168 N N . ARG A 1 676 ? 25.210 1.036 -14.363 1.00 91.25 676 ARG A N 1
ATOM 5169 C CA . ARG A 1 676 ? 24.858 1.990 -13.305 1.00 91.25 676 ARG A CA 1
ATOM 5170 C C . ARG A 1 676 ? 24.846 1.309 -11.938 1.00 91.25 676 ARG A C 1
ATOM 5172 O O . ARG A 1 676 ? 25.393 1.854 -10.987 1.00 91.25 676 ARG A O 1
ATOM 5179 N N . ALA A 1 677 ? 24.288 0.101 -11.848 1.00 92.56 677 ALA A N 1
ATOM 5180 C CA . ALA A 1 677 ? 24.288 -0.696 -10.624 1.00 92.56 677 ALA A CA 1
ATOM 5181 C C . ALA A 1 677 ? 25.710 -1.083 -10.172 1.00 92.56 677 ALA A C 1
ATOM 5183 O O . ALA A 1 677 ? 25.977 -1.137 -8.972 1.00 92.56 677 ALA A O 1
ATOM 5184 N N . ARG A 1 678 ? 26.649 -1.284 -11.110 1.00 92.75 678 ARG A N 1
ATOM 5185 C CA . ARG A 1 678 ? 28.074 -1.456 -10.791 1.00 92.75 678 ARG A CA 1
ATOM 5186 C C . ARG A 1 678 ? 28.654 -0.197 -10.165 1.00 92.75 678 ARG A C 1
ATOM 5188 O O . ARG A 1 678 ? 29.281 -0.317 -9.125 1.00 92.75 678 ARG A O 1
ATOM 5195 N N . LEU A 1 679 ? 28.403 0.989 -10.723 1.00 93.25 679 LEU A N 1
ATOM 5196 C CA . LEU A 1 679 ? 28.878 2.244 -10.122 1.00 93.25 679 LEU A CA 1
ATOM 5197 C C . LEU A 1 679 ? 28.353 2.429 -8.691 1.00 93.25 679 LEU A C 1
ATOM 5199 O O . LEU A 1 679 ? 29.136 2.750 -7.801 1.00 93.25 679 LEU A O 1
ATOM 5203 N N . VAL A 1 680 ? 27.068 2.131 -8.448 1.00 95.56 680 VAL A N 1
ATOM 5204 C CA . VAL A 1 680 ? 26.491 2.112 -7.089 1.00 95.56 680 VAL A CA 1
ATOM 5205 C C . VAL A 1 680 ? 27.299 1.198 -6.171 1.00 95.56 680 VAL A C 1
ATOM 5207 O O . VAL A 1 680 ? 27.750 1.624 -5.109 1.00 95.56 680 VAL A O 1
ATOM 5210 N N . TYR A 1 681 ? 27.498 -0.055 -6.591 1.00 95.69 681 TYR A N 1
ATOM 5211 C CA . TYR A 1 681 ? 28.239 -1.037 -5.808 1.00 95.69 681 TYR A CA 1
ATOM 5212 C C . TYR A 1 681 ? 29.681 -0.600 -5.550 1.00 95.69 681 TYR A C 1
ATOM 5214 O O . TYR A 1 681 ? 30.162 -0.763 -4.439 1.00 95.69 681 TYR A O 1
ATOM 5222 N N . VAL A 1 682 ? 30.377 -0.050 -6.543 1.00 95.44 682 VAL A N 1
ATOM 5223 C CA . VAL A 1 682 ? 31.795 0.300 -6.428 1.00 95.44 682 VAL A CA 1
ATOM 5224 C C . VAL A 1 682 ? 32.008 1.501 -5.507 1.00 95.44 682 VAL A C 1
ATOM 5226 O O . VAL A 1 682 ? 32.884 1.447 -4.642 1.00 95.44 682 VAL A O 1
ATOM 5229 N N . CYS A 1 683 ? 31.179 2.542 -5.622 1.00 96.38 683 CYS A N 1
ATOM 5230 C CA . CYS A 1 683 ? 31.186 3.664 -4.683 1.00 96.38 683 CYS A CA 1
ATOM 5231 C C . CYS A 1 683 ? 30.928 3.182 -3.247 1.00 96.38 683 CYS A C 1
ATOM 5233 O O . CYS A 1 683 ? 31.730 3.457 -2.353 1.00 96.38 683 CYS A O 1
ATOM 5235 N N . ALA A 1 684 ? 29.872 2.387 -3.046 1.00 96.25 684 ALA A N 1
ATOM 5236 C CA . ALA A 1 684 ? 29.550 1.821 -1.740 1.00 96.25 684 ALA A CA 1
ATOM 5237 C C . ALA A 1 684 ? 30.662 0.890 -1.224 1.00 96.25 684 ALA A C 1
ATOM 5239 O O . ALA A 1 684 ? 31.023 0.959 -0.057 1.00 96.25 684 ALA A O 1
ATOM 5240 N N . HIS A 1 685 ? 31.260 0.059 -2.081 1.00 95.88 685 HIS A N 1
ATOM 5241 C CA . HIS A 1 685 ? 32.366 -0.832 -1.727 1.00 95.88 685 HIS A CA 1
ATOM 5242 C C . HIS A 1 685 ? 33.542 -0.040 -1.153 1.00 95.88 685 HIS A C 1
ATOM 5244 O O . HIS A 1 685 ? 34.003 -0.351 -0.059 1.00 95.88 685 HIS A O 1
ATOM 5250 N N . MET A 1 686 ? 34.003 1.006 -1.846 1.00 95.62 686 MET A N 1
ATOM 5251 C CA . MET A 1 686 ? 35.117 1.830 -1.366 1.00 95.62 686 MET A CA 1
ATOM 5252 C C . MET A 1 686 ? 34.774 2.555 -0.059 1.00 95.62 686 MET A C 1
ATOM 5254 O O . MET A 1 686 ? 35.602 2.572 0.852 1.00 95.62 686 MET A O 1
ATOM 5258 N N . ALA A 1 687 ? 33.549 3.074 0.078 1.00 95.81 687 ALA A N 1
ATOM 5259 C CA . ALA A 1 687 ? 33.080 3.657 1.336 1.00 95.81 687 ALA A CA 1
ATOM 5260 C C . ALA A 1 687 ? 33.128 2.634 2.486 1.00 95.81 687 ALA A C 1
ATOM 5262 O O . ALA A 1 687 ? 33.629 2.936 3.569 1.00 95.81 687 ALA A O 1
ATOM 5263 N N . GLN A 1 688 ? 32.692 1.394 2.234 1.00 95.56 688 GLN A N 1
ATOM 5264 C CA . GLN A 1 688 ? 32.738 0.325 3.231 1.00 95.56 688 GLN A CA 1
ATOM 5265 C C . GLN A 1 688 ? 34.165 -0.087 3.592 1.00 95.56 688 GLN A C 1
ATOM 5267 O O . GLN A 1 688 ? 34.431 -0.354 4.758 1.00 95.56 688 GLN A O 1
ATOM 5272 N N . MET A 1 689 ? 35.111 -0.090 2.650 1.00 95.44 689 MET A N 1
ATOM 5273 C CA . MET A 1 689 ? 36.514 -0.370 2.979 1.00 95.44 689 MET A CA 1
ATOM 5274 C C . MET A 1 689 ? 37.103 0.689 3.919 1.00 95.44 689 MET A C 1
ATOM 5276 O O . MET A 1 689 ? 37.819 0.341 4.859 1.00 95.44 689 MET A O 1
ATOM 5280 N N . ILE A 1 690 ? 36.742 1.964 3.736 1.00 94.19 690 ILE A N 1
ATOM 5281 C CA . ILE A 1 690 ? 37.121 3.049 4.654 1.00 94.19 690 ILE A CA 1
ATOM 5282 C C . ILE A 1 690 ? 36.463 2.850 6.030 1.00 94.19 690 ILE A C 1
ATOM 5284 O O . ILE A 1 690 ? 37.142 2.945 7.053 1.00 94.19 690 ILE A O 1
ATOM 5288 N N . ALA A 1 691 ? 35.167 2.524 6.074 1.00 92.75 691 ALA A N 1
ATOM 5289 C CA . ALA A 1 691 ? 34.448 2.277 7.326 1.00 92.75 691 ALA A CA 1
ATOM 5290 C C . ALA A 1 691 ? 35.028 1.082 8.109 1.00 92.75 691 ALA A C 1
ATOM 5292 O O . ALA A 1 691 ? 35.275 1.188 9.310 1.00 92.75 691 ALA A O 1
ATOM 5293 N N . LEU A 1 692 ? 35.330 -0.024 7.421 1.00 94.00 692 LEU A N 1
ATOM 5294 C CA . LEU A 1 692 ? 35.975 -1.208 7.996 1.00 94.00 692 LEU A CA 1
ATOM 5295 C C . LEU A 1 692 ? 37.358 -0.882 8.562 1.00 94.00 692 LEU A C 1
ATOM 5297 O O . LEU A 1 692 ? 37.682 -1.299 9.672 1.00 94.00 692 LEU A O 1
ATOM 5301 N N . TYR A 1 693 ? 38.158 -0.104 7.833 1.00 92.69 693 TYR A N 1
ATOM 5302 C CA . TYR A 1 693 ? 39.459 0.355 8.311 1.00 92.69 693 TYR A CA 1
ATOM 5303 C C . TYR A 1 693 ? 39.333 1.152 9.619 1.00 92.69 693 TYR A C 1
ATOM 5305 O O . TYR A 1 693 ? 40.054 0.879 10.582 1.00 92.69 693 TYR A O 1
ATOM 5313 N N . ARG A 1 694 ? 38.380 2.095 9.694 1.00 90.56 694 ARG A N 1
ATOM 5314 C CA . ARG A 1 694 ? 38.132 2.876 10.917 1.00 90.56 694 ARG A CA 1
ATOM 5315 C C . ARG A 1 694 ? 37.662 2.000 12.078 1.00 90.56 694 ARG A C 1
ATOM 5317 O O . ARG A 1 694 ? 38.157 2.171 13.190 1.00 90.56 694 ARG A O 1
ATOM 5324 N N . LEU A 1 695 ? 36.761 1.048 11.823 1.00 90.88 695 LEU A N 1
ATOM 5325 C CA . LEU A 1 695 ? 36.281 0.102 12.834 1.00 90.88 695 LEU A CA 1
ATOM 5326 C C . LEU A 1 695 ? 37.435 -0.726 13.422 1.00 90.88 695 LEU A C 1
ATOM 5328 O O . LEU A 1 695 ? 37.527 -0.873 14.639 1.00 90.88 695 LEU A O 1
ATOM 5332 N N . LEU A 1 696 ? 38.344 -1.223 12.577 1.00 90.31 696 LEU A N 1
ATOM 5333 C CA . LEU A 1 696 ? 39.496 -2.027 13.006 1.00 90.31 696 LEU A CA 1
ATOM 5334 C C . LEU A 1 696 ? 40.514 -1.231 13.838 1.00 90.31 696 LEU A C 1
ATOM 5336 O O . LEU A 1 696 ? 41.166 -1.801 14.709 1.00 90.31 696 LEU A O 1
ATOM 5340 N N . LEU A 1 697 ? 40.643 0.078 13.602 1.00 88.75 697 LEU A N 1
ATOM 5341 C CA . LEU A 1 697 ? 41.547 0.957 14.355 1.00 88.75 697 LEU A CA 1
ATOM 5342 C C . LEU A 1 697 ? 40.892 1.663 15.545 1.00 88.75 697 LEU A C 1
ATOM 5344 O O . LEU A 1 697 ? 41.565 2.418 16.246 1.00 88.75 697 LEU A O 1
ATOM 5348 N N . ARG A 1 698 ? 39.605 1.423 15.801 1.00 87.31 698 ARG A N 1
ATOM 5349 C CA . ARG A 1 698 ? 38.845 2.081 16.869 1.00 87.31 698 ARG A CA 1
ATOM 5350 C C . ARG A 1 698 ? 39.475 1.882 18.249 1.00 87.31 698 ARG A C 1
ATOM 5352 O O . ARG A 1 698 ? 39.724 2.858 18.950 1.00 87.31 698 ARG A O 1
ATOM 5359 N N . GLU A 1 699 ? 39.742 0.629 18.615 1.00 83.56 699 GLU A N 1
ATOM 5360 C CA . GLU A 1 699 ? 40.348 0.271 19.904 1.00 83.56 699 GLU A CA 1
ATOM 5361 C C . GLU A 1 699 ? 41.786 0.795 20.045 1.00 83.56 699 GLU A C 1
ATOM 5363 O O . GLU A 1 699 ? 42.050 1.478 21.035 1.00 83.56 699 GLU A O 1
ATOM 5368 N N . PRO A 1 700 ? 42.696 0.591 19.064 1.00 85.06 700 PRO A N 1
ATOM 5369 C CA . PRO A 1 700 ? 44.023 1.210 19.083 1.00 85.06 700 PRO A CA 1
ATOM 5370 C C . PRO A 1 700 ? 43.995 2.730 19.281 1.00 85.06 700 PRO A C 1
ATOM 5372 O O . PRO A 1 700 ? 44.822 3.270 20.007 1.00 85.06 700 PRO A O 1
ATOM 5375 N N . ARG A 1 701 ? 43.006 3.410 18.688 1.00 84.88 701 ARG A N 1
ATOM 5376 C CA . ARG A 1 701 ? 42.828 4.866 18.786 1.00 84.88 701 ARG A CA 1
ATOM 5377 C C . ARG A 1 701 ? 42.079 5.321 20.047 1.00 84.88 701 ARG A C 1
ATOM 5379 O O . ARG A 1 701 ? 41.832 6.515 20.199 1.00 84.88 701 ARG A O 1
ATOM 5386 N N . GLY A 1 702 ? 41.717 4.403 20.946 1.00 82.75 702 GLY A N 1
ATOM 5387 C CA . GLY A 1 702 ? 41.097 4.712 22.238 1.00 82.75 702 GLY A CA 1
ATOM 5388 C C . GLY A 1 702 ? 39.614 5.092 22.180 1.00 82.75 702 GLY A C 1
ATOM 5389 O O . GLY A 1 702 ? 39.104 5.697 23.122 1.00 82.75 702 GLY A O 1
ATOM 5390 N N . PHE A 1 703 ? 38.905 4.757 21.100 1.00 84.00 703 PHE A N 1
ATOM 5391 C CA . PHE A 1 703 ? 37.469 5.014 20.984 1.00 84.00 703 PHE A CA 1
ATOM 5392 C C . PHE A 1 703 ? 36.636 3.877 21.600 1.00 84.00 703 PHE A C 1
ATOM 5394 O O . PHE A 1 703 ? 36.923 2.697 21.398 1.00 84.00 703 PHE A O 1
ATOM 5401 N N . ALA A 1 704 ? 35.560 4.232 22.308 1.00 79.38 704 ALA A N 1
ATOM 5402 C CA . ALA A 1 704 ? 34.590 3.277 22.845 1.00 79.38 704 ALA A CA 1
ATOM 5403 C C . ALA A 1 704 ? 33.544 2.856 21.793 1.00 79.38 704 ALA A C 1
ATOM 5405 O O . ALA A 1 704 ? 33.280 3.581 20.830 1.00 79.38 704 ALA A O 1
ATOM 5406 N N . ALA A 1 705 ? 32.892 1.709 21.998 1.00 73.56 705 ALA A N 1
ATOM 5407 C CA . ALA A 1 705 ? 31.672 1.372 21.263 1.00 73.56 705 ALA A CA 1
ATOM 5408 C C . ALA A 1 705 ? 30.557 2.392 21.600 1.00 73.56 705 ALA A C 1
ATOM 5410 O O . ALA A 1 705 ? 30.454 2.789 22.764 1.00 73.56 705 ALA A O 1
ATOM 5411 N N . PRO A 1 706 ? 29.732 2.844 20.630 1.00 75.75 706 PRO A N 1
ATOM 5412 C CA . PRO A 1 706 ? 29.562 2.342 19.260 1.00 75.75 706 PRO A CA 1
ATOM 5413 C C . PRO A 1 706 ? 30.297 3.166 18.177 1.00 75.75 706 PRO A C 1
ATOM 5415 O O . PRO A 1 706 ? 29.829 3.237 17.040 1.00 75.75 706 PRO A O 1
ATOM 5418 N N . ALA A 1 707 ? 31.419 3.830 18.490 1.00 81.56 707 ALA A N 1
ATOM 5419 C CA . ALA A 1 707 ? 32.129 4.637 17.491 1.00 81.56 707 ALA A CA 1
ATOM 5420 C C . ALA A 1 707 ? 32.459 3.810 16.233 1.00 81.56 707 ALA A C 1
ATOM 5422 O O . ALA A 1 707 ? 32.889 2.661 16.336 1.00 81.56 707 ALA A O 1
ATOM 5423 N N . PHE A 1 708 ? 32.243 4.395 15.052 1.00 85.44 708 PHE A N 1
ATOM 5424 C CA . PHE A 1 708 ? 32.476 3.763 13.743 1.00 85.44 708 PHE A CA 1
ATOM 5425 C C . PHE A 1 708 ? 31.735 2.433 13.507 1.00 85.44 708 PHE A C 1
ATOM 5427 O O . PHE A 1 708 ? 32.153 1.650 12.655 1.00 85.44 708 PHE A O 1
ATOM 5434 N N . ALA A 1 709 ? 30.651 2.163 14.242 1.00 88.88 709 ALA A N 1
ATOM 5435 C CA . ALA A 1 709 ? 29.812 1.002 13.981 1.00 88.88 709 ALA A CA 1
ATOM 5436 C C . ALA A 1 709 ? 29.222 1.050 12.559 1.00 88.88 709 ALA A C 1
ATOM 5438 O O . ALA A 1 709 ? 28.838 2.107 12.054 1.00 88.88 709 ALA A O 1
ATOM 5439 N N . LEU A 1 710 ? 29.144 -0.116 11.926 1.00 93.00 710 LEU A N 1
ATOM 5440 C CA . LEU A 1 710 ? 28.639 -0.297 10.573 1.00 93.00 710 LEU A CA 1
ATOM 5441 C C . LEU A 1 710 ? 27.116 -0.213 10.535 1.00 93.00 710 LEU A C 1
ATOM 5443 O O . LEU A 1 710 ? 26.415 -0.578 11.485 1.00 93.00 710 LEU A O 1
ATOM 5447 N N . ASP A 1 711 ? 26.608 0.218 9.386 1.00 91.19 711 ASP A N 1
ATOM 5448 C CA . ASP A 1 711 ? 25.188 0.165 9.075 1.00 91.19 711 ASP A CA 1
ATOM 5449 C C . ASP A 1 711 ? 24.817 -1.218 8.508 1.00 91.19 711 ASP A C 1
ATOM 5451 O O . ASP A 1 711 ? 25.401 -1.625 7.498 1.00 91.19 711 ASP A O 1
ATOM 5455 N N . PRO A 1 712 ? 23.854 -1.955 9.099 1.00 92.12 712 PRO A N 1
ATOM 5456 C CA . PRO A 1 712 ? 23.395 -3.223 8.541 1.00 92.12 712 PRO A CA 1
ATOM 5457 C C . PRO A 1 712 ? 22.913 -3.114 7.088 1.00 92.12 712 PRO A C 1
ATOM 5459 O O . PRO A 1 712 ? 23.073 -4.072 6.333 1.00 92.12 712 PRO A O 1
ATOM 5462 N N . ALA A 1 713 ? 22.387 -1.959 6.658 1.00 91.56 713 ALA A N 1
ATOM 5463 C CA . ALA A 1 713 ? 21.929 -1.743 5.284 1.00 91.56 713 ALA A CA 1
ATOM 5464 C C . ALA A 1 713 ? 23.068 -1.802 4.245 1.00 91.56 713 ALA A C 1
ATOM 5466 O O . ALA A 1 713 ? 22.809 -2.014 3.058 1.00 91.56 713 ALA A O 1
ATOM 5467 N N . ALA A 1 714 ? 24.337 -1.706 4.668 1.00 93.06 714 ALA A N 1
ATOM 5468 C CA . ALA A 1 714 ? 25.506 -1.876 3.801 1.00 93.06 714 ALA A CA 1
ATOM 5469 C C . ALA A 1 714 ? 25.477 -3.199 3.014 1.00 93.06 714 ALA A C 1
ATOM 5471 O O . ALA A 1 714 ? 25.922 -3.262 1.864 1.00 93.06 714 ALA A O 1
ATOM 5472 N N . ILE A 1 715 ? 24.905 -4.255 3.604 1.00 95.81 715 ILE A N 1
ATOM 5473 C CA . ILE A 1 715 ? 24.789 -5.572 2.971 1.00 95.81 715 ILE A CA 1
ATOM 5474 C C . ILE A 1 715 ? 23.912 -5.546 1.704 1.00 95.81 715 ILE A C 1
ATOM 5476 O O . ILE A 1 715 ? 24.123 -6.343 0.788 1.00 95.81 715 ILE A O 1
ATOM 5480 N N . LEU A 1 716 ? 22.967 -4.604 1.603 1.00 95.56 716 LEU A N 1
ATOM 5481 C CA . LEU A 1 716 ? 22.092 -4.453 0.438 1.00 95.56 716 LEU A CA 1
ATOM 5482 C C . LEU A 1 716 ? 22.865 -3.944 -0.784 1.00 95.56 716 LEU A C 1
ATOM 5484 O O . LEU A 1 716 ? 22.624 -4.401 -1.899 1.00 95.56 716 LEU A O 1
ATOM 5488 N N . TYR A 1 717 ? 23.872 -3.089 -0.596 1.00 96.25 717 TYR A N 1
ATOM 5489 C CA . TYR A 1 717 ? 24.765 -2.694 -1.689 1.00 96.25 717 TYR A CA 1
ATOM 5490 C C . TYR A 1 717 ? 25.576 -3.886 -2.206 1.00 96.25 717 TYR A C 1
ATOM 5492 O O . TYR A 1 717 ? 25.754 -4.036 -3.414 1.00 96.25 717 TYR A O 1
ATOM 5500 N N . VAL A 1 718 ? 26.010 -4.783 -1.315 1.00 96.62 718 VAL A N 1
ATOM 5501 C CA . VAL A 1 718 ? 26.700 -6.026 -1.698 1.00 96.62 718 VAL A CA 1
ATOM 5502 C C . VAL A 1 718 ? 25.783 -6.936 -2.514 1.00 96.62 718 VAL A C 1
ATOM 5504 O O . VAL A 1 718 ? 26.191 -7.460 -3.552 1.00 96.62 718 VAL A O 1
ATOM 5507 N N . ALA A 1 719 ? 24.531 -7.076 -2.082 1.00 95.75 719 ALA A N 1
ATOM 5508 C CA . ALA A 1 719 ? 23.498 -7.809 -2.801 1.00 95.75 719 ALA A CA 1
ATOM 5509 C C . ALA A 1 719 ? 23.251 -7.229 -4.213 1.00 95.75 719 ALA A C 1
ATOM 5511 O O . ALA A 1 719 ? 23.173 -7.985 -5.186 1.00 95.75 719 ALA A O 1
ATOM 5512 N N . LEU A 1 720 ? 23.232 -5.898 -4.355 1.00 94.06 720 LEU A N 1
ATOM 5513 C CA . LEU A 1 720 ? 23.147 -5.229 -5.657 1.00 94.06 720 LEU A CA 1
ATOM 5514 C C . LEU A 1 720 ? 24.391 -5.491 -6.521 1.00 94.06 720 LEU A C 1
ATOM 5516 O O . LEU A 1 720 ? 24.261 -5.703 -7.724 1.00 94.06 720 LEU A O 1
ATOM 5520 N N . GLY A 1 721 ? 25.582 -5.546 -5.917 1.00 93.69 721 GLY A N 1
ATOM 5521 C CA . GLY A 1 721 ? 26.826 -5.916 -6.596 1.00 93.69 721 GLY A CA 1
ATOM 5522 C C . GLY A 1 721 ? 26.751 -7.290 -7.265 1.00 93.69 721 GLY A C 1
ATOM 5523 O O . GLY A 1 721 ? 27.116 -7.420 -8.433 1.00 93.69 721 GLY A O 1
ATOM 5524 N N . PHE A 1 722 ? 26.199 -8.297 -6.578 1.00 92.50 722 PHE A N 1
ATOM 5525 C CA . PHE A 1 722 ? 25.923 -9.614 -7.173 1.00 92.50 722 PHE A CA 1
ATOM 5526 C C . PHE A 1 722 ? 24.949 -9.522 -8.353 1.00 92.50 722 PHE A C 1
ATOM 5528 O O . PHE A 1 722 ? 25.198 -10.095 -9.417 1.00 92.50 722 PHE A O 1
ATOM 5535 N N . ALA A 1 723 ? 23.851 -8.782 -8.192 1.00 89.88 723 ALA A N 1
ATOM 5536 C CA . ALA A 1 723 ? 22.876 -8.584 -9.264 1.00 89.88 723 ALA A CA 1
ATOM 5537 C C . ALA A 1 723 ? 23.497 -7.885 -10.493 1.00 89.88 723 ALA A C 1
ATOM 5539 O O . ALA A 1 723 ? 23.163 -8.220 -11.628 1.00 89.88 723 ALA A O 1
ATOM 5540 N N . ALA A 1 724 ? 24.454 -6.977 -10.279 1.00 90.00 724 ALA A N 1
ATOM 5541 C CA . ALA A 1 724 ? 25.174 -6.243 -11.321 1.00 90.00 724 ALA A CA 1
ATOM 5542 C C . ALA A 1 724 ? 26.346 -7.026 -11.966 1.00 90.00 724 ALA A C 1
ATOM 5544 O O . ALA A 1 724 ? 26.962 -6.553 -12.932 1.00 90.00 724 ALA A O 1
ATOM 5545 N N . GLY A 1 725 ? 26.656 -8.224 -11.451 1.00 89.75 725 GLY A N 1
ATOM 5546 C CA . GLY A 1 725 ? 27.716 -9.108 -11.949 1.00 89.75 725 GLY A CA 1
ATOM 5547 C C . GLY A 1 725 ? 29.089 -8.926 -11.292 1.00 89.75 725 GLY A C 1
ATOM 5548 O O . GLY A 1 725 ? 30.058 -9.509 -11.766 1.00 89.75 725 GLY A O 1
ATOM 5549 N N . CYS A 1 726 ? 29.210 -8.171 -10.200 1.00 91.12 726 CYS A N 1
ATOM 5550 C CA . CYS A 1 726 ? 30.453 -8.008 -9.432 1.00 91.12 726 CYS A CA 1
ATOM 5551 C C . CYS A 1 726 ? 30.685 -9.178 -8.452 1.00 91.12 726 CYS A C 1
ATOM 5553 O O . CYS A 1 726 ? 30.955 -8.971 -7.269 1.00 91.12 726 CYS A O 1
ATOM 5555 N N . ASP A 1 727 ? 30.545 -10.421 -8.923 1.00 90.56 727 ASP A N 1
ATOM 5556 C CA . ASP A 1 727 ? 30.378 -11.608 -8.072 1.00 90.56 727 ASP A CA 1
ATOM 5557 C C . ASP A 1 727 ? 31.564 -11.860 -7.115 1.00 90.56 727 ASP A C 1
ATOM 5559 O O . ASP A 1 727 ? 31.356 -12.190 -5.945 1.00 90.56 727 ASP A O 1
ATOM 5563 N N . ALA A 1 728 ? 32.807 -11.714 -7.587 1.00 90.94 728 ALA A N 1
ATOM 5564 C CA . ALA A 1 728 ? 34.014 -11.946 -6.786 1.00 90.94 728 ALA A CA 1
ATOM 5565 C C . ALA A 1 728 ? 34.234 -10.884 -5.686 1.00 90.94 728 ALA A C 1
ATOM 5567 O O . ALA A 1 728 ? 34.279 -11.265 -4.508 1.00 90.94 728 ALA A O 1
ATOM 5568 N N . PRO A 1 729 ? 34.307 -9.572 -5.999 1.00 91.94 729 PRO A N 1
ATOM 5569 C CA . PRO A 1 729 ? 34.471 -8.546 -4.967 1.00 91.94 729 PRO A CA 1
ATOM 5570 C C . PRO A 1 729 ? 33.263 -8.479 -4.019 1.00 91.94 729 PRO A C 1
ATOM 5572 O O . PRO A 1 729 ? 33.438 -8.295 -2.811 1.00 91.94 729 PRO A O 1
ATOM 5575 N N . ALA A 1 730 ? 32.036 -8.707 -4.513 1.00 94.62 730 ALA A N 1
ATOM 5576 C CA . ALA A 1 730 ? 30.845 -8.740 -3.664 1.00 94.62 730 ALA A CA 1
ATOM 5577 C C . ALA A 1 730 ? 30.898 -9.908 -2.675 1.00 94.62 730 ALA A C 1
ATOM 5579 O O . ALA A 1 730 ? 30.588 -9.730 -1.499 1.00 94.62 730 ALA A O 1
ATOM 5580 N N . ARG A 1 731 ? 31.376 -11.084 -3.101 1.00 94.56 731 ARG A N 1
ATOM 5581 C CA . ARG A 1 731 ? 31.572 -12.234 -2.207 1.00 94.56 731 ARG A CA 1
ATOM 5582 C C . ARG A 1 731 ? 32.590 -11.952 -1.102 1.00 94.56 731 ARG A C 1
ATOM 5584 O O . ARG A 1 731 ? 32.356 -12.343 0.039 1.00 94.56 731 ARG A O 1
ATOM 5591 N N . GLN A 1 732 ? 33.709 -11.300 -1.415 1.00 94.12 732 GLN A N 1
ATOM 5592 C CA . GLN A 1 732 ? 34.727 -10.970 -0.412 1.00 94.12 732 GLN A CA 1
ATOM 5593 C C . GLN A 1 732 ? 34.178 -10.003 0.645 1.00 94.12 732 GLN A C 1
ATOM 5595 O O . GLN A 1 732 ? 34.306 -10.272 1.840 1.00 94.12 732 GLN A O 1
ATOM 5600 N N . LEU A 1 733 ? 33.499 -8.934 0.216 1.00 96.31 733 LEU A N 1
ATOM 5601 C CA . LEU A 1 733 ? 32.871 -7.979 1.132 1.00 96.31 733 LEU A CA 1
ATOM 5602 C C . LEU A 1 733 ? 31.729 -8.616 1.940 1.00 96.31 733 LEU A C 1
ATOM 5604 O O . LEU A 1 733 ? 31.659 -8.414 3.149 1.00 96.31 733 LEU A O 1
ATOM 5608 N N . ALA A 1 734 ? 30.903 -9.465 1.320 1.00 97.06 734 ALA A N 1
ATOM 5609 C CA . ALA A 1 734 ? 29.864 -10.227 2.016 1.00 97.06 734 ALA A CA 1
ATOM 5610 C C . ALA A 1 734 ? 30.439 -11.072 3.160 1.00 97.06 734 ALA A C 1
ATOM 5612 O O . ALA A 1 734 ? 29.887 -11.073 4.259 1.00 97.06 734 ALA A O 1
ATOM 5613 N N . ARG A 1 735 ? 31.558 -11.772 2.918 1.00 96.50 735 ARG A N 1
ATOM 5614 C CA . ARG A 1 735 ? 32.247 -12.558 3.953 1.00 96.50 735 ARG A CA 1
ATOM 5615 C C . ARG A 1 735 ? 32.691 -11.680 5.113 1.00 96.50 735 ARG A C 1
ATOM 5617 O O . ARG A 1 735 ? 32.415 -12.037 6.249 1.00 96.50 735 ARG A O 1
ATOM 5624 N N . MET A 1 736 ? 33.325 -10.540 4.836 1.00 96.56 736 MET A N 1
ATOM 5625 C CA . MET A 1 736 ? 33.765 -9.610 5.883 1.00 96.56 736 MET A CA 1
ATOM 5626 C C . MET A 1 736 ? 32.593 -9.126 6.743 1.00 96.56 736 MET A C 1
ATOM 5628 O O . MET A 1 736 ? 32.646 -9.249 7.964 1.00 96.56 736 MET A O 1
ATOM 5632 N N . LEU A 1 737 ? 31.515 -8.645 6.116 1.00 96.50 737 LEU A N 1
ATOM 563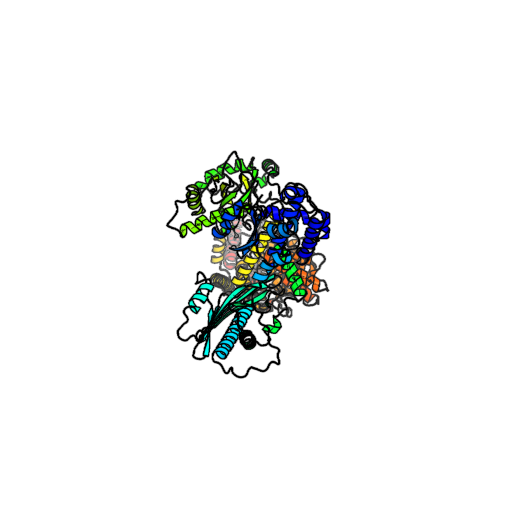3 C CA . LEU A 1 737 ? 30.342 -8.132 6.830 1.00 96.50 737 LEU A CA 1
ATOM 5634 C C . LEU A 1 737 ? 29.636 -9.223 7.652 1.00 96.50 737 LEU A C 1
ATOM 5636 O O . LEU A 1 737 ? 29.285 -8.982 8.807 1.00 96.50 737 LEU A O 1
ATOM 5640 N N . CYS A 1 738 ? 29.472 -10.432 7.102 1.00 95.62 738 CYS A N 1
ATOM 5641 C CA . CYS A 1 738 ? 28.869 -11.556 7.828 1.00 95.62 738 CYS A CA 1
ATOM 5642 C C . CYS A 1 738 ? 29.740 -12.016 9.007 1.00 95.62 738 CYS A C 1
ATOM 5644 O O . CYS A 1 738 ? 29.207 -12.312 10.071 1.00 95.62 738 CYS A O 1
ATOM 5646 N N . THR A 1 739 ? 31.067 -12.060 8.844 1.00 94.00 739 THR A N 1
ATOM 5647 C CA . THR A 1 739 ? 31.989 -12.400 9.939 1.00 94.00 739 THR A CA 1
ATOM 5648 C C . THR A 1 739 ? 31.924 -11.358 11.053 1.00 94.00 739 THR A C 1
ATOM 5650 O O . THR A 1 739 ? 31.831 -11.720 12.222 1.00 94.00 739 THR A O 1
ATOM 5653 N N . LEU A 1 740 ? 31.903 -10.066 10.709 1.00 93.19 740 LEU A N 1
ATOM 5654 C CA . LEU A 1 740 ? 31.796 -8.991 11.699 1.00 93.19 740 LEU A CA 1
ATOM 5655 C C . LEU A 1 740 ? 30.465 -8.982 12.443 1.00 93.19 740 LEU A C 1
ATOM 5657 O O . LEU A 1 740 ? 30.424 -8.477 13.556 1.00 93.19 740 LEU A O 1
ATOM 5661 N N . TRP A 1 741 ? 29.398 -9.559 11.882 1.00 91.38 741 TRP A N 1
ATOM 5662 C CA . TRP A 1 741 ? 28.112 -9.663 12.582 1.00 91.38 741 TRP A CA 1
ATOM 5663 C C . TRP A 1 741 ? 28.221 -10.458 13.888 1.00 91.38 741 TRP A C 1
ATOM 5665 O O . TRP A 1 741 ? 27.462 -10.237 14.822 1.00 91.38 741 TRP A O 1
ATOM 5675 N N . GLN A 1 742 ? 29.192 -11.370 13.977 1.00 86.00 742 GLN A N 1
ATOM 5676 C CA . GLN A 1 742 ? 29.454 -12.140 15.193 1.00 86.00 742 GLN A CA 1
ATOM 5677 C C . GLN A 1 742 ? 30.081 -11.300 16.320 1.00 86.00 742 GLN A C 1
ATOM 5679 O O . GLN A 1 742 ? 30.271 -11.816 17.418 1.00 86.00 742 GLN A O 1
ATOM 5684 N N . ARG A 1 743 ? 30.435 -10.035 16.060 1.00 87.62 743 ARG A N 1
ATOM 5685 C CA . ARG A 1 743 ? 30.934 -9.096 17.064 1.00 87.62 743 ARG A CA 1
ATOM 5686 C C . ARG A 1 743 ? 29.808 -8.176 17.531 1.00 87.62 743 ARG A C 1
ATOM 5688 O O . ARG A 1 743 ? 29.264 -7.413 16.733 1.00 87.62 743 ARG A O 1
ATOM 5695 N N . ASP A 1 744 ? 29.540 -8.184 18.835 1.00 80.06 744 ASP A N 1
ATOM 5696 C CA . ASP A 1 744 ? 28.448 -7.425 19.472 1.00 80.06 744 ASP A CA 1
ATOM 5697 C C . ASP A 1 744 ? 28.544 -5.894 19.291 1.00 80.06 744 ASP A C 1
ATOM 5699 O O . ASP A 1 744 ? 27.581 -5.169 19.520 1.00 80.06 744 ASP A O 1
ATOM 5703 N N . ASP A 1 745 ? 29.704 -5.385 18.876 1.00 85.44 745 ASP A N 1
ATOM 5704 C CA . ASP A 1 745 ? 30.057 -3.966 18.816 1.00 85.44 745 ASP A CA 1
ATOM 5705 C C . ASP A 1 745 ? 30.305 -3.435 17.395 1.00 85.44 745 ASP A C 1
ATOM 5707 O O . ASP A 1 745 ? 30.737 -2.286 17.228 1.00 85.44 745 ASP A O 1
ATOM 5711 N N . ALA A 1 746 ? 30.104 -4.274 16.375 1.00 88.81 746 ALA A N 1
ATOM 5712 C CA . ALA A 1 746 ? 30.421 -3.936 14.993 1.00 88.81 746 ALA A CA 1
ATOM 5713 C C . ALA A 1 746 ? 29.289 -3.190 14.279 1.00 88.81 746 ALA A C 1
ATOM 5715 O O . ALA A 1 746 ? 29.574 -2.463 13.332 1.00 88.81 746 ALA A O 1
ATOM 5716 N N . TYR A 1 747 ? 28.036 -3.340 14.717 1.00 91.25 747 TYR A N 1
ATOM 5717 C CA . TYR A 1 747 ? 26.860 -2.768 14.054 1.00 91.25 747 TYR A CA 1
ATOM 5718 C C . TYR A 1 747 ? 26.084 -1.818 14.962 1.00 91.25 747 TYR A C 1
ATOM 5720 O O . TYR A 1 747 ? 25.959 -2.031 16.164 1.00 91.25 747 TYR A O 1
ATOM 5728 N N . ARG A 1 748 ? 25.537 -0.757 14.361 1.00 83.81 748 ARG A N 1
ATOM 5729 C CA . ARG A 1 748 ? 24.802 0.306 15.070 1.00 83.81 748 ARG A CA 1
ATOM 5730 C C . ARG A 1 748 ? 23.401 -0.100 15.544 1.00 83.81 748 ARG A C 1
ATOM 5732 O O . ARG A 1 748 ? 22.849 0.565 16.415 1.00 83.81 748 ARG A O 1
ATOM 5739 N N . ALA A 1 749 ? 22.798 -1.111 14.914 1.00 86.38 749 ALA A N 1
ATOM 5740 C CA . ALA A 1 749 ? 21.405 -1.509 15.114 1.00 86.38 749 ALA A CA 1
ATOM 5741 C C . ALA A 1 749 ? 21.146 -2.938 14.603 1.00 86.38 749 ALA A C 1
ATOM 5743 O O . ALA A 1 749 ? 21.963 -3.508 13.877 1.00 86.38 749 ALA A O 1
ATOM 5744 N N . ALA A 1 750 ? 19.981 -3.495 14.948 1.00 87.25 750 ALA A N 1
ATOM 5745 C CA . ALA A 1 750 ? 19.470 -4.712 14.322 1.00 87.25 750 ALA A CA 1
ATOM 5746 C C . ALA A 1 750 ? 19.158 -4.471 12.827 1.00 87.25 750 ALA A C 1
ATOM 5748 O O . ALA A 1 750 ? 18.819 -3.345 12.454 1.00 87.25 750 ALA A O 1
ATOM 5749 N N . PRO A 1 751 ? 19.257 -5.498 11.963 1.00 89.94 751 PRO A N 1
ATOM 5750 C CA . PRO A 1 751 ? 18.949 -5.342 10.550 1.00 89.94 751 PRO A CA 1
ATOM 5751 C C . PRO A 1 751 ? 17.432 -5.287 10.335 1.00 89.94 751 PRO A C 1
ATOM 5753 O O . PRO A 1 751 ? 16.679 -6.012 10.991 1.00 89.94 751 PRO A O 1
ATOM 5756 N N . ASP A 1 752 ? 16.989 -4.479 9.372 1.00 88.81 752 ASP A N 1
ATOM 5757 C CA . ASP A 1 752 ? 15.621 -4.571 8.855 1.00 88.81 752 ASP A CA 1
ATOM 5758 C C . ASP A 1 752 ? 15.391 -5.906 8.115 1.00 88.81 752 ASP A C 1
ATOM 5760 O O . ASP A 1 752 ? 16.317 -6.696 7.902 1.00 88.81 752 ASP A O 1
ATOM 5764 N N . ALA A 1 753 ? 14.149 -6.174 7.708 1.00 89.19 753 ALA A N 1
ATOM 5765 C CA . ALA A 1 753 ? 13.794 -7.427 7.045 1.00 89.19 753 ALA A CA 1
ATOM 5766 C C . ALA A 1 753 ? 14.586 -7.686 5.744 1.00 89.19 753 ALA A C 1
ATOM 5768 O O . ALA A 1 753 ? 14.986 -8.823 5.480 1.00 89.19 753 ALA A O 1
ATOM 5769 N N . GLN A 1 754 ? 14.868 -6.651 4.942 1.00 90.69 754 GLN A N 1
ATOM 5770 C CA . GLN A 1 754 ? 15.622 -6.785 3.689 1.00 90.69 754 GLN A CA 1
ATOM 5771 C C . GLN A 1 754 ? 17.100 -7.073 3.964 1.00 90.69 754 GLN A C 1
ATOM 5773 O O . GLN A 1 754 ? 17.667 -8.009 3.393 1.00 90.69 754 GLN A O 1
ATOM 5778 N N . ALA A 1 755 ? 17.727 -6.291 4.844 1.00 92.25 755 ALA A N 1
ATOM 5779 C CA . ALA A 1 755 ? 19.118 -6.466 5.237 1.00 92.25 755 ALA A CA 1
ATOM 5780 C C . ALA A 1 755 ? 19.321 -7.839 5.886 1.00 92.25 755 ALA A C 1
ATOM 5782 O O . ALA A 1 755 ? 20.258 -8.557 5.536 1.00 92.25 755 ALA A O 1
ATOM 5783 N N . ARG A 1 756 ? 18.398 -8.258 6.759 1.00 93.25 756 ARG A N 1
ATOM 5784 C CA . ARG A 1 756 ? 18.409 -9.581 7.390 1.00 93.25 756 ARG A CA 1
ATOM 5785 C C . ARG A 1 756 ? 18.348 -10.700 6.352 1.00 93.25 756 ARG A C 1
ATOM 5787 O O . ARG A 1 756 ? 19.173 -11.613 6.395 1.00 93.25 756 ARG A O 1
ATOM 5794 N N . ALA A 1 757 ? 17.425 -10.617 5.394 1.00 94.25 757 ALA A N 1
ATOM 5795 C CA . ALA A 1 757 ? 17.326 -11.594 4.314 1.00 94.25 757 ALA A CA 1
ATOM 5796 C C . ALA A 1 757 ? 18.612 -11.654 3.474 1.00 94.25 757 ALA A C 1
ATOM 5798 O O . ALA A 1 757 ? 19.115 -12.742 3.189 1.00 94.25 757 ALA A O 1
ATOM 5799 N N . ALA A 1 758 ? 19.192 -10.501 3.131 1.00 95.69 758 ALA A N 1
ATOM 5800 C CA . ALA A 1 758 ? 20.455 -10.430 2.402 1.00 95.69 758 ALA A CA 1
ATOM 5801 C C . ALA A 1 758 ? 21.624 -11.040 3.195 1.00 95.69 758 ALA A C 1
ATOM 5803 O O . ALA A 1 758 ? 22.393 -11.813 2.622 1.00 95.69 758 ALA A O 1
ATOM 5804 N N . PHE A 1 759 ? 21.728 -10.779 4.503 1.00 96.00 759 PHE A N 1
ATOM 5805 C CA . PHE A 1 759 ? 22.710 -11.438 5.366 1.00 96.00 759 PHE A CA 1
ATOM 5806 C C . PHE A 1 759 ? 22.540 -12.960 5.357 1.00 96.00 759 PHE A C 1
ATOM 5808 O O . PHE A 1 759 ? 23.520 -13.668 5.152 1.00 96.00 759 PHE A O 1
ATOM 5815 N N . ILE A 1 760 ? 21.318 -13.479 5.522 1.00 94.81 760 ILE A N 1
ATOM 5816 C CA . ILE A 1 760 ? 21.055 -14.929 5.517 1.00 94.81 760 ILE A CA 1
ATOM 5817 C C . ILE A 1 760 ? 21.460 -15.554 4.178 1.00 94.81 760 ILE A C 1
ATOM 5819 O O . ILE A 1 760 ? 22.182 -16.554 4.151 1.00 94.81 760 ILE A O 1
ATOM 5823 N N . LEU A 1 761 ? 21.026 -14.961 3.064 1.00 95.94 761 LEU A N 1
ATOM 5824 C CA . LEU A 1 761 ? 21.324 -15.451 1.717 1.00 95.94 761 LEU A CA 1
ATOM 5825 C C . LEU A 1 761 ? 22.832 -15.449 1.433 1.00 95.94 761 LEU A C 1
ATOM 5827 O O . LEU A 1 761 ? 23.374 -16.446 0.949 1.00 95.94 761 LEU A O 1
ATOM 5831 N N . LEU A 1 762 ? 23.521 -14.353 1.760 1.00 96.06 762 LEU A N 1
ATOM 5832 C CA . LEU A 1 762 ? 24.958 -14.216 1.537 1.00 96.06 762 LEU A CA 1
ATOM 5833 C C . LEU A 1 762 ? 25.781 -15.084 2.482 1.00 96.06 762 LEU A C 1
ATOM 5835 O O . LEU A 1 762 ? 26.755 -15.680 2.037 1.00 96.06 762 LEU A O 1
ATOM 5839 N N . ALA A 1 763 ? 25.392 -15.218 3.747 1.00 94.69 763 ALA A N 1
ATOM 5840 C CA . ALA A 1 763 ? 26.063 -16.099 4.693 1.00 94.69 763 ALA A CA 1
ATOM 5841 C C . ALA A 1 763 ? 25.971 -17.562 4.239 1.00 94.69 763 ALA A C 1
ATOM 5843 O O . ALA A 1 763 ? 26.992 -18.246 4.177 1.00 94.69 763 ALA A O 1
ATOM 5844 N N . ARG A 1 764 ? 24.788 -18.009 3.789 1.00 92.69 764 ARG A N 1
ATOM 5845 C CA . ARG A 1 764 ? 24.601 -19.338 3.177 1.00 92.69 764 ARG A CA 1
ATOM 5846 C C . ARG A 1 764 ? 25.460 -19.516 1.922 1.00 92.69 764 ARG A C 1
ATOM 5848 O O . ARG A 1 764 ? 26.083 -20.560 1.757 1.00 92.69 764 ARG A O 1
ATOM 5855 N N . HIS A 1 765 ? 25.513 -18.515 1.042 1.00 92.75 765 HIS A N 1
ATOM 5856 C CA . HIS A 1 765 ? 26.328 -18.555 -0.183 1.00 92.75 765 HIS A CA 1
ATOM 5857 C C . HIS A 1 765 ? 27.838 -18.568 0.095 1.00 92.75 765 HIS A C 1
ATOM 5859 O O . HIS A 1 765 ? 28.605 -19.238 -0.591 1.00 92.75 765 HIS A O 1
ATOM 5865 N N . CYS A 1 766 ? 28.268 -17.842 1.123 1.00 92.38 766 CYS A N 1
ATOM 5866 C CA . CYS A 1 766 ? 29.661 -17.716 1.537 1.00 92.38 766 CYS A CA 1
ATOM 5867 C C . CYS A 1 766 ? 30.109 -18.794 2.536 1.00 92.38 766 CYS A C 1
ATOM 5869 O O . CYS A 1 766 ? 31.278 -18.793 2.925 1.00 92.38 766 CYS A O 1
ATOM 5871 N N . ASN A 1 767 ? 29.207 -19.691 2.944 1.00 91.19 767 ASN A N 1
ATOM 5872 C CA . ASN A 1 767 ? 29.424 -20.704 3.975 1.00 91.19 767 ASN A CA 1
ATOM 5873 C C . ASN A 1 767 ? 29.892 -20.115 5.324 1.00 91.19 767 ASN A C 1
ATOM 5875 O O . ASN A 1 767 ? 30.819 -20.618 5.957 1.00 91.19 767 ASN A O 1
ATOM 5879 N N . VAL A 1 768 ? 29.257 -19.018 5.744 1.00 91.88 768 VAL A N 1
ATOM 5880 C CA . VAL A 1 768 ? 29.454 -18.362 7.045 1.00 91.88 768 VAL A CA 1
ATOM 5881 C C . VAL A 1 768 ? 28.229 -18.640 7.913 1.00 91.88 768 VAL A C 1
ATOM 5883 O O . VAL A 1 768 ? 27.098 -18.529 7.449 1.00 91.88 768 VAL A O 1
ATOM 5886 N N . THR A 1 769 ? 28.435 -19.006 9.178 1.00 88.62 769 THR A N 1
ATOM 5887 C CA . THR A 1 769 ? 27.332 -19.184 10.136 1.00 88.62 769 THR A CA 1
ATOM 5888 C C . THR A 1 769 ? 27.076 -17.867 10.855 1.00 88.62 769 THR A C 1
ATOM 5890 O O . THR A 1 769 ? 28.006 -17.293 11.413 1.00 88.62 769 THR A O 1
ATOM 5893 N N . ILE A 1 770 ? 25.836 -17.386 10.854 1.00 90.00 770 ILE A N 1
ATOM 5894 C CA . ILE A 1 770 ? 25.442 -16.157 11.552 1.00 90.00 770 ILE A CA 1
ATOM 5895 C C . ILE A 1 770 ? 24.151 -16.385 12.336 1.00 90.00 770 ILE A C 1
ATOM 5897 O O . ILE A 1 770 ? 23.289 -17.153 11.907 1.00 90.00 770 ILE A O 1
ATOM 5901 N N . ALA A 1 771 ? 24.018 -15.702 13.472 1.00 87.56 771 ALA A N 1
ATOM 5902 C CA . ALA A 1 771 ? 22.784 -15.627 14.242 1.00 87.56 771 ALA A CA 1
ATOM 5903 C C . ALA A 1 771 ? 22.260 -14.190 14.174 1.00 87.56 771 ALA A C 1
ATOM 5905 O O . ALA A 1 771 ? 22.938 -13.254 14.596 1.00 87.56 771 ALA A O 1
ATOM 5906 N N . LEU A 1 772 ? 21.070 -14.016 13.603 1.00 87.31 772 LEU A N 1
ATOM 5907 C CA . LEU A 1 772 ? 20.435 -12.712 13.431 1.00 87.31 772 LEU A CA 1
ATOM 5908 C C . LEU A 1 772 ? 19.187 -12.630 14.311 1.00 87.31 772 LEU A C 1
ATOM 5910 O O . LEU A 1 772 ? 18.401 -13.585 14.310 1.00 87.31 772 LEU A O 1
ATOM 5914 N N . PRO A 1 773 ? 18.961 -11.504 15.008 1.00 85.88 773 PRO A N 1
ATOM 5915 C CA . PRO A 1 773 ? 17.694 -11.270 15.685 1.00 85.88 773 PRO A CA 1
ATOM 5916 C C . PRO A 1 773 ? 16.540 -11.226 14.671 1.00 85.88 773 PRO A C 1
ATOM 5918 O O . PRO A 1 773 ? 16.746 -11.067 13.461 1.00 85.88 773 PRO A O 1
ATOM 5921 N N . ALA A 1 774 ? 15.312 -11.391 15.160 1.00 80.06 774 ALA A N 1
ATOM 5922 C CA . ALA A 1 774 ? 14.128 -11.116 14.352 1.00 80.06 774 ALA A CA 1
ATOM 5923 C C . ALA A 1 774 ? 14.097 -9.620 13.975 1.00 80.06 774 ALA A C 1
ATOM 5925 O O . ALA A 1 774 ? 14.521 -8.790 14.788 1.00 80.06 774 ALA A O 1
ATOM 5926 N N . PRO A 1 775 ? 13.637 -9.265 12.761 1.00 80.94 775 PRO A N 1
ATOM 5927 C CA . PRO A 1 775 ? 13.496 -7.866 12.383 1.00 80.94 775 PRO A CA 1
ATOM 5928 C C . PRO A 1 775 ? 12.402 -7.202 13.232 1.00 80.94 775 PRO A C 1
ATOM 5930 O O . PRO A 1 775 ? 11.472 -7.870 13.687 1.00 80.94 775 PRO A O 1
ATOM 5933 N N . ALA A 1 776 ? 12.513 -5.889 13.446 1.00 69.94 776 ALA A N 1
ATOM 5934 C CA . ALA A 1 776 ? 11.536 -5.131 14.233 1.00 69.94 776 ALA A CA 1
ATOM 5935 C C . ALA A 1 776 ? 10.138 -5.123 13.582 1.00 69.94 776 ALA A C 1
ATOM 5937 O O . ALA A 1 776 ? 9.136 -5.277 14.276 1.00 69.94 776 ALA A O 1
ATOM 5938 N N . GLU A 1 777 ? 10.075 -4.993 12.252 1.00 71.81 777 GLU A N 1
ATOM 5939 C CA . GLU A 1 777 ? 8.856 -5.202 11.466 1.00 71.81 777 GLU A CA 1
ATOM 5940 C C . GLU A 1 777 ? 8.877 -6.610 10.855 1.00 71.81 777 GLU A C 1
ATOM 5942 O O . GLU A 1 777 ? 9.838 -7.000 10.185 1.00 71.81 777 GLU A O 1
ATOM 5947 N N . ALA A 1 778 ? 7.823 -7.390 11.101 1.00 75.06 778 ALA A N 1
ATOM 5948 C CA . ALA A 1 778 ? 7.707 -8.744 10.576 1.00 75.06 778 ALA A CA 1
ATOM 5949 C C . ALA A 1 778 ? 7.446 -8.733 9.060 1.00 75.06 778 ALA A C 1
ATOM 5951 O O . ALA A 1 778 ? 6.560 -8.027 8.584 1.00 75.06 778 ALA A O 1
ATOM 5952 N N . ALA A 1 779 ? 8.181 -9.573 8.330 1.00 86.19 779 ALA A N 1
ATOM 5953 C CA . ALA A 1 779 ? 8.050 -9.774 6.888 1.00 86.19 779 ALA A CA 1
ATOM 5954 C C . ALA A 1 779 ? 7.755 -11.258 6.586 1.00 86.19 779 ALA A C 1
ATOM 5956 O O . ALA A 1 779 ? 8.640 -11.980 6.120 1.00 86.19 779 ALA A O 1
ATOM 5957 N N . PRO A 1 780 ? 6.572 -11.780 6.966 1.00 88.31 780 PRO A N 1
ATOM 5958 C CA . PRO A 1 780 ? 6.270 -13.208 6.897 1.00 88.31 780 PRO A CA 1
ATOM 5959 C C . PRO A 1 780 ? 6.447 -13.825 5.505 1.00 88.31 780 PRO A C 1
ATOM 5961 O O . PRO A 1 780 ? 6.898 -14.966 5.419 1.00 88.31 780 PRO A O 1
ATOM 5964 N N . ALA A 1 781 ? 6.131 -13.112 4.421 1.00 90.56 781 ALA A N 1
ATOM 5965 C CA . ALA A 1 781 ? 6.305 -1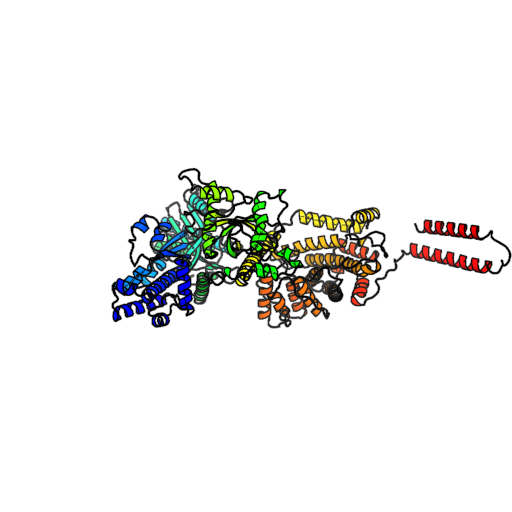3.652 3.074 1.00 90.56 781 ALA A CA 1
ATOM 5966 C C . ALA A 1 781 ? 7.791 -13.763 2.693 1.00 90.56 781 ALA A C 1
ATOM 5968 O O . ALA A 1 781 ? 8.215 -14.776 2.128 1.00 90.56 781 ALA A O 1
ATOM 5969 N N . LEU A 1 782 ? 8.602 -12.760 3.044 1.00 91.56 782 LEU A N 1
ATOM 5970 C CA . LEU A 1 782 ? 10.053 -12.818 2.868 1.00 91.56 782 LEU A CA 1
ATOM 5971 C C . LEU A 1 782 ? 10.699 -13.896 3.753 1.00 91.56 782 LEU A C 1
ATOM 5973 O O . LEU A 1 782 ? 11.573 -14.627 3.287 1.00 91.56 782 LEU A O 1
ATOM 5977 N N . GLU A 1 783 ? 10.261 -14.038 5.003 1.00 90.19 783 GLU A N 1
ATOM 5978 C CA . GLU A 1 783 ? 10.752 -15.071 5.924 1.00 90.19 783 GLU A CA 1
ATOM 5979 C C . GLU A 1 783 ? 10.387 -16.482 5.445 1.00 90.19 783 GLU A C 1
ATOM 5981 O O . GLU A 1 783 ? 11.241 -17.370 5.462 1.00 90.19 783 GLU A O 1
ATOM 5986 N N . ALA A 1 784 ? 9.176 -16.684 4.918 1.00 91.38 784 ALA A N 1
ATOM 5987 C CA . ALA A 1 784 ? 8.744 -17.966 4.361 1.00 91.38 784 ALA A CA 1
ATOM 5988 C C . ALA A 1 784 ? 9.620 -18.430 3.182 1.00 91.38 784 ALA A C 1
ATOM 5990 O O . ALA A 1 784 ? 9.813 -19.629 2.985 1.00 91.38 784 ALA A O 1
ATOM 5991 N N . LEU A 1 785 ? 10.194 -17.501 2.406 1.00 93.12 785 LEU A N 1
ATOM 5992 C CA . LEU A 1 785 ? 11.168 -17.839 1.361 1.00 93.12 785 LEU A CA 1
ATOM 5993 C C . LEU A 1 785 ? 12.496 -18.350 1.939 1.00 93.12 785 LEU A C 1
ATOM 5995 O O . LEU A 1 785 ? 13.160 -19.176 1.308 1.00 93.12 785 LEU A O 1
ATOM 5999 N N . LEU A 1 786 ? 12.908 -17.842 3.103 1.00 92.38 786 LEU A N 1
ATOM 6000 C CA . LEU A 1 786 ? 14.165 -18.198 3.768 1.00 92.38 786 LEU A CA 1
ATOM 6001 C C . LEU A 1 786 ? 14.041 -19.477 4.603 1.00 92.38 786 LEU A C 1
ATOM 6003 O O . LEU A 1 786 ? 15.041 -20.196 4.762 1.00 92.38 786 LEU A O 1
ATOM 6007 N N . GLU A 1 787 ? 12.849 -19.739 5.137 1.00 89.06 787 GLU A N 1
ATOM 6008 C CA . GLU A 1 787 ? 12.512 -20.932 5.903 1.00 89.06 787 GLU A CA 1
ATOM 6009 C C . GLU A 1 787 ? 12.607 -22.185 5.024 1.00 89.06 787 GLU A C 1
ATOM 6011 O O . GLU A 1 787 ? 12.152 -22.220 3.880 1.00 89.06 787 GLU A O 1
ATOM 6016 N N . GLY A 1 788 ? 13.290 -23.212 5.537 1.00 82.19 788 GLY A N 1
ATOM 6017 C CA . GLY A 1 788 ? 13.497 -24.467 4.810 1.00 82.19 788 GLY A CA 1
ATOM 6018 C C . GLY A 1 788 ? 14.208 -24.330 3.456 1.00 82.19 788 GLY A C 1
ATOM 6019 O O . GLY A 1 788 ? 14.139 -25.260 2.659 1.00 82.19 788 GLY A O 1
ATOM 6020 N N . ASP A 1 789 ? 14.865 -23.193 3.178 1.00 89.00 789 ASP A N 1
ATOM 6021 C CA . ASP A 1 789 ? 15.432 -22.872 1.860 1.00 89.00 789 ASP A CA 1
ATOM 6022 C C . ASP A 1 789 ? 14.401 -22.982 0.714 1.00 89.00 789 ASP A C 1
ATOM 6024 O O . ASP A 1 789 ? 14.753 -23.375 -0.400 1.00 89.00 789 ASP A O 1
ATOM 6028 N N . LEU A 1 790 ? 13.135 -22.596 0.946 1.00 90.69 790 LEU A N 1
ATOM 6029 C CA . LEU A 1 790 ? 12.088 -22.620 -0.089 1.00 90.69 790 LEU A CA 1
ATOM 6030 C C . LEU A 1 790 ? 12.533 -21.908 -1.374 1.00 90.69 790 LEU A C 1
ATOM 6032 O O . LEU A 1 790 ? 12.274 -22.380 -2.478 1.00 90.69 790 LEU A O 1
ATOM 6036 N N . TRP A 1 791 ? 13.281 -20.812 -1.253 1.00 91.31 791 TRP A N 1
ATOM 6037 C CA . TRP A 1 791 ? 13.850 -20.101 -2.394 1.00 91.31 791 TRP A CA 1
ATOM 6038 C C . TRP A 1 791 ? 14.784 -20.933 -3.286 1.00 91.31 791 TRP A C 1
ATOM 6040 O O . TRP A 1 791 ? 15.107 -20.477 -4.378 1.00 91.31 791 TRP A O 1
ATOM 6050 N N . ARG A 1 792 ? 15.250 -22.117 -2.870 1.00 91.12 792 ARG A N 1
ATOM 6051 C CA . ARG A 1 792 ? 16.049 -23.058 -3.681 1.00 91.12 792 ARG A CA 1
ATOM 6052 C C . ARG A 1 792 ? 15.217 -24.166 -4.317 1.00 91.12 792 ARG A C 1
ATOM 6054 O O . ARG A 1 792 ? 15.779 -24.961 -5.065 1.00 91.12 792 ARG A O 1
ATOM 6061 N N . ASP A 1 793 ? 13.912 -24.217 -4.051 1.00 88.94 793 ASP A N 1
ATOM 6062 C CA . ASP A 1 793 ? 13.041 -25.264 -4.581 1.00 88.94 793 ASP A CA 1
ATOM 6063 C C . ASP A 1 793 ? 13.133 -25.299 -6.121 1.00 88.94 793 ASP A C 1
ATOM 6065 O O . ASP A 1 793 ? 13.174 -24.263 -6.810 1.00 88.94 793 ASP A O 1
ATOM 6069 N N . ALA A 1 794 ? 13.255 -26.519 -6.643 1.00 83.81 794 ALA A N 1
ATOM 6070 C CA . ALA A 1 794 ? 13.311 -26.798 -8.069 1.00 83.81 794 ALA A CA 1
ATOM 6071 C C . ALA A 1 794 ? 11.931 -26.616 -8.720 1.00 83.81 794 ALA A C 1
ATOM 6073 O O . ALA A 1 794 ? 11.861 -26.302 -9.913 1.00 83.81 794 ALA A O 1
ATOM 6074 N N . ASP A 1 795 ? 10.853 -26.767 -7.941 1.00 81.19 795 ASP A N 1
ATOM 6075 C CA . ASP A 1 795 ? 9.501 -26.397 -8.343 1.00 81.19 795 ASP A CA 1
ATOM 6076 C C . ASP A 1 795 ? 9.347 -24.871 -8.337 1.00 81.19 795 ASP A C 1
ATOM 6078 O O . ASP A 1 795 ? 9.108 -24.221 -7.317 1.00 81.19 795 ASP A O 1
ATOM 6082 N N . GLY A 1 796 ? 9.492 -24.282 -9.522 1.00 79.81 796 GLY A N 1
ATOM 6083 C CA . GLY A 1 796 ? 9.414 -22.840 -9.702 1.00 79.81 796 GLY A CA 1
ATOM 6084 C C . GLY A 1 796 ? 8.045 -22.228 -9.394 1.00 79.81 796 GLY A C 1
ATOM 6085 O O . GLY A 1 796 ? 7.994 -21.024 -9.161 1.00 79.81 796 GLY A O 1
ATOM 6086 N N . VAL A 1 797 ? 6.955 -23.006 -9.354 1.00 84.06 797 VAL A N 1
ATOM 6087 C CA . VAL A 1 797 ? 5.598 -22.465 -9.140 1.00 84.06 797 VAL A CA 1
ATOM 6088 C C . VAL A 1 797 ? 5.435 -21.958 -7.710 1.00 84.06 797 VAL A C 1
ATOM 6090 O O . VAL A 1 797 ? 5.008 -20.824 -7.493 1.00 84.06 797 VAL A O 1
ATOM 6093 N N . ARG A 1 798 ? 5.835 -22.769 -6.724 1.00 84.62 798 ARG A N 1
ATOM 6094 C CA . ARG A 1 798 ? 5.761 -22.398 -5.302 1.00 84.62 798 ARG A CA 1
ATOM 6095 C C . ARG A 1 798 ? 6.659 -21.208 -4.981 1.00 84.62 798 ARG A C 1
ATOM 6097 O O . ARG A 1 798 ? 6.248 -20.308 -4.252 1.00 84.62 798 ARG A O 1
ATOM 6104 N N . VAL A 1 799 ? 7.861 -21.185 -5.559 1.00 89.62 799 VAL A N 1
ATOM 6105 C CA . VAL A 1 799 ? 8.815 -20.084 -5.367 1.00 89.62 799 VAL A CA 1
ATOM 6106 C C . VAL A 1 799 ? 8.306 -18.797 -6.007 1.00 89.62 799 VAL A C 1
ATOM 6108 O O . VAL A 1 799 ? 8.424 -17.743 -5.395 1.00 89.62 799 VAL A O 1
ATOM 6111 N N . ALA A 1 800 ? 7.716 -18.866 -7.205 1.00 88.62 800 ALA A N 1
ATOM 6112 C CA . ALA A 1 800 ? 7.139 -17.698 -7.865 1.00 88.62 800 ALA A CA 1
ATOM 6113 C C . ALA A 1 800 ? 5.997 -17.087 -7.040 1.00 88.62 800 ALA A C 1
ATOM 6115 O O . ALA A 1 800 ? 6.017 -15.886 -6.791 1.00 88.62 800 ALA A O 1
ATOM 6116 N N . ALA A 1 801 ? 5.068 -17.907 -6.536 1.00 87.75 801 ALA A N 1
ATOM 6117 C CA . ALA A 1 801 ? 3.975 -17.434 -5.684 1.00 87.75 801 ALA A CA 1
ATOM 6118 C C . ALA A 1 801 ? 4.483 -16.781 -4.384 1.00 87.75 801 ALA A C 1
ATOM 6120 O O . ALA A 1 801 ? 4.018 -15.710 -3.998 1.00 87.75 801 ALA A O 1
ATOM 6121 N N . ALA A 1 802 ? 5.475 -17.391 -3.728 1.00 90.25 802 ALA A N 1
ATOM 6122 C CA . ALA A 1 802 ? 6.082 -16.828 -2.522 1.00 90.25 802 ALA A CA 1
ATOM 6123 C C . ALA A 1 802 ? 6.868 -15.532 -2.807 1.00 90.25 802 ALA A C 1
ATOM 6125 O O . ALA A 1 802 ? 6.829 -14.600 -2.008 1.00 90.25 802 ALA A O 1
ATOM 6126 N N . LEU A 1 803 ? 7.538 -15.433 -3.961 1.00 91.06 803 LEU A N 1
ATOM 6127 C CA . LEU A 1 803 ? 8.205 -14.205 -4.408 1.00 91.06 803 LEU A CA 1
ATOM 6128 C C . LEU A 1 803 ? 7.217 -13.081 -4.717 1.00 91.06 803 LEU A C 1
ATOM 6130 O O . LEU A 1 803 ? 7.507 -11.933 -4.387 1.00 91.06 803 LEU A O 1
ATOM 6134 N N . GLU A 1 804 ? 6.067 -13.383 -5.321 1.00 91.06 804 GLU A N 1
ATOM 6135 C CA . GLU A 1 804 ? 5.015 -12.385 -5.535 1.00 91.06 804 GLU A CA 1
ATOM 6136 C C . GLU A 1 804 ? 4.456 -11.873 -4.209 1.00 91.06 804 GLU A C 1
ATOM 6138 O O . GLU A 1 804 ? 4.367 -10.660 -4.027 1.00 91.06 804 GLU A O 1
ATOM 6143 N N . ALA A 1 805 ? 4.191 -12.769 -3.254 1.00 89.12 805 ALA A N 1
ATOM 6144 C CA . ALA A 1 805 ? 3.778 -12.381 -1.908 1.00 89.12 805 ALA A CA 1
ATOM 6145 C C . ALA A 1 805 ? 4.834 -11.502 -1.214 1.00 89.12 805 ALA A C 1
ATOM 6147 O O . ALA A 1 805 ? 4.491 -10.461 -0.664 1.00 89.12 805 ALA A O 1
ATOM 6148 N N . ALA A 1 806 ? 6.121 -11.860 -1.299 1.00 91.69 806 ALA A N 1
ATOM 6149 C CA . ALA A 1 806 ? 7.211 -11.066 -0.727 1.00 91.69 806 ALA A CA 1
ATOM 6150 C C . ALA A 1 806 ? 7.405 -9.714 -1.438 1.00 91.69 806 ALA A C 1
ATOM 6152 O O . ALA A 1 806 ? 7.846 -8.742 -0.829 1.00 91.69 806 ALA A O 1
ATOM 6153 N N . CYS A 1 807 ? 7.075 -9.627 -2.728 1.00 89.88 807 CYS A N 1
ATOM 6154 C CA . CYS A 1 807 ? 7.049 -8.364 -3.456 1.00 89.88 807 CYS A CA 1
ATOM 6155 C C . CYS A 1 807 ? 5.899 -7.457 -3.015 1.00 89.88 807 CYS A C 1
ATOM 6157 O O . CYS A 1 807 ? 6.140 -6.272 -2.801 1.00 89.88 807 CYS A O 1
ATOM 6159 N N . SER A 1 808 ? 4.684 -7.989 -2.867 1.00 86.19 808 SER A N 1
ATOM 6160 C CA . SER A 1 808 ? 3.550 -7.218 -2.343 1.00 86.19 808 SER A CA 1
ATOM 6161 C C . SER A 1 808 ? 3.812 -6.771 -0.909 1.00 86.19 808 SER A C 1
ATOM 6163 O O . SER A 1 808 ? 3.662 -5.597 -0.589 1.00 86.19 808 SER A O 1
ATOM 6165 N N . GLU A 1 809 ? 4.350 -7.665 -0.084 1.00 87.25 809 GLU A N 1
ATOM 6166 C CA . GLU A 1 809 ? 4.801 -7.325 1.257 1.00 87.25 809 GLU A CA 1
ATOM 6167 C C . GLU A 1 809 ? 5.837 -6.193 1.223 1.00 87.25 809 GLU A C 1
ATOM 6169 O O . GLU A 1 809 ? 5.637 -5.191 1.894 1.00 87.25 809 GLU A O 1
ATOM 6174 N N . HIS A 1 810 ? 6.875 -6.256 0.376 1.00 87.38 810 HIS A N 1
ATOM 6175 C CA . HIS A 1 810 ? 7.837 -5.154 0.225 1.00 87.38 810 HIS A CA 1
ATOM 6176 C C . HIS A 1 810 ? 7.158 -3.820 -0.126 1.00 87.38 810 HIS A C 1
ATOM 6178 O O . HIS A 1 810 ? 7.541 -2.796 0.426 1.00 87.38 810 HIS A O 1
ATOM 6184 N N . THR A 1 811 ? 6.132 -3.799 -0.984 1.00 83.19 811 THR A N 1
ATOM 6185 C CA . THR A 1 811 ? 5.395 -2.550 -1.272 1.00 83.19 811 THR A CA 1
ATOM 6186 C C . THR A 1 811 ? 4.589 -2.023 -0.083 1.00 83.19 811 THR A C 1
ATOM 6188 O O . THR A 1 811 ? 4.328 -0.827 -0.009 1.00 83.19 811 THR A O 1
ATOM 6191 N N . GLU A 1 812 ? 4.226 -2.892 0.859 1.00 79.25 812 GLU A N 1
ATOM 6192 C CA . GLU A 1 812 ? 3.433 -2.558 2.044 1.00 79.25 812 GLU A CA 1
ATOM 6193 C C . GLU A 1 812 ? 4.296 -2.242 3.278 1.00 79.25 812 GLU A C 1
ATOM 6195 O O . GLU A 1 812 ? 3.848 -1.506 4.155 1.00 79.25 812 GLU A O 1
ATOM 6200 N N . ILE A 1 813 ? 5.513 -2.795 3.377 1.00 72.00 813 ILE A N 1
ATOM 6201 C CA . ILE A 1 813 ? 6.363 -2.705 4.580 1.00 72.00 813 ILE A CA 1
ATOM 6202 C C . ILE A 1 813 ? 7.747 -2.094 4.340 1.00 72.00 813 ILE A C 1
ATOM 6204 O O . ILE A 1 813 ? 8.485 -1.917 5.304 1.00 72.00 813 ILE A O 1
ATOM 6208 N N . ALA A 1 814 ? 8.157 -1.808 3.098 1.00 64.56 814 ALA A N 1
ATOM 6209 C CA . ALA A 1 814 ? 9.507 -1.296 2.867 1.00 64.56 814 ALA A CA 1
ATOM 6210 C C . ALA A 1 814 ? 9.711 0.035 3.610 1.00 64.56 814 ALA A C 1
ATOM 6212 O O . ALA A 1 814 ? 8.978 0.996 3.344 1.00 64.56 814 ALA A O 1
ATOM 6213 N N . PRO A 1 815 ? 10.712 0.121 4.509 1.00 65.19 815 PRO A N 1
ATOM 6214 C CA . PRO A 1 815 ? 11.004 1.368 5.187 1.00 65.19 815 PRO A CA 1
ATOM 6215 C C . PRO A 1 815 ? 11.410 2.430 4.155 1.00 65.19 815 PRO A C 1
ATOM 6217 O O . PRO A 1 815 ? 12.012 2.099 3.122 1.00 65.19 815 PRO A O 1
ATOM 6220 N N . PRO A 1 816 ? 11.103 3.712 4.413 1.00 68.19 816 PRO A N 1
ATOM 6221 C CA . PRO A 1 816 ? 11.584 4.792 3.569 1.00 68.19 816 PRO A CA 1
ATOM 6222 C C . PRO A 1 816 ? 13.111 4.744 3.524 1.00 68.19 816 PRO A C 1
ATOM 6224 O O . PRO A 1 816 ? 13.781 4.623 4.550 1.00 68.19 816 PRO A O 1
ATOM 6227 N N . GLY A 1 817 ? 13.672 4.819 2.323 1.00 74.56 817 GLY A N 1
ATOM 6228 C CA . GLY A 1 817 ? 15.108 4.689 2.144 1.00 74.56 817 GLY A CA 1
ATOM 6229 C C . GLY A 1 817 ? 15.509 4.458 0.693 1.00 74.56 817 GLY A C 1
ATOM 6230 O O . GLY A 1 817 ? 14.653 4.307 -0.184 1.00 74.56 817 GLY A O 1
ATOM 6231 N N . PRO A 1 818 ? 16.821 4.386 0.424 1.00 78.75 818 PRO A N 1
ATOM 6232 C CA . PRO A 1 818 ? 17.351 4.312 -0.936 1.00 78.75 818 PRO A CA 1
ATOM 6233 C C . PRO A 1 818 ? 16.920 3.046 -1.703 1.00 78.75 818 PRO A C 1
ATOM 6235 O O . PRO A 1 818 ? 16.946 3.026 -2.932 1.00 78.75 818 PRO A O 1
ATOM 6238 N N . PHE A 1 819 ? 16.483 2.000 -0.994 1.00 85.75 819 PHE A N 1
ATOM 6239 C CA . PHE A 1 819 ? 16.043 0.725 -1.568 1.00 85.75 819 PHE A CA 1
ATOM 6240 C C . PHE A 1 819 ? 14.518 0.524 -1.582 1.00 85.75 819 PHE A C 1
ATOM 6242 O O . PHE A 1 819 ? 14.061 -0.539 -1.988 1.00 85.75 819 PHE A O 1
ATOM 6249 N N . GLN A 1 820 ? 13.714 1.523 -1.200 1.00 82.12 820 GLN A N 1
ATOM 6250 C CA . GLN A 1 820 ? 12.248 1.393 -1.095 1.00 82.12 820 GLN A CA 1
ATOM 6251 C C . GLN A 1 820 ? 11.566 0.947 -2.407 1.00 82.12 820 GLN A C 1
ATOM 6253 O O . GLN A 1 820 ? 10.524 0.297 -2.398 1.00 82.12 820 GLN A O 1
ATOM 6258 N N . CYS A 1 821 ? 12.141 1.301 -3.558 1.00 82.81 821 CYS A N 1
ATOM 6259 C CA . CYS A 1 821 ? 11.627 0.924 -4.881 1.00 82.81 821 CYS A CA 1
ATOM 6260 C C . CYS A 1 821 ? 12.472 -0.155 -5.578 1.00 82.81 821 CYS A C 1
ATOM 6262 O O . CYS A 1 821 ? 12.314 -0.387 -6.777 1.00 82.81 821 CYS A O 1
ATOM 6264 N N . LEU A 1 822 ? 13.387 -0.805 -4.853 1.00 87.25 822 LEU A N 1
ATOM 6265 C CA . LEU A 1 822 ? 14.280 -1.821 -5.397 1.00 87.25 822 LEU A CA 1
ATOM 6266 C C . LEU A 1 822 ? 14.465 -2.957 -4.372 1.00 87.25 822 LEU A C 1
ATOM 6268 O O . LEU A 1 822 ? 15.293 -2.825 -3.472 1.00 87.25 822 LEU A O 1
ATOM 6272 N N . PRO A 1 823 ? 13.760 -4.098 -4.504 1.00 88.94 823 PRO A N 1
ATOM 6273 C CA . PRO A 1 823 ? 13.803 -5.182 -3.522 1.00 88.94 823 PRO A CA 1
ATOM 6274 C C . PRO A 1 823 ? 15.086 -6.008 -3.676 1.00 88.94 823 PRO A C 1
ATOM 6276 O O . PRO A 1 823 ? 15.088 -7.117 -4.220 1.00 88.94 823 PRO A O 1
ATOM 6279 N N . VAL A 1 824 ? 16.217 -5.456 -3.236 1.00 90.81 824 VAL A N 1
ATOM 6280 C CA . VAL A 1 824 ? 17.542 -6.014 -3.535 1.00 90.81 824 VAL A CA 1
ATOM 6281 C C . VAL A 1 824 ? 17.743 -7.408 -2.940 1.00 90.81 824 VAL A C 1
ATOM 6283 O O . VAL A 1 824 ? 18.395 -8.237 -3.574 1.00 90.81 824 VAL A O 1
ATOM 6286 N N . ALA A 1 825 ? 17.143 -7.723 -1.788 1.00 92.56 825 ALA A N 1
ATOM 6287 C CA . ALA A 1 825 ? 17.214 -9.076 -1.234 1.00 92.56 825 ALA A CA 1
ATOM 6288 C C . ALA A 1 825 ? 16.555 -10.113 -2.166 1.00 92.56 825 ALA A C 1
ATOM 6290 O O . ALA A 1 825 ? 17.098 -11.200 -2.371 1.00 92.56 825 ALA A O 1
ATOM 6291 N N . LEU A 1 826 ? 15.432 -9.754 -2.800 1.00 93.50 826 LEU A N 1
ATOM 6292 C CA . LEU A 1 826 ? 14.753 -10.608 -3.780 1.00 93.50 826 LEU A CA 1
ATOM 6293 C C . LEU A 1 826 ? 15.553 -10.709 -5.090 1.00 93.50 826 LEU A C 1
ATOM 6295 O O . LEU A 1 826 ? 15.666 -11.792 -5.664 1.00 93.50 826 LEU A O 1
ATOM 6299 N N . LEU A 1 827 ? 16.174 -9.610 -5.538 1.00 91.50 827 LEU A N 1
ATOM 6300 C CA . LEU A 1 827 ? 17.076 -9.621 -6.699 1.00 91.50 827 LEU A CA 1
ATOM 6301 C C . LEU A 1 827 ? 18.282 -10.539 -6.475 1.00 91.50 827 LEU A C 1
ATOM 6303 O O . LEU A 1 827 ? 18.624 -11.342 -7.347 1.00 91.50 827 LEU A O 1
ATOM 6307 N N . LEU A 1 828 ? 18.900 -10.458 -5.296 1.00 93.69 828 LEU A N 1
ATOM 6308 C CA . LEU A 1 828 ? 19.986 -11.342 -4.892 1.00 93.69 828 LEU A CA 1
ATOM 6309 C C . LEU A 1 828 ? 19.532 -12.799 -4.893 1.00 93.69 828 LEU A C 1
ATOM 6311 O O . LEU A 1 828 ? 20.230 -13.647 -5.440 1.00 93.69 828 LEU A O 1
ATOM 6315 N N . MET A 1 829 ? 18.366 -13.096 -4.322 1.00 93.75 829 MET A N 1
ATOM 6316 C CA . MET A 1 829 ? 17.814 -14.449 -4.301 1.00 93.75 829 MET A CA 1
ATOM 6317 C C . MET A 1 829 ? 17.688 -15.026 -5.718 1.00 93.75 829 MET A C 1
ATOM 6319 O O . MET A 1 829 ? 18.141 -16.142 -5.975 1.00 93.75 829 MET A O 1
ATOM 6323 N N . LEU A 1 830 ? 17.161 -14.247 -6.668 1.00 91.62 830 LEU A N 1
ATOM 6324 C CA . LEU A 1 830 ? 17.063 -14.651 -8.074 1.00 91.62 830 LEU A CA 1
ATOM 6325 C C . LEU A 1 830 ? 18.435 -14.848 -8.735 1.00 91.62 830 LEU A C 1
ATOM 6327 O O . LEU A 1 830 ? 18.628 -15.830 -9.457 1.00 91.62 830 LEU A O 1
ATOM 6331 N N . LYS A 1 831 ? 19.409 -13.976 -8.453 1.00 90.88 831 LYS A N 1
ATOM 6332 C CA . LYS A 1 831 ? 20.795 -14.138 -8.919 1.00 90.88 831 LYS A CA 1
ATOM 6333 C C . LYS A 1 831 ? 21.442 -15.403 -8.343 1.00 90.88 831 LYS A C 1
ATOM 6335 O O . LYS A 1 831 ? 22.082 -16.143 -9.085 1.00 90.88 831 LYS A O 1
ATOM 6340 N N . LEU A 1 832 ? 21.262 -15.693 -7.054 1.00 91.94 832 LEU A N 1
ATOM 6341 C CA . LEU A 1 832 ? 21.802 -16.896 -6.411 1.00 91.94 832 LEU A CA 1
ATOM 6342 C C . LEU A 1 832 ? 21.155 -18.174 -6.958 1.00 91.94 832 LEU A C 1
ATOM 6344 O O . LEU A 1 832 ? 21.857 -19.160 -7.176 1.00 91.94 832 LEU A O 1
ATOM 6348 N N . ARG A 1 833 ? 19.847 -18.154 -7.251 1.00 91.31 833 ARG A N 1
ATOM 6349 C CA . ARG A 1 833 ? 19.173 -19.255 -7.962 1.00 91.31 833 ARG A CA 1
ATOM 6350 C C . ARG A 1 833 ? 19.795 -19.493 -9.337 1.00 91.31 833 ARG A C 1
ATOM 6352 O O . ARG A 1 833 ? 20.087 -20.636 -9.678 1.00 91.31 833 ARG A O 1
ATOM 6359 N N . ALA A 1 834 ? 20.033 -18.425 -10.099 1.00 88.62 834 ALA A N 1
ATOM 6360 C CA . ALA A 1 834 ? 20.664 -18.522 -11.413 1.00 88.62 834 ALA A CA 1
ATOM 6361 C C . ALA A 1 834 ? 22.093 -19.088 -11.322 1.00 88.62 834 ALA A C 1
ATOM 6363 O O . ALA A 1 834 ? 22.451 -19.971 -12.097 1.00 88.62 834 ALA A O 1
ATOM 6364 N N . LEU A 1 835 ? 22.888 -18.652 -10.335 1.00 87.69 835 LEU A N 1
ATOM 6365 C CA . LEU A 1 835 ? 24.223 -19.206 -10.070 1.00 87.69 835 LEU A CA 1
ATOM 6366 C C . LEU A 1 835 ? 24.190 -20.690 -9.667 1.00 87.69 835 LEU A C 1
ATOM 6368 O O . LEU A 1 835 ? 25.138 -21.416 -9.952 1.00 87.69 835 LEU A O 1
ATOM 6372 N N . ALA A 1 836 ? 23.105 -21.149 -9.040 1.00 89.06 836 ALA A N 1
ATOM 6373 C CA . ALA A 1 836 ? 22.874 -22.558 -8.721 1.00 89.06 836 ALA A CA 1
ATOM 6374 C C . ALA A 1 836 ? 22.341 -23.383 -9.913 1.00 89.06 836 ALA A C 1
ATOM 6376 O O . ALA A 1 836 ? 22.069 -24.572 -9.758 1.00 89.06 836 ALA A O 1
ATOM 6377 N N . GLY A 1 837 ? 22.170 -22.778 -11.096 1.00 88.38 837 GLY A N 1
ATOM 6378 C CA . GLY A 1 837 ? 21.648 -23.449 -12.289 1.00 88.38 837 GLY A CA 1
ATOM 6379 C C . GLY A 1 837 ? 20.140 -23.722 -12.253 1.00 88.38 837 GLY A C 1
ATOM 6380 O O . GLY A 1 837 ? 19.646 -24.543 -13.025 1.00 88.38 837 GLY A O 1
ATOM 6381 N N . LEU A 1 838 ? 19.395 -23.059 -11.361 1.00 88.81 838 LEU A N 1
ATOM 6382 C CA . LEU A 1 838 ? 17.943 -23.211 -11.257 1.00 88.81 838 LEU A CA 1
ATOM 6383 C C . LEU A 1 838 ? 17.222 -22.407 -12.347 1.00 88.81 838 LEU A C 1
ATOM 6385 O O . LEU A 1 838 ? 17.697 -21.364 -12.800 1.00 88.81 838 LEU A O 1
ATOM 6389 N N . LYS A 1 839 ? 16.045 -22.890 -12.766 1.00 78.75 839 LYS A N 1
ATOM 6390 C CA . LYS A 1 839 ? 15.258 -22.268 -13.841 1.00 78.75 839 LYS A CA 1
ATOM 6391 C C . LYS A 1 839 ? 14.837 -20.840 -13.486 1.00 78.75 839 LYS A C 1
ATOM 6393 O O . LYS A 1 839 ? 14.460 -20.555 -12.345 1.00 78.75 839 LYS A O 1
ATOM 6398 N N . HIS A 1 840 ? 14.833 -19.979 -14.504 1.00 79.44 840 HIS A N 1
ATOM 6399 C CA . HIS A 1 840 ? 14.223 -18.656 -14.430 1.00 79.44 840 HIS A CA 1
ATOM 6400 C C . HIS A 1 840 ? 12.734 -18.769 -14.092 1.00 79.44 840 HIS A C 1
ATOM 6402 O O . HIS A 1 840 ? 12.031 -19.635 -14.615 1.00 79.44 840 HIS A O 1
ATOM 6408 N N . LEU A 1 841 ? 12.277 -17.885 -13.210 1.00 85.81 841 LEU A N 1
ATOM 6409 C CA . LEU A 1 841 ? 10.897 -17.821 -12.748 1.00 85.81 841 LEU A CA 1
ATOM 6410 C C . LEU A 1 841 ? 10.142 -16.754 -13.537 1.00 85.81 841 LEU A C 1
ATOM 6412 O O . LEU A 1 841 ? 10.708 -15.713 -13.866 1.00 85.81 841 LEU A O 1
ATOM 6416 N N . GLN A 1 842 ? 8.869 -17.017 -13.821 1.00 79.44 842 GLN A N 1
ATOM 6417 C CA . GLN A 1 842 ? 7.948 -15.997 -14.310 1.00 79.44 842 GLN A CA 1
ATOM 6418 C C . GLN A 1 842 ? 7.310 -15.330 -13.095 1.00 79.44 842 GLN A C 1
ATOM 6420 O O . GLN A 1 842 ? 6.704 -16.009 -12.272 1.00 79.44 842 GLN A O 1
ATOM 6425 N N . ILE A 1 843 ? 7.514 -14.022 -12.966 1.00 83.00 843 ILE A N 1
ATOM 6426 C CA . ILE A 1 843 ? 6.996 -13.202 -11.870 1.00 83.00 843 ILE A CA 1
ATOM 6427 C C . ILE A 1 843 ? 6.260 -12.034 -12.515 1.00 83.00 843 ILE A C 1
ATOM 6429 O O . ILE A 1 843 ? 6.827 -11.351 -13.367 1.00 83.00 843 ILE A O 1
ATOM 6433 N N . THR A 1 844 ? 5.009 -11.817 -12.122 1.00 80.75 844 THR A N 1
ATOM 6434 C CA . THR A 1 844 ? 4.142 -10.782 -12.705 1.00 80.75 844 THR A CA 1
ATOM 6435 C C . THR A 1 844 ? 4.163 -9.478 -11.910 1.00 80.75 844 THR A C 1
ATOM 6437 O O . THR A 1 844 ? 3.773 -8.427 -12.415 1.00 80.75 844 THR A O 1
ATOM 6440 N N . HIS A 1 845 ? 4.677 -9.506 -10.676 1.00 83.56 845 HIS A N 1
ATOM 6441 C CA . HIS A 1 845 ? 4.700 -8.328 -9.817 1.00 83.56 845 HIS A CA 1
ATOM 6442 C C . HIS A 1 845 ? 5.586 -7.199 -10.389 1.00 83.56 845 HIS A C 1
ATOM 6444 O O . HIS A 1 845 ? 6.769 -7.448 -10.631 1.00 83.56 845 HIS A O 1
ATOM 6450 N N . PRO A 1 846 ? 5.115 -5.936 -10.499 1.00 76.56 846 PRO A N 1
ATOM 6451 C CA . PRO A 1 846 ? 5.838 -4.832 -11.156 1.00 76.56 846 PRO A CA 1
ATOM 6452 C C . PRO A 1 846 ? 7.268 -4.562 -10.665 1.00 76.56 846 PRO A C 1
ATOM 6454 O O . PRO A 1 846 ? 8.095 -4.049 -11.409 1.00 76.56 846 PRO A O 1
ATOM 6457 N N . LEU A 1 847 ? 7.580 -4.907 -9.414 1.00 81.19 847 LEU A N 1
ATOM 6458 C CA . LEU A 1 847 ? 8.938 -4.811 -8.864 1.00 81.19 847 LEU A CA 1
ATOM 6459 C C . LEU A 1 847 ? 9.958 -5.707 -9.594 1.00 81.19 847 LEU A C 1
ATOM 6461 O O . LEU A 1 847 ? 11.116 -5.321 -9.784 1.00 81.19 847 LEU A O 1
ATOM 6465 N N . LEU A 1 848 ? 9.535 -6.905 -10.004 1.00 84.06 848 LEU A N 1
ATOM 6466 C CA . LEU A 1 848 ? 10.387 -7.939 -10.603 1.00 84.06 848 LEU A CA 1
ATOM 6467 C C . LEU A 1 848 ? 9.970 -8.320 -12.033 1.00 84.06 848 LEU A C 1
ATOM 6469 O O . LEU A 1 848 ? 10.770 -8.936 -12.729 1.00 84.06 848 LEU A O 1
ATOM 6473 N N . ALA A 1 849 ? 8.775 -7.918 -12.475 1.00 72.50 849 ALA A N 1
ATOM 6474 C CA . ALA A 1 849 ? 8.228 -8.168 -13.806 1.00 72.50 849 ALA A CA 1
ATOM 6475 C C . ALA A 1 849 ? 9.035 -7.554 -14.959 1.00 72.50 849 ALA A C 1
ATOM 6477 O O . ALA A 1 849 ? 9.189 -8.237 -15.976 1.00 72.50 849 ALA A O 1
ATOM 6478 N N . PRO A 1 850 ? 9.592 -6.324 -14.860 1.00 69.94 850 PRO A N 1
ATOM 6479 C CA . PRO A 1 850 ? 10.453 -5.854 -15.927 1.00 69.94 850 PRO A CA 1
ATOM 6480 C C . PRO A 1 850 ? 11.705 -6.733 -15.989 1.00 69.94 850 PRO A C 1
ATOM 6482 O O . PRO A 1 850 ? 12.222 -7.125 -14.932 1.00 69.94 850 PRO A O 1
ATOM 6485 N N . PRO A 1 851 ? 12.217 -7.042 -17.193 1.00 69.00 851 PRO A N 1
ATOM 6486 C CA . PRO A 1 851 ? 13.253 -8.051 -17.378 1.00 69.00 851 PRO A CA 1
ATOM 6487 C C . PRO A 1 851 ? 14.452 -7.745 -16.484 1.00 69.00 851 PRO A C 1
ATOM 6489 O O . PRO A 1 851 ? 14.956 -6.636 -16.485 1.00 69.00 851 PRO A O 1
ATOM 6492 N N . LEU A 1 852 ? 14.967 -8.707 -15.723 1.00 71.06 852 LEU A N 1
ATOM 6493 C CA . LEU A 1 852 ? 16.148 -8.459 -14.875 1.00 71.06 852 LEU A CA 1
ATOM 6494 C C . LEU A 1 852 ? 17.439 -8.241 -15.690 1.00 71.06 852 LEU A C 1
ATOM 6496 O O . LEU A 1 852 ? 18.486 -7.942 -15.124 1.00 71.06 852 LEU A O 1
ATOM 6500 N N . GLY A 1 853 ? 17.350 -8.356 -17.019 1.00 62.84 853 GLY A N 1
ATOM 6501 C CA . GLY A 1 853 ? 18.483 -8.430 -17.931 1.00 62.84 853 GLY A CA 1
ATOM 6502 C C . GLY A 1 853 ? 19.121 -9.821 -17.919 1.00 62.84 853 GLY A C 1
ATOM 6503 O O . GLY A 1 853 ? 18.686 -10.728 -17.208 1.00 62.84 853 GLY A O 1
ATOM 6504 N N . SER A 1 854 ? 20.165 -10.012 -18.724 1.00 66.00 854 SER A N 1
ATOM 6505 C CA . SER A 1 854 ? 21.051 -11.162 -18.547 1.00 66.00 854 SER A CA 1
ATOM 6506 C C . SER A 1 854 ? 21.912 -10.933 -17.307 1.00 66.00 854 SER A C 1
ATOM 6508 O O . SER A 1 854 ? 22.573 -9.895 -17.219 1.00 66.00 854 SER A O 1
ATOM 6510 N N . TRP A 1 855 ? 21.980 -11.911 -16.401 1.00 75.06 855 TRP A N 1
ATOM 6511 C CA . TRP A 1 855 ? 23.024 -11.967 -15.376 1.00 75.06 855 TRP A CA 1
ATOM 6512 C C . TRP A 1 855 ? 24.369 -12.156 -16.092 1.00 75.06 855 TRP A C 1
ATOM 6514 O O . TRP A 1 855 ? 24.785 -13.284 -16.338 1.00 75.06 855 TRP A O 1
ATOM 6524 N N . GLY A 1 856 ? 24.985 -11.064 -16.549 1.00 60.94 856 GLY A N 1
ATOM 6525 C CA . GLY A 1 856 ? 26.196 -11.106 -17.369 1.00 60.94 856 GLY A CA 1
ATOM 6526 C C . GLY A 1 856 ? 27.340 -11.871 -16.697 1.00 60.94 856 GLY A C 1
ATOM 6527 O O . GLY A 1 856 ? 27.294 -12.168 -15.500 1.00 60.94 856 GLY A O 1
ATOM 6528 N N . ALA A 1 857 ? 28.382 -12.180 -17.473 1.00 67.69 857 ALA A N 1
ATOM 6529 C CA . ALA A 1 857 ? 29.598 -12.782 -16.934 1.00 67.69 857 ALA A CA 1
ATOM 6530 C C . ALA A 1 857 ? 30.164 -11.928 -15.786 1.00 67.69 857 ALA A C 1
ATOM 6532 O O . ALA A 1 857 ? 30.060 -10.699 -15.812 1.00 67.69 857 ALA A O 1
ATOM 6533 N N . GLY A 1 858 ? 30.744 -12.596 -14.786 1.00 78.81 858 GLY A N 1
ATOM 6534 C CA . GLY A 1 858 ? 31.345 -11.932 -13.635 1.00 78.81 858 GLY A CA 1
ATOM 6535 C C . GLY A 1 858 ? 32.378 -10.891 -14.068 1.00 78.81 858 GLY A C 1
ATOM 6536 O O . GLY A 1 858 ? 33.208 -11.161 -14.936 1.00 78.81 858 GLY A O 1
ATOM 6537 N N . VAL A 1 859 ? 32.312 -9.704 -13.471 1.00 85.81 859 VAL A N 1
ATOM 6538 C CA . VAL A 1 859 ? 33.224 -8.590 -13.733 1.00 85.81 859 VAL A CA 1
ATOM 6539 C C . VAL A 1 859 ? 34.089 -8.359 -12.500 1.00 85.81 859 VAL A C 1
ATOM 6541 O O . VAL A 1 859 ? 33.588 -8.264 -11.378 1.00 85.81 859 VAL A O 1
ATOM 6544 N N . GLU A 1 860 ? 35.398 -8.267 -12.718 1.00 86.88 860 GLU A N 1
ATOM 6545 C CA . GLU A 1 860 ? 36.354 -7.884 -11.681 1.00 86.88 860 GLU A CA 1
ATOM 6546 C C . GLU A 1 860 ? 36.172 -6.419 -11.278 1.00 86.88 860 GLU A C 1
ATOM 6548 O O . GLU A 1 860 ? 35.831 -5.575 -12.108 1.00 86.88 860 GLU A O 1
ATOM 6553 N N . LEU A 1 861 ? 36.474 -6.084 -10.019 1.00 83.88 861 LEU A N 1
ATOM 6554 C CA . LEU A 1 861 ? 36.270 -4.730 -9.487 1.00 83.88 861 LEU A CA 1
ATOM 6555 C C . LEU A 1 861 ? 36.953 -3.649 -10.343 1.00 83.88 861 LEU A C 1
ATOM 6557 O O . LEU A 1 861 ? 36.383 -2.589 -10.574 1.00 83.88 861 LEU A O 1
ATOM 6561 N N . ALA A 1 862 ? 38.151 -3.939 -10.861 1.00 85.25 862 ALA A N 1
ATOM 6562 C CA . ALA A 1 862 ? 38.910 -3.014 -11.701 1.00 85.25 862 ALA A CA 1
ATOM 6563 C C . ALA A 1 862 ? 38.197 -2.654 -13.016 1.00 85.25 862 ALA A C 1
ATOM 6565 O O . ALA A 1 862 ? 38.318 -1.531 -13.488 1.00 85.25 862 ALA A O 1
ATOM 6566 N N . ALA A 1 863 ? 37.435 -3.588 -13.589 1.00 84.88 863 ALA A N 1
ATOM 6567 C CA . ALA A 1 863 ? 36.702 -3.381 -14.835 1.00 84.88 863 ALA A CA 1
ATOM 6568 C C . ALA A 1 863 ? 35.341 -2.688 -14.624 1.00 84.88 863 ALA A C 1
ATOM 6570 O O . ALA A 1 863 ? 34.687 -2.314 -15.594 1.00 84.88 863 ALA A O 1
ATOM 6571 N N . ALA A 1 864 ? 34.907 -2.526 -13.371 1.00 84.50 864 ALA A N 1
ATOM 6572 C CA . ALA A 1 864 ? 33.679 -1.827 -13.001 1.00 84.50 864 ALA A CA 1
ATOM 6573 C C . ALA A 1 864 ? 33.900 -0.339 -12.652 1.00 84.50 864 ALA A C 1
ATOM 6575 O O . ALA A 1 864 ? 32.925 0.381 -12.439 1.00 84.50 864 ALA A O 1
ATOM 6576 N N . LEU A 1 865 ? 35.157 0.113 -12.568 1.00 88.19 865 LEU A N 1
ATOM 6577 C CA . LEU A 1 865 ? 35.531 1.490 -12.238 1.00 88.19 865 LEU A CA 1
ATOM 6578 C C . LEU A 1 865 ? 35.489 2.389 -13.480 1.00 88.19 865 LEU A C 1
ATOM 6580 O O . LEU A 1 865 ? 35.963 2.009 -14.549 1.00 88.19 865 LEU A O 1
ATOM 6584 N N . ASP A 1 866 ? 34.994 3.614 -13.315 1.00 90.62 866 ASP A N 1
ATOM 6585 C CA . ASP A 1 866 ? 35.196 4.683 -14.296 1.00 90.62 866 ASP A CA 1
ATOM 6586 C C . ASP A 1 866 ? 36.596 5.331 -14.126 1.00 90.62 866 ASP A C 1
ATOM 6588 O O . ASP A 1 866 ? 37.328 4.990 -13.185 1.00 90.62 866 ASP A O 1
ATOM 6592 N N . PRO A 1 867 ? 37.029 6.249 -15.014 1.00 94.38 867 PRO A N 1
ATOM 6593 C CA . PRO A 1 867 ? 38.353 6.869 -14.914 1.00 94.38 867 PRO A CA 1
ATOM 6594 C C . PRO A 1 867 ? 38.609 7.625 -13.599 1.00 94.38 867 PRO A C 1
ATOM 6596 O O . PRO A 1 867 ? 39.733 7.603 -13.082 1.00 94.38 867 PRO A O 1
ATOM 6599 N N . LEU A 1 868 ? 37.582 8.272 -13.041 1.00 94.75 868 LEU A N 1
ATOM 6600 C CA . LEU A 1 868 ? 37.688 9.033 -11.798 1.00 94.75 868 LEU A CA 1
ATOM 6601 C C . LEU A 1 868 ? 37.873 8.087 -10.609 1.00 94.75 868 LEU A C 1
ATOM 6603 O O . LEU A 1 868 ? 38.823 8.233 -9.840 1.00 94.75 868 LEU A O 1
ATOM 6607 N N . LEU A 1 869 ? 37.018 7.071 -10.497 1.00 94.31 869 LEU A N 1
ATOM 6608 C CA . LEU A 1 869 ? 37.076 6.071 -9.436 1.00 94.31 869 LEU A CA 1
ATOM 6609 C C . LEU A 1 869 ? 38.328 5.191 -9.545 1.00 94.31 869 LEU A C 1
ATOM 6611 O O . LEU A 1 869 ? 38.884 4.784 -8.525 1.00 94.31 869 LEU A O 1
ATOM 6615 N N . THR A 1 870 ? 38.825 4.944 -10.760 1.00 95.19 870 THR A N 1
ATOM 6616 C CA . THR A 1 870 ? 40.119 4.277 -10.980 1.00 95.19 870 THR A CA 1
ATOM 6617 C C . THR A 1 870 ? 41.254 5.090 -10.362 1.00 95.19 870 THR A C 1
ATOM 6619 O O . THR A 1 870 ? 42.079 4.553 -9.619 1.00 95.19 870 THR A O 1
ATOM 6622 N N . SER A 1 871 ? 41.268 6.399 -10.622 1.00 95.56 871 SER A N 1
ATOM 6623 C CA . SER A 1 871 ? 42.271 7.321 -10.082 1.00 95.56 871 SER A CA 1
ATOM 6624 C C . SER A 1 871 ? 42.158 7.457 -8.561 1.00 95.56 871 SER A C 1
ATOM 6626 O O . SER A 1 871 ? 43.173 7.452 -7.861 1.00 95.56 871 SER A O 1
ATOM 6628 N N . LEU A 1 872 ? 40.929 7.502 -8.036 1.00 95.12 872 LEU A N 1
ATOM 6629 C CA . LEU A 1 872 ? 40.658 7.495 -6.601 1.00 95.12 872 LEU A CA 1
ATOM 6630 C C . LEU A 1 872 ? 41.213 6.237 -5.938 1.00 95.12 872 LEU A C 1
ATOM 6632 O O . LEU A 1 872 ? 42.002 6.348 -5.003 1.00 95.12 872 LEU A O 1
ATOM 6636 N N . ARG A 1 873 ? 40.858 5.047 -6.435 1.00 93.62 873 ARG A N 1
ATOM 6637 C CA . ARG A 1 873 ? 41.313 3.774 -5.864 1.00 93.62 873 ARG A CA 1
ATOM 6638 C C . ARG A 1 873 ? 42.836 3.666 -5.869 1.00 93.62 873 ARG A C 1
ATOM 6640 O O . ARG A 1 873 ? 43.415 3.283 -4.855 1.00 93.62 873 ARG A O 1
ATOM 6647 N N . ALA A 1 874 ? 43.489 4.070 -6.960 1.00 91.88 874 ALA A N 1
ATOM 6648 C CA . ALA A 1 874 ? 44.948 4.087 -7.042 1.00 91.88 874 ALA A CA 1
ATOM 6649 C C . ALA A 1 874 ? 45.572 5.014 -5.982 1.00 91.88 874 ALA A C 1
ATOM 6651 O O . ALA A 1 874 ? 46.550 4.648 -5.328 1.00 91.88 874 ALA A O 1
ATOM 6652 N N . ARG A 1 875 ? 44.980 6.196 -5.759 1.00 92.31 875 ARG A N 1
ATOM 6653 C CA . ARG A 1 875 ? 45.430 7.136 -4.725 1.00 92.31 875 ARG A CA 1
ATOM 6654 C C . ARG A 1 875 ? 45.197 6.601 -3.311 1.00 92.31 875 ARG A C 1
ATOM 6656 O O . ARG A 1 875 ? 46.100 6.700 -2.485 1.00 92.31 875 ARG A O 1
ATOM 6663 N N . LEU A 1 876 ? 44.029 6.019 -3.037 1.00 91.31 876 LEU A N 1
ATOM 6664 C CA . LEU A 1 876 ? 43.712 5.396 -1.746 1.00 91.31 876 LEU A CA 1
ATOM 6665 C C . LEU A 1 876 ? 44.724 4.293 -1.412 1.00 91.31 876 LEU A C 1
ATOM 6667 O O . LEU A 1 876 ? 45.292 4.291 -0.319 1.00 91.31 876 LEU A O 1
ATOM 6671 N N . GLN A 1 877 ? 45.021 3.417 -2.376 1.00 89.81 877 GLN A N 1
ATOM 6672 C CA . GLN A 1 877 ? 46.025 2.359 -2.237 1.00 89.81 877 GLN A CA 1
ATOM 6673 C C . GLN A 1 877 ? 47.425 2.927 -1.975 1.00 89.81 877 GLN A C 1
ATOM 6675 O O . GLN A 1 877 ? 48.094 2.503 -1.033 1.00 89.81 877 GLN A O 1
ATOM 6680 N N . ALA A 1 878 ? 47.849 3.943 -2.736 1.00 87.00 878 ALA A N 1
ATOM 6681 C CA . ALA A 1 878 ? 49.132 4.617 -2.522 1.00 87.00 878 ALA A CA 1
ATOM 6682 C C . ALA A 1 878 ? 49.241 5.284 -1.135 1.00 87.00 878 ALA A C 1
ATOM 6684 O O . ALA A 1 878 ? 50.341 5.457 -0.613 1.00 87.00 878 ALA A O 1
ATOM 6685 N N . GLN A 1 879 ? 48.108 5.644 -0.525 1.00 86.88 879 GLN A N 1
ATOM 6686 C CA . GLN A 1 879 ? 48.023 6.233 0.814 1.00 86.88 879 GLN A CA 1
ATOM 6687 C C . GLN A 1 879 ? 47.705 5.2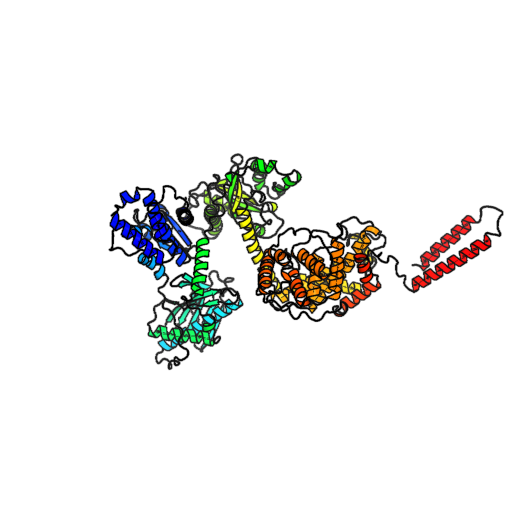13 1.922 1.00 86.88 879 GLN A C 1
ATOM 6689 O O . GLN A 1 879 ? 47.369 5.613 3.041 1.00 86.88 879 GLN A O 1
ATOM 6694 N N . GLY A 1 880 ? 47.828 3.913 1.639 1.00 83.94 880 GLY A N 1
ATOM 6695 C CA . GLY A 1 880 ? 47.749 2.842 2.636 1.00 83.94 880 GLY A CA 1
ATOM 6696 C C . GLY A 1 880 ? 46.363 2.228 2.851 1.00 83.94 880 GLY A C 1
ATOM 6697 O O . GLY A 1 880 ? 46.189 1.478 3.808 1.00 83.94 880 GLY A O 1
ATOM 6698 N N . CYS A 1 881 ? 45.380 2.511 1.992 1.00 88.06 881 CYS A N 1
ATOM 6699 C CA . CYS A 1 881 ? 44.115 1.773 1.974 1.00 88.06 881 CYS A CA 1
ATOM 6700 C C . CYS A 1 881 ? 44.305 0.448 1.209 1.00 88.06 881 CYS A C 1
ATOM 6702 O O . CYS A 1 881 ? 44.117 0.383 -0.007 1.00 88.06 881 CYS A O 1
ATOM 6704 N N . ASP A 1 882 ? 44.740 -0.600 1.913 1.00 89.69 882 ASP A N 1
ATOM 6705 C CA . ASP A 1 882 ? 44.926 -1.944 1.349 1.00 89.69 882 ASP A CA 1
ATOM 6706 C C . ASP A 1 882 ? 43.709 -2.832 1.646 1.00 89.69 882 ASP A C 1
ATOM 6708 O O . ASP A 1 882 ? 43.516 -3.327 2.760 1.00 89.69 882 ASP A O 1
ATOM 6712 N N . GLU A 1 883 ? 42.894 -3.057 0.614 1.00 90.94 883 GLU A N 1
ATOM 6713 C CA . GLU A 1 883 ? 41.685 -3.879 0.683 1.00 90.94 883 GLU A CA 1
ATOM 6714 C C . GLU A 1 883 ? 41.967 -5.324 1.133 1.00 90.94 883 GLU A C 1
ATOM 6716 O O . GLU A 1 883 ? 41.174 -5.913 1.872 1.00 90.94 883 GLU A O 1
ATOM 6721 N N . ASN A 1 884 ? 43.110 -5.896 0.740 1.00 91.00 884 ASN A N 1
ATOM 6722 C CA . ASN A 1 884 ? 43.493 -7.254 1.119 1.00 91.00 884 ASN A CA 1
ATOM 6723 C C . ASN A 1 884 ? 43.960 -7.317 2.573 1.00 91.00 884 ASN A C 1
ATOM 6725 O O . ASN A 1 884 ? 43.651 -8.286 3.269 1.00 91.00 884 ASN A O 1
ATOM 6729 N N . ALA A 1 885 ? 44.682 -6.297 3.045 1.00 90.75 885 ALA A N 1
ATOM 6730 C CA . ALA A 1 885 ? 45.076 -6.202 4.448 1.00 90.75 885 ALA A CA 1
ATOM 6731 C C . ALA A 1 885 ? 43.852 -6.055 5.362 1.00 90.75 885 ALA A C 1
ATOM 6733 O O . ALA A 1 885 ? 43.759 -6.756 6.369 1.00 90.75 885 ALA A O 1
ATOM 6734 N N . ILE A 1 886 ? 42.881 -5.217 4.976 1.00 94.06 886 ILE A N 1
ATOM 6735 C CA . ILE A 1 886 ? 41.599 -5.079 5.685 1.00 94.06 886 ILE A CA 1
ATOM 6736 C C . ILE A 1 886 ? 40.863 -6.423 5.708 1.00 94.06 886 ILE A C 1
ATOM 6738 O O . ILE A 1 886 ? 40.430 -6.870 6.768 1.00 94.06 886 ILE A O 1
ATOM 6742 N N . ALA A 1 887 ? 40.780 -7.116 4.569 1.00 93.75 887 ALA A N 1
ATOM 6743 C CA . ALA A 1 887 ? 40.120 -8.415 4.502 1.00 93.75 887 ALA A CA 1
ATOM 6744 C C . ALA A 1 887 ? 40.775 -9.471 5.397 1.00 93.75 887 ALA A C 1
ATOM 6746 O O . ALA A 1 887 ? 40.066 -10.187 6.102 1.00 93.75 887 ALA A O 1
ATOM 6747 N N . LYS A 1 888 ? 42.109 -9.547 5.424 1.00 93.00 888 LYS A N 1
ATOM 6748 C CA . LYS A 1 888 ? 42.830 -10.442 6.341 1.00 93.00 888 LYS A CA 1
ATOM 6749 C C . LYS A 1 888 ? 42.615 -10.063 7.801 1.00 93.00 888 LYS A C 1
ATOM 6751 O O . LYS A 1 888 ? 42.418 -10.944 8.630 1.00 93.00 888 LYS A O 1
ATOM 6756 N N . ALA A 1 889 ? 42.603 -8.774 8.127 1.00 92.69 889 ALA A N 1
ATOM 6757 C CA . ALA A 1 889 ? 42.347 -8.332 9.491 1.00 92.69 889 ALA A CA 1
ATOM 6758 C C . ALA A 1 889 ? 40.947 -8.730 9.976 1.00 92.69 889 ALA A C 1
ATOM 6760 O O . ALA A 1 889 ? 40.802 -9.226 11.089 1.00 92.69 889 ALA A O 1
ATOM 6761 N N . VAL A 1 890 ? 39.929 -8.600 9.120 1.00 93.25 890 VAL A N 1
ATOM 6762 C CA . VAL A 1 890 ? 38.558 -9.013 9.451 1.00 93.25 890 VAL A CA 1
ATOM 6763 C C . VAL A 1 890 ? 38.406 -10.535 9.514 1.00 93.25 890 VAL A C 1
ATOM 6765 O O . VAL A 1 890 ? 37.795 -11.052 10.445 1.00 93.25 890 VAL A O 1
ATOM 6768 N N . LEU A 1 891 ? 38.901 -11.259 8.507 1.00 92.31 891 LEU A N 1
ATOM 6769 C CA . LEU A 1 891 ? 38.612 -12.688 8.336 1.00 92.31 891 LEU A CA 1
ATOM 6770 C C . LEU A 1 891 ? 39.561 -13.602 9.116 1.00 92.31 891 LEU A C 1
ATOM 6772 O O . LEU A 1 891 ? 39.171 -14.710 9.474 1.00 92.31 891 LEU A O 1
ATOM 6776 N N . GLU A 1 892 ? 40.797 -13.162 9.343 1.00 91.69 892 GLU A N 1
ATOM 6777 C CA . GLU A 1 892 ? 41.876 -13.964 9.935 1.00 91.69 892 GLU A CA 1
ATOM 6778 C C . GLU A 1 892 ? 42.389 -13.366 11.257 1.00 91.69 892 GLU A C 1
ATOM 6780 O O . GLU A 1 892 ? 43.226 -13.977 11.916 1.00 91.69 892 GLU A O 1
ATOM 6785 N N . GLY A 1 893 ? 41.919 -12.176 11.657 1.00 86.06 893 GLY A N 1
ATOM 6786 C CA . GLY A 1 893 ? 42.414 -11.476 12.847 1.00 86.06 893 GLY A CA 1
ATOM 6787 C C . GLY A 1 893 ? 43.843 -10.941 12.697 1.00 86.06 893 GLY A C 1
ATOM 6788 O O . GLY A 1 893 ? 44.516 -10.694 13.697 1.00 86.06 893 GLY A O 1
ATOM 6789 N N . ALA A 1 894 ? 44.338 -10.792 11.463 1.00 85.62 894 ALA A N 1
ATOM 6790 C CA . ALA A 1 894 ? 45.673 -10.261 11.207 1.00 85.62 894 ALA A CA 1
ATOM 6791 C C . ALA A 1 894 ? 45.786 -8.790 11.666 1.00 85.62 894 ALA A C 1
ATOM 6793 O O . ALA A 1 894 ? 44.851 -8.013 11.464 1.00 85.62 894 ALA A O 1
ATOM 6794 N N . PRO A 1 895 ? 46.922 -8.357 12.241 1.00 79.75 895 PRO A N 1
ATOM 6795 C CA . PRO A 1 895 ? 47.112 -6.951 12.561 1.00 79.75 895 PRO A CA 1
ATOM 6796 C C . PRO A 1 895 ? 47.126 -6.129 11.269 1.00 79.75 895 PRO A C 1
ATOM 6798 O O . PRO A 1 895 ? 47.829 -6.464 10.311 1.00 79.75 895 PRO A O 1
ATOM 6801 N N . LEU A 1 896 ? 46.370 -5.032 11.250 1.00 81.94 896 LEU A N 1
ATOM 6802 C CA . LEU A 1 896 ? 46.463 -4.056 10.174 1.00 81.94 896 LEU A CA 1
ATOM 6803 C C . LEU A 1 896 ? 47.879 -3.458 10.205 1.00 81.94 896 LEU A C 1
ATOM 6805 O O . LEU A 1 896 ? 48.330 -3.031 11.265 1.00 81.94 896 LEU A O 1
ATOM 6809 N N . GLY A 1 897 ? 48.610 -3.467 9.088 1.00 62.84 897 GLY A N 1
ATOM 6810 C CA . GLY A 1 897 ? 49.993 -2.978 9.045 1.00 62.84 897 GLY A CA 1
ATOM 6811 C C . GLY A 1 897 ? 50.092 -1.514 9.489 1.00 62.84 897 GLY A C 1
ATOM 6812 O O . GLY A 1 897 ? 49.775 -0.613 8.721 1.00 62.84 897 GLY A O 1
ATOM 6813 N N . LEU A 1 898 ? 50.525 -1.274 10.731 1.00 54.22 898 LEU A N 1
ATOM 6814 C CA . LEU A 1 898 ? 50.627 0.063 11.336 1.00 54.22 898 LEU A CA 1
ATOM 6815 C C . LEU A 1 898 ? 51.878 0.841 10.898 1.00 54.22 898 LEU A C 1
ATOM 6817 O O . LEU A 1 898 ? 52.051 1.998 11.277 1.00 54.22 898 LEU A O 1
ATOM 6821 N N . THR A 1 899 ? 52.775 0.240 10.115 1.00 43.53 899 THR A N 1
ATOM 6822 C CA . THR A 1 899 ? 54.023 0.890 9.716 1.00 43.53 899 THR A CA 1
ATOM 6823 C C . THR A 1 899 ? 53.783 1.879 8.572 1.00 43.53 899 THR A C 1
ATOM 6825 O O . THR A 1 899 ? 53.333 1.479 7.496 1.00 43.53 899 THR A O 1
ATOM 6828 N N . PRO A 1 900 ? 54.097 3.178 8.741 1.00 43.06 900 PRO A N 1
ATOM 6829 C CA . PRO A 1 900 ? 54.098 4.101 7.620 1.00 43.06 900 PRO A CA 1
ATOM 6830 C C . PRO A 1 900 ? 55.148 3.620 6.617 1.00 43.06 900 PRO A C 1
ATOM 6832 O O . PRO A 1 900 ? 56.329 3.511 6.943 1.00 43.06 900 PRO A O 1
ATOM 6835 N N . THR A 1 901 ? 54.733 3.329 5.386 1.00 41.25 901 THR A N 1
ATOM 6836 C CA . THR A 1 901 ? 55.658 3.223 4.259 1.00 41.25 901 THR A CA 1
ATOM 6837 C C . 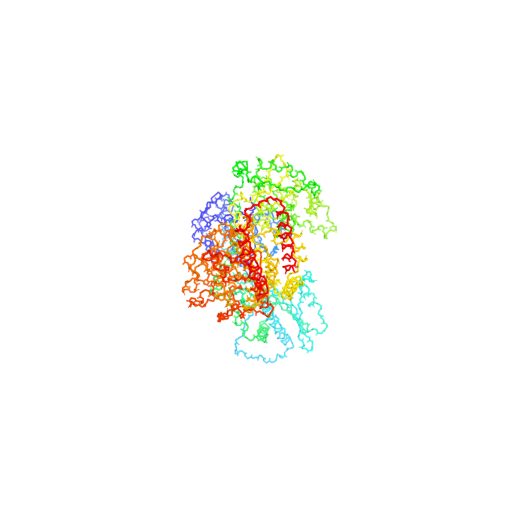THR A 1 901 ? 56.299 4.591 4.063 1.00 41.25 901 THR A C 1
ATOM 6839 O O . THR A 1 901 ? 55.748 5.464 3.397 1.00 41.25 901 THR A O 1
ATOM 6842 N N . LEU A 1 902 ? 57.440 4.800 4.718 1.00 45.06 902 LEU A N 1
ATOM 6843 C CA . LEU A 1 902 ? 58.315 5.940 4.477 1.00 45.06 902 LEU A CA 1
ATOM 6844 C C . LEU A 1 902 ? 58.644 5.964 2.981 1.00 45.06 902 LEU A C 1
ATOM 6846 O O . LEU A 1 902 ? 58.956 4.919 2.405 1.00 45.06 902 LEU A O 1
ATOM 6850 N N . SER A 1 903 ? 58.560 7.136 2.352 1.00 45.72 903 SER A N 1
ATOM 6851 C CA . SER A 1 903 ? 58.981 7.304 0.955 1.00 45.72 903 SER A CA 1
ATOM 6852 C C . SER A 1 903 ? 60.447 6.870 0.777 1.00 45.72 903 SER A C 1
ATOM 6854 O O . SER A 1 903 ? 61.206 6.920 1.746 1.00 45.72 903 SER A O 1
ATOM 6856 N N . PRO A 1 904 ? 60.900 6.479 -0.429 1.00 45.75 904 PRO A N 1
ATOM 6857 C CA . PRO A 1 904 ? 62.296 6.083 -0.659 1.00 45.75 904 PRO A CA 1
ATOM 6858 C C . PRO A 1 904 ? 63.307 7.137 -0.179 1.00 45.75 904 PRO A C 1
ATOM 6860 O O . PRO A 1 904 ? 64.373 6.804 0.329 1.00 45.75 904 PRO A O 1
ATOM 6863 N N . GLU A 1 905 ? 62.938 8.416 -0.272 1.00 45.59 905 GLU A N 1
ATOM 6864 C CA . GLU A 1 905 ? 63.731 9.545 0.212 1.00 45.59 905 GLU A CA 1
ATOM 6865 C C . GLU A 1 905 ? 63.777 9.613 1.749 1.00 45.59 905 GLU A C 1
ATOM 6867 O O . GLU A 1 905 ? 64.834 9.838 2.336 1.00 45.59 905 GLU A O 1
ATOM 6872 N N . GLN A 1 906 ? 62.659 9.337 2.425 1.00 47.88 906 GLN A N 1
ATOM 6873 C CA . GLN A 1 906 ? 62.603 9.238 3.887 1.00 47.88 906 GLN A CA 1
ATOM 6874 C C . GLN A 1 906 ? 63.295 7.973 4.413 1.00 47.88 906 GLN A C 1
ATOM 6876 O O . GLN A 1 906 ? 63.951 8.039 5.448 1.00 47.88 906 GLN A O 1
ATOM 6881 N N . GLN A 1 907 ? 63.218 6.848 3.697 1.00 48.97 907 GLN A N 1
ATOM 6882 C CA . GLN A 1 907 ? 63.974 5.631 4.007 1.00 48.97 907 GLN A CA 1
ATOM 6883 C C . GLN A 1 907 ? 65.479 5.868 3.863 1.00 48.97 907 GLN A C 1
ATOM 6885 O O . GLN A 1 907 ? 66.245 5.452 4.729 1.00 48.97 907 GLN A O 1
ATOM 6890 N N . ALA A 1 908 ? 65.905 6.603 2.830 1.00 58.91 908 ALA A N 1
ATOM 6891 C CA . ALA A 1 908 ? 67.297 7.003 2.661 1.00 58.91 908 ALA A CA 1
ATOM 6892 C C . ALA A 1 908 ? 67.764 7.937 3.790 1.00 58.91 908 ALA A C 1
ATOM 6894 O O . ALA A 1 908 ? 68.824 7.706 4.369 1.00 58.91 908 ALA A O 1
ATOM 6895 N N . LYS A 1 909 ? 66.955 8.939 4.168 1.00 58.09 909 LYS A N 1
ATOM 6896 C CA . LYS A 1 909 ? 67.254 9.839 5.296 1.00 58.09 909 LYS A CA 1
ATOM 6897 C C . LYS A 1 909 ? 67.311 9.098 6.637 1.00 58.09 909 LYS A C 1
ATOM 6899 O O . LYS A 1 909 ? 68.187 9.385 7.451 1.00 58.09 909 LYS A O 1
ATOM 6904 N N . MET A 1 910 ? 66.426 8.127 6.861 1.00 51.28 910 MET A N 1
ATOM 6905 C CA . MET A 1 910 ? 66.390 7.338 8.096 1.00 51.28 910 MET A CA 1
ATOM 6906 C C . MET A 1 910 ? 67.564 6.354 8.176 1.00 51.28 910 MET A C 1
ATOM 6908 O O . MET A 1 910 ? 68.234 6.303 9.203 1.00 51.28 910 MET A O 1
ATOM 6912 N N . ALA A 1 911 ? 67.914 5.686 7.072 1.00 63.50 911 ALA A N 1
ATOM 6913 C CA . ALA A 1 911 ? 69.113 4.850 6.987 1.00 63.50 911 ALA A CA 1
ATOM 6914 C C . ALA A 1 911 ? 70.405 5.667 7.183 1.00 63.50 911 ALA A C 1
ATOM 6916 O O . ALA A 1 911 ? 71.355 5.208 7.816 1.00 63.50 911 ALA A O 1
ATOM 6917 N N . GLN A 1 912 ? 70.443 6.908 6.686 1.00 62.09 912 GLN A N 1
ATOM 6918 C CA . GLN A 1 912 ? 71.575 7.817 6.878 1.00 62.09 912 GLN A CA 1
ATOM 6919 C C . GLN A 1 912 ? 71.676 8.308 8.333 1.00 62.09 912 GLN A C 1
ATOM 6921 O O . GLN A 1 912 ? 72.782 8.416 8.865 1.00 62.09 912 GLN A O 1
ATOM 6926 N N . ALA A 1 913 ? 70.541 8.539 9.001 1.00 59.06 913 ALA A N 1
ATOM 6927 C CA . ALA A 1 913 ? 70.482 8.874 10.424 1.00 59.06 913 ALA A CA 1
ATOM 6928 C C . ALA A 1 913 ? 70.900 7.693 11.320 1.00 59.06 913 ALA A C 1
ATOM 6930 O O . ALA A 1 913 ? 71.650 7.890 12.277 1.00 59.06 913 ALA A O 1
ATOM 6931 N N . GLU A 1 914 ? 70.493 6.465 10.987 1.00 65.25 914 GLU A N 1
ATOM 6932 C CA . GLU A 1 914 ? 70.916 5.242 11.683 1.00 65.25 914 GLU A CA 1
ATOM 6933 C C . GLU A 1 914 ? 72.417 4.973 11.513 1.00 65.25 914 GLU A C 1
ATOM 6935 O O . GLU A 1 914 ? 73.099 4.638 12.484 1.00 65.25 914 GLU A O 1
ATOM 6940 N N . LEU A 1 915 ? 72.968 5.207 10.316 1.00 68.06 915 LEU A N 1
ATOM 6941 C CA . LEU A 1 915 ? 74.406 5.096 10.056 1.00 68.06 915 LEU A CA 1
ATOM 6942 C C . LEU A 1 915 ? 75.212 6.126 10.867 1.00 68.06 915 LEU A C 1
ATOM 6944 O O . LEU A 1 915 ? 76.248 5.790 11.444 1.00 68.06 915 LEU A O 1
ATOM 6948 N N . LEU A 1 916 ? 74.724 7.368 10.951 1.00 60.91 916 LEU A N 1
ATOM 6949 C CA . LEU A 1 916 ? 75.315 8.424 11.779 1.00 60.91 916 LEU A CA 1
ATOM 6950 C C . LEU A 1 916 ? 75.260 8.059 13.269 1.00 60.91 916 LEU A C 1
ATOM 6952 O O . LEU A 1 916 ? 76.273 8.155 13.959 1.00 60.91 916 LEU A O 1
ATOM 6956 N N . MET A 1 917 ? 74.120 7.570 13.759 1.00 55.94 917 MET A N 1
ATOM 6957 C CA . MET A 1 917 ? 73.958 7.122 15.148 1.00 55.94 917 MET A CA 1
ATOM 6958 C C . MET A 1 917 ? 74.897 5.953 15.488 1.00 55.94 917 MET A C 1
ATOM 6960 O O . MET A 1 917 ? 75.534 5.970 16.542 1.00 55.94 917 MET A O 1
ATOM 6964 N N . ALA A 1 918 ? 75.068 4.984 14.582 1.00 63.22 918 ALA A N 1
ATOM 6965 C CA . ALA A 1 918 ? 75.994 3.864 14.757 1.00 63.22 918 ALA A CA 1
ATOM 6966 C C . ALA A 1 918 ? 77.473 4.305 14.767 1.00 63.22 918 ALA A C 1
ATOM 6968 O O . ALA A 1 918 ? 78.259 3.830 15.590 1.00 63.22 918 ALA A O 1
ATOM 6969 N N . GLN A 1 919 ? 77.858 5.258 13.908 1.00 64.19 919 GLN A N 1
ATOM 6970 C CA . GLN A 1 919 ? 79.208 5.838 13.903 1.00 64.19 919 GLN A CA 1
ATOM 6971 C C . GLN A 1 919 ? 79.503 6.633 15.185 1.00 64.19 919 GLN A C 1
ATOM 6973 O O . GLN A 1 919 ? 80.602 6.530 15.734 1.00 64.19 919 GLN A O 1
ATOM 6978 N N . PHE A 1 920 ? 78.518 7.373 15.707 1.00 54.94 920 PHE A N 1
ATOM 6979 C CA . PHE A 1 920 ? 78.642 8.087 16.980 1.00 54.94 920 PHE A CA 1
ATOM 6980 C C . PHE A 1 920 ? 78.691 7.141 18.186 1.00 54.94 920 PHE A C 1
ATOM 6982 O O . PHE A 1 920 ? 79.455 7.406 19.115 1.00 54.94 920 PHE A O 1
ATOM 6989 N N . SER A 1 921 ? 77.954 6.025 18.164 1.00 57.19 921 SER A N 1
ATOM 6990 C CA . SER A 1 921 ? 78.017 5.009 19.226 1.00 57.19 921 SER A CA 1
ATOM 6991 C C . SER A 1 921 ? 79.396 4.342 19.295 1.00 57.19 921 SER A C 1
ATOM 6993 O O . SER A 1 921 ? 80.004 4.284 20.364 1.00 57.19 921 SER A O 1
ATOM 6995 N N . ASN A 1 922 ? 79.964 3.969 18.142 1.00 58.34 922 ASN A N 1
ATOM 6996 C CA . ASN A 1 922 ? 81.311 3.392 18.066 1.00 58.34 922 ASN A CA 1
ATOM 6997 C C . ASN A 1 922 ? 82.408 4.381 18.506 1.00 58.34 922 ASN A C 1
ATOM 6999 O O . ASN A 1 922 ? 83.379 3.987 19.157 1.00 58.34 922 ASN A O 1
ATOM 7003 N N . ALA A 1 923 ? 82.253 5.676 18.197 1.00 54.69 923 ALA A N 1
ATOM 7004 C CA . ALA A 1 923 ? 83.170 6.728 18.649 1.00 54.69 923 ALA A CA 1
ATOM 7005 C C . ALA A 1 923 ? 83.037 7.041 20.155 1.00 54.69 923 ALA A C 1
ATOM 7007 O O . ALA A 1 923 ? 84.001 7.477 20.794 1.00 54.69 923 ALA A O 1
ATOM 7008 N N . ALA A 1 924 ? 81.850 6.826 20.733 1.00 53.94 924 ALA A N 1
ATOM 7009 C CA . ALA A 1 924 ? 81.595 6.979 22.163 1.00 53.94 924 ALA A CA 1
ATOM 7010 C C . ALA A 1 924 ? 82.151 5.801 22.983 1.00 53.94 924 ALA A C 1
ATOM 7012 O O . ALA A 1 924 ? 82.649 6.025 24.088 1.00 53.94 924 ALA A O 1
ATOM 7013 N N . GLU A 1 925 ? 82.143 4.578 22.442 1.00 52.44 925 GLU A N 1
ATOM 7014 C CA . GLU A 1 925 ? 82.768 3.404 23.071 1.00 52.44 925 GLU A CA 1
ATOM 7015 C C . GLU A 1 925 ? 84.301 3.475 23.057 1.00 52.44 925 GLU A C 1
ATOM 7017 O O . GLU A 1 925 ? 84.923 3.267 24.097 1.00 52.44 925 GLU A O 1
ATOM 7022 N N . THR A 1 926 ? 84.926 3.915 21.957 1.00 52.75 926 THR A N 1
ATOM 7023 C CA . THR A 1 926 ? 86.398 4.076 21.894 1.00 52.75 926 THR A CA 1
ATOM 7024 C C . THR A 1 926 ? 86.946 5.180 22.808 1.00 52.75 926 THR A C 1
ATOM 7026 O O . THR A 1 926 ? 88.111 5.127 23.196 1.00 52.75 926 THR A O 1
ATOM 7029 N N . ARG A 1 927 ? 86.132 6.173 23.201 1.00 50.47 927 ARG A N 1
ATOM 7030 C CA . ARG A 1 927 ? 86.527 7.217 24.174 1.00 50.47 927 ARG A CA 1
ATOM 7031 C C . ARG A 1 927 ? 86.208 6.866 25.629 1.00 50.47 927 ARG A C 1
ATOM 7033 O O . ARG A 1 927 ? 86.687 7.564 26.528 1.00 50.47 927 ARG A O 1
ATOM 7040 N N . ARG A 1 928 ? 85.423 5.813 25.880 1.00 47.94 928 ARG A N 1
ATOM 7041 C CA . ARG A 1 928 ? 85.041 5.377 27.234 1.00 47.94 928 ARG A CA 1
ATOM 7042 C C . ARG A 1 928 ? 86.183 4.657 27.961 1.00 47.94 928 ARG A C 1
ATOM 7044 O O . ARG A 1 928 ? 86.282 4.799 29.177 1.00 47.94 928 ARG A O 1
ATOM 7051 N N . ASP A 1 929 ? 87.092 4.013 27.227 1.00 46.91 929 ASP A N 1
ATOM 7052 C CA . ASP A 1 929 ? 88.253 3.309 27.799 1.00 46.91 929 ASP A CA 1
ATOM 7053 C C . ASP A 1 929 ? 89.417 4.229 28.209 1.00 46.91 929 ASP A C 1
ATOM 7055 O O . ASP A 1 929 ? 90.244 3.858 29.041 1.00 46.91 929 ASP A O 1
ATOM 7059 N N . SER A 1 930 ? 89.484 5.464 27.700 1.00 51.03 930 SER A N 1
ATOM 7060 C CA . SER A 1 930 ? 90.643 6.348 27.910 1.00 51.03 930 SER A CA 1
ATOM 7061 C C . SER A 1 930 ? 90.480 7.427 28.991 1.00 51.03 930 SER A C 1
ATOM 7063 O O . SER A 1 930 ? 91.370 8.261 29.139 1.00 51.03 930 SER A O 1
ATOM 7065 N N . ALA A 1 931 ? 89.385 7.469 29.760 1.00 43.62 931 ALA A N 1
ATOM 7066 C CA . ALA A 1 931 ? 89.137 8.600 30.670 1.00 43.62 931 ALA A CA 1
ATOM 7067 C C . ALA A 1 931 ? 88.498 8.237 32.025 1.00 43.62 931 ALA A C 1
ATOM 7069 O O . ALA A 1 931 ? 87.579 8.902 32.501 1.00 43.62 931 ALA A O 1
ATOM 7070 N N . LEU A 1 932 ? 89.052 7.242 32.722 1.00 52.81 932 LEU A N 1
ATOM 7071 C CA . LEU A 1 932 ? 88.929 7.133 34.182 1.00 52.81 932 LEU A CA 1
ATOM 7072 C C . LEU A 1 932 ? 89.960 8.051 34.865 1.00 52.81 932 LEU A C 1
ATOM 7074 O O . LEU A 1 932 ? 91.014 7.587 35.299 1.00 52.81 932 LEU A O 1
ATOM 7078 N N . ARG A 1 933 ? 89.651 9.357 34.949 1.00 43.94 933 ARG A N 1
ATOM 7079 C CA . ARG A 1 933 ? 90.059 10.289 36.031 1.00 43.94 933 ARG A CA 1
ATOM 7080 C C . ARG A 1 933 ? 89.601 11.733 35.738 1.00 43.94 933 ARG A C 1
ATOM 7082 O O . ARG A 1 933 ? 90.155 12.394 34.875 1.00 43.94 933 ARG A O 1
ATOM 7089 N N . GLY A 1 934 ? 88.666 12.253 36.545 1.00 37.84 934 GLY A N 1
ATOM 7090 C CA . GLY A 1 934 ? 88.602 13.694 36.863 1.00 37.84 934 GLY A CA 1
ATOM 7091 C C . GLY A 1 934 ? 87.470 14.558 36.270 1.00 37.84 934 GLY A C 1
ATOM 7092 O O . GLY A 1 934 ? 87.675 15.288 35.317 1.00 37.84 934 GLY A O 1
ATOM 7093 N N . ARG A 1 935 ? 86.321 14.572 36.966 1.00 47.25 935 ARG A N 1
ATOM 7094 C CA . ARG A 1 935 ? 85.396 15.706 37.248 1.00 47.25 935 ARG A CA 1
ATOM 7095 C C . ARG A 1 935 ? 84.813 16.603 36.115 1.00 47.25 935 ARG A C 1
ATOM 7097 O O . ARG A 1 935 ? 85.415 17.550 35.633 1.00 47.25 935 ARG A O 1
ATOM 7104 N N . ARG A 1 936 ? 83.489 16.437 35.955 1.00 43.22 936 ARG A N 1
ATOM 7105 C CA . ARG A 1 936 ? 82.387 17.442 35.961 1.00 43.22 936 ARG A CA 1
ATOM 7106 C C . ARG A 1 936 ? 82.257 18.559 34.902 1.00 43.22 936 ARG A C 1
ATOM 7108 O O . ARG A 1 936 ? 81.202 19.181 34.910 1.00 43.22 936 ARG A O 1
ATOM 7115 N N . MET A 1 937 ? 83.160 18.757 33.940 1.00 42.88 937 MET A N 1
ATOM 7116 C CA . MET A 1 937 ? 82.916 19.728 32.839 1.00 42.88 937 MET A CA 1
ATOM 7117 C C . MET A 1 937 ? 82.389 19.134 31.516 1.00 42.88 937 MET A C 1
ATOM 7119 O O . MET A 1 937 ? 81.988 19.882 30.632 1.00 42.88 937 MET A O 1
ATOM 7123 N N . LEU A 1 938 ? 82.308 17.807 31.374 1.00 45.84 938 LEU A N 1
ATOM 7124 C CA . LEU A 1 938 ? 81.951 17.158 30.097 1.00 45.84 938 LEU A CA 1
ATOM 7125 C C . LEU A 1 938 ? 80.444 16.924 29.865 1.00 45.84 938 LEU A C 1
ATOM 7127 O O . LEU A 1 938 ? 80.032 16.721 28.727 1.00 45.84 938 LEU A O 1
ATOM 7131 N N . ILE A 1 939 ? 79.607 16.990 30.906 1.00 47.97 939 ILE A N 1
ATOM 7132 C CA . ILE A 1 939 ? 78.168 16.673 30.787 1.00 47.97 939 ILE A CA 1
ATOM 7133 C C . ILE A 1 939 ? 77.392 17.813 30.103 1.00 47.97 939 ILE A C 1
ATOM 7135 O O . ILE A 1 939 ? 76.501 17.552 29.303 1.00 47.97 939 ILE A O 1
ATOM 7139 N N . ILE A 1 940 ? 77.780 19.074 30.323 1.00 48.31 940 ILE A N 1
ATOM 7140 C CA . ILE A 1 940 ? 77.113 20.224 29.686 1.00 48.31 940 ILE A CA 1
ATOM 7141 C C . ILE A 1 940 ? 77.465 20.301 28.189 1.00 48.31 940 ILE A C 1
ATOM 7143 O O . ILE A 1 940 ? 76.591 20.562 27.366 1.00 48.31 940 ILE A O 1
ATOM 7147 N N . GLY A 1 941 ? 78.711 19.983 27.816 1.00 46.59 941 GLY A N 1
ATOM 7148 C CA . GLY A 1 941 ? 79.126 19.912 26.410 1.00 46.59 941 GLY A CA 1
ATOM 7149 C C . GLY A 1 941 ? 78.444 18.776 25.640 1.00 46.59 941 GLY A C 1
ATOM 7150 O O . GLY A 1 941 ? 77.998 18.982 24.516 1.00 46.59 941 GLY A O 1
ATOM 7151 N N . ALA A 1 942 ? 78.291 17.599 26.257 1.00 49.97 942 ALA A N 1
ATOM 7152 C CA . ALA A 1 942 ? 77.617 16.461 25.632 1.00 49.97 942 ALA A CA 1
ATOM 7153 C C . ALA A 1 942 ? 76.113 16.712 25.422 1.00 49.97 942 ALA A C 1
ATOM 7155 O O . ALA A 1 942 ? 75.602 16.416 24.346 1.00 49.97 942 ALA A O 1
ATOM 7156 N N . CYS A 1 943 ? 75.416 17.323 26.390 1.00 48.03 943 CYS A N 1
ATOM 7157 C CA . CYS A 1 943 ? 73.996 17.666 26.250 1.00 48.03 943 CYS A CA 1
ATOM 7158 C C . CYS A 1 943 ? 73.745 18.792 25.233 1.00 48.03 943 CYS A C 1
ATOM 7160 O O . CYS A 1 943 ? 72.742 18.744 24.527 1.00 48.03 943 CYS A O 1
ATOM 7162 N N . ALA A 1 944 ? 74.650 19.769 25.106 1.00 50.53 944 ALA A N 1
ATOM 7163 C CA . ALA A 1 944 ? 74.540 20.814 24.084 1.00 50.53 944 ALA A CA 1
ATOM 7164 C C . ALA A 1 944 ? 74.738 20.255 22.664 1.00 50.53 944 ALA A C 1
ATOM 7166 O O . ALA A 1 944 ? 74.004 20.623 21.750 1.00 50.53 944 ALA A O 1
ATOM 7167 N N . ILE A 1 945 ? 75.674 19.316 22.491 1.00 55.25 945 ILE A N 1
ATOM 7168 C CA . ILE A 1 945 ? 75.908 18.640 21.208 1.00 55.25 945 ILE A CA 1
ATOM 7169 C C . ILE A 1 945 ? 74.732 17.719 20.860 1.00 55.25 945 ILE A C 1
ATOM 7171 O O . ILE A 1 945 ? 74.275 17.741 19.723 1.00 55.25 945 ILE A O 1
ATOM 7175 N N . TRP A 1 946 ? 74.185 16.977 21.830 1.00 53.22 946 TRP A N 1
ATOM 7176 C CA . TRP A 1 946 ? 72.985 16.152 21.629 1.00 53.22 946 TRP A CA 1
ATOM 7177 C C . TRP A 1 946 ? 71.740 16.992 21.314 1.00 53.22 946 TRP A C 1
ATOM 7179 O O . TRP A 1 946 ? 70.974 16.645 20.420 1.00 53.22 946 TRP A O 1
ATOM 7189 N N . GLY A 1 947 ? 71.566 18.129 21.996 1.00 59.25 947 GLY A N 1
ATOM 7190 C CA . GLY A 1 947 ? 70.477 19.071 21.736 1.00 59.25 947 GLY A CA 1
ATOM 7191 C C . GLY A 1 947 ? 70.574 19.722 20.354 1.00 59.25 947 GLY A C 1
ATOM 7192 O O . GLY A 1 947 ? 69.568 19.815 19.656 1.00 59.25 947 GLY A O 1
ATOM 7193 N N . MET A 1 948 ? 71.779 20.105 19.916 1.00 55.88 948 MET A N 1
ATOM 7194 C CA . MET A 1 948 ? 72.007 20.628 18.563 1.00 55.88 948 MET A CA 1
ATOM 7195 C C . MET A 1 948 ? 71.847 19.553 17.479 1.00 55.88 948 MET A C 1
ATOM 7197 O O . MET A 1 948 ? 71.318 19.863 16.415 1.00 55.88 948 MET A O 1
ATOM 7201 N N . LEU A 1 949 ? 72.232 18.297 17.741 1.00 51.69 949 LEU A N 1
ATOM 7202 C CA . LEU A 1 949 ? 72.018 17.184 16.807 1.00 51.69 949 LEU A CA 1
ATOM 7203 C C . LEU A 1 949 ? 70.533 16.847 16.651 1.00 51.69 949 LEU A C 1
ATOM 7205 O O . LEU A 1 949 ? 70.077 16.649 15.529 1.00 51.69 949 LEU A O 1
ATOM 7209 N N . LEU A 1 950 ? 69.770 16.834 17.747 1.00 54.28 950 LEU A N 1
ATOM 7210 C CA . LEU A 1 950 ? 68.321 16.631 17.704 1.00 54.28 950 LEU A CA 1
ATOM 7211 C C . LEU A 1 950 ? 67.624 17.770 16.959 1.00 54.28 950 LEU A C 1
ATOM 7213 O O . LEU A 1 950 ? 66.776 17.498 16.118 1.00 54.28 950 LEU A O 1
ATOM 7217 N N . LEU A 1 951 ? 68.026 19.025 17.183 1.00 52.78 951 LEU A N 1
ATOM 7218 C CA . LEU A 1 951 ? 67.511 20.175 16.432 1.00 52.78 951 LEU A CA 1
ATOM 7219 C C . LEU A 1 951 ? 67.877 20.126 14.942 1.00 52.78 951 LEU A C 1
ATOM 7221 O O . LEU A 1 951 ? 67.041 20.471 14.113 1.00 52.78 951 LEU A O 1
ATOM 7225 N N . TRP A 1 952 ? 69.081 19.671 14.586 1.00 55.31 952 TRP A N 1
ATOM 7226 C CA . TRP A 1 952 ? 69.514 19.540 13.191 1.00 55.31 952 TRP A CA 1
ATOM 7227 C C . TRP A 1 952 ? 68.799 18.395 12.459 1.00 55.31 952 TRP A C 1
ATOM 7229 O O . TRP A 1 952 ? 68.328 18.588 11.340 1.00 55.31 952 TRP A O 1
ATOM 7239 N N . VAL A 1 953 ? 68.631 17.237 13.107 1.00 50.72 953 VAL A N 1
ATOM 7240 C CA . VAL A 1 953 ? 67.839 16.111 12.580 1.00 50.72 953 VAL A CA 1
ATOM 7241 C C . VAL A 1 953 ? 66.366 16.505 12.433 1.00 50.72 953 VAL A C 1
ATOM 7243 O O . VAL A 1 953 ? 65.753 16.212 11.410 1.00 50.72 953 VAL A O 1
ATOM 7246 N N . PHE A 1 954 ? 65.812 17.253 13.392 1.00 47.00 954 PHE A N 1
ATOM 7247 C CA . PHE A 1 954 ? 64.441 17.766 13.322 1.00 47.00 954 PHE A CA 1
ATOM 7248 C C . PHE A 1 954 ? 64.248 18.792 12.188 1.00 47.00 954 PHE A C 1
ATOM 7250 O O . PHE A 1 954 ? 63.184 18.834 11.578 1.00 47.00 954 PHE A O 1
ATOM 7257 N N . PHE A 1 955 ? 65.277 19.581 11.855 1.00 45.09 955 PHE A N 1
ATOM 7258 C CA . PHE A 1 955 ? 65.247 20.529 10.731 1.00 45.09 955 PHE A CA 1
ATOM 7259 C C . PHE A 1 955 ? 65.450 19.879 9.352 1.00 45.09 955 PHE A C 1
ATOM 7261 O O . PHE A 1 955 ? 65.103 20.496 8.355 1.00 45.09 955 PHE A O 1
ATOM 7268 N N . GLN A 1 956 ? 66.024 18.673 9.285 1.00 42.81 956 GLN A N 1
ATOM 7269 C CA . GLN A 1 956 ? 66.223 17.904 8.042 1.00 42.81 956 GLN A CA 1
ATOM 7270 C C . GLN A 1 956 ? 65.066 16.932 7.726 1.00 42.81 956 GLN A C 1
ATOM 7272 O O . GLN A 1 956 ? 64.954 16.433 6.597 1.00 42.81 956 GLN A O 1
ATOM 7277 N N . LEU A 1 957 ? 64.250 16.621 8.742 1.00 42.34 957 LEU A N 1
ATOM 7278 C CA . LEU A 1 957 ? 63.042 15.790 8.654 1.00 42.34 957 LEU A CA 1
ATOM 7279 C C . LEU A 1 957 ? 61.751 16.601 8.432 1.00 42.34 957 LEU A C 1
ATOM 7281 O O . LEU A 1 957 ? 60.742 16.008 8.050 1.00 42.34 957 LEU A O 1
ATOM 7285 N N . ARG A 1 958 ? 61.785 17.922 8.646 1.00 38.59 958 ARG A N 1
ATOM 7286 C CA . ARG A 1 958 ? 60.885 18.876 7.977 1.00 38.59 958 ARG A CA 1
ATOM 7287 C C . ARG A 1 958 ? 61.413 19.182 6.583 1.00 38.59 958 ARG A C 1
ATOM 7289 O O . ARG A 1 958 ? 60.563 19.494 5.725 1.00 38.59 958 ARG A O 1
#

Foldseek 3Di:
DFLQVVLVVLLVCLVVVHADVLGAPPSVLLVVLPLPLDLVSLVSVLVVLLVLCVPPVDDVVVQCVRSNSVSHLSNQLSSLQLSLCLQAVWDKGKDALVCVPVADPPVVNVVQPDDQQRRMKMFTDDPNHTDDIDRSSVQSCCPNHVHDVGDGSSVRSVVSLVVQPPFDWQDADDPPPDDDDDDPDPVLNLLLVLLLQQLQVVLVQQVVCLVVLHGAAKKKWFAFPVRDIDIDGQDVVPDVDSVVVNVVCQVVDDPGTQKMKIWDWDWGRDNRHIAIWTWIWIFGVVVTDTWIKTWGWDQDPQSNAIATETITTDDDDDDPVSSNSSSHSSNVSNCVVPNCVCVVRYDYCPPPVNVVVSVVVSVVSSVVPPVQLCPPDDQQPDFLQVVCVPDDPVCNVLQQFPDDDCVVQVQCPLLNVCSVVLSNGFGKAKWFFLDWDPCLQDDDQDWTKGKIKTAPVRPDDRVVRVQLSPVLNVLLVVVVPDDDDDDDDPLSVVSNVQNVDNSRFDFFRFRDVVRPVHRMTMGMETGGQSQDQVSHCLDRMAMWTDDPVRHRHIYGRRNVPGDPSVSVVSLVSLLVSLLVVLVVVLVVLLDPDDPVLVVLLVVLLVVLLCCLVPNDDPVNVVVCLVVCFLVDHQPFPVGDFSCSGCNLVSLQSNLLSLLSVQLNCLSVLAARPLLSLLSSLLSLLVSVLSLLVCLLCCVSRPHDFQRSADELCSLLSLLSCLLSQQVVSSLLVLLLVLLCLVPPRRHPDADALLSVLSNLLSCVVSVHDHDGDAHPDDQPLSVVCSPPVVLLDLPLPSNQVSLQSSLSSLSRDPDDDSCSSASSSSSSSQSVNVVVVHDDHQHSRSNCNRHNPPSDHHDHSCRSDDPSSNSSVVVCVVSQSDSVLSSCCSNVVDDRPSDPPQDPVRVVLVVVVVVVVVVVVVVVVVVVVPDPDDDDPVPVVVVVVVVVVVVVSVVVVD

Secondary structure (DSSP, 8-state):
--HHHHHHHHHHHHHHTPPPTT--TTHHHHHHH---SSHHHHHHHHHHHHHHHHHH---HHHHHHSHHHHHHHHHHHHHHHHHHHHHHT-EEEEEEGGGGGGTS-HHHHHT--SSGGGSEEEEEEETTEEEEEE-THHHHHIIIII-TTSPPHHHHHHHHHHHTT-SEEPPPPPTT--PPP--SSHHHHHHHHHHHHHHHHHHHHHHHHHHHTSPPPPEEEEEETTS-EEEEE--TTT-S-HHHHHHHHHHS--TTEEEEEEEEEEEEE-SSSEEEEEEEEEEEETTEEEEEEEEEEEE-SSTT-EEE---EEEES---HHHHHHHHHHHHHHHHHHSTTHHHHHB--TT-HHHHHHHHHHHHHHHTT----TTTT--GGG--HHHHHHTS-GGGHHHHS--PPPTTT-GGGHHHHTTHHHHHHHPEEEEEEEEEE-GGGGS--S--EEEEEEE-TTS---HHHHHHHHHHHHHHHHHTTT--SS----HHHHHHHHHHH-TT----SEEPPTTT-SS--EEEEEEE-GGGSGGGS--SSEEEEEE-TTSTT-EEEPPGGGS-HHHHHHHHHHHHHHHHHHHHHHHHHHTSPPPHHHHHHHHHHHHHHHHHHHH---HHHHHHHHHTTGGG--TTSSSPPPGGGSSHHHHHHHHHHHHHHHHHHHHHTT----HHHHHHHHHHHHHHHHHHHHHHHHTTTTTPPTTTTPBPTTHHHHHHHHHHTT-HHHHHHHHHHHHHHTTSTTSBSSPPPHHHHHHHHHHHHHHT-----PPPSS--HHHHHHHGGGGGG-S-HHHHHHHHHHHHHHHHHHPPSSTTTT--HHHHHHHHHHHHTTPPPPP--STTT-S-----PPP--GGGG--HHHHHHHHHHHHTT--HHHHHHHHHH-PPP-------HHHHHHHHHHHHHHHHHHHHHHHHHTT--S--SSHHHHHHHHHHHHHHHHHHHH-

Radius of gyration: 39.18 Å; chains: 1; bounding box: 146×60×88 Å

pLDDT: mean 79.89, std 14.25, range [34.78, 97.06]

Sequence (958 aa):
MPATDTAASWLHAYHTGADLPGGLAFRAALDQADLDYSPDSLARIDRLLRQIRRELAPEPRIFMEQTGQRNFVLLLAFYLGTLIARHTLQRIDWYHHDELADVLPADEVRKLPHSMTTSLACTFRRDGELSAFFLPLRPLAGILFRGTETPDLAAAAESFLRRALAAAVLVAPEPQAESPQQPADYAADALQRLGRLAGIQFAHALLAWQAEGRPADPQLCFETSAGRRDQRRVSSRLDADPVETCRARMAHPEPDWVGAVASHAGHVNLARFRSSAVMLEAHWFAPHLAVSVAVPCRPAADRDAVMLHSPRVLQPAMQEGQAKIFAQAFFAGIEGVKPGLWARHFVAETDPAELAWRQQEQVAAAQGTACDPCAALDLGALDIARCMSELPADQYAYAEVDAPAAERAPQFAPLFGALPALLAGGRVVWGHLVLTSRLMFHPGAESHPGFVVYDPAGRLLPAALQVVARRLLALRRTASAVHAEAAPDALAAAITEQLQNELSCAAGLAVPQGISRSGLLLSSIWLERKHLPAERLSARFFPILVSDATPGRVMLLPARWWPEPVLAHWMAAERVARGDDWEHTRAALAAPRSDAHSRALAEALEAIEQYVAHGMTDARIAQLCAQGSAGFTNAVDPPPRAWEWEMDAHLQAAAEVYLGDVARARAHGDALPAERARLVYVCAHMAQMIALYRLLLREPRGFAAPAFALDPAAILYVALGFAAGCDAPARQLARMLCTLWQRDDAYRAAPDAQARAAFILLARHCNVTIALPAPAEAAPALEALLEGDLWRDADGVRVAAALEAACSEHTEIAPPGPFQCLPVALLLMLKLRALAGLKHLQITHPLLAPPLGSWGAGVELAAALDPLLTSLRARLQAQGCDENAIAKAVLEGAPLGLTPTLSPEQQAKMAQAELLMAQFSNAAETRRDSALRGRRMLIIGACAIWGMLLLWVFFQLR